Protein AF-0000000087118480 (afdb_homodimer)

Organism: NCBI:txid53985

Nearest PDB structures (foldseek):
  9d93-assembly1_Md  TM=7.309E-01  e=2.099E-04  Mycobacterium phage Bxb1
  9d93-assembly1_Mc  TM=6.841E-01  e=9.425E-04  Mycobacterium phage Bxb1
  9d93-assembly1_Me  TM=4.436E-01  e=4.573E-04  Mycobacterium phage Bxb1
  8giu-assembly1_1  TM=5.025E-01  e=1.439E-02  Mycobacterium phage Patience
  9d93-assembly1_Md  TM=7.506E-01  e=3.786E-04  Mycobacterium phage Bxb1

Sequence (1368 aa):
MNRVGILVVVCVVLACVHADCPNTCSDHGTCTTKGNGYLCSCYNGFTGGDCSRRTCPTGPAWNDLAIATDRAHQPVACSNRGTCDYTTGVCTCDVGFSGLACNRMSCPNDCGKHGECRSMKLNAQRKDKGLPPSVVYDSVWDSNMVHGCVCEDGYGGGDCSQRLCATGDDPLTGASTDSLFGFQKNEKQTVYCAATSGTLTLSYRGQTTVRIDALDNADAVSKKLNALYTLQKVNVLFSGTSTTMCTADGNMVTVEFTQNFGPLPLLVGDSSLLVHAGIGMTPKLTISKSEVGSKENEACSNRGRCDLTSGVCTCYVGYTTSDGMGNPGDRCDCGATDSTIIACPGDTACSGHGFCSGAPQFRCFCVAGWTSGDCSVRTCPEGIAWFDTPIADNRAHSTAVCSGIGVCDVVLGECACPLPFEGAACERLMCPPGGDTPCNGNGRCLTMAELALEARNYLGDPLSVTYGSTPNNPLTWDFNKIQGCICDAGFEGHDCARRSCPRGDDPRTTVQAREVQTITCVYTALATFTLSFRGQVSPLLSSNMLASDLQAALTSVSTIGNVQVSYSAGPTSGACTLSTQPANTISITFISALGDLPPLKVNPDRNTVLLPVFTINSDGISGSIRGTNENAECSNNGLCDYSTGTCQCFDGMASSNGLGGLGLRADCGFLVPEVDRLADVTEIMNRVGILVVVCVVLACVHADCPNTCSDHGTCTTKGNGYLCSCYNGFTGGDCSRRTCPTGPAWNDLAIATDRAHQPVACSNRGTCDYTTGVCTCDVGFSGLACNRMSCPNDCGKHGECRSMKLNAQRKDKGLPPSVVYDSVWDSNMVHGCVCEDGYGGGDCSQRLCATGDDPLTGASTDSLFGFQKNEKQTVYCAATSGTLTLSYRGQTTVRIDALDNADAVSKKLNALYTLQKVNVLFSGTSTTMCTADGNMVTVEFTQNFGPLPLLVGDSSLLVHAGIGMTPKLTISKSEVGSKENEACSNRGRCDLTSGVCTCYVGYTTSDGMGNPGDRCDCGATDSTIIACPGDTACSGHGFCSGAPQFRCFCVAGWTSGDCSVRTCPEGIAWFDTPIADNRAHSTAVCSGIGVCDVVLGECACPLPFEGAACERLMCPPGGDTPCNGNGRCLTMAELALEARNYLGDPLSVTYGSTPNNPLTWDFNKIQGCICDAGFEGHDCARRSCPRGDDPRTTVQAREVQTITCVYTALATFTLSFRGQVSPLLSSNMLASDLQAALTSVSTIGNVQVSYSAGPTSGACTLSTQPANTISITFISALGDLPPLKVNPDRNTVLLPVFTINSDGISGSIRGTNENAECSNNGLCDYSTGTCQCFDGMASSNGLGGLGLRADCGFLVPEVDRLADVTEI

Solvent-accessible surface area (backbone atoms only — not comparable to full-atom values): 67720 Å² total; per-residue (Å²): 138,84,80,78,79,79,79,79,77,76,74,73,70,70,69,65,72,71,76,66,26,56,73,60,8,59,76,32,33,42,73,36,75,45,79,84,12,51,41,47,47,46,38,93,58,31,31,67,33,28,15,72,29,30,46,43,44,60,21,52,18,75,43,45,58,22,80,42,66,69,39,36,54,52,72,31,55,11,4,47,37,29,48,69,36,40,87,78,26,45,42,49,48,26,70,48,32,32,67,69,14,19,42,23,41,47,45,52,73,63,11,52,76,37,34,45,76,36,31,37,28,56,45,25,68,64,46,41,77,30,52,78,64,95,32,53,31,75,83,42,89,47,20,74,22,38,32,27,45,49,47,38,93,56,34,29,62,17,24,16,66,31,25,45,42,32,53,23,38,40,62,55,55,27,44,83,80,31,82,85,75,30,63,43,41,61,20,26,34,34,39,36,22,22,18,67,38,48,31,32,33,47,27,44,82,73,40,66,39,66,80,40,45,24,71,31,33,55,67,56,52,32,53,44,53,46,64,36,79,79,41,69,36,59,48,58,43,58,46,87,86,56,62,35,50,22,27,75,88,44,24,50,32,37,40,33,30,63,59,53,55,20,70,68,75,53,67,37,76,45,60,87,55,39,34,34,82,53,88,95,48,72,51,42,75,50,68,49,73,78,33,73,16,56,29,45,58,34,55,10,11,45,32,16,47,68,36,44,82,78,26,43,47,49,48,38,95,44,34,31,28,6,61,68,76,49,38,73,43,82,57,51,8,19,14,6,64,78,48,89,79,86,64,36,47,53,98,42,57,10,50,71,33,36,45,66,69,41,84,83,47,31,42,44,46,43,16,79,60,32,29,66,27,28,17,76,34,33,44,48,41,62,21,56,16,75,46,51,75,52,82,38,68,51,32,60,40,52,78,27,58,12,5,40,53,12,38,71,37,41,88,78,28,39,34,50,44,52,72,32,35,31,45,56,14,27,46,26,38,46,23,28,59,42,61,72,50,46,8,65,43,20,34,45,66,31,31,37,31,54,30,9,65,66,8,45,46,99,58,49,34,70,36,96,38,48,28,50,80,58,82,89,39,65,83,38,73,46,20,82,22,37,28,27,48,49,50,35,93,62,31,30,71,51,27,16,74,30,29,46,46,35,52,21,37,37,63,46,51,56,93,63,39,62,24,23,33,24,38,38,32,31,32,81,43,94,42,54,38,38,42,31,42,62,79,42,66,40,61,88,37,50,33,66,38,34,36,70,57,50,27,52,43,45,33,68,27,78,74,44,26,46,50,50,49,46,43,72,67,37,69,87,33,42,49,28,24,44,87,89,42,77,78,21,42,34,37,40,34,39,50,61,44,54,17,62,66,66,67,70,38,77,45,84,74,41,47,58,81,33,38,65,42,72,46,72,31,49,62,54,38,87,84,11,32,53,16,60,34,44,65,30,62,10,11,43,31,18,47,71,38,39,89,76,24,41,44,49,47,40,92,60,35,33,29,9,54,71,76,80,32,80,40,43,55,47,6,19,20,15,74,56,60,68,76,70,61,54,56,70,61,60,80,104,137,83,80,79,79,79,77,76,76,75,72,72,70,69,70,66,71,72,73,66,28,55,71,59,9,59,76,32,32,44,73,37,77,43,78,82,12,51,40,46,47,45,38,94,58,32,31,68,32,29,15,72,30,28,46,42,42,60,22,52,19,74,43,45,58,23,80,42,65,69,40,35,54,53,72,31,58,11,4,47,35,30,48,70,35,39,85,80,26,44,43,49,47,28,71,46,33,32,66,71,16,19,40,24,40,47,44,53,72,64,11,51,74,36,34,45,76,35,31,39,28,58,44,26,70,65,47,44,79,28,50,77,64,93,32,54,30,75,80,41,90,47,20,73,25,38,32,27,46,48,46,38,91,56,33,29,61,18,24,15,68,32,24,46,42,31,54,23,38,40,61,54,55,28,44,84,82,31,81,87,74,30,62,44,40,60,20,26,33,35,40,35,23,21,18,67,36,48,32,31,34,47,26,43,84,79,40,65,39,66,78,38,44,24,71,30,33,56,67,56,51,34,52,42,51,46,64,34,78,78,41,68,36,60,48,58,44,60,47,88,85,56,63,35,52,23,28,76,90,45,25,49,32,38,39,32,31,62,61,53,55,19,73,69,74,50,68,36,76,46,60,88,55,39,35,33,81,53,87,93,47,69,53,43,75,48,68,49,74,78,33,74,16,57,31,46,59,34,57,9,12,45,33,15,47,69,37,44,84,78,24,43,46,48,47,38,95,45,34,31,28,6,59,68,76,50,38,73,44,81,57,51,8,18,14,6,66,77,49,87,77,86,63,37,47,52,97,42,57,10,50,71,33,35,46,66,69,40,85,82,49,31,42,42,44,43,16,80,61,32,31,66,29,28,15,78,33,33,44,49,41,61,20,56,16,77,47,50,74,50,79,38,69,51,31,58,42,53,77,25,58,11,5,39,54,12,38,72,38,41,88,77,29,39,35,49,46,53,72,31,36,31,45,55,15,29,46,26,37,45,22,28,60,40,61,71,49,46,8,65,42,20,33,44,66,32,30,36,31,54,29,8,65,66,9,45,46,98,57,48,34,70,36,97,37,48,30,48,80,58,81,90,38,64,84,38,73,46,20,80,22,38,27,28,49,50,50,36,92,62,31,30,69,53,27,17,74,30,29,46,48,35,55,22,38,37,64,46,51,55,96,60,38,60,25,23,33,24,38,37,31,32,34,81,43,92,40,53,37,38,42,30,40,60,80,44,67,40,59,88,37,51,34,64,36,35,35,71,57,50,25,53,42,47,31,66,26,79,74,45,27,47,51,49,50,45,44,72,66,37,68,88,34,40,50,28,23,42,87,90,42,77,80,20,44,33,37,39,35,39,51,61,44,55,17,63,64,66,69,69,38,77,44,84,74,42,49,57,80,33,38,65,42,73,47,74,33,49,63,54,38,87,85,12,31,52,17,58,33,45,66,30,62,12,12,43,30,18,45,71,37,40,89,77,25,40,42,48,49,40,93,60,36,34,27,9,55,72,76,81,32,78,40,43,53,46,7,19,20,16,75,57,62,69,75,70,62,54,54,70,58,59,81,98

Secondary structure (DSSP, 8-state):
---------------------GGGGGGSEEEEEETTEEEEEEPTTEESTTS-EEP--EEE-SS---SBTTB---EEEGGGSEEEETTTTEEEEPTTEESTTS-EEPPGGGGGGSEEEEEHHHHHHTS-TTSSS-----SSTTTTT-EEEEEPTTEESTTS-EEPPPEE--TTS--TT-TTT------EEEEEEE-SEEEEEEEETTEEPPPEETT--HHHHHHHHHT-TTS--EEEEE-TT--SS-BSS-EEEEEEESSS-SS-PPPEEE-TTEE--STT---EEEEEEEE---S--EEGGGSEEEETTTTEEEEPTTEE-B-SSSSB-SS-S--EESS---S-STTTGGGGSEEE--TTT--EEEPTTEESTTS-EE---EEE-SS---SBTTB---EEEGGGTSEEETTTTEEEPPTTEESTTS-EEPPTT-SSSGGGGSEEEEEHHHHHHT-B-TTSPBP---SS-STT-GGGTTTTTBEEEEEPTTEESTTS-EEPPPEE--TTS-S----EEEEEEE-SS--EE-EEETTEEPPPEETT--HHHHHHHHHTSTTT-SEEEEETT-TTS-SSB-TTSPPPEEEEEESSS-SS-PPPEE-TTS-TTTS-EEEEE-TTSTT-B------EEGGGSEEEETTTTEEEEPTTEE-B-SSSSB-SS-SS-EE--THHHHHHHHT-/---------------------GGGGGGSEEEEEETTEEEEEEPTTEESTTS-EEP--EEE-SS---SBTTB---EEEGGGSEEEETTTTEEEEPTTEESTTS-EEPPGGGGGGSEEEEEHHHHHHTS-TTSSSP----SSTTTTT-EEEEEPTTEESTTS-EEPPPEE--TTS--TT-TTT------EEEEEEE-SEEEEEEEETTEEPPPEETT--HHHHHHHHHT-TTS--EEEEE-TT--SS-BSS-EEEEEEESSS-SS-PPPEEE-TTEE--STT---EEEEEEEE---S--EEGGGSEEEETTTTEEEEPTTEE-B-SSSSB-SS-S--EESS---S-STTTGGGGSEEE--TTT--EEEPTTEESTTS-EE---EEE-SS---SBTTB---EEEGGGTSEEETTTTEEEPPTTEESTTS-EEPPTT-SSSGGGGSEEEEEHHHHHHT-B-TTSPBP---SS-STT-GGGTTTTTBEEEEEPTTEESTTS-EEPPPEE--TTS-S----EEEEEEE-SS--EE-EEETTEEPPPEETT--HHHHHHHHHTSTTT-SEEEEETT-TTS-SSB-TTSPPPEEEEEESSS-SS-PPPEE-TTS-TTTS-EEEEE-TTSTT-B------EEGGGSEEEETTTTEEEEPTTEE-B-SSSSB-SS-SS-EE--THHHHHHHHT-

Radius of gyration: 41.46 Å; Cα contacts (8 Å, |Δi|>4): 3798; chains: 2; bounding box: 148×128×91 Å

pLDDT: mean 90.18, std 13.0, range [25.5, 98.44]

InterPro domains:
  IPR000742 EGF-like domain [PS00022] (40-51)
  IPR000742 EGF-like domain [PS00022] (91-102)
  IPR000742 EGF-like domain [PS00022] (415-426)
  IPR000742 EGF-like domain [PS01186] (40-51)
  IPR000742 EGF-like domain [PS01186] (91-102)
  IPR000742 EGF-like domain [PS01186] (364-375)
  IPR000742 EGF-like domain [PS01186] (415-426)
  IPR000742 EGF-like domain [PS50026] (17-52)
  IPR000742 EGF-like domain [PS50026] (68-103)
  IPR000742 EGF-like domain [PS50026] (340-376)
  IPR000742 EGF-like domain [SM00181] (20-52)
  IPR000742 EGF-like domain [SM00181] (55-103)
  IPR000742 EGF-like domain [SM00181] (106-161)
  IPR000742 EGF-like domain [SM00181] (296-333)
  IPR000742 EGF-like domain [SM00181] (343-376)
  IPR000742 EGF-like domain [SM00181] (379-427)
  IPR013111 Epidermal growth factor-like domain, extracellular [PF07974] (77-102)
  IPR051216 Teneurin [PTHR11219] (298-652)

Foldseek 3Di:
DPPPPPPPPPPPPPPPPPQAQFVNLVVQFHFDDFAQFTFTDGDQQFDFLSRQWGAADWAFALAAAAQFFQRTRDIDALSLQFDADRNVNFTHGFPQFDDRSSQAGDEPPCLLVFWDKDFQQVLLCLPAVLQDDSAGADPFRRRHHFIFTDGHPQFAFRSRQWGAAFWAFALLDQPCPHPPQHHFFFWKKKKKKAFDWWWKWKDFRRDIFDTFIQFAFQVVVQVRQCPDVRLVHWHKDKPDPDGGNHHNVIIIIMITRQQDAFFGGWIDMDCPTGHHPDVVDDIDIDMDIPGGGSGDTGALNLQFDADRNVNATHGFPQFADAPNPQHHDDSNSSNHGPDQDFAAGDPPQLVPAFDAPGPPSRFTDGDQQFDGRSRQWGAADKDFASHAHAPHHNHTGDIDQLNSNWGADRNVNFTDADWQFDDRSSQAGAEPSRDDDFLVVFWDKAFSQVSNQCHAHPQLAGDDYGHCPDPPPSNRSRRRHYIWTDGHPQFDGRSRQFGAAAWAFALSNDPFDFWKKKKWWAFPDKDWWWKDFSHWIWPIGIQFDFQVVVQVRQCVTPRQHHKHKDWPVGRNGGNYYHPVDPIIMIMITGQRDAFFHDWMDIDPVDDCNRIVDMDMDTPPPPPTHGGHGDGGQLNSQFDADRNVNATHGGPQFADAPSPAHHDDSRSSNHGHDPVVVVVVVPVD/DPPPDPPPPPPPPPPPPPQAQFVNLVPQFHFDDFAQFTFTDGHPQFDFLSRQWGAADWAFALAAAAQFFQRTRDIDALSLQFDADRNVNFTHGFPQFDDRSSQAGDEPPCLLVFWDKDFLQVLLVLPDVLQDDSAGADPFRRRHHFIFTDGHPQFAFRSSQWGAAFWAFALLDQPCPHPPQHHFFFWKKKKKKAFDWWWKWKDFPNDIFDTFIQFAFQVVVQVRQCVDVNQVHWHKDKPDPDGGNHYNVIIIIMITRQQDAFFGGWIDMDCPTGHHPDDVDDIDIDMDTPGGGRGDTGALNLQFDADGNVNATHGFPQFADAPNPQHHDDSNSSNHGPDQDFAAGDPPQLVPAFDAPGPPSRFTDGDQQFDGRSRQWGAADKDFASHAHAPHHNHTGDIDQLNSNWGADRNVNFTDADWQFDDRSSQAGAEPSRDDDFLVVFWDKAFSQVSNQCHAHPQLAGDDYGHCPDPPPSNRSRRGHYIFTDGHPQFDGRSRQFGAAAWAFALSNDPFDFWKKKKWWAFPDKDWWWKDFSHWIWPIGIQFDFQVVVQVRQCVTPRQHHKHKDWPVGRNGGNYYHPPDPIIMIMITGQRDAFFHDWMDIDPVDDCNGIVDMDMDTPPPPPTHGGHGDGGQLNSQFDADRNVNATHGGPQFADAPSPAHHDDSNSSNHGHDPVVVVVVVVVD

Structure (mmCIF, N/CA/C/O backbone):
data_AF-0000000087118480-model_v1
#
loop_
_entity.id
_entity.type
_entity.pdbx_description
1 polymer 'EGF-like domain-containing protein'
#
loop_
_atom_site.group_PDB
_atom_site.id
_atom_site.type_symbol
_atom_site.label_atom_id
_atom_site.label_alt_id
_atom_site.label_comp_id
_atom_site.label_asym_id
_atom_site.label_entity_id
_atom_site.label_seq_id
_atom_site.pdbx_PDB_ins_code
_atom_site.Cartn_x
_atom_site.Cartn_y
_atom_site.Cartn_z
_atom_site.occupancy
_atom_site.B_iso_or_equiv
_atom_site.auth_seq_id
_atom_site.auth_comp_id
_atom_site.auth_asym_id
_atom_site.auth_atom_id
_atom_site.pdbx_PDB_model_num
ATOM 1 N N . MET A 1 1 ? 75.812 64.375 13.516 1 26.69 1 MET A N 1
ATOM 2 C CA . MET A 1 1 ? 75.25 63.156 14.086 1 26.69 1 MET A CA 1
ATOM 3 C C . MET A 1 1 ? 73.875 62.875 13.539 1 26.69 1 MET A C 1
ATOM 5 O O . MET A 1 1 ? 72.938 63.656 13.805 1 26.69 1 MET A O 1
ATOM 9 N N . ASN A 1 2 ? 73.625 62.438 12.281 1 25.94 2 ASN A N 1
ATOM 10 C CA . ASN A 1 2 ? 72.562 62.25 11.328 1 25.94 2 ASN A CA 1
ATOM 11 C C . ASN A 1 2 ? 71.688 61.062 11.727 1 25.94 2 ASN A C 1
ATOM 13 O O . ASN A 1 2 ? 72.125 59.938 11.766 1 25.94 2 ASN A O 1
ATOM 17 N N . ARG A 1 3 ? 70.75 61.312 12.773 1 29.72 3 ARG A N 1
ATOM 18 C CA . ARG A 1 3 ? 69.812 60.344 13.367 1 29.72 3 ARG A CA 1
ATOM 19 C C . ARG A 1 3 ? 68.938 59.688 12.312 1 29.72 3 ARG A C 1
ATOM 21 O O . ARG A 1 3 ? 68.188 60.375 11.656 1 29.72 3 ARG A O 1
ATOM 28 N N . VAL A 1 4 ? 69.438 58.625 11.672 1 32.19 4 VAL A N 1
ATOM 29 C CA . VAL A 1 4 ? 68.75 57.781 10.672 1 32.19 4 VAL A CA 1
ATOM 30 C C . VAL A 1 4 ? 67.438 57.25 11.258 1 32.19 4 VAL A C 1
ATOM 32 O O . VAL A 1 4 ? 67.438 56.656 12.344 1 32.19 4 VAL A O 1
ATOM 35 N N . GLY A 1 5 ? 66.25 57.906 11.07 1 32.19 5 GLY A N 1
ATOM 36 C CA . GLY A 1 5 ? 64.938 57.5 11.383 1 32.19 5 GLY A CA 1
ATOM 37 C C . GLY A 1 5 ? 64.562 56.156 10.836 1 32.19 5 GLY A C 1
ATOM 38 O O . GLY A 1 5 ? 64.688 55.875 9.641 1 32.19 5 GLY A O 1
ATOM 39 N N . ILE A 1 6 ? 64.75 55.031 11.625 1 35.47 6 ILE A N 1
ATOM 40 C CA . ILE A 1 6 ? 64.375 53.656 11.32 1 35.47 6 ILE A CA 1
ATOM 41 C C . ILE A 1 6 ? 62.875 53.531 11.094 1 35.47 6 ILE A C 1
ATOM 43 O O . ILE A 1 6 ? 62.094 53.844 11.977 1 35.47 6 ILE A O 1
ATOM 47 N N . LEU A 1 7 ? 62.438 53.75 9.891 1 32.66 7 LEU A N 1
ATOM 48 C CA . LEU A 1 7 ? 61.031 53.469 9.523 1 32.66 7 LEU A CA 1
ATOM 49 C C . LEU A 1 7 ? 60.75 51.969 9.719 1 32.66 7 LEU A C 1
ATOM 51 O O . LEU A 1 7 ? 61.344 51.125 9.07 1 32.66 7 LEU A O 1
ATOM 55 N N . VAL A 1 8 ? 60.281 51.562 10.906 1 33.66 8 VAL A N 1
ATOM 56 C CA . VAL A 1 8 ? 59.812 50.219 11.188 1 33.66 8 VAL A CA 1
ATOM 57 C C . VAL A 1 8 ? 58.562 49.938 10.328 1 33.66 8 VAL A C 1
ATOM 59 O O . VAL A 1 8 ? 57.562 50.625 10.43 1 33.66 8 VAL A O 1
ATOM 62 N N . VAL A 1 9 ? 58.75 49.469 9.133 1 33.81 9 VAL A N 1
ATOM 63 C CA . VAL A 1 9 ? 57.625 48.906 8.352 1 33.81 9 VAL A CA 1
ATOM 64 C C . VAL A 1 9 ? 57 47.75 9.102 1 33.81 9 VAL A C 1
ATOM 66 O O . VAL A 1 9 ? 57.656 46.75 9.383 1 33.81 9 VAL A O 1
ATOM 69 N N . VAL A 1 10 ? 56 48.062 9.898 1 33.38 10 VAL A N 1
ATOM 70 C CA . VAL A 1 10 ? 55.156 47.031 10.484 1 33.38 10 VAL A CA 1
ATOM 71 C C . VAL A 1 10 ? 54.5 46.219 9.375 1 33.38 10 VAL A C 1
ATOM 73 O O . VAL A 1 10 ? 53.75 46.75 8.547 1 33.38 10 VAL A O 1
ATOM 76 N N . CYS A 1 11 ? 55.125 45.188 8.898 1 30.89 11 CYS A N 1
ATOM 77 C CA . CYS A 1 11 ? 54.469 44.188 8.055 1 30.89 11 CYS A CA 1
ATOM 78 C C . CYS A 1 11 ? 53.188 43.688 8.711 1 30.89 11 CYS A C 1
ATOM 80 O O . CYS A 1 11 ? 53.25 43.062 9.773 1 30.89 11 CYS A O 1
ATOM 82 N N . VAL A 1 12 ? 52.156 44.406 8.531 1 31.67 12 VAL A N 1
ATOM 83 C CA . VAL A 1 12 ? 50.875 43.781 8.82 1 31.67 12 VAL A CA 1
ATOM 84 C C . VAL A 1 12 ? 50.781 42.438 8.141 1 31.67 12 VAL A C 1
ATOM 86 O O . VAL A 1 12 ? 50.812 42.344 6.914 1 31.67 12 VAL A O 1
ATOM 89 N N . VAL A 1 13 ? 51.375 41.438 8.742 1 32.16 13 VAL A N 1
ATOM 90 C CA . VAL A 1 13 ? 50.938 40.094 8.352 1 32.16 13 VAL A CA 1
ATOM 91 C C . VAL A 1 13 ? 49.438 40.031 8.297 1 32.16 13 VAL A C 1
ATOM 93 O O . VAL A 1 13 ? 48.75 40.188 9.312 1 32.16 13 VAL A O 1
ATOM 96 N N . LEU A 1 14 ? 48.906 40.594 7.273 1 32.5 14 LEU A N 1
ATOM 97 C CA . LEU A 1 14 ? 47.531 40.125 7.031 1 32.5 14 LEU A CA 1
ATOM 98 C C . LEU A 1 14 ? 47.438 38.625 7.223 1 32.5 14 LEU A C 1
ATOM 100 O O . LEU A 1 14 ? 48.031 37.875 6.441 1 32.5 14 LEU A O 1
ATOM 104 N N . ALA A 1 15 ? 47.469 38.188 8.453 1 33.41 15 ALA A N 1
ATOM 105 C CA . ALA A 1 15 ? 46.969 36.844 8.648 1 33.41 15 ALA A CA 1
ATOM 106 C C . ALA A 1 15 ? 45.812 36.562 7.715 1 33.41 15 ALA A C 1
ATOM 108 O O . ALA A 1 15 ? 44.719 37.125 7.883 1 33.41 15 ALA A O 1
ATOM 109 N N . CYS A 1 16 ? 46.062 36.5 6.453 1 34.69 16 CYS A N 1
ATOM 110 C CA . CYS A 1 16 ? 45.062 35.781 5.68 1 34.69 16 CYS A CA 1
ATOM 111 C C . CYS A 1 16 ? 44.438 34.656 6.496 1 34.69 16 CYS A C 1
ATOM 113 O O . CYS A 1 16 ? 45.156 33.75 6.93 1 34.69 16 CYS A O 1
ATOM 115 N N . VAL A 1 17 ? 43.562 34.969 7.34 1 37.59 17 VAL A N 1
ATOM 116 C CA . VAL A 1 17 ? 42.719 33.875 7.805 1 37.59 17 VAL A CA 1
ATOM 117 C C . VAL A 1 17 ? 42.531 32.844 6.691 1 37.59 17 VAL A C 1
ATOM 119 O O . VAL A 1 17 ? 41.969 33.156 5.645 1 37.59 17 VAL A O 1
ATOM 122 N N . HIS A 1 18 ? 43.5 32.188 6.211 1 40.81 18 HIS A N 1
ATOM 123 C CA . HIS A 1 18 ? 43.281 30.969 5.434 1 40.81 18 HIS A CA 1
ATOM 124 C C . HIS A 1 18 ? 41.969 30.312 5.809 1 40.81 18 HIS A C 1
ATOM 126 O O . HIS A 1 18 ? 41.781 29.828 6.934 1 40.81 18 HIS A O 1
ATOM 132 N N . ALA A 1 19 ? 40.812 30.844 5.523 1 52.62 19 ALA A N 1
ATOM 133 C CA . ALA A 1 19 ? 39.469 30.266 5.598 1 52.62 19 ALA A CA 1
ATOM 134 C C . ALA A 1 19 ? 39.5 28.766 5.254 1 52.62 19 ALA A C 1
ATOM 136 O O . ALA A 1 19 ? 39.688 28.391 4.094 1 52.62 19 ALA A O 1
ATOM 137 N N . ASP A 1 20 ? 40.031 27.938 6.129 1 69.25 20 ASP A N 1
ATOM 138 C CA . ASP A 1 20 ? 40.344 26.516 6.062 1 69.25 20 ASP A CA 1
ATOM 139 C C . ASP A 1 20 ? 39.094 25.672 5.922 1 69.25 20 ASP A C 1
ATOM 141 O O . ASP A 1 20 ? 38 26.078 6.375 1 69.25 20 ASP A O 1
ATOM 145 N N . CYS A 1 21 ? 39.125 24.812 4.895 1 84.38 21 CYS A N 1
ATOM 146 C CA . CYS A 1 21 ? 38.125 23.766 4.785 1 84.38 21 CYS A CA 1
ATOM 147 C C . CYS A 1 21 ? 37.875 23.094 6.137 1 84.38 21 CYS A C 1
ATOM 149 O O . CYS A 1 21 ? 38.781 23.031 6.973 1 84.38 21 CYS A O 1
ATOM 151 N N . PRO A 1 22 ? 36.562 22.875 6.441 1 87.44 22 PRO A N 1
ATOM 152 C CA . PRO A 1 22 ? 36.25 22.25 7.727 1 87.44 22 PRO A CA 1
ATOM 153 C C . PRO A 1 22 ? 37.156 21.047 8.031 1 87.44 22 PRO A C 1
ATOM 155 O O . PRO A 1 22 ? 37.25 20.125 7.227 1 87.44 22 PRO A O 1
ATOM 158 N N . ASN A 1 23 ? 37.875 21.078 9.117 1 89.62 23 ASN A N 1
ATOM 159 C CA . ASN A 1 23 ? 38.719 20 9.625 1 89.62 23 ASN A CA 1
ATOM 160 C C . ASN A 1 23 ? 39.75 19.578 8.602 1 89.62 23 ASN A C 1
ATOM 162 O O . ASN A 1 23 ? 40.094 18.391 8.5 1 89.62 23 ASN A O 1
ATOM 166 N N . THR A 1 24 ? 40.125 20.438 7.777 1 89.94 24 THR A N 1
ATOM 167 C CA . THR A 1 24 ? 41.125 20.156 6.727 1 89.94 24 THR A CA 1
ATOM 168 C C . THR A 1 24 ? 40.719 18.922 5.926 1 89.94 24 THR A C 1
ATOM 170 O O . THR A 1 24 ? 41.562 18.062 5.637 1 89.94 24 THR A O 1
ATOM 173 N N . CYS A 1 25 ? 39.406 18.797 5.801 1 94.75 25 CYS A N 1
ATOM 174 C CA . CYS A 1 25 ? 38.75 17.719 5.039 1 94.75 25 CYS A CA 1
ATOM 175 C C . CYS A 1 25 ? 39.125 16.359 5.621 1 94.75 25 CYS A C 1
ATOM 177 O O . CYS A 1 25 ? 39.25 15.383 4.883 1 94.75 25 CYS A O 1
ATOM 179 N N . SER A 1 26 ? 39.469 16.312 6.93 1 94.5 26 SER A N 1
ATOM 180 C CA . SER A 1 26 ? 39.719 15.125 7.723 1 94.5 26 SER A CA 1
ATOM 181 C C . SER A 1 26 ? 40.812 14.258 7.062 1 94.5 26 SER A C 1
ATOM 183 O O . SER A 1 26 ? 40.781 13.031 7.164 1 94.5 26 SER A O 1
ATOM 185 N N . ASP A 1 27 ? 41.562 14.852 6.133 1 93.06 27 ASP A N 1
ATOM 186 C CA . ASP A 1 27 ? 42.656 14.211 5.391 1 93.06 27 ASP A CA 1
ATOM 187 C C . ASP A 1 27 ? 42.094 13.211 4.371 1 93.06 27 ASP A C 1
ATOM 189 O O . ASP A 1 27 ? 42.812 12.305 3.936 1 93.06 27 ASP A O 1
ATOM 193 N N . HIS A 1 28 ? 40.938 13.266 4.141 1 95.5 28 HIS A N 1
ATOM 194 C CA . HIS A 1 28 ? 40.312 12.367 3.189 1 95.5 28 HIS A CA 1
ATOM 195 C C . HIS A 1 28 ? 39.688 13.133 2.018 1 95.5 28 HIS A C 1
ATOM 197 O O . HIS A 1 28 ? 38.719 12.68 1.402 1 95.5 28 HIS A O 1
ATOM 203 N N . GLY A 1 29 ? 40.156 14.352 1.756 1 94.56 29 GLY A N 1
ATOM 204 C CA . GLY A 1 29 ? 39.719 15.195 0.658 1 94.56 29 GLY A CA 1
ATOM 205 C C . GLY A 1 29 ? 40.656 16.359 0.39 1 94.56 29 GLY A C 1
ATOM 206 O O . GLY A 1 29 ? 41.688 16.516 1.053 1 94.56 29 GLY A O 1
ATOM 207 N N . THR A 1 30 ? 40.344 17.078 -0.642 1 92.25 30 THR A N 1
ATOM 208 C CA . THR A 1 30 ? 41.094 18.281 -0.997 1 92.25 30 THR A CA 1
ATOM 209 C C . THR A 1 30 ? 40.281 19.531 -0.809 1 92.25 30 THR A C 1
ATOM 211 O O . THR A 1 30 ? 39.062 19.547 -1.128 1 92.25 30 THR A O 1
ATOM 214 N N . CYS A 1 31 ? 40.906 20.438 -0.159 1 89.19 31 CYS A N 1
ATOM 215 C CA . CYS A 1 31 ? 40.25 21.734 -0.011 1 89.19 31 CYS A CA 1
ATOM 216 C C . CYS A 1 31 ? 40.312 22.531 -1.312 1 89.19 31 CYS A C 1
ATOM 218 O O . CYS A 1 31 ? 41.406 22.891 -1.781 1 89.19 31 CYS A O 1
ATOM 220 N N . THR A 1 32 ? 39.25 22.609 -1.934 1 84.12 32 THR A N 1
ATOM 221 C CA . THR A 1 32 ? 39.188 23.281 -3.227 1 84.12 32 THR A CA 1
ATOM 222 C C . THR A 1 32 ? 38.469 24.625 -3.105 1 84.12 32 THR A C 1
ATOM 224 O O . THR A 1 32 ? 37.594 24.797 -2.252 1 84.12 32 THR A O 1
ATOM 227 N N . THR A 1 33 ? 38.906 25.516 -3.863 1 76.69 33 THR A N 1
ATOM 228 C CA . THR A 1 33 ? 38.312 26.859 -3.879 1 76.69 33 THR A CA 1
ATOM 229 C C . THR A 1 33 ? 37.125 26.906 -4.836 1 76.69 33 THR A C 1
ATOM 231 O O . THR A 1 33 ? 37.219 26.375 -5.945 1 76.69 33 THR A O 1
ATOM 234 N N . LYS A 1 34 ? 36.031 27.062 -4.41 1 66.81 34 LYS A N 1
ATOM 235 C CA . LYS A 1 34 ? 34.844 27.344 -5.242 1 66.81 34 LYS A CA 1
ATOM 236 C C . LYS A 1 34 ? 34.312 28.734 -4.977 1 66.81 34 LYS A C 1
ATOM 238 O O . LYS A 1 34 ? 33.781 29 -3.898 1 66.81 34 LYS A O 1
ATOM 243 N N . GLY A 1 35 ? 34.406 29.562 -6.027 1 60.91 35 GLY A N 1
ATOM 244 C CA . GLY A 1 35 ? 34.094 30.953 -5.785 1 60.91 35 GLY A CA 1
ATOM 245 C C . GLY A 1 35 ? 34.969 31.594 -4.73 1 60.91 35 GLY A C 1
ATOM 246 O O . GLY A 1 35 ? 36.219 31.547 -4.84 1 60.91 35 GLY A O 1
ATOM 247 N N . ASN A 1 36 ? 34.438 32.25 -3.75 1 58.44 36 ASN A N 1
ATOM 248 C CA . ASN A 1 36 ? 35.219 32.875 -2.682 1 58.44 36 ASN A CA 1
ATOM 249 C C . ASN A 1 36 ? 35.281 31.969 -1.449 1 58.44 36 ASN A C 1
ATOM 251 O O . ASN A 1 36 ? 35.781 32.406 -0.402 1 58.44 36 ASN A O 1
ATOM 255 N N . GLY A 1 37 ? 34.719 30.75 -1.702 1 70.5 37 GLY A N 1
ATOM 256 C CA . GLY A 1 37 ? 34.719 29.859 -0.543 1 70.5 37 GLY A CA 1
ATOM 257 C C . GLY A 1 37 ? 35.469 28.578 -0.783 1 70.5 37 GLY A C 1
ATOM 258 O O . GLY A 1 37 ? 36.094 28.391 -1.83 1 70.5 37 GLY A O 1
ATOM 259 N N . TYR A 1 38 ? 35.812 27.906 0.296 1 77.56 38 TYR A N 1
ATOM 260 C CA . TYR A 1 38 ? 36.5 26.625 0.25 1 77.56 38 TYR A CA 1
ATOM 261 C C . TYR A 1 38 ? 35.562 25.469 0.5 1 77.56 38 TYR A C 1
ATOM 263 O O . TYR A 1 38 ? 34.625 25.578 1.311 1 77.56 38 TYR A O 1
ATOM 271 N N . LEU A 1 39 ? 35.562 24.469 -0.359 1 84.94 39 LEU A N 1
ATOM 272 C CA . LEU A 1 39 ? 34.75 23.266 -0.207 1 84.94 39 LEU A CA 1
ATOM 273 C C . LEU A 1 39 ? 35.656 22.016 -0.224 1 84.94 39 LEU A C 1
ATOM 275 O O . LEU A 1 39 ? 36.656 21.984 -0.946 1 84.94 39 LEU A O 1
ATOM 279 N N . CYS A 1 40 ? 35.312 21.125 0.639 1 90.44 40 CYS A N 1
ATOM 280 C CA . CYS A 1 40 ? 36.031 19.859 0.639 1 90.44 40 CYS A CA 1
ATOM 281 C C . CYS A 1 40 ? 35.594 18.984 -0.532 1 90.44 40 CYS A C 1
ATOM 283 O O . CYS A 1 40 ? 34.406 18.766 -0.739 1 90.44 40 CYS A O 1
ATOM 285 N N . SER A 1 41 ? 36.438 18.625 -1.371 1 91.69 41 SER A N 1
ATOM 286 C CA . SER A 1 41 ? 36.25 17.578 -2.354 1 91.69 41 SER A CA 1
ATOM 287 C C . SER A 1 41 ? 36.75 16.234 -1.841 1 91.69 41 SER A C 1
ATOM 289 O O . SER A 1 41 ? 37.938 15.977 -1.836 1 91.69 41 SER A O 1
ATOM 291 N N . CYS A 1 42 ? 35.875 15.398 -1.462 1 94.75 42 CYS A N 1
ATOM 292 C CA . CYS A 1 42 ? 36.219 14.164 -0.77 1 94.75 42 CYS A CA 1
ATOM 293 C C . CYS A 1 42 ? 36.812 13.148 -1.736 1 94.75 42 CYS A C 1
ATOM 295 O O . CYS A 1 42 ? 36.406 13.07 -2.895 1 94.75 42 CYS A O 1
ATOM 297 N N . TYR A 1 43 ? 37.781 12.344 -1.329 1 94.88 43 TYR A N 1
ATOM 298 C CA . TYR A 1 43 ? 38.25 11.211 -2.105 1 94.88 43 TYR A CA 1
ATOM 299 C C . TYR A 1 43 ? 37.188 10.133 -2.236 1 94.88 43 TYR A C 1
ATOM 301 O O . TYR A 1 43 ? 36.219 10.117 -1.484 1 94.88 43 TYR A O 1
ATOM 309 N N . ASN A 1 44 ? 37.5 9.25 -3.17 1 92.81 44 ASN A N 1
ATOM 310 C CA . ASN A 1 44 ? 36.594 8.133 -3.338 1 92.81 44 ASN A CA 1
ATOM 311 C C . ASN A 1 44 ? 36.438 7.312 -2.057 1 92.81 44 ASN A C 1
ATOM 313 O O . ASN A 1 44 ? 37.469 6.98 -1.425 1 92.81 44 ASN A O 1
ATOM 317 N N . GLY A 1 45 ? 35.25 7.113 -1.677 1 94.31 45 GLY A N 1
ATOM 318 C CA . GLY A 1 45 ? 35 6.316 -0.486 1 94.31 45 GLY A CA 1
ATOM 319 C C . GLY A 1 45 ? 34.656 7.156 0.728 1 94.31 45 GLY A C 1
ATOM 320 O O . GLY A 1 45 ? 34.25 6.617 1.771 1 94.31 45 GLY A O 1
ATOM 321 N N . PHE A 1 46 ? 34.812 8.414 0.568 1 95.56 46 PHE A N 1
ATOM 322 C CA . PHE A 1 46 ? 34.531 9.297 1.688 1 95.56 46 PHE A CA 1
ATOM 323 C C . PHE A 1 46 ? 33.469 10.312 1.304 1 95.56 46 PHE A C 1
ATOM 325 O O . PHE A 1 46 ? 33.25 10.57 0.119 1 95.56 46 PHE A O 1
ATOM 332 N N . THR A 1 47 ? 32.688 10.773 2.326 1 94.44 47 THR A N 1
ATOM 333 C CA . THR A 1 47 ? 31.656 11.766 2.117 1 94.44 47 THR A CA 1
ATOM 334 C C . THR A 1 47 ? 31.469 12.617 3.365 1 94.44 47 THR A C 1
ATOM 336 O O . THR A 1 47 ? 32.219 12.516 4.32 1 94.44 47 THR A O 1
ATOM 339 N N . GLY A 1 48 ? 30.484 13.469 3.285 1 92.69 48 GLY A N 1
ATOM 340 C CA . GLY A 1 48 ? 30.266 14.422 4.363 1 92.69 48 GLY A CA 1
ATOM 341 C C . GLY A 1 48 ? 30.891 15.773 4.102 1 92.69 48 GLY A C 1
ATOM 342 O O . GLY A 1 48 ? 31.781 15.906 3.27 1 92.69 48 GLY A O 1
ATOM 343 N N . GLY A 1 49 ? 30.453 16.703 4.879 1 91.31 49 GLY A N 1
ATOM 344 C CA . GLY A 1 49 ? 30.938 18.062 4.684 1 91.31 49 GLY A CA 1
ATOM 345 C C . GLY A 1 49 ? 32.438 18.219 4.891 1 91.31 49 GLY A C 1
ATOM 346 O O . GLY A 1 49 ? 33.062 19.109 4.316 1 91.31 49 GLY A O 1
ATOM 347 N N . ASP A 1 50 ? 33.062 17.344 5.754 1 93.75 50 ASP A N 1
ATOM 348 C CA . ASP A 1 50 ? 34.5 17.406 6.023 1 93.75 50 ASP A CA 1
ATOM 349 C C . ASP A 1 50 ? 35.188 16.109 5.582 1 93.75 50 ASP A C 1
ATOM 351 O O . ASP A 1 50 ? 36.312 15.812 6.023 1 93.75 50 ASP A O 1
ATOM 355 N N . CYS A 1 51 ? 34.469 15.32 4.898 1 96.12 51 CYS A N 1
ATOM 356 C CA . CYS A 1 51 ? 35 14.07 4.348 1 96.12 51 CYS A CA 1
ATOM 357 C C . CYS A 1 51 ? 35.344 13.094 5.461 1 96.12 51 CYS A C 1
ATOM 359 O O . CYS A 1 51 ? 36.25 12.258 5.297 1 96.12 51 CYS A O 1
ATOM 361 N N . SER A 1 52 ? 34.688 13.219 6.586 1 95.81 52 SER A N 1
ATOM 362 C CA . SER A 1 52 ? 34.969 12.336 7.711 1 95.81 52 SER A CA 1
ATOM 363 C C . SER A 1 52 ? 34.188 11.047 7.633 1 95.81 52 SER A C 1
ATOM 365 O O . SER A 1 52 ? 34.469 10.078 8.336 1 95.81 52 SER A O 1
ATOM 367 N N . ARG A 1 53 ? 33.188 10.977 6.793 1 96.06 53 ARG A N 1
ATOM 368 C CA . ARG A 1 53 ? 32.312 9.812 6.684 1 96.06 53 ARG A CA 1
ATOM 369 C C . ARG A 1 53 ? 32.719 8.922 5.527 1 96.06 53 ARG A C 1
ATOM 371 O O . ARG A 1 53 ? 33.188 9.406 4.496 1 96.06 53 ARG A O 1
ATOM 378 N N . ARG A 1 54 ? 32.5 7.652 5.711 1 95.69 54 ARG A N 1
ATOM 379 C CA . ARG A 1 54 ? 32.812 6.688 4.656 1 95.69 54 ARG A CA 1
ATOM 380 C C . ARG A 1 54 ? 31.547 6.344 3.863 1 95.69 54 ARG A C 1
ATOM 382 O O . ARG A 1 54 ? 30.453 6.324 4.414 1 95.69 54 ARG A O 1
ATOM 389 N N . THR A 1 55 ? 31.688 6.156 2.59 1 96.31 55 THR A N 1
ATOM 390 C CA . THR A 1 55 ? 30.594 5.676 1.765 1 96.31 55 THR A CA 1
ATOM 391 C C . THR A 1 55 ? 30.453 4.16 1.861 1 96.31 55 THR A C 1
ATOM 393 O O . THR A 1 55 ? 31.422 3.471 2.221 1 96.31 55 THR A O 1
ATOM 396 N N . CYS A 1 56 ? 29.328 3.611 1.635 1 97.56 56 CYS A N 1
ATOM 397 C CA . CYS A 1 56 ? 29.047 2.178 1.688 1 97.56 56 CYS A CA 1
ATOM 398 C C . CYS A 1 56 ? 28.938 1.595 0.285 1 97.56 56 CYS A C 1
ATOM 400 O O . CYS A 1 56 ? 28.703 2.326 -0.678 1 97.56 56 CYS A O 1
ATOM 402 N N . PRO A 1 57 ? 29.172 0.295 0.21 1 96.56 57 PRO A N 1
ATOM 403 C CA . PRO A 1 57 ? 29.047 -0.346 -1.102 1 96.56 57 PRO A CA 1
ATOM 404 C C . PRO A 1 57 ? 27.656 -0.167 -1.72 1 96.56 57 PRO A C 1
ATOM 406 O O . PRO A 1 57 ? 26.656 -0.14 -1 1 96.56 57 PRO A O 1
ATOM 409 N N . THR A 1 58 ? 27.641 -0.04 -3.02 1 97.19 58 THR A N 1
ATOM 410 C CA . THR A 1 58 ? 26.406 0.125 -3.756 1 97.19 58 THR A CA 1
ATOM 411 C C . THR A 1 58 ? 26.125 -1.098 -4.625 1 97.19 58 THR A C 1
ATOM 413 O O . THR A 1 58 ? 27.047 -1.799 -5.039 1 97.19 58 THR A O 1
ATOM 416 N N . GLY A 1 59 ? 24.922 -1.504 -4.719 1 96.44 59 GLY A N 1
ATOM 417 C CA . GLY A 1 59 ? 24.406 -2.508 -5.637 1 96.44 59 GLY A CA 1
ATOM 418 C C . GLY A 1 59 ? 23.031 -2.174 -6.18 1 96.44 59 GLY A C 1
ATOM 419 O O . GLY A 1 59 ? 22.422 -1.184 -5.77 1 96.44 59 GLY A O 1
ATOM 420 N N . PRO A 1 60 ? 22.641 -2.961 -7.176 1 97 60 PRO A N 1
ATOM 421 C CA . PRO A 1 60 ? 21.266 -2.729 -7.637 1 97 60 PRO A CA 1
ATOM 422 C C . PRO A 1 60 ? 20.25 -2.775 -6.5 1 97 60 PRO A C 1
ATOM 424 O O . PRO A 1 60 ? 20.312 -3.656 -5.641 1 97 60 PRO A O 1
ATOM 427 N N . ALA A 1 61 ? 19.375 -1.824 -6.484 1 98.31 61 ALA A N 1
ATOM 428 C CA . ALA A 1 61 ? 18.391 -1.744 -5.414 1 98.31 61 ALA A CA 1
ATOM 429 C C . ALA A 1 61 ? 17.375 -2.891 -5.508 1 98.31 61 ALA A C 1
ATOM 431 O O . ALA A 1 61 ? 16.938 -3.244 -6.602 1 98.31 61 ALA A O 1
ATOM 432 N N . TRP A 1 62 ? 17.062 -3.537 -4.379 1 98.25 62 TRP A N 1
ATOM 433 C CA . TRP A 1 62 ? 15.953 -4.488 -4.332 1 98.25 62 TRP A CA 1
ATOM 434 C C . TRP A 1 62 ? 14.625 -3.781 -4.562 1 98.25 62 TRP A C 1
ATOM 436 O O . TRP A 1 62 ? 13.758 -4.297 -5.273 1 98.25 62 TRP A O 1
ATOM 446 N N . ASN A 1 63 ? 14.422 -2.664 -3.918 1 97.38 63 ASN A N 1
ATOM 447 C CA . ASN A 1 63 ? 13.273 -1.774 -4.066 1 97.38 63 ASN A CA 1
ATOM 448 C C . ASN A 1 63 ? 13.695 -0.311 -4.117 1 97.38 63 ASN A C 1
ATOM 450 O O . ASN A 1 63 ? 14.633 0.092 -3.418 1 97.38 63 ASN A O 1
ATOM 454 N N . ASP A 1 64 ? 13.102 0.435 -5.012 1 96.5 64 ASP A N 1
ATOM 455 C CA . ASP A 1 64 ? 13.367 1.866 -5.121 1 96.5 64 ASP A CA 1
ATOM 456 C C . ASP A 1 64 ? 12.297 2.557 -5.969 1 96.5 64 ASP A C 1
ATOM 458 O O . ASP A 1 64 ? 11.453 1.895 -6.578 1 96.5 64 ASP A O 1
ATOM 462 N N . LEU A 1 65 ? 12.312 3.854 -5.871 1 96.38 65 LEU A N 1
ATOM 463 C CA . LEU A 1 65 ? 11.492 4.629 -6.801 1 96.38 65 LEU A CA 1
ATOM 464 C C . LEU A 1 65 ? 12 4.477 -8.227 1 96.38 65 LEU A C 1
ATOM 466 O O . LEU A 1 65 ? 13.211 4.449 -8.461 1 96.38 65 LEU A O 1
ATOM 470 N N . ALA A 1 66 ? 11.07 4.344 -9.141 1 96.81 66 ALA A N 1
ATOM 471 C CA . ALA A 1 66 ? 11.453 4.246 -10.547 1 96.81 66 ALA A CA 1
ATOM 472 C C . ALA A 1 66 ? 12 5.574 -11.062 1 96.81 66 ALA A C 1
ATOM 474 O O . ALA A 1 66 ? 11.508 6.645 -10.68 1 96.81 66 ALA A O 1
ATOM 475 N N . ILE A 1 67 ? 13.008 5.535 -11.898 1 95.56 67 ILE A N 1
ATOM 476 C CA . ILE A 1 67 ? 13.562 6.738 -12.508 1 95.56 67 ILE A CA 1
ATOM 477 C C . ILE A 1 67 ? 13.047 6.883 -13.938 1 95.56 67 ILE A C 1
ATOM 479 O O . ILE A 1 67 ? 13.188 7.941 -14.555 1 95.56 67 ILE A O 1
ATOM 483 N N . ALA A 1 68 ? 12.523 5.848 -14.477 1 95.56 68 ALA A N 1
ATOM 484 C CA . ALA A 1 68 ? 11.867 5.75 -15.773 1 95.56 68 ALA A CA 1
ATOM 485 C C . ALA A 1 68 ? 10.938 4.539 -15.828 1 95.56 68 ALA A C 1
ATOM 487 O O . ALA A 1 68 ? 10.922 3.721 -14.898 1 95.56 68 ALA A O 1
ATOM 488 N N . THR A 1 69 ? 10.086 4.492 -16.797 1 95.69 69 THR A N 1
ATOM 489 C CA . THR A 1 69 ? 9.18 3.359 -16.938 1 95.69 69 THR A CA 1
ATOM 490 C C . THR A 1 69 ? 9.953 2.043 -16.938 1 95.69 69 THR A C 1
ATOM 492 O O . THR A 1 69 ? 10.898 1.872 -17.719 1 95.69 69 THR A O 1
ATOM 495 N N . ASP A 1 70 ? 9.656 1.174 -16.016 1 95.5 70 ASP A N 1
ATOM 496 C CA . ASP A 1 70 ? 10.18 -0.18 -15.867 1 95.5 70 ASP A CA 1
ATOM 497 C C . ASP A 1 70 ? 11.672 -0.157 -15.516 1 95.5 70 ASP A C 1
ATOM 499 O O . ASP A 1 70 ? 12.406 -1.087 -15.859 1 95.5 70 ASP A O 1
ATOM 503 N N . ARG A 1 71 ? 12.141 0.954 -14.938 1 95.69 71 ARG A N 1
ATOM 504 C CA . ARG A 1 71 ? 13.508 1.075 -14.453 1 95.69 71 ARG A CA 1
ATOM 505 C C . ARG A 1 71 ? 13.531 1.518 -12.992 1 95.69 71 ARG A C 1
ATOM 507 O O . ARG A 1 71 ? 13.375 2.703 -12.695 1 95.69 71 ARG A O 1
ATOM 514 N N . ALA A 1 72 ? 13.758 0.527 -12.102 1 97.06 72 ALA A N 1
ATOM 515 C CA . ALA A 1 72 ? 13.633 0.869 -10.688 1 97.06 72 ALA A CA 1
ATOM 516 C C . ALA A 1 72 ? 14.766 0.254 -9.875 1 97.06 72 ALA A C 1
ATOM 518 O O . ALA A 1 72 ? 14.898 0.515 -8.68 1 97.06 72 ALA A O 1
ATOM 519 N N . HIS A 1 73 ? 15.641 -0.521 -10.391 1 97.69 73 HIS A N 1
ATOM 520 C CA . HIS A 1 73 ? 16.719 -1.198 -9.672 1 97.69 73 HIS A CA 1
ATOM 521 C C . HIS A 1 73 ? 18.047 -0.494 -9.891 1 97.69 73 HIS A C 1
ATOM 523 O O . HIS A 1 73 ? 19.031 -1.131 -10.266 1 97.69 73 HIS A O 1
ATOM 529 N N . GLN A 1 74 ? 18.078 0.79 -9.594 1 95.19 74 GLN A N 1
ATOM 530 C CA . GLN A 1 74 ? 19.297 1.571 -9.719 1 95.19 74 GLN A CA 1
ATOM 531 C C . GLN A 1 74 ? 20.281 1.251 -8.594 1 95.19 74 GLN A C 1
ATOM 533 O O . GLN A 1 74 ? 19.875 0.789 -7.523 1 95.19 74 GLN A O 1
ATOM 538 N N . PRO A 1 75 ? 21.547 1.458 -8.875 1 96.62 75 PRO A N 1
ATOM 539 C CA . PRO A 1 75 ? 22.531 1.246 -7.805 1 96.62 75 PRO A CA 1
ATOM 540 C C . PRO A 1 75 ? 22.328 2.197 -6.629 1 96.62 75 PRO A C 1
ATOM 542 O O . PRO A 1 75 ? 22.156 3.402 -6.824 1 96.62 75 PRO A O 1
ATOM 545 N N . VAL A 1 76 ? 22.281 1.696 -5.477 1 97.12 76 VAL A N 1
ATOM 546 C CA . VAL A 1 76 ? 22.141 2.486 -4.258 1 97.12 76 VAL A CA 1
ATOM 547 C C . VAL A 1 76 ? 22.938 1.84 -3.127 1 97.12 76 VAL A C 1
ATOM 549 O O . VAL A 1 76 ? 23.344 0.678 -3.229 1 97.12 76 VAL A O 1
ATOM 552 N N . ALA A 1 77 ? 23.234 2.602 -2.145 1 97.12 77 ALA A N 1
ATOM 553 C CA . ALA A 1 77 ? 23.984 2.092 -1.001 1 97.12 77 ALA A CA 1
ATOM 554 C C . ALA A 1 77 ? 23.25 0.929 -0.337 1 97.12 77 ALA A C 1
ATOM 556 O O . ALA A 1 77 ? 22.047 0.99 -0.125 1 97.12 77 ALA A O 1
ATOM 557 N N . CYS A 1 78 ? 24.016 -0.173 -0.093 1 98.44 78 CYS A N 1
ATOM 558 C CA . CYS A 1 78 ? 23.531 -1.368 0.594 1 98.44 78 CYS A CA 1
ATOM 559 C C . CYS A 1 78 ? 22.281 -1.911 -0.07 1 98.44 78 CYS A C 1
ATOM 561 O O . CYS A 1 78 ? 21.391 -2.449 0.604 1 98.44 78 CYS A O 1
ATOM 563 N N . SER A 1 79 ? 22.031 -1.629 -1.35 1 98.31 79 SER A N 1
ATOM 564 C CA . SER A 1 79 ? 20.969 -2.133 -2.213 1 98.31 79 SER A CA 1
ATOM 565 C C . SER A 1 79 ? 19.594 -1.906 -1.589 1 98.31 79 SER A C 1
ATOM 567 O O . SER A 1 79 ? 18.672 -2.686 -1.816 1 98.31 79 SER A O 1
ATOM 569 N N . ASN A 1 80 ? 19.406 -0.941 -0.66 1 97.81 80 ASN A N 1
ATOM 570 C CA . ASN A 1 80 ? 18.172 -0.582 0.044 1 97.81 80 ASN A CA 1
ATOM 571 C C . ASN A 1 80 ? 17.656 -1.744 0.882 1 97.81 80 ASN A C 1
ATOM 573 O O . ASN A 1 80 ? 16.438 -1.931 1 1 97.81 80 ASN A O 1
ATOM 577 N N . ARG A 1 81 ? 18.5 -2.586 1.297 1 98.44 81 ARG A N 1
ATOM 578 C CA . ARG A 1 81 ? 18.156 -3.668 2.215 1 98.44 81 ARG A CA 1
ATOM 579 C C . ARG A 1 81 ? 19.234 -3.84 3.283 1 98.44 81 ARG A C 1
ATOM 581 O O . ARG A 1 81 ? 19.531 -4.965 3.688 1 98.44 81 ARG A O 1
ATOM 588 N N . GLY A 1 82 ? 19.844 -2.717 3.688 1 97.81 82 GLY A N 1
ATOM 589 C CA . GLY A 1 82 ? 20.844 -2.652 4.734 1 97.81 82 GLY A CA 1
ATOM 590 C C . GLY A 1 82 ? 21.094 -1.244 5.242 1 97.81 82 GLY A C 1
ATOM 591 O O . GLY A 1 82 ? 20.672 -0.271 4.613 1 97.81 82 GLY A O 1
ATOM 592 N N . THR A 1 83 ? 21.672 -1.143 6.367 1 97.06 83 THR A N 1
ATOM 593 C CA . THR A 1 83 ? 22.031 0.142 6.965 1 97.06 83 THR A CA 1
ATOM 594 C C . THR A 1 83 ? 23.516 0.437 6.789 1 97.06 83 THR A C 1
ATOM 596 O O . THR A 1 83 ? 24.359 -0.417 7.062 1 97.06 83 THR A O 1
ATOM 599 N N . CYS A 1 84 ? 23.812 1.587 6.254 1 96.81 84 CYS A N 1
ATOM 600 C CA . CYS A 1 84 ? 25.188 2.002 6.051 1 96.81 84 CYS A CA 1
ATOM 601 C C . CYS A 1 84 ? 25.797 2.531 7.348 1 96.81 84 CYS A C 1
ATOM 603 O O . CYS A 1 84 ? 25.25 3.457 7.957 1 96.81 84 CYS A O 1
ATOM 605 N N . ASP A 1 85 ? 26.844 1.954 7.789 1 96 85 ASP A N 1
ATOM 606 C CA . ASP A 1 85 ? 27.656 2.518 8.859 1 96 85 ASP A CA 1
ATOM 607 C C . ASP A 1 85 ? 28.703 3.488 8.297 1 96 85 ASP A C 1
ATOM 609 O O . ASP A 1 85 ? 29.75 3.066 7.801 1 96 85 ASP A O 1
ATOM 613 N N . TYR A 1 86 ? 28.5 4.758 8.484 1 95.19 86 TYR A N 1
ATOM 614 C CA . TYR A 1 86 ? 29.312 5.797 7.863 1 95.19 86 TYR A CA 1
ATOM 615 C C . TYR A 1 86 ? 30.672 5.891 8.531 1 95.19 86 TYR A C 1
ATOM 617 O O . TYR A 1 86 ? 31.594 6.535 8.016 1 95.19 86 TYR A O 1
ATOM 625 N N . THR A 1 87 ? 30.828 5.301 9.688 1 94.31 87 THR A N 1
ATOM 626 C CA . THR A 1 87 ? 32.125 5.293 10.367 1 94.31 87 THR A CA 1
ATOM 627 C C . THR A 1 87 ? 33.031 4.234 9.773 1 94.31 87 THR A C 1
ATOM 629 O O . THR A 1 87 ? 34.219 4.496 9.547 1 94.31 87 THR A O 1
ATOM 632 N N . THR A 1 88 ? 32.5 3.037 9.406 1 94.75 88 THR A N 1
ATOM 633 C CA . THR A 1 88 ? 33.312 1.911 8.945 1 94.75 88 THR A CA 1
ATOM 634 C C . THR A 1 88 ? 33.156 1.726 7.441 1 94.75 88 THR A C 1
ATOM 636 O O . THR A 1 88 ? 34 1.092 6.805 1 94.75 88 THR A O 1
ATOM 639 N N . GLY A 1 89 ? 32.094 2.248 6.891 1 95.88 89 GLY A N 1
ATOM 640 C CA . GLY A 1 89 ? 31.828 2.055 5.473 1 95.88 89 GLY A CA 1
ATOM 641 C C . GLY A 1 89 ? 31.281 0.678 5.152 1 95.88 89 GLY A C 1
ATOM 642 O O . GLY A 1 89 ? 31.391 0.201 4.023 1 95.88 89 GLY A O 1
ATOM 643 N N . VAL A 1 90 ? 30.75 -0.014 6.195 1 96.56 90 VAL A N 1
ATOM 644 C CA . VAL A 1 90 ? 30.25 -1.375 6.035 1 96.56 90 VAL A CA 1
ATOM 645 C C . VAL A 1 90 ? 28.719 -1.374 6.105 1 96.56 90 VAL A C 1
ATOM 647 O O . VAL A 1 90 ? 28.125 -0.603 6.863 1 96.56 90 VAL A O 1
ATOM 650 N N . CYS A 1 91 ? 28.109 -2.203 5.277 1 97.69 91 CYS A N 1
ATOM 651 C CA . CYS A 1 91 ? 26.656 -2.365 5.293 1 97.69 91 CYS A CA 1
ATOM 652 C C . CYS A 1 91 ? 26.234 -3.432 6.301 1 97.69 91 CYS A C 1
ATOM 654 O O . CYS A 1 91 ? 26.828 -4.516 6.344 1 97.69 91 CYS A O 1
ATOM 656 N N . THR A 1 92 ? 25.312 -3.133 7.141 1 97.81 92 THR A N 1
ATOM 657 C CA . THR A 1 92 ? 24.594 -4.141 7.926 1 97.81 92 THR A CA 1
ATOM 658 C C . THR A 1 92 ? 23.297 -4.551 7.23 1 97.81 92 THR A C 1
ATOM 660 O O . THR A 1 92 ? 22.344 -3.775 7.18 1 97.81 92 THR A O 1
ATOM 663 N N . CYS A 1 93 ? 23.25 -5.766 6.777 1 97.56 93 CYS A N 1
ATOM 664 C CA . CYS A 1 93 ? 22.172 -6.215 5.91 1 97.56 93 CYS A CA 1
ATOM 665 C C . CYS A 1 93 ? 20.922 -6.555 6.727 1 97.56 93 CYS A C 1
ATOM 667 O O . CYS A 1 93 ? 21.031 -7.043 7.852 1 97.56 93 CYS A O 1
ATOM 669 N N . ASP A 1 94 ? 19.719 -6.27 6.195 1 97.38 94 ASP A N 1
ATOM 670 C CA . ASP A 1 94 ? 18.453 -6.742 6.758 1 97.38 94 ASP A CA 1
ATOM 671 C C . ASP A 1 94 ? 18.391 -8.266 6.781 1 97.38 94 ASP A C 1
ATOM 673 O O . ASP A 1 94 ? 19.172 -8.93 6.102 1 97.38 94 ASP A O 1
ATOM 677 N N . VAL A 1 95 ? 17.438 -8.82 7.609 1 95.31 95 VAL A N 1
ATOM 678 C CA . VAL A 1 95 ? 17.234 -10.266 7.633 1 95.31 95 VAL A CA 1
ATOM 679 C C . VAL A 1 95 ? 16.891 -10.758 6.23 1 95.31 95 VAL A C 1
ATOM 681 O O . VAL A 1 95 ? 16.125 -10.117 5.504 1 95.31 95 VAL A O 1
ATOM 684 N N . GLY A 1 96 ? 17.594 -11.828 5.777 1 95.69 96 GLY A N 1
ATOM 685 C CA . GLY A 1 96 ? 17.297 -12.445 4.496 1 95.69 96 GLY A CA 1
ATOM 686 C C . GLY A 1 96 ? 18.203 -11.953 3.375 1 95.69 96 GLY A C 1
ATOM 687 O O . GLY A 1 96 ? 18.078 -12.406 2.232 1 95.69 96 GLY A O 1
ATOM 688 N N . PHE A 1 97 ? 19.094 -11.008 3.678 1 97.38 97 PHE A N 1
ATOM 689 C CA . PHE A 1 97 ? 19.984 -10.477 2.656 1 97.38 97 PHE A CA 1
ATOM 690 C C . PHE A 1 97 ? 21.438 -10.602 3.084 1 97.38 97 PHE A C 1
ATOM 692 O O . PHE A 1 97 ? 21.734 -10.641 4.277 1 97.38 97 PHE A O 1
ATOM 699 N N . SER A 1 98 ? 22.297 -10.812 2.127 1 96 98 SER A N 1
ATOM 700 C CA . SER A 1 98 ? 23.734 -10.93 2.363 1 96 98 SER A CA 1
ATOM 701 C C . SER A 1 98 ? 24.531 -10.289 1.235 1 96 98 SER A C 1
ATOM 703 O O . SER A 1 98 ? 23.969 -9.672 0.338 1 96 98 SER A O 1
ATOM 705 N N . GLY A 1 99 ? 25.844 -10.359 1.338 1 94.5 99 GLY A N 1
ATOM 706 C CA . GLY A 1 99 ? 26.734 -9.688 0.392 1 94.5 99 GLY A CA 1
ATOM 707 C C . GLY A 1 99 ? 27.266 -8.375 0.913 1 94.5 99 GLY A C 1
ATOM 708 O O . GLY A 1 99 ? 26.766 -7.832 1.898 1 94.5 99 GLY A O 1
ATOM 709 N N . LEU A 1 100 ? 28.234 -7.82 0.23 1 94.44 100 LEU A N 1
ATOM 710 C CA . LEU A 1 100 ? 28.875 -6.582 0.661 1 94.44 100 LEU A CA 1
ATOM 711 C C . LEU A 1 100 ? 27.891 -5.414 0.618 1 94.44 100 LEU A C 1
ATOM 713 O O . LEU A 1 100 ? 27.938 -4.539 1.485 1 94.44 100 LEU A O 1
ATOM 717 N N . ALA A 1 101 ? 27.078 -5.379 -0.397 1 97.69 101 ALA A N 1
ATOM 718 C CA . ALA A 1 101 ? 26.094 -4.305 -0.562 1 97.69 101 ALA A CA 1
ATOM 719 C C . ALA A 1 101 ? 24.688 -4.797 -0.249 1 97.69 101 ALA A C 1
ATOM 721 O O . ALA A 1 101 ? 23.703 -4.164 -0.644 1 97.69 101 ALA A O 1
ATOM 722 N N . CYS A 1 102 ? 24.672 -6.02 0.461 1 98 102 CYS A N 1
ATOM 723 C CA . CYS A 1 102 ? 23.359 -6.621 0.735 1 98 102 CYS A CA 1
ATOM 724 C C . CYS A 1 102 ? 22.609 -6.91 -0.56 1 98 102 CYS A C 1
ATOM 726 O O . CYS A 1 102 ? 21.391 -6.727 -0.631 1 98 102 CYS A O 1
ATOM 728 N N . ASN A 1 103 ? 23.359 -7.254 -1.592 1 97.44 103 ASN A N 1
ATOM 729 C CA . ASN A 1 103 ? 22.797 -7.43 -2.926 1 97.44 103 ASN A CA 1
ATOM 730 C C . ASN A 1 103 ? 22.562 -8.906 -3.244 1 97.44 103 ASN A C 1
ATOM 732 O O . ASN A 1 103 ? 22.438 -9.281 -4.41 1 97.44 103 ASN A O 1
ATOM 736 N N . ARG A 1 104 ? 22.547 -9.711 -2.211 1 96.62 104 ARG A N 1
ATOM 737 C CA . ARG A 1 104 ? 22.281 -11.141 -2.391 1 96.62 104 ARG A CA 1
ATOM 738 C C . ARG A 1 104 ? 21.172 -11.617 -1.461 1 96.62 104 ARG A C 1
ATOM 740 O O . ARG A 1 104 ? 21.203 -11.344 -0.26 1 96.62 104 ARG A O 1
ATOM 747 N N . MET A 1 105 ? 20.219 -12.273 -2.061 1 96.69 105 MET A N 1
ATOM 748 C CA . MET A 1 105 ? 19.172 -12.922 -1.263 1 96.69 105 MET A CA 1
ATOM 749 C C . MET A 1 105 ? 19.719 -14.156 -0.56 1 96.69 105 MET A C 1
ATOM 751 O O . MET A 1 105 ? 20.375 -14.992 -1.183 1 96.69 105 MET A O 1
ATOM 755 N N . SER A 1 106 ? 19.484 -14.234 0.766 1 94.62 106 SER A N 1
ATOM 756 C CA . SER A 1 106 ? 19.938 -15.414 1.503 1 94.62 106 SER A CA 1
ATOM 757 C C . SER A 1 106 ? 19 -16.594 1.281 1 94.62 106 SER A C 1
ATOM 759 O O . SER A 1 106 ? 17.797 -16.406 1.057 1 94.62 106 SER A O 1
ATOM 761 N N . CYS A 1 107 ? 19.547 -17.766 1.3 1 95.31 107 CYS A N 1
ATOM 762 C CA . CYS A 1 107 ? 18.734 -18.969 1.183 1 95.31 107 CYS A CA 1
ATOM 763 C C . CYS A 1 107 ? 18.188 -19.391 2.539 1 95.31 107 CYS A C 1
ATOM 765 O O . CYS A 1 107 ? 18.906 -19.359 3.543 1 95.31 107 CYS A O 1
ATOM 767 N N . PRO A 1 108 ? 16.891 -19.688 2.518 1 93.06 108 PRO A N 1
ATOM 768 C CA . PRO A 1 108 ? 16.266 -19.984 3.809 1 93.06 108 PRO A CA 1
ATOM 769 C C . PRO A 1 108 ? 16.828 -21.234 4.469 1 93.06 108 PRO A C 1
ATOM 771 O O . PRO A 1 108 ? 17.078 -22.234 3.791 1 93.06 108 PRO A O 1
ATOM 774 N N . ASN A 1 109 ? 17.125 -21.188 5.797 1 91.81 109 ASN A N 1
ATOM 775 C CA . ASN A 1 109 ? 17.5 -22.328 6.641 1 91.81 109 ASN A CA 1
ATOM 776 C C . ASN A 1 109 ? 18.719 -23.062 6.086 1 91.81 109 ASN A C 1
ATOM 778 O O . ASN A 1 109 ? 18.781 -24.281 6.145 1 91.81 109 ASN A O 1
ATOM 782 N N . ASP A 1 110 ? 19.625 -22.391 5.465 1 91.75 110 ASP A N 1
ATOM 783 C CA . ASP A 1 110 ? 20.812 -23 4.863 1 91.75 110 ASP A CA 1
ATOM 784 C C . ASP A 1 110 ? 20.438 -24.203 4.004 1 91.75 110 ASP A C 1
ATOM 786 O O . ASP A 1 110 ? 21.094 -25.234 4.066 1 91.75 110 ASP A O 1
ATOM 790 N N . CYS A 1 111 ? 19.234 -24.078 3.365 1 95.69 111 CYS A N 1
ATOM 791 C CA . CYS A 1 111 ? 18.688 -25.094 2.482 1 95.69 111 CYS A CA 1
ATOM 792 C C . CYS A 1 111 ? 18.578 -26.438 3.205 1 95.69 111 CYS A C 1
ATOM 794 O O . CYS A 1 111 ? 18.938 -27.484 2.652 1 95.69 111 CYS A O 1
ATOM 796 N N . GLY A 1 112 ? 18.156 -26.359 4.5 1 92.19 112 GLY A N 1
ATOM 797 C CA . GLY A 1 112 ? 17.922 -27.562 5.289 1 92.19 112 GLY A CA 1
ATOM 798 C C . GLY A 1 112 ? 19.141 -28.453 5.391 1 92.19 112 GLY A C 1
ATOM 799 O O . GLY A 1 112 ? 19.031 -29.625 5.793 1 92.19 112 GLY A O 1
ATOM 800 N N . LYS A 1 113 ? 20.281 -28.016 4.922 1 90.44 113 LYS A N 1
ATOM 801 C CA . LYS A 1 113 ? 21.531 -28.75 4.855 1 90.44 113 LYS A CA 1
ATOM 802 C C . LYS A 1 113 ? 21.469 -29.859 3.824 1 90.44 113 LYS A C 1
ATOM 804 O O . LYS A 1 113 ? 22.328 -30.766 3.811 1 90.44 113 LYS A O 1
ATOM 809 N N . HIS A 1 114 ? 20.484 -29.859 3.086 1 94.38 114 HIS A N 1
ATOM 810 C CA . HIS A 1 114 ? 20.281 -30.859 2.051 1 94.38 114 HIS A CA 1
ATOM 811 C C . HIS A 1 114 ? 20.094 -30.219 0.684 1 94.38 114 HIS A C 1
ATOM 813 O O . HIS A 1 114 ? 19.297 -30.688 -0.126 1 94.38 114 HIS A O 1
ATOM 819 N N . GLY A 1 115 ? 20.641 -29.125 0.447 1 95.06 115 GLY A N 1
ATOM 820 C CA . GLY A 1 115 ? 20.578 -28.406 -0.818 1 95.06 115 GLY A CA 1
ATOM 821 C C . GLY A 1 115 ? 21.719 -27.422 -1.001 1 95.06 115 GLY A C 1
ATOM 822 O O . GLY A 1 115 ? 22.516 -27.219 -0.086 1 95.06 115 GLY A O 1
ATOM 823 N N . GLU A 1 116 ? 21.812 -26.922 -2.193 1 93.38 116 GLU A N 1
ATOM 824 C CA . GLU A 1 116 ? 22.797 -25.922 -2.539 1 93.38 116 GLU A CA 1
ATOM 825 C C . GLU A 1 116 ? 22.156 -24.562 -2.83 1 93.38 116 GLU A C 1
ATOM 827 O O . GLU A 1 116 ? 21.141 -24.5 -3.533 1 93.38 116 GLU A O 1
ATOM 832 N N . CYS A 1 117 ? 22.75 -23.547 -2.207 1 94.19 117 CYS A N 1
ATOM 833 C CA . CYS A 1 117 ? 22.281 -22.188 -2.486 1 94.19 117 CYS A CA 1
ATOM 834 C C . CYS A 1 117 ? 22.906 -21.656 -3.766 1 94.19 117 CYS A C 1
ATOM 836 O O . CYS A 1 117 ? 24.125 -21.5 -3.842 1 94.19 117 CYS A O 1
ATOM 838 N N . ARG A 1 118 ? 22.062 -21.359 -4.746 1 94.5 118 ARG A N 1
ATOM 839 C CA . ARG A 1 118 ? 22.562 -20.906 -6.043 1 94.5 118 ARG A CA 1
ATOM 840 C C . ARG A 1 118 ? 21.875 -19.625 -6.484 1 94.5 118 ARG A C 1
ATOM 842 O O . ARG A 1 118 ? 20.734 -19.359 -6.113 1 94.5 118 ARG A O 1
ATOM 849 N N . SER A 1 119 ? 22.625 -18.891 -7.324 1 95.38 119 SER A N 1
ATOM 850 C CA . SER A 1 119 ? 22.016 -17.734 -7.977 1 95.38 119 SER A CA 1
ATOM 851 C C . SER A 1 119 ? 21.188 -18.156 -9.18 1 95.38 119 SER A C 1
ATOM 853 O O . SER A 1 119 ? 21.328 -19.281 -9.68 1 95.38 119 SER A O 1
ATOM 855 N N . MET A 1 120 ? 20.328 -17.266 -9.633 1 95.81 120 MET A N 1
ATOM 856 C CA . MET A 1 120 ? 19.562 -17.531 -10.844 1 95.81 120 MET A CA 1
ATOM 857 C C . MET A 1 120 ? 20.469 -17.812 -12.031 1 95.81 120 MET A C 1
ATOM 859 O O . MET A 1 120 ? 20.219 -18.75 -12.797 1 95.81 120 MET A O 1
ATOM 863 N N . LYS A 1 121 ? 21.516 -17.062 -12.148 1 93.12 121 LYS A N 1
ATOM 864 C CA . LYS A 1 121 ? 22.469 -17.203 -13.242 1 93.12 121 LYS A CA 1
ATOM 865 C C . LYS A 1 121 ? 23.172 -18.562 -13.203 1 93.12 121 LYS A C 1
ATOM 867 O O . LYS A 1 121 ? 23.219 -19.266 -14.203 1 93.12 121 LYS A O 1
ATOM 872 N N . LEU A 1 122 ? 23.688 -18.906 -12.023 1 91.06 122 LEU A N 1
ATOM 873 C CA . LEU A 1 122 ? 24.375 -20.172 -11.875 1 91.06 122 LEU A CA 1
ATOM 874 C C . LEU A 1 122 ? 23.422 -21.344 -12.094 1 91.06 122 LEU A C 1
ATOM 876 O O . LEU A 1 122 ? 23.797 -22.375 -12.664 1 91.06 122 LEU A O 1
ATOM 880 N N . ASN A 1 123 ? 22.188 -21.203 -11.602 1 91.56 123 ASN A N 1
ATOM 881 C CA . ASN A 1 123 ? 21.188 -22.25 -11.789 1 91.56 123 ASN A CA 1
ATOM 882 C C . ASN A 1 123 ? 20.891 -22.484 -13.266 1 91.56 123 ASN A C 1
ATOM 884 O O . ASN A 1 123 ? 20.703 -23.625 -13.695 1 91.56 123 ASN A O 1
ATOM 888 N N . ALA A 1 124 ? 20.812 -21.406 -14.039 1 89.56 124 ALA A N 1
ATOM 889 C CA . ALA A 1 124 ? 20.609 -21.516 -15.477 1 89.56 124 ALA A CA 1
ATOM 890 C C . ALA A 1 124 ? 21.797 -22.203 -16.156 1 89.56 124 ALA A C 1
ATOM 892 O O . ALA A 1 124 ? 21.609 -23.031 -17.047 1 89.56 124 ALA A O 1
ATOM 893 N N . GLN A 1 125 ? 23 -21.922 -15.695 1 84.5 125 GLN A N 1
ATOM 894 C CA . GLN A 1 125 ? 24.219 -22.484 -16.281 1 84.5 125 GLN A CA 1
ATOM 895 C C . GLN A 1 125 ? 24.344 -23.969 -15.977 1 84.5 125 GLN A C 1
ATOM 897 O O . GLN A 1 125 ? 24.875 -24.734 -16.797 1 84.5 125 GLN A O 1
ATOM 902 N N . ARG A 1 126 ? 23.844 -24.344 -14.812 1 81.31 126 ARG A N 1
ATOM 903 C CA . ARG A 1 126 ? 24.031 -25.734 -14.383 1 81.31 126 ARG A CA 1
ATOM 904 C C . ARG A 1 126 ? 22.797 -26.562 -14.719 1 81.31 126 ARG A C 1
ATOM 906 O O . ARG A 1 126 ? 22.703 -27.719 -14.305 1 81.31 126 ARG A O 1
ATOM 913 N N . LYS A 1 127 ? 21.922 -25.938 -15.312 1 75.19 127 LYS A N 1
ATOM 914 C CA . LYS A 1 127 ? 20.734 -26.672 -15.711 1 75.19 127 LYS A CA 1
ATOM 915 C C . LYS A 1 127 ? 21.094 -27.906 -16.531 1 75.19 127 LYS A C 1
ATOM 917 O O . LYS A 1 127 ? 22.016 -27.859 -17.359 1 75.19 127 LYS A O 1
ATOM 922 N N . ASP A 1 128 ? 20.453 -29.062 -16.172 1 63.69 128 ASP A N 1
ATOM 923 C CA . ASP A 1 128 ? 20.656 -30.344 -16.828 1 63.69 128 ASP A CA 1
ATOM 924 C C . ASP A 1 128 ? 20.547 -30.203 -18.344 1 63.69 128 ASP A C 1
ATOM 926 O O . ASP A 1 128 ? 19.609 -29.609 -18.859 1 63.69 128 ASP A O 1
ATOM 930 N N . LYS A 1 129 ? 21.562 -30.703 -19.016 1 59.62 129 LYS A N 1
ATOM 931 C CA . LYS A 1 129 ? 21.656 -30.625 -20.484 1 59.62 129 LYS A CA 1
ATOM 932 C C . LYS A 1 129 ? 20.484 -31.344 -21.141 1 59.62 129 LYS A C 1
ATOM 934 O O . LYS A 1 129 ? 20.125 -31.031 -22.281 1 59.62 129 LYS A O 1
ATOM 939 N N . GLY A 1 130 ? 19.906 -32.375 -20.391 1 58.12 130 GLY A N 1
ATOM 940 C CA . GLY A 1 130 ? 18.766 -33.062 -20.984 1 58.12 130 GLY A CA 1
ATOM 941 C C . GLY A 1 130 ? 17.5 -32.219 -20.984 1 58.12 130 GLY A C 1
ATOM 942 O O . GLY A 1 130 ? 16.516 -32.594 -21.641 1 58.12 130 GLY A O 1
ATOM 943 N N . LEU A 1 131 ? 17.547 -31.172 -20.109 1 60.22 131 LEU A N 1
ATOM 944 C CA . LEU A 1 131 ? 16.406 -30.266 -20.156 1 60.22 131 LEU A CA 1
ATOM 945 C C . LEU A 1 131 ? 16.609 -29.203 -21.25 1 60.22 131 LEU A C 1
ATOM 947 O O . LEU A 1 131 ? 17.594 -28.469 -21.219 1 60.22 131 LEU A O 1
ATOM 951 N N . PRO A 1 132 ? 16.078 -29.453 -22.469 1 57.59 132 PRO A N 1
ATOM 952 C CA . PRO A 1 132 ? 16.281 -28.484 -23.547 1 57.59 132 PRO A CA 1
ATOM 953 C C . PRO A 1 132 ? 15.773 -27.094 -23.188 1 57.59 132 PRO A C 1
ATOM 955 O O . PRO A 1 132 ? 14.828 -26.953 -22.391 1 57.59 132 PRO A O 1
ATOM 958 N N . PRO A 1 133 ? 16.344 -26.234 -23.984 1 59 133 PRO A N 1
ATOM 959 C CA . PRO A 1 133 ? 17.578 -25.672 -24.547 1 59 133 PRO A CA 1
ATOM 960 C C . PRO A 1 133 ? 18.469 -25 -23.5 1 59 133 PRO A C 1
ATOM 962 O O . PRO A 1 133 ? 17.984 -24.672 -22.422 1 59 133 PRO A O 1
ATOM 965 N N . SER A 1 134 ? 19.828 -25.078 -23.781 1 67.5 134 SER A N 1
ATOM 966 C CA . SER A 1 134 ? 20.719 -24.219 -23 1 67.5 134 SER A CA 1
ATOM 967 C C . SER A 1 134 ? 20.141 -22.812 -22.859 1 67.5 134 SER A C 1
ATOM 969 O O . SER A 1 134 ? 19.734 -22.203 -23.859 1 67.5 134 SER A O 1
ATOM 971 N N . VAL A 1 135 ? 19.781 -22.5 -21.625 1 80.56 135 VAL A N 1
ATOM 972 C CA . VAL A 1 135 ? 19.172 -21.188 -21.406 1 80.56 135 VAL A CA 1
ATOM 973 C C . VAL A 1 135 ? 20.125 -20.297 -20.609 1 80.56 135 VAL A C 1
ATOM 975 O O . VAL A 1 135 ? 20.969 -20.797 -19.859 1 80.56 135 VAL A O 1
ATOM 978 N N . VAL A 1 136 ? 20.219 -19.078 -20.984 1 87.62 136 VAL A N 1
ATOM 979 C CA . VAL A 1 136 ? 21.016 -18.078 -20.281 1 87.62 136 VAL A CA 1
ATOM 980 C C . VAL A 1 136 ? 20.125 -17.172 -19.453 1 87.62 136 VAL A C 1
ATOM 982 O O . VAL A 1 136 ? 18.969 -16.922 -19.828 1 87.62 136 VAL A O 1
ATOM 985 N N . TYR A 1 137 ? 20.562 -16.844 -18.312 1 93.5 137 TYR A N 1
ATOM 986 C CA . TYR A 1 137 ? 19.875 -15.891 -17.438 1 93.5 137 TYR A CA 1
ATOM 987 C C . TYR A 1 137 ? 20.859 -14.852 -16.906 1 93.5 137 TYR A C 1
ATOM 989 O O . TYR A 1 137 ? 21.312 -14.953 -15.766 1 93.5 137 TYR A O 1
ATOM 997 N N . ASP A 1 138 ? 21.188 -13.844 -17.75 1 91.88 138 ASP A N 1
ATOM 998 C CA . ASP A 1 138 ? 22.266 -12.93 -17.406 1 91.88 138 ASP A CA 1
ATOM 999 C C . ASP A 1 138 ? 21.828 -11.477 -17.531 1 91.88 138 ASP A C 1
ATOM 1001 O O . ASP A 1 138 ? 22.484 -10.57 -17.031 1 91.88 138 ASP A O 1
ATOM 1005 N N . SER A 1 139 ? 20.703 -11.227 -18.156 1 91.44 139 SER A N 1
ATOM 1006 C CA . SER A 1 139 ? 20.328 -9.852 -18.469 1 91.44 139 SER A CA 1
ATOM 1007 C C . SER A 1 139 ? 19.234 -9.344 -17.531 1 91.44 139 SER A C 1
ATOM 1009 O O . SER A 1 139 ? 18.922 -8.148 -17.516 1 91.44 139 SER A O 1
ATOM 1011 N N . VAL A 1 140 ? 18.641 -10.141 -16.812 1 94.5 140 VAL A N 1
ATOM 1012 C CA . VAL A 1 140 ? 17.625 -9.742 -15.836 1 94.5 140 VAL A CA 1
ATOM 1013 C C . VAL A 1 140 ? 18.297 -9.25 -14.562 1 94.5 140 VAL A C 1
ATOM 1015 O O . VAL A 1 140 ? 19.328 -9.781 -14.148 1 94.5 140 VAL A O 1
ATOM 1018 N N . TRP A 1 141 ? 17.734 -8.219 -13.906 1 94.94 141 TRP A N 1
ATOM 1019 C CA . TRP A 1 141 ? 18.375 -7.531 -12.781 1 94.94 141 TRP A CA 1
ATOM 1020 C C . TRP A 1 141 ? 18.688 -8.5 -11.648 1 94.94 141 TRP A C 1
ATOM 1022 O O . TRP A 1 141 ? 19.609 -8.281 -10.867 1 94.94 141 TRP A O 1
ATOM 1032 N N . ASP A 1 142 ? 17.922 -9.594 -11.516 1 96.69 142 ASP A N 1
ATOM 1033 C CA . ASP A 1 142 ? 18.031 -10.469 -10.352 1 96.69 142 ASP A CA 1
ATOM 1034 C C . ASP A 1 142 ? 18.984 -11.633 -10.633 1 96.69 142 ASP A C 1
ATOM 1036 O O . ASP A 1 142 ? 19.078 -12.562 -9.828 1 96.69 142 ASP A O 1
ATOM 1040 N N . SER A 1 143 ? 19.688 -11.695 -11.719 1 96.56 143 SER A N 1
ATOM 1041 C CA . SER A 1 143 ? 20.5 -12.82 -12.164 1 96.56 143 SER A CA 1
ATOM 1042 C C . SER A 1 143 ? 21.5 -13.242 -11.094 1 96.56 143 SER A C 1
ATOM 1044 O O . SER A 1 143 ? 21.688 -14.438 -10.844 1 96.56 143 SER A O 1
ATOM 1046 N N . ASN A 1 144 ? 22.078 -12.25 -10.438 1 95.62 144 ASN A N 1
ATOM 1047 C CA . ASN A 1 144 ? 23.062 -12.547 -9.398 1 95.62 144 ASN A CA 1
ATOM 1048 C C . ASN A 1 144 ? 22.562 -12.133 -8.016 1 95.62 144 ASN A C 1
ATOM 1050 O O . ASN A 1 144 ? 23.297 -12.203 -7.035 1 95.62 144 ASN A O 1
ATOM 1054 N N . MET A 1 145 ? 21.391 -11.656 -7.945 1 97.5 145 MET A N 1
ATOM 1055 C CA . MET A 1 145 ? 20.844 -11.133 -6.691 1 97.5 145 MET A CA 1
ATOM 1056 C C . MET A 1 145 ? 19.938 -12.164 -6.023 1 97.5 145 MET A C 1
ATOM 1058 O O . MET A 1 145 ? 20 -12.352 -4.809 1 97.5 145 MET A O 1
ATOM 1062 N N . VAL A 1 146 ? 19.078 -12.797 -6.816 1 97.88 146 VAL A N 1
ATOM 1063 C CA . VAL A 1 146 ? 18.172 -13.805 -6.285 1 97.88 146 VAL A CA 1
ATOM 1064 C C . VAL A 1 146 ? 18.875 -15.156 -6.199 1 97.88 146 VAL A C 1
ATOM 1066 O O . VAL A 1 146 ? 19.453 -15.625 -7.18 1 97.88 146 VAL A O 1
ATOM 1069 N N . HIS A 1 147 ? 18.891 -15.672 -5.02 1 96.19 147 HIS A N 1
ATOM 1070 C CA . HIS A 1 147 ? 19.406 -17.016 -4.75 1 96.19 147 HIS A CA 1
ATOM 1071 C C . HIS A 1 147 ? 18.297 -17.922 -4.223 1 96.19 147 HIS A C 1
ATOM 1073 O O . HIS A 1 147 ? 17.328 -17.453 -3.646 1 96.19 147 HIS A O 1
ATOM 1079 N N . GLY A 1 148 ? 18.375 -19.125 -4.488 1 95.81 148 GLY A N 1
ATOM 1080 C CA . GLY A 1 148 ? 17.438 -20.125 -3.992 1 95.81 148 GLY A CA 1
ATOM 1081 C C . GLY A 1 148 ? 18.078 -21.5 -3.799 1 95.81 148 GLY A C 1
ATOM 1082 O O . GLY A 1 148 ? 19.25 -21.688 -4.121 1 95.81 148 GLY A O 1
ATOM 1083 N N . CYS A 1 149 ? 17.359 -22.359 -3.178 1 95.88 149 CYS A N 1
ATOM 1084 C CA . CYS A 1 149 ? 17.875 -23.672 -2.807 1 95.88 149 CYS A CA 1
ATOM 1085 C C . CYS A 1 149 ? 17.609 -24.688 -3.916 1 95.88 149 CYS A C 1
ATOM 1087 O O . CYS A 1 149 ? 16.484 -24.844 -4.387 1 95.88 149 CYS A O 1
ATOM 1089 N N . VAL A 1 150 ? 18.609 -25.281 -4.387 1 94.12 150 VAL A N 1
ATOM 1090 C CA . VAL A 1 150 ? 18.484 -26.484 -5.215 1 94.12 150 VAL A CA 1
ATOM 1091 C C . VAL A 1 150 ? 18.656 -27.734 -4.348 1 94.12 150 VAL A C 1
ATOM 1093 O O . VAL A 1 150 ? 19.75 -28.016 -3.863 1 94.12 150 VAL A O 1
ATOM 1096 N N . CYS A 1 151 ? 17.609 -28.453 -4.176 1 94.25 151 CYS A N 1
ATOM 1097 C CA . CYS A 1 151 ? 17.562 -29.547 -3.203 1 94.25 151 CYS A CA 1
ATOM 1098 C C . CYS A 1 151 ? 18.266 -30.781 -3.738 1 94.25 151 CYS A C 1
ATOM 1100 O O . CYS A 1 151 ? 18.25 -31.047 -4.941 1 94.25 151 CYS A O 1
ATOM 1102 N N . GLU A 1 152 ? 18.844 -31.5 -2.836 1 90.94 152 GLU A N 1
ATOM 1103 C CA . GLU A 1 152 ? 19.359 -32.844 -3.156 1 90.94 152 GLU A CA 1
ATOM 1104 C C . GLU A 1 152 ? 18.203 -33.781 -3.475 1 90.94 152 GLU A C 1
ATOM 1106 O O . GLU A 1 152 ? 17.062 -33.531 -3.137 1 90.94 152 GLU A O 1
ATOM 1111 N N . ASP A 1 153 ? 18.562 -34.875 -4.172 1 87.69 153 ASP A N 1
ATOM 1112 C CA . ASP A 1 153 ? 17.547 -35.875 -4.492 1 87.69 153 ASP A CA 1
ATOM 1113 C C . ASP A 1 153 ? 16.859 -36.375 -3.227 1 87.69 153 ASP A C 1
ATOM 1115 O O . ASP A 1 153 ? 17.516 -36.656 -2.223 1 87.69 153 ASP A O 1
ATOM 1119 N N . GLY A 1 154 ? 15.586 -36.375 -3.318 1 91.31 154 GLY A N 1
ATOM 1120 C CA . GLY A 1 154 ? 14.812 -36.875 -2.189 1 91.31 154 GLY A CA 1
ATOM 1121 C C . GLY A 1 154 ? 14.328 -35.781 -1.272 1 91.31 154 GLY A C 1
ATOM 1122 O O . GLY A 1 154 ? 13.539 -36.031 -0.359 1 91.31 154 GLY A O 1
ATOM 1123 N N . TYR A 1 155 ? 14.852 -34.656 -1.487 1 94.25 155 TYR A N 1
ATOM 1124 C CA . TYR A 1 155 ? 14.438 -33.531 -0.666 1 94.25 155 TYR A CA 1
ATOM 1125 C C . TYR A 1 155 ? 13.695 -32.5 -1.501 1 94.25 155 TYR A C 1
ATOM 1127 O O . TYR A 1 155 ? 13.867 -32.438 -2.721 1 94.25 155 TYR A O 1
ATOM 1135 N N . GLY A 1 156 ? 12.773 -31.812 -0.845 1 94.19 156 GLY A N 1
ATOM 1136 C CA . GLY A 1 156 ? 12.008 -30.75 -1.502 1 94.19 156 GLY A CA 1
ATOM 1137 C C . GLY A 1 156 ? 11.594 -29.641 -0.561 1 94.19 156 GLY A C 1
ATOM 1138 O O . GLY A 1 156 ? 12.094 -29.547 0.564 1 94.19 156 GLY A O 1
ATOM 1139 N N . GLY A 1 157 ? 10.68 -28.797 -1.073 1 93 157 GLY A N 1
ATOM 1140 C CA . GLY A 1 157 ? 10.328 -27.594 -0.331 1 93 157 GLY A CA 1
ATOM 1141 C C . GLY A 1 157 ? 11.227 -26.422 -0.647 1 93 157 GLY A C 1
ATOM 1142 O O . GLY A 1 157 ? 12.336 -26.594 -1.158 1 93 157 GLY A O 1
ATOM 1143 N N . GLY A 1 158 ? 10.766 -25.281 -0.234 1 93.44 158 GLY A N 1
ATOM 1144 C CA . GLY A 1 158 ? 11.523 -24.078 -0.541 1 93.44 158 GLY A CA 1
ATOM 1145 C C . GLY A 1 158 ? 12.883 -24.047 0.126 1 93.44 158 GLY A C 1
ATOM 1146 O O . GLY A 1 158 ? 13.797 -23.359 -0.349 1 93.44 158 GLY A O 1
ATOM 1147 N N . ASP A 1 159 ? 13.047 -24.734 1.281 1 95.56 159 ASP A N 1
ATOM 1148 C CA . ASP A 1 159 ? 14.305 -24.734 2.02 1 95.56 159 ASP A CA 1
ATOM 1149 C C . ASP A 1 159 ? 14.898 -26.141 2.094 1 95.56 159 ASP A C 1
ATOM 1151 O O . ASP A 1 159 ? 15.766 -26.422 2.926 1 95.56 159 ASP A O 1
ATOM 1155 N N . CYS A 1 160 ? 14.375 -27.031 1.285 1 96.44 160 CYS A N 1
ATOM 1156 C CA . CYS A 1 160 ? 14.844 -28.406 1.173 1 96.44 160 CYS A CA 1
ATOM 1157 C C . CYS A 1 160 ? 14.68 -29.156 2.49 1 96.44 160 CYS A C 1
ATOM 1159 O O . CYS A 1 160 ? 15.461 -30.062 2.807 1 96.44 160 CYS A O 1
ATOM 1161 N N . SER A 1 161 ? 13.68 -28.734 3.295 1 94.94 161 SER A N 1
ATOM 1162 C CA . SER A 1 161 ? 13.469 -29.375 4.598 1 94.94 161 SER A CA 1
ATOM 1163 C C . SER A 1 161 ? 12.516 -30.562 4.492 1 94.94 161 SER A C 1
ATOM 1165 O O . SER A 1 161 ? 12.414 -31.359 5.422 1 94.94 161 SER A O 1
ATOM 1167 N N . GLN A 1 162 ? 11.844 -30.641 3.42 1 94.75 162 GLN A N 1
ATOM 1168 C CA . GLN A 1 162 ? 10.883 -31.719 3.242 1 94.75 162 GLN A CA 1
ATOM 1169 C C . GLN A 1 162 ? 11.531 -32.938 2.598 1 94.75 162 GLN A C 1
ATOM 1171 O O . GLN A 1 162 ? 12.375 -32.781 1.708 1 94.75 162 GLN A O 1
ATOM 1176 N N . ARG A 1 163 ? 11.203 -34.062 3.1 1 95 163 ARG A N 1
ATOM 1177 C CA . ARG A 1 163 ? 11.641 -35.312 2.475 1 95 163 ARG A CA 1
ATOM 1178 C C . ARG A 1 163 ? 10.594 -35.844 1.498 1 95 163 ARG A C 1
ATOM 1180 O O . ARG A 1 163 ? 9.43 -36.031 1.867 1 95 163 ARG A O 1
ATOM 1187 N N . LEU A 1 164 ? 10.992 -36.031 0.254 1 95 164 LEU A N 1
ATOM 1188 C CA . LEU A 1 164 ? 10.07 -36.5 -0.778 1 95 164 LEU A CA 1
ATOM 1189 C C . LEU A 1 164 ? 9.867 -38 -0.692 1 95 164 LEU A C 1
ATOM 1191 O O . LEU A 1 164 ? 10.789 -38.719 -0.332 1 95 164 LEU A O 1
ATOM 1195 N N . CYS A 1 165 ? 8.688 -38.406 -0.988 1 96.19 165 CYS A N 1
ATOM 1196 C CA . CYS A 1 165 ? 8.336 -39.812 -0.96 1 96.19 165 CYS A CA 1
ATOM 1197 C C . CYS A 1 165 ? 8.562 -40.469 -2.32 1 96.19 165 CYS A C 1
ATOM 1199 O O . CYS A 1 165 ? 8.695 -39.781 -3.328 1 96.19 165 CYS A O 1
ATOM 1201 N N . ALA A 1 166 ? 8.648 -41.781 -2.217 1 95.69 166 ALA A N 1
ATOM 1202 C CA . ALA A 1 166 ? 8.805 -42.531 -3.461 1 95.69 166 ALA A CA 1
ATOM 1203 C C . ALA A 1 166 ? 7.59 -42.344 -4.367 1 95.69 166 ALA A C 1
ATOM 1205 O O . ALA A 1 166 ? 6.457 -42.219 -3.885 1 95.69 166 ALA A O 1
ATOM 1206 N N . THR A 1 167 ? 7.875 -42.25 -5.66 1 95.62 167 THR A N 1
ATOM 1207 C CA . THR A 1 167 ? 6.812 -42.156 -6.652 1 95.62 167 THR A CA 1
ATOM 1208 C C . THR A 1 167 ? 6.703 -43.438 -7.484 1 95.62 167 THR A C 1
ATOM 1210 O O . THR A 1 167 ? 7.637 -44.219 -7.52 1 95.62 167 THR A O 1
ATOM 1213 N N . GLY A 1 168 ? 5.559 -43.594 -8.039 1 95.25 168 GLY A N 1
ATOM 1214 C CA . GLY A 1 168 ? 5.352 -44.781 -8.852 1 95.25 168 GLY A CA 1
ATOM 1215 C C . GLY A 1 168 ? 4.055 -44.75 -9.633 1 95.25 168 GLY A C 1
ATOM 1216 O O . GLY A 1 168 ? 3.402 -43.719 -9.727 1 95.25 168 GLY A O 1
ATOM 1217 N N . ASP A 1 169 ? 3.854 -45.906 -10.266 1 96.19 169 ASP A N 1
ATOM 1218 C CA . ASP A 1 169 ? 2.652 -46.094 -11.07 1 96.19 169 ASP A CA 1
ATOM 1219 C C . ASP A 1 169 ? 1.516 -46.688 -10.242 1 96.19 169 ASP A C 1
ATOM 1221 O O . ASP A 1 169 ? 1.747 -47.531 -9.383 1 96.19 169 ASP A O 1
ATOM 1225 N N . ASP A 1 170 ? 0.307 -46.156 -10.438 1 96.12 170 ASP A N 1
ATOM 1226 C CA . ASP A 1 170 ? -0.875 -46.719 -9.797 1 96.12 170 ASP A CA 1
ATOM 1227 C C . ASP A 1 170 ? -1.175 -48.125 -10.344 1 96.12 170 ASP A C 1
ATOM 1229 O O . ASP A 1 170 ? -1.439 -48.281 -11.539 1 96.12 170 ASP A O 1
ATOM 1233 N N . PRO A 1 171 ? -1.171 -49.156 -9.531 1 95.06 171 PRO A N 1
ATOM 1234 C CA . PRO A 1 171 ? -1.285 -50.531 -10.008 1 95.06 171 PRO A CA 1
ATOM 1235 C C . PRO A 1 171 ? -2.68 -50.844 -10.539 1 95.06 171 PRO A C 1
ATOM 1237 O O . PRO A 1 171 ? -2.873 -51.906 -11.18 1 95.06 171 PRO A O 1
ATOM 1240 N N . LEU A 1 172 ? -3.633 -50.062 -10.25 1 95.38 172 LEU A N 1
ATOM 1241 C CA . LEU A 1 172 ? -5 -50.375 -10.641 1 95.38 172 LEU A CA 1
ATOM 1242 C C . LEU A 1 172 ? -5.438 -49.562 -11.852 1 95.38 172 LEU A C 1
ATOM 1244 O O . LEU A 1 172 ? -6.605 -49.625 -12.25 1 95.38 172 LEU A O 1
ATOM 1248 N N . THR A 1 173 ? -4.504 -48.812 -12.438 1 94.69 173 THR A N 1
ATOM 1249 C CA . THR A 1 173 ? -4.824 -48 -13.609 1 94.69 173 THR A CA 1
ATOM 1250 C C . THR A 1 173 ? -3.982 -48.406 -14.812 1 94.69 173 THR A C 1
ATOM 1252 O O . THR A 1 173 ? -2.977 -49.125 -14.656 1 94.69 173 THR A O 1
ATOM 1255 N N . GLY A 1 174 ? -4.512 -48.156 -16.094 1 93.38 174 GLY A N 1
ATOM 1256 C CA . GLY A 1 174 ? -3.68 -48.219 -17.281 1 93.38 174 GLY A CA 1
ATOM 1257 C C . GLY A 1 174 ? -3.744 -49.562 -17.969 1 93.38 174 GLY A C 1
ATOM 1258 O O . GLY A 1 174 ? -3.016 -49.812 -18.938 1 93.38 174 GLY A O 1
ATOM 1259 N N . ALA A 1 175 ? -4.566 -50.469 -17.422 1 91.38 175 ALA A N 1
ATOM 1260 C CA . ALA A 1 175 ? -4.754 -51.75 -18.141 1 91.38 175 ALA A CA 1
ATOM 1261 C C . ALA A 1 175 ? -5.305 -51.5 -19.531 1 91.38 175 ALA A C 1
ATOM 1263 O O . ALA A 1 175 ? -5.852 -50.438 -19.812 1 91.38 175 ALA A O 1
ATOM 1264 N N . SER A 1 176 ? -5.121 -52.375 -20.422 1 91.5 176 SER A N 1
ATOM 1265 C CA . SER A 1 176 ? -5.562 -52.25 -21.797 1 91.5 176 SER A CA 1
ATOM 1266 C C . SER A 1 176 ? -7.07 -52 -21.875 1 91.5 176 SER A C 1
ATOM 1268 O O . SER A 1 176 ? -7.559 -51.375 -22.812 1 91.5 176 SER A O 1
ATOM 1270 N N . THR A 1 177 ? -7.793 -52.469 -20.875 1 91.31 177 THR A N 1
ATOM 1271 C CA . THR A 1 177 ? -9.25 -52.375 -20.859 1 91.31 177 THR A CA 1
ATOM 1272 C C . THR A 1 177 ? -9.695 -51.156 -20.047 1 91.31 177 THR A C 1
ATOM 1274 O O . THR A 1 177 ? -10.898 -50.938 -19.844 1 91.31 177 THR A O 1
ATOM 1277 N N . ASP A 1 178 ? -8.734 -50.5 -19.547 1 92.81 178 ASP A N 1
ATOM 1278 C CA . ASP A 1 178 ? -9.062 -49.375 -18.688 1 92.81 178 ASP A CA 1
ATOM 1279 C C . ASP A 1 178 ? -9.672 -48.25 -19.5 1 92.81 178 ASP A C 1
ATOM 1281 O O . ASP A 1 178 ? -8.977 -47.562 -20.281 1 92.81 178 ASP A O 1
ATOM 1285 N N . SER A 1 179 ? -10.922 -47.875 -19.328 1 88 179 SER A N 1
ATOM 1286 C CA . SER A 1 179 ? -11.633 -46.875 -20.109 1 88 179 SER A CA 1
ATOM 1287 C C . SER A 1 179 ? -11.477 -45.5 -19.469 1 88 179 SER A C 1
ATOM 1289 O O . SER A 1 179 ? -11.68 -44.469 -20.141 1 88 179 SER A O 1
ATOM 1291 N N . LEU A 1 180 ? -11.102 -45.531 -18.219 1 87.88 180 LEU A N 1
ATOM 1292 C CA . LEU A 1 180 ? -11.031 -44.25 -17.484 1 87.88 180 LEU A CA 1
ATOM 1293 C C . LEU A 1 180 ? -9.68 -43.594 -17.688 1 87.88 180 LEU A C 1
ATOM 1295 O O . LEU A 1 180 ? -9.602 -42.375 -17.906 1 87.88 180 LEU A O 1
ATOM 1299 N N . PHE A 1 181 ? -8.586 -44.312 -17.641 1 91.44 181 PHE A N 1
ATOM 1300 C CA . PHE A 1 181 ? -7.246 -43.75 -17.703 1 91.44 181 PHE A CA 1
ATOM 1301 C C . PHE A 1 181 ? -6.555 -44.125 -19.016 1 91.44 181 PHE A C 1
ATOM 1303 O O . PHE A 1 181 ? -5.516 -43.562 -19.359 1 91.44 181 PHE A O 1
ATOM 1310 N N . GLY A 1 182 ? -7.215 -45.062 -19.781 1 92 182 GLY A N 1
ATOM 1311 C CA . GLY A 1 182 ? -6.621 -45.531 -21.031 1 92 182 GLY A CA 1
ATOM 1312 C C . GLY A 1 182 ? -5.461 -46.5 -20.812 1 92 182 GLY A C 1
ATOM 1313 O O . GLY A 1 182 ? -4.98 -46.656 -19.688 1 92 182 GLY A O 1
ATOM 1314 N N . PHE A 1 183 ? -5.086 -47.125 -21.812 1 93.94 183 PHE A N 1
ATOM 1315 C CA . PHE A 1 183 ? -3.938 -48.031 -21.766 1 93.94 183 PHE A CA 1
ATOM 1316 C C . PHE A 1 183 ? -2.648 -47.25 -21.547 1 93.94 183 PHE A C 1
ATOM 1318 O O . PHE A 1 183 ? -2.316 -46.344 -22.328 1 93.94 183 PHE A O 1
ATOM 1325 N N . GLN A 1 184 ? -1.908 -47.531 -20.422 1 95.31 184 GLN A N 1
ATOM 1326 C CA . GLN A 1 184 ? -0.703 -46.781 -20.062 1 95.31 184 GLN A CA 1
ATOM 1327 C C . GLN A 1 184 ? 0.553 -47.562 -20.406 1 95.31 184 GLN A C 1
ATOM 1329 O O . GLN A 1 184 ? 0.582 -48.781 -20.25 1 95.31 184 GLN A O 1
ATOM 1334 N N . LYS A 1 185 ? 1.584 -46.812 -20.906 1 95.5 185 LYS A N 1
ATOM 1335 C CA . LYS A 1 185 ? 2.797 -47.438 -21.406 1 95.5 185 LYS A CA 1
ATOM 1336 C C . LYS A 1 185 ? 4.047 -46.719 -20.891 1 95.5 185 LYS A C 1
ATOM 1338 O O . LYS A 1 185 ? 3.982 -45.562 -20.484 1 95.5 185 LYS A O 1
ATOM 1343 N N . ASN A 1 186 ? 5.145 -47.562 -20.828 1 96 186 ASN A N 1
ATOM 1344 C CA . ASN A 1 186 ? 6.457 -46.969 -20.562 1 96 186 ASN A CA 1
ATOM 1345 C C . ASN A 1 186 ? 6.906 -46.031 -21.688 1 96 186 ASN A C 1
ATOM 1347 O O . ASN A 1 186 ? 6.492 -46.219 -22.828 1 96 186 ASN A O 1
ATOM 1351 N N . GLU A 1 187 ? 7.688 -45.031 -21.281 1 96.38 187 GLU A N 1
ATOM 1352 C CA . GLU A 1 187 ? 8.297 -44.219 -22.328 1 96.38 187 GLU A CA 1
ATOM 1353 C C . GLU A 1 187 ? 9.328 -45 -23.125 1 96.38 187 GLU A C 1
ATOM 1355 O O . GLU A 1 187 ? 10.086 -45.812 -22.562 1 96.38 187 GLU A O 1
ATOM 1360 N N . LYS A 1 188 ? 9.328 -44.844 -24.469 1 96.62 188 LYS A N 1
ATOM 1361 C CA . LYS A 1 188 ? 10.336 -45.375 -25.375 1 96.62 188 LYS A CA 1
ATOM 1362 C C . LYS A 1 188 ? 10.977 -44.25 -26.203 1 96.62 188 LYS A C 1
ATOM 1364 O O . LYS A 1 188 ? 10.273 -43.438 -26.766 1 96.62 188 LYS A O 1
ATOM 1369 N N . GLN A 1 189 ? 12.258 -44.281 -26.125 1 96 189 GLN A N 1
ATOM 1370 C CA . GLN A 1 189 ? 13.008 -43.375 -26.953 1 96 189 GLN A CA 1
ATOM 1371 C C . GLN A 1 189 ? 13.828 -44.094 -28 1 96 189 GLN A C 1
ATOM 1373 O O . GLN A 1 189 ? 14.297 -45.219 -27.766 1 96 189 GLN A O 1
ATOM 1378 N N . THR A 1 190 ? 13.914 -43.438 -29.219 1 97.06 190 THR A N 1
ATOM 1379 C CA . THR A 1 190 ? 14.664 -44.062 -30.312 1 97.06 190 THR A CA 1
ATOM 1380 C C . THR A 1 190 ? 15.938 -43.25 -30.594 1 97.06 190 THR A C 1
ATOM 1382 O O . THR A 1 190 ? 15.891 -42.062 -30.781 1 97.06 190 THR A O 1
ATOM 1385 N N . VAL A 1 191 ? 17.031 -43.969 -30.516 1 96.75 191 VAL A N 1
ATOM 1386 C CA . VAL A 1 191 ? 18.328 -43.406 -30.891 1 96.75 191 VAL A CA 1
ATOM 1387 C C . VAL A 1 191 ? 18.719 -43.906 -32.281 1 96.75 191 VAL A C 1
ATOM 1389 O O . VAL A 1 191 ? 18.938 -45.094 -32.5 1 96.75 191 VAL A O 1
ATOM 1392 N N . TYR A 1 192 ? 18.703 -42.969 -33.188 1 96.88 192 TYR A N 1
ATOM 1393 C CA . TYR A 1 192 ? 19.188 -43.25 -34.531 1 96.88 192 TYR A CA 1
ATOM 1394 C C . TYR A 1 192 ? 20.672 -42.938 -34.656 1 96.88 192 TYR A C 1
ATOM 1396 O O . TYR A 1 192 ? 21.109 -41.812 -34.375 1 96.88 192 TYR A O 1
ATOM 1404 N N . CYS A 1 193 ? 21.453 -43.969 -35.062 1 97.06 193 CYS A N 1
ATOM 1405 C CA . CYS A 1 193 ? 22.891 -43.75 -35.188 1 97.06 193 CYS A CA 1
ATOM 1406 C C . CYS A 1 193 ? 23.391 -44.25 -36.562 1 97.06 193 CYS A C 1
ATOM 1408 O O . CYS A 1 193 ? 23.312 -45.469 -36.844 1 97.06 193 CYS A O 1
ATOM 1410 N N . ALA A 1 194 ? 23.891 -43.312 -37.344 1 96.75 194 ALA A N 1
ATOM 1411 C CA . ALA A 1 194 ? 24.531 -43.656 -38.625 1 96.75 194 ALA A CA 1
ATOM 1412 C C . ALA A 1 194 ? 26.016 -43.312 -38.594 1 96.75 194 ALA A C 1
ATOM 1414 O O . ALA A 1 194 ? 26.406 -42.156 -38.656 1 96.75 194 ALA A O 1
ATOM 1415 N N . ALA A 1 195 ? 26.781 -44.344 -38.469 1 97.31 195 ALA A N 1
ATOM 1416 C CA . ALA A 1 195 ? 28.234 -44.25 -38.406 1 97.31 195 ALA A CA 1
ATOM 1417 C C . ALA A 1 195 ? 28.891 -45.594 -38.688 1 97.31 195 ALA A C 1
ATOM 1419 O O . ALA A 1 195 ? 28.25 -46.625 -38.594 1 97.31 195 ALA A O 1
ATOM 1420 N N . THR A 1 196 ? 30.156 -45.594 -39.094 1 95.62 196 THR A N 1
ATOM 1421 C CA . THR A 1 196 ? 30.875 -46.812 -39.406 1 95.62 196 THR A CA 1
ATOM 1422 C C . THR A 1 196 ? 31.891 -47.125 -38.344 1 95.62 196 THR A C 1
ATOM 1424 O O . THR A 1 196 ? 32.344 -48.281 -38.219 1 95.62 196 THR A O 1
ATOM 1427 N N . SER A 1 197 ? 32.312 -46.156 -37.625 1 95.12 197 SER A N 1
ATOM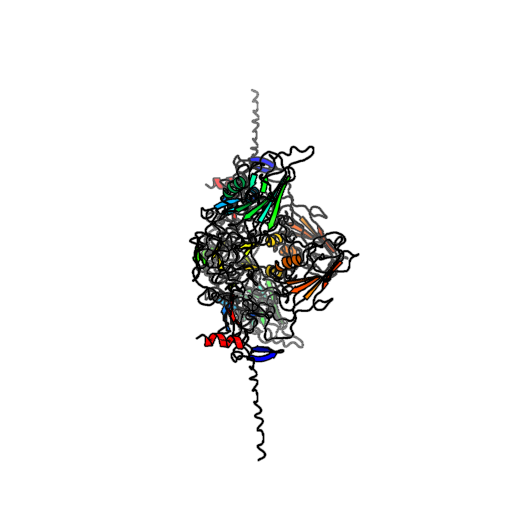 1428 C CA . SER A 1 197 ? 33.281 -46.312 -36.531 1 95.12 197 SER A CA 1
ATOM 1429 C C . SER A 1 197 ? 33.219 -45.156 -35.594 1 95.12 197 SER A C 1
ATOM 1431 O O . SER A 1 197 ? 32.375 -44.25 -35.719 1 95.12 197 SER A O 1
ATOM 1433 N N . GLY A 1 198 ? 34 -45.25 -34.406 1 96.81 198 GLY A N 1
ATOM 1434 C CA . GLY A 1 198 ? 34.031 -44.188 -33.438 1 96.81 198 GLY A CA 1
ATOM 1435 C C . GLY A 1 198 ? 33.188 -44.5 -32.188 1 96.81 198 GLY A C 1
ATOM 1436 O O . GLY A 1 198 ? 32.844 -45.656 -31.953 1 96.81 198 GLY A O 1
ATOM 1437 N N . THR A 1 199 ? 33 -43.344 -31.406 1 96.88 199 THR A N 1
ATOM 1438 C CA . THR A 1 199 ? 32.25 -43.5 -30.156 1 96.88 199 THR A CA 1
ATOM 1439 C C . THR A 1 199 ? 31.266 -42.375 -29.984 1 96.88 199 THR A C 1
ATOM 1441 O O . THR A 1 199 ? 31.391 -41.312 -30.609 1 96.88 199 THR A O 1
ATOM 1444 N N . LEU A 1 200 ? 30.234 -42.656 -29.297 1 96 200 LEU A N 1
ATOM 1445 C CA . LEU A 1 200 ? 29.266 -41.656 -28.844 1 96 200 LEU A CA 1
ATOM 1446 C C . LEU A 1 200 ? 29.031 -41.75 -27.344 1 96 200 LEU A C 1
ATOM 1448 O O . LEU A 1 200 ? 29.516 -42.688 -26.703 1 96 200 LEU A O 1
ATOM 1452 N N . THR A 1 201 ? 28.391 -40.719 -26.781 1 94.25 201 THR A N 1
ATOM 1453 C CA . THR A 1 201 ? 27.906 -40.781 -25.406 1 94.25 201 THR A CA 1
ATOM 1454 C C . THR A 1 201 ? 26.438 -40.375 -25.344 1 94.25 201 THR A C 1
ATOM 1456 O O . THR A 1 201 ? 25.938 -39.688 -26.234 1 94.25 201 THR A O 1
ATOM 1459 N N . LEU A 1 202 ? 25.766 -40.938 -24.391 1 92.44 202 LEU A N 1
ATOM 1460 C CA . LEU A 1 202 ? 24.391 -40.531 -24.062 1 92.44 202 LEU A CA 1
ATOM 1461 C C . LEU A 1 202 ? 24.297 -40 -22.641 1 92.44 202 LEU A C 1
ATOM 1463 O O . LEU A 1 202 ? 24.938 -40.531 -21.734 1 92.44 202 LEU A O 1
ATOM 1467 N N . SER A 1 203 ? 23.562 -38.938 -22.516 1 88.38 203 SER A N 1
ATOM 1468 C CA . SER A 1 203 ? 23.391 -38.312 -21.203 1 88.38 203 SER A CA 1
ATOM 1469 C C . SER A 1 203 ? 21.922 -38.281 -20.797 1 88.38 203 SER A C 1
ATOM 1471 O O . SER A 1 203 ? 21.047 -38.188 -21.641 1 88.38 203 SER A O 1
ATOM 1473 N N . TYR A 1 204 ? 21.688 -38.5 -19.422 1 88.25 204 TYR A N 1
ATOM 1474 C CA . TYR A 1 204 ? 20.359 -38.438 -18.828 1 88.25 204 TYR A CA 1
ATOM 1475 C C . TYR A 1 204 ? 20.406 -37.812 -17.438 1 88.25 204 TYR A C 1
ATOM 1477 O O . TYR A 1 204 ? 21.109 -38.344 -16.547 1 88.25 204 TYR A O 1
ATOM 1485 N N . ARG A 1 205 ? 19.594 -36.656 -17.188 1 81.56 205 ARG A N 1
ATOM 1486 C CA . ARG A 1 205 ? 19.453 -35.969 -15.914 1 81.56 205 ARG A CA 1
ATOM 1487 C C . ARG A 1 205 ? 20.828 -35.75 -15.273 1 81.56 205 ARG A C 1
ATOM 1489 O O . ARG A 1 205 ? 21.047 -36.125 -14.117 1 81.56 205 ARG A O 1
ATOM 1496 N N . GLY A 1 206 ? 21.781 -35.281 -16.125 1 76.06 206 GLY A N 1
ATOM 1497 C CA . GLY A 1 206 ? 23.047 -34.781 -15.617 1 76.06 206 GLY A CA 1
ATOM 1498 C C . GLY A 1 206 ? 24.141 -35.844 -15.633 1 76.06 206 GLY A C 1
ATOM 1499 O O . GLY A 1 206 ? 25.312 -35.531 -15.375 1 76.06 206 GLY A O 1
ATOM 1500 N N . GLN A 1 207 ? 23.734 -37.062 -15.969 1 83.5 207 GLN A N 1
ATOM 1501 C CA . GLN A 1 207 ? 24.734 -38.125 -16.047 1 83.5 207 GLN A CA 1
ATOM 1502 C C . GLN A 1 207 ? 25 -38.531 -17.484 1 83.5 207 GLN A C 1
ATOM 1504 O O . GLN A 1 207 ? 24.078 -38.562 -18.312 1 83.5 207 GLN A O 1
ATOM 1509 N N . THR A 1 208 ? 26.266 -38.938 -17.734 1 88.69 208 THR A N 1
ATOM 1510 C CA . THR A 1 208 ? 26.672 -39.312 -19.078 1 88.69 208 THR A CA 1
ATOM 1511 C C . THR A 1 208 ? 27.266 -40.719 -19.062 1 88.69 208 THR A C 1
ATOM 1513 O O . THR A 1 208 ? 28 -41.094 -18.156 1 88.69 208 THR A O 1
ATOM 1516 N N . THR A 1 209 ? 26.953 -41.438 -20.047 1 93.56 209 THR A N 1
ATOM 1517 C CA . THR A 1 209 ? 27.484 -42.781 -20.172 1 93.56 209 THR A CA 1
ATOM 1518 C C . THR A 1 209 ? 28.984 -42.75 -20.438 1 93.56 209 THR A C 1
ATOM 1520 O O . THR A 1 209 ? 29.516 -41.75 -20.891 1 93.56 209 THR A O 1
ATOM 1523 N N . VAL A 1 210 ? 29.547 -43.906 -20.078 1 94.25 210 VAL A N 1
ATOM 1524 C CA . VAL A 1 210 ? 30.859 -44.125 -20.672 1 94.25 210 VAL A CA 1
ATOM 1525 C C . VAL A 1 210 ? 30.734 -44.156 -22.203 1 94.25 210 VAL A C 1
ATOM 1527 O O . VAL A 1 210 ? 29.625 -44.25 -22.734 1 94.25 210 VAL A O 1
ATOM 1530 N N . ARG A 1 211 ? 31.859 -44.156 -22.891 1 95.44 211 ARG A N 1
ATOM 1531 C CA . ARG A 1 211 ? 31.844 -44.125 -24.344 1 95.44 211 ARG A CA 1
ATOM 1532 C C . ARG A 1 211 ? 31.203 -45.406 -24.906 1 95.44 211 ARG A C 1
ATOM 1534 O O . ARG A 1 211 ? 31.531 -46.5 -24.484 1 95.44 211 ARG A O 1
ATOM 1541 N N . ILE A 1 212 ? 30.281 -45.219 -25.75 1 97.38 212 ILE A N 1
ATOM 1542 C CA . ILE A 1 212 ? 29.625 -46.281 -26.5 1 97.38 212 ILE A CA 1
ATOM 1543 C C . ILE A 1 212 ? 30.25 -46.406 -27.891 1 97.38 212 ILE A C 1
ATOM 1545 O O . ILE A 1 212 ? 30.203 -45.438 -28.672 1 97.38 212 ILE A O 1
ATOM 1549 N N . ASP A 1 213 ? 30.766 -47.562 -28.078 1 97.19 213 ASP A N 1
ATOM 1550 C CA . ASP A 1 213 ? 31.375 -47.812 -29.391 1 97.19 213 ASP A CA 1
ATOM 1551 C C . ASP A 1 213 ? 30.312 -48 -30.469 1 97.19 213 ASP A C 1
ATOM 1553 O O . ASP A 1 213 ? 29.281 -48.625 -30.234 1 97.19 213 ASP A O 1
ATOM 1557 N N . ALA A 1 214 ? 30.594 -47.5 -31.625 1 97.12 214 ALA A N 1
ATOM 1558 C CA . ALA A 1 214 ? 29.672 -47.656 -32.75 1 97.12 214 ALA A CA 1
ATOM 1559 C C . ALA A 1 214 ? 29.406 -49.156 -33.031 1 97.12 214 ALA A C 1
ATOM 1561 O O . ALA A 1 214 ? 28.328 -49.5 -33.531 1 97.12 214 ALA A O 1
ATOM 1562 N N . LEU A 1 215 ? 30.359 -50 -32.688 1 96.75 215 LEU A N 1
ATOM 1563 C CA . LEU A 1 215 ? 30.25 -51.438 -33 1 96.75 215 LEU A CA 1
ATOM 1564 C C . LEU A 1 215 ? 29.781 -52.219 -31.797 1 96.75 215 LEU A C 1
ATOM 1566 O O . LEU A 1 215 ? 29.719 -53.469 -31.844 1 96.75 215 LEU A O 1
ATOM 1570 N N . ASP A 1 216 ? 29.406 -51.5 -30.781 1 97.31 216 ASP A N 1
ATOM 1571 C CA . ASP A 1 216 ? 28.875 -52.219 -29.594 1 97.31 216 ASP A CA 1
ATOM 1572 C C . ASP A 1 216 ? 27.594 -52.969 -29.922 1 97.31 216 ASP A C 1
ATOM 1574 O O . ASP A 1 216 ? 26.781 -52.469 -30.719 1 97.31 216 ASP A O 1
ATOM 1578 N N . ASN A 1 217 ? 27.438 -54.094 -29.297 1 96.38 217 ASN A N 1
ATOM 1579 C CA . ASN A 1 217 ? 26.172 -54.812 -29.453 1 96.38 217 ASN A CA 1
ATOM 1580 C C . ASN A 1 217 ? 25.141 -54.344 -28.422 1 96.38 217 ASN A C 1
ATOM 1582 O O . ASN A 1 217 ? 25.438 -53.469 -27.594 1 96.38 217 ASN A O 1
ATOM 1586 N N . ALA A 1 218 ? 23.984 -54.875 -28.516 1 96.06 218 ALA A N 1
ATOM 1587 C CA . ALA A 1 218 ? 22.859 -54.438 -27.703 1 96.06 218 ALA A CA 1
ATOM 1588 C C . ALA A 1 218 ? 23.156 -54.625 -26.219 1 96.06 218 ALA A C 1
ATOM 1590 O O . ALA A 1 218 ? 22.781 -53.781 -25.391 1 96.06 218 ALA A O 1
ATOM 1591 N N . ASP A 1 219 ? 23.781 -55.719 -25.906 1 95.88 219 ASP A N 1
ATOM 1592 C CA . ASP A 1 219 ? 24.094 -56 -24.5 1 95.88 219 ASP A CA 1
ATOM 1593 C C . ASP A 1 219 ? 25.062 -54.969 -23.922 1 95.88 219 ASP A C 1
ATOM 1595 O O . ASP A 1 219 ? 24.875 -54.5 -22.797 1 95.88 219 ASP A O 1
ATOM 1599 N N . ALA A 1 220 ? 26.016 -54.625 -24.656 1 96.56 220 ALA A N 1
ATOM 1600 C CA . ALA A 1 220 ? 26.984 -53.656 -24.219 1 96.56 220 ALA A CA 1
ATOM 1601 C C . ALA A 1 220 ? 26.344 -52.281 -24.016 1 96.56 220 ALA A C 1
ATOM 1603 O O . ALA A 1 220 ? 26.578 -51.625 -23.016 1 96.56 220 ALA A O 1
ATOM 1604 N N . VAL A 1 221 ? 25.562 -51.906 -24.969 1 96.88 221 VAL A N 1
ATOM 1605 C CA . VAL A 1 221 ? 24.859 -50.625 -24.875 1 96.88 221 VAL A CA 1
ATOM 1606 C C . VAL A 1 221 ? 23.938 -50.656 -23.672 1 96.88 221 VAL A C 1
ATOM 1608 O O . VAL A 1 221 ? 23.875 -49.656 -22.922 1 96.88 221 VAL A O 1
ATOM 1611 N N . SER A 1 222 ? 23.203 -51.688 -23.484 1 96.31 222 SER A N 1
ATOM 1612 C CA . SER A 1 222 ? 22.297 -51.844 -22.344 1 96.31 222 SER A CA 1
ATOM 1613 C C . SER A 1 222 ? 23.047 -51.688 -21.031 1 96.31 222 SER A C 1
ATOM 1615 O O . SER A 1 222 ? 22.594 -51 -20.109 1 96.31 222 SER A O 1
ATOM 1617 N N . LYS A 1 223 ? 24.172 -52.312 -20.875 1 95.38 223 LYS A N 1
ATOM 1618 C CA . LYS A 1 223 ? 24.969 -52.219 -19.656 1 95.38 223 LYS A CA 1
ATOM 1619 C C . LYS A 1 223 ? 25.453 -50.812 -19.391 1 95.38 223 LYS A C 1
ATOM 1621 O O . LYS A 1 223 ? 25.438 -50.344 -18.25 1 95.38 223 LYS A O 1
ATOM 1626 N N . LYS A 1 224 ? 25.828 -50.156 -20.375 1 96.12 224 LYS A N 1
ATOM 1627 C CA . LYS A 1 224 ? 26.359 -48.812 -20.25 1 96.12 224 LYS A CA 1
ATOM 1628 C C . LYS A 1 224 ? 25.25 -47.812 -19.875 1 96.12 224 LYS A C 1
ATOM 1630 O O . LYS A 1 224 ? 25.484 -46.906 -19.078 1 96.12 224 LYS A O 1
ATOM 1635 N N . LEU A 1 225 ? 24.109 -48 -20.422 1 96.12 225 LEU A N 1
ATOM 1636 C CA . LEU A 1 225 ? 22.969 -47.156 -20.078 1 96.12 225 LEU A CA 1
ATOM 1637 C C . LEU A 1 225 ? 22.5 -47.469 -18.656 1 96.12 225 LEU A C 1
ATOM 1639 O O . LEU A 1 225 ? 22.219 -46.531 -17.891 1 96.12 225 LEU A O 1
ATOM 1643 N N . ASN A 1 226 ? 22.391 -48.719 -18.281 1 95 226 ASN A N 1
ATOM 1644 C CA . ASN A 1 226 ? 21.875 -49.094 -16.969 1 95 226 ASN A CA 1
ATOM 1645 C C . ASN A 1 226 ? 22.891 -48.812 -15.867 1 95 226 ASN A C 1
ATOM 1647 O O . ASN A 1 226 ? 22.578 -48.938 -14.68 1 95 226 ASN A O 1
ATOM 1651 N N . ALA A 1 227 ? 24.078 -48.406 -16.266 1 93.31 227 ALA A N 1
ATOM 1652 C CA . ALA A 1 227 ? 25.094 -47.969 -15.289 1 93.31 227 ALA A CA 1
ATOM 1653 C C . ALA A 1 227 ? 24.781 -46.594 -14.758 1 93.31 227 ALA A C 1
ATOM 1655 O O . ALA A 1 227 ? 25.312 -46.188 -13.719 1 93.31 227 ALA A O 1
ATOM 1656 N N . LEU A 1 228 ? 24 -45.875 -15.453 1 90.19 228 LEU A N 1
ATOM 1657 C CA . LEU A 1 228 ? 23.594 -44.562 -14.984 1 90.19 228 LEU A CA 1
ATOM 1658 C C . LEU A 1 228 ? 22.578 -44.656 -13.852 1 90.19 228 LEU A C 1
ATOM 1660 O O . LEU A 1 228 ? 21.516 -45.25 -14.023 1 90.19 228 LEU A O 1
ATOM 1664 N N . TYR A 1 229 ? 22.859 -44.062 -12.75 1 85.94 229 TYR A N 1
ATOM 1665 C CA . TYR A 1 229 ? 21.984 -44.156 -11.594 1 85.94 229 TYR A CA 1
ATOM 1666 C C . TYR A 1 229 ? 20.656 -43.438 -11.867 1 85.94 229 TYR A C 1
ATOM 1668 O O . TYR A 1 229 ? 19.625 -43.812 -11.32 1 85.94 229 TYR A O 1
ATOM 1676 N N . THR A 1 230 ? 20.656 -42.438 -12.742 1 87.12 230 THR A N 1
ATOM 1677 C CA . THR A 1 230 ? 19.469 -41.656 -13.031 1 87.12 230 THR A CA 1
ATOM 1678 C C . THR A 1 230 ? 18.531 -42.406 -13.953 1 87.12 230 THR A C 1
ATOM 1680 O O . THR A 1 230 ? 17.359 -42.062 -14.078 1 87.12 230 THR A O 1
ATOM 1683 N N . LEU A 1 231 ? 19.156 -43.406 -14.656 1 88.06 231 LEU A N 1
ATOM 1684 C CA . LEU A 1 231 ? 18.359 -44.312 -15.469 1 88.06 231 LEU A CA 1
ATOM 1685 C C . LEU A 1 231 ? 17.984 -45.562 -14.695 1 88.06 231 LEU A C 1
ATOM 1687 O O . LEU A 1 231 ? 18.766 -46.5 -14.648 1 88.06 231 LEU A O 1
ATOM 1691 N N . GLN A 1 232 ? 17.406 -45.531 -13.695 1 83.31 232 GLN A N 1
ATOM 1692 C CA . GLN A 1 232 ? 17.062 -46.656 -12.836 1 83.31 232 GLN A CA 1
ATOM 1693 C C . GLN A 1 232 ? 17.188 -47.969 -13.602 1 83.31 232 GLN A C 1
ATOM 1695 O O . GLN A 1 232 ? 18.078 -48.781 -13.32 1 83.31 232 GLN A O 1
ATOM 1700 N N . LYS A 1 233 ? 16.359 -48.281 -14.734 1 92.25 233 LYS A N 1
ATOM 1701 C CA . LYS A 1 233 ? 16.453 -49.469 -15.586 1 92.25 233 LYS A CA 1
ATOM 1702 C C . LYS A 1 233 ? 15.828 -49.219 -16.953 1 92.25 233 LYS A C 1
ATOM 1704 O O . LYS A 1 233 ? 14.758 -48.594 -17.047 1 92.25 233 LYS A O 1
ATOM 1709 N N . VAL A 1 234 ? 16.594 -49.656 -17.953 1 96.12 234 VAL A N 1
ATOM 1710 C CA . VAL A 1 234 ? 16.062 -49.5 -19.312 1 96.12 234 VAL A CA 1
ATOM 1711 C C . VAL A 1 234 ? 16.25 -50.812 -20.078 1 96.12 234 VAL A C 1
ATOM 1713 O O . VAL A 1 234 ? 17.141 -51.594 -19.766 1 96.12 234 VAL A O 1
ATOM 1716 N N . ASN A 1 235 ? 15.383 -51.094 -21.016 1 96.06 235 ASN A N 1
ATOM 1717 C CA . ASN A 1 235 ? 15.516 -52.125 -22.016 1 96.06 235 ASN A CA 1
ATOM 1718 C C . ASN A 1 235 ? 15.969 -51.562 -23.359 1 96.06 235 ASN A C 1
ATOM 1720 O O . ASN A 1 235 ? 15.43 -50.562 -23.844 1 96.06 235 ASN A O 1
ATOM 1724 N N . VAL A 1 236 ? 17.016 -52.188 -23.859 1 97.06 236 VAL A N 1
ATOM 1725 C CA . VAL A 1 236 ? 17.562 -51.719 -25.125 1 97.06 236 VAL A CA 1
ATOM 1726 C C . VAL A 1 236 ? 17.297 -52.75 -26.219 1 97.06 236 VAL A C 1
ATOM 1728 O O . VAL A 1 236 ? 17.625 -53.938 -26.047 1 97.06 236 VAL A O 1
ATOM 1731 N N . LEU A 1 237 ? 16.719 -52.281 -27.344 1 96.31 237 LEU A N 1
ATOM 1732 C CA . LEU A 1 237 ? 16.406 -53.156 -28.469 1 96.31 237 LEU A CA 1
ATOM 1733 C C . LEU A 1 237 ? 16.906 -52.562 -29.781 1 96.31 237 LEU A C 1
ATOM 1735 O O . LEU A 1 237 ? 16.594 -51.406 -30.094 1 96.31 237 LEU A O 1
ATOM 1739 N N . PHE A 1 238 ? 17.703 -53.344 -30.5 1 96.06 238 PHE A N 1
ATOM 1740 C CA . PHE A 1 238 ? 18.156 -52.938 -31.812 1 96.06 238 PHE A CA 1
ATOM 1741 C C . PHE A 1 238 ? 17.125 -53.312 -32.875 1 96.06 238 PHE A C 1
ATOM 1743 O O . PHE A 1 238 ? 16.438 -54.344 -32.75 1 96.06 238 PHE A O 1
ATOM 1750 N N . SER A 1 239 ? 17.031 -52.5 -33.781 1 93.25 239 SER A N 1
ATOM 1751 C CA . SER A 1 239 ? 16.094 -52.75 -34.844 1 93.25 239 SER A CA 1
ATOM 1752 C C . SER A 1 239 ? 16.625 -53.812 -35.812 1 93.25 239 SER A C 1
ATOM 1754 O O . SER A 1 239 ? 17.828 -53.812 -36.125 1 93.25 239 SER A O 1
ATOM 1756 N N . GLY A 1 240 ? 15.727 -54.656 -36.25 1 89.44 240 GLY A N 1
ATOM 1757 C CA . GLY A 1 240 ? 16.062 -55.594 -37.312 1 89.44 240 GLY A CA 1
ATOM 1758 C C . GLY A 1 240 ? 17.109 -56.594 -36.906 1 89.44 240 GLY A C 1
ATOM 1759 O O . GLY A 1 240 ? 16.984 -57.25 -35.875 1 89.44 240 GLY A O 1
ATOM 1760 N N . THR A 1 241 ? 18.172 -56.719 -37.844 1 90.38 241 THR A N 1
ATOM 1761 C CA . THR A 1 241 ? 19.203 -57.719 -37.625 1 90.38 241 THR A CA 1
ATOM 1762 C C . THR A 1 241 ? 20.547 -57.062 -37.281 1 90.38 241 THR A C 1
ATOM 1764 O O . THR A 1 241 ? 21.594 -57.719 -37.344 1 90.38 241 THR A O 1
ATOM 1767 N N . SER A 1 242 ? 20.344 -55.812 -36.938 1 91.75 242 SER A N 1
ATOM 1768 C CA . SER A 1 242 ? 21.578 -55.125 -36.656 1 91.75 242 SER A CA 1
ATOM 1769 C C . SER A 1 242 ? 22.234 -55.656 -35.375 1 91.75 242 SER A C 1
ATOM 1771 O O . SER A 1 242 ? 21.547 -55.969 -34.406 1 91.75 242 SER A O 1
ATOM 1773 N N . THR A 1 243 ? 23.578 -55.75 -35.375 1 94.81 243 THR A N 1
ATOM 1774 C CA . THR A 1 243 ? 24.312 -56.281 -34.25 1 94.81 243 THR A CA 1
ATOM 1775 C C . THR A 1 243 ? 25.188 -55.219 -33.625 1 94.81 243 THR A C 1
ATOM 1777 O O . THR A 1 243 ? 25.859 -55.469 -32.625 1 94.81 243 THR A O 1
ATOM 1780 N N . THR A 1 244 ? 25.141 -54.031 -34.25 1 96.75 244 THR A N 1
ATOM 1781 C CA . THR A 1 244 ? 26 -52.969 -33.75 1 96.75 244 THR A CA 1
ATOM 1782 C C . THR A 1 244 ? 25.172 -51.719 -33.469 1 96.75 244 THR A C 1
ATOM 1784 O O . THR A 1 244 ? 24.094 -51.531 -34.031 1 96.75 244 THR A O 1
ATOM 1787 N N . MET A 1 245 ? 25.672 -50.844 -32.656 1 97.69 245 MET A N 1
ATOM 1788 C CA . MET A 1 245 ? 25.016 -49.594 -32.219 1 97.69 245 MET A CA 1
ATOM 1789 C C . MET A 1 245 ? 24.75 -48.688 -33.406 1 97.69 245 MET A C 1
ATOM 1791 O O . MET A 1 245 ? 23.688 -48.062 -33.5 1 97.69 245 MET A O 1
ATOM 1795 N N . CYS A 1 246 ? 25.75 -48.625 -34.188 1 97.44 246 CYS A N 1
ATOM 1796 C CA . CYS A 1 246 ? 25.625 -47.812 -35.406 1 97.44 246 CYS A CA 1
ATOM 1797 C C . CYS A 1 246 ? 25.859 -48.656 -36.656 1 97.44 246 CYS A C 1
ATOM 1799 O O . CYS A 1 246 ? 26.562 -49.688 -36.594 1 97.44 246 CYS A O 1
ATOM 1801 N N . THR A 1 247 ? 25.203 -48.25 -37.781 1 96.25 247 THR A N 1
ATOM 1802 C CA . THR A 1 247 ? 25.5 -48.812 -39.094 1 96.25 247 THR A CA 1
ATOM 1803 C C . THR A 1 247 ? 25.703 -47.688 -40.094 1 96.25 247 THR A C 1
ATOM 1805 O O . THR A 1 247 ? 25.406 -46.531 -39.844 1 96.25 247 THR A O 1
ATOM 1808 N N . ALA A 1 248 ? 26.25 -48.062 -41.219 1 94.25 248 ALA A N 1
ATOM 1809 C CA . ALA A 1 248 ? 26.5 -47.062 -42.25 1 94.25 248 ALA A CA 1
ATOM 1810 C C . ALA A 1 248 ? 25.203 -46.375 -42.688 1 94.25 248 ALA A C 1
ATOM 1812 O O . ALA A 1 248 ? 25.172 -45.188 -42.938 1 94.25 248 ALA A O 1
ATOM 1813 N N . ASP A 1 249 ? 24.109 -47.219 -42.781 1 92.94 249 ASP A N 1
ATOM 1814 C CA . ASP A 1 249 ? 22.844 -46.688 -43.25 1 92.94 249 ASP A CA 1
ATOM 1815 C C . ASP A 1 249 ? 21.984 -46.219 -42.094 1 92.94 249 ASP A C 1
ATOM 1817 O O . ASP A 1 249 ? 20.875 -45.688 -42.281 1 92.94 249 ASP A O 1
ATOM 1821 N N . GLY A 1 250 ? 22.453 -46.438 -40.906 1 95.44 250 GLY A N 1
ATOM 1822 C CA . GLY A 1 250 ? 21.719 -46.031 -39.719 1 95.44 250 GLY A CA 1
ATOM 1823 C C . GLY A 1 250 ? 21.047 -47.188 -39.031 1 95.44 250 GLY A C 1
ATOM 1824 O O . GLY A 1 250 ? 20.484 -48.062 -39.656 1 95.44 250 GLY A O 1
ATOM 1825 N N . ASN A 1 251 ? 21.203 -47.281 -37.719 1 96.38 251 ASN A N 1
ATOM 1826 C CA . ASN A 1 251 ? 20.516 -48.219 -36.844 1 96.38 251 ASN A CA 1
ATOM 1827 C C . ASN A 1 251 ? 19.562 -47.5 -35.906 1 96.38 251 ASN A C 1
ATOM 1829 O O . ASN A 1 251 ? 19.875 -46.438 -35.406 1 96.38 251 ASN A O 1
ATOM 1833 N N . MET A 1 252 ? 18.391 -48.062 -35.781 1 96.81 252 MET A N 1
ATOM 1834 C CA . MET A 1 252 ? 17.422 -47.562 -34.781 1 96.81 252 MET A CA 1
ATOM 1835 C C . MET A 1 252 ? 17.484 -48.375 -33.5 1 96.81 252 MET A C 1
ATOM 1837 O O . MET A 1 252 ? 17.188 -49.562 -33.5 1 96.81 252 MET A O 1
ATOM 1841 N N . VAL A 1 253 ? 17.875 -47.75 -32.469 1 97 253 VAL A N 1
ATOM 1842 C CA . VAL A 1 253 ? 17.969 -48.375 -31.156 1 97 253 VAL A CA 1
ATOM 1843 C C . VAL A 1 253 ? 16.828 -47.875 -30.281 1 97 253 VAL A C 1
ATOM 1845 O O . VAL A 1 253 ? 16.719 -46.688 -30 1 97 253 VAL A O 1
ATOM 1848 N N . THR A 1 254 ? 15.992 -48.781 -29.844 1 97.31 254 THR A N 1
ATOM 1849 C CA . THR A 1 254 ? 14.891 -48.438 -28.953 1 97.31 254 THR A CA 1
ATOM 1850 C C . THR A 1 254 ? 15.297 -48.594 -27.484 1 97.31 254 THR A C 1
ATOM 1852 O O . THR A 1 254 ? 15.758 -49.656 -27.078 1 97.31 254 THR A O 1
ATOM 1855 N N . VAL A 1 255 ? 15.188 -47.531 -26.781 1 97.19 255 VAL A N 1
ATOM 1856 C CA . VAL A 1 255 ? 15.445 -47.531 -25.344 1 97.19 255 VAL A CA 1
ATOM 1857 C C . VAL A 1 255 ? 14.125 -47.406 -24.578 1 97.19 255 VAL A C 1
ATOM 1859 O O . VAL A 1 255 ? 13.5 -46.344 -24.609 1 97.19 255 VAL A O 1
ATOM 1862 N N . GLU A 1 256 ? 13.664 -48.438 -23.922 1 96.56 256 GLU A N 1
ATOM 1863 C CA . GLU A 1 256 ? 12.445 -48.406 -23.109 1 96.56 256 GLU A CA 1
ATOM 1864 C C . GLU A 1 256 ? 12.75 -48.156 -21.641 1 96.56 256 GLU A C 1
ATOM 1866 O O . GLU A 1 256 ? 13.5 -48.938 -21.031 1 96.56 256 GLU A O 1
ATOM 1871 N N . PHE A 1 257 ? 12.156 -47.156 -21.078 1 96.69 257 PHE A N 1
ATOM 1872 C CA . PHE A 1 257 ? 12.336 -46.844 -19.656 1 96.69 257 PHE A CA 1
ATOM 1873 C C . PHE A 1 257 ? 11.383 -47.656 -18.797 1 96.69 257 PHE A C 1
ATOM 1875 O O . PHE A 1 257 ? 10.188 -47.344 -18.734 1 96.69 257 PHE A O 1
ATOM 1882 N N . THR A 1 258 ? 11.859 -48.594 -18.031 1 94.75 258 THR A N 1
ATOM 1883 C CA . THR A 1 258 ? 10.992 -49.562 -17.359 1 94.75 258 THR A CA 1
ATOM 1884 C C . THR A 1 258 ? 10.812 -49.188 -15.891 1 94.75 258 THR A C 1
ATOM 1886 O O . THR A 1 258 ? 9.922 -49.688 -15.219 1 94.75 258 THR A O 1
ATOM 1889 N N . GLN A 1 259 ? 11.656 -48.281 -15.445 1 93.56 259 GLN A N 1
ATOM 1890 C CA . GLN A 1 259 ? 11.594 -47.938 -14.023 1 93.56 259 GLN A CA 1
ATOM 1891 C C . GLN A 1 259 ? 11.375 -46.438 -13.812 1 93.56 259 GLN A C 1
ATOM 1893 O O . GLN A 1 259 ? 11.039 -46.031 -12.703 1 93.56 259 GLN A O 1
ATOM 1898 N N . ASN A 1 260 ? 11.602 -45.625 -14.82 1 93.56 260 ASN A N 1
ATOM 1899 C CA . ASN A 1 260 ? 11.211 -44.219 -14.836 1 93.56 260 ASN A CA 1
ATOM 1900 C C . ASN A 1 260 ? 9.852 -44.031 -15.5 1 93.56 260 ASN A C 1
ATOM 1902 O O . ASN A 1 260 ? 9.68 -44.375 -16.672 1 93.56 260 ASN A O 1
ATOM 1906 N N . PHE A 1 261 ? 8.977 -43.469 -14.719 1 94.94 261 PHE A N 1
ATOM 1907 C CA . PHE A 1 261 ? 7.617 -43.406 -15.234 1 94.94 261 PHE A CA 1
ATOM 1908 C C . PHE A 1 261 ? 7.262 -41.969 -15.641 1 94.94 261 PHE A C 1
ATOM 1910 O O . PHE A 1 261 ? 7.984 -41.031 -15.312 1 94.94 261 PHE A O 1
ATOM 1917 N N . GLY A 1 262 ? 6.184 -41.875 -16.422 1 93.44 262 GLY A N 1
ATOM 1918 C CA . GLY A 1 262 ? 5.719 -40.594 -16.906 1 93.44 262 GLY A CA 1
ATOM 1919 C C . GLY A 1 262 ? 6.48 -40.094 -18.109 1 93.44 262 GLY A C 1
ATOM 1920 O O . GLY A 1 262 ? 7.316 -40.812 -18.672 1 93.44 262 GLY A O 1
ATOM 1921 N N . PRO A 1 263 ? 6.051 -38.906 -18.578 1 89.25 263 PRO A N 1
ATOM 1922 C CA . PRO A 1 263 ? 6.859 -38.281 -19.641 1 89.25 263 PRO A CA 1
ATOM 1923 C C . PRO A 1 263 ? 8.258 -37.875 -19.156 1 89.25 263 PRO A C 1
ATOM 1925 O O . PRO A 1 263 ? 8.398 -37.281 -18.094 1 89.25 263 PRO A O 1
ATOM 1928 N N . LEU A 1 264 ? 9.242 -38.281 -19.859 1 89.81 264 LEU A N 1
ATOM 1929 C CA . LEU A 1 264 ? 10.617 -38.125 -19.406 1 89.81 264 LEU A CA 1
ATOM 1930 C C . LEU A 1 264 ? 11.391 -37.219 -20.359 1 89.81 264 LEU A C 1
ATOM 1932 O O . LEU A 1 264 ? 11.008 -37.062 -21.516 1 89.81 264 LEU A O 1
ATOM 1936 N N . PRO A 1 265 ? 12.453 -36.594 -19.812 1 86 265 PRO A N 1
ATOM 1937 C CA . PRO A 1 265 ? 13.305 -35.812 -20.719 1 86 265 PRO A CA 1
ATOM 1938 C C . PRO A 1 265 ? 14.023 -36.688 -21.734 1 86 265 PRO A C 1
ATOM 1940 O O . PRO A 1 265 ? 14.312 -37.875 -21.453 1 86 265 PRO A O 1
ATOM 1943 N N . LEU A 1 266 ? 14.352 -36.062 -22.844 1 88.56 266 LEU A N 1
ATOM 1944 C CA . LEU A 1 266 ? 15.047 -36.75 -23.906 1 88.56 266 LEU A CA 1
ATOM 1945 C C . LEU A 1 266 ? 16.484 -37.062 -23.516 1 88.56 266 LEU A C 1
ATOM 1947 O O . LEU A 1 266 ? 17.156 -36.219 -22.906 1 88.56 266 LEU A O 1
ATOM 1951 N N . LEU A 1 267 ? 16.938 -38.281 -23.891 1 91.25 267 LEU A N 1
ATOM 1952 C CA . LEU A 1 267 ? 18.375 -38.531 -23.859 1 91.25 267 LEU A CA 1
ATOM 1953 C C . LEU A 1 267 ? 19.109 -37.5 -24.719 1 91.25 267 LEU A C 1
ATOM 1955 O O . LEU A 1 267 ? 18.594 -37.031 -25.734 1 91.25 267 LEU A O 1
ATOM 1959 N N . VAL A 1 268 ? 20.297 -37.188 -24.266 1 89.12 268 VAL A N 1
ATOM 1960 C CA . VAL A 1 268 ? 21.125 -36.281 -25.047 1 89.12 268 VAL A CA 1
ATOM 1961 C C . VAL A 1 268 ? 22.375 -37 -25.531 1 89.12 268 VAL A C 1
ATOM 1963 O O . VAL A 1 268 ? 23.109 -37.594 -24.734 1 89.12 268 VAL A O 1
ATOM 1966 N N . GLY A 1 269 ? 22.578 -36.906 -26.859 1 90.5 269 GLY A N 1
ATOM 1967 C CA . GLY A 1 269 ? 23.703 -37.594 -27.438 1 90.5 269 GLY A CA 1
ATOM 1968 C C . GLY A 1 269 ? 24.812 -36.656 -27.891 1 90.5 269 GLY A C 1
ATOM 1969 O O . GLY A 1 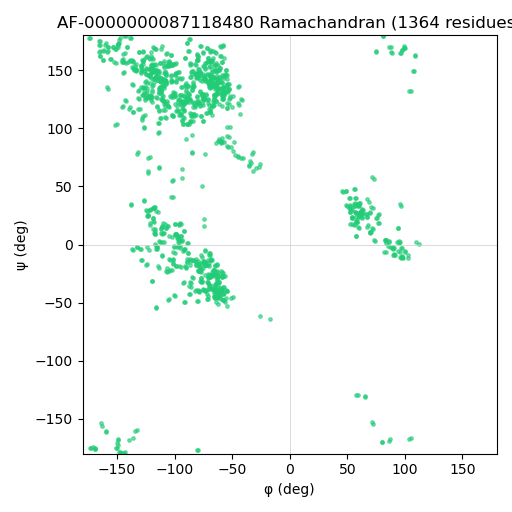269 ? 24.547 -35.531 -28.328 1 90.5 269 GLY A O 1
ATOM 1970 N N . ASP A 1 270 ? 26.047 -37.156 -27.656 1 90 270 ASP A N 1
ATOM 1971 C CA . ASP A 1 270 ? 27.234 -36.5 -28.203 1 90 270 ASP A CA 1
ATOM 1972 C C . ASP A 1 270 ? 27.859 -37.344 -29.297 1 90 270 ASP A C 1
ATOM 1974 O O . ASP A 1 270 ? 28.375 -38.438 -29.047 1 90 270 ASP A O 1
ATOM 1978 N N . SER A 1 271 ? 27.859 -36.812 -30.562 1 93.06 271 SER A N 1
ATOM 1979 C CA . SER A 1 271 ? 28.344 -37.562 -31.719 1 93.06 271 SER A CA 1
ATOM 1980 C C . SER A 1 271 ? 29.688 -37.031 -32.219 1 93.06 271 SER A C 1
ATOM 1982 O O . SER A 1 271 ? 30.109 -37.312 -33.344 1 93.06 271 SER A O 1
ATOM 1984 N N . SER A 1 272 ? 30.375 -36.219 -31.469 1 91.56 272 SER A N 1
ATOM 1985 C CA . SER A 1 272 ? 31.562 -35.5 -31.906 1 91.56 272 SER A CA 1
ATOM 1986 C C . SER A 1 272 ? 32.688 -36.469 -32.281 1 91.56 272 SER A C 1
ATOM 1988 O O . SER A 1 272 ? 33.562 -36.125 -33.062 1 91.56 272 SER A O 1
ATOM 1990 N N . LEU A 1 273 ? 32.656 -37.719 -31.719 1 94.81 273 LEU A N 1
ATOM 1991 C CA . LEU A 1 273 ? 33.75 -38.656 -31.953 1 94.81 273 LEU A CA 1
ATOM 1992 C C . LEU A 1 273 ? 33.312 -39.812 -32.875 1 94.81 273 LEU A C 1
ATOM 1994 O O . LEU A 1 273 ? 34.031 -40.781 -33.031 1 94.81 273 LEU A O 1
ATOM 1998 N N . LEU A 1 274 ? 32.156 -39.719 -33.469 1 95.69 274 LEU A N 1
ATOM 1999 C CA . LEU A 1 274 ? 31.703 -40.688 -34.438 1 95.69 274 LEU A CA 1
ATOM 2000 C C . LEU A 1 274 ? 32.312 -40.406 -35.812 1 95.69 274 LEU A C 1
ATOM 2002 O O . LEU A 1 274 ? 32.594 -39.25 -36.156 1 95.69 274 LEU A O 1
ATOM 2006 N N . VAL A 1 275 ? 32.531 -41.5 -36.531 1 95.31 275 VAL A N 1
ATOM 2007 C CA . VAL A 1 275 ? 33.125 -41.375 -37.875 1 95.31 275 VAL A CA 1
ATOM 2008 C C . VAL A 1 275 ? 32.281 -42.156 -38.875 1 95.31 275 VAL A C 1
ATOM 2010 O O . VAL A 1 275 ? 31.781 -43.25 -38.594 1 95.31 275 VAL A O 1
ATOM 2013 N N . HIS A 1 276 ? 32.031 -41.531 -40.031 1 94.88 276 HIS A N 1
ATOM 2014 C CA . HIS A 1 276 ? 31.391 -42.188 -41.156 1 94.88 276 HIS A CA 1
ATOM 2015 C C . HIS A 1 276 ? 32.344 -42.281 -42.344 1 94.88 276 HIS A C 1
ATOM 2017 O O . HIS A 1 276 ? 32.75 -41.281 -42.906 1 94.88 276 HIS A O 1
ATOM 2023 N N . ALA A 1 277 ? 32.656 -43.469 -42.781 1 89.88 277 ALA A N 1
ATOM 2024 C CA . ALA A 1 277 ? 33.688 -43.719 -43.781 1 89.88 277 ALA A CA 1
ATOM 2025 C C . ALA A 1 277 ? 33.125 -43.469 -45.188 1 89.88 277 ALA A C 1
ATOM 2027 O O . ALA A 1 277 ? 33.875 -43.344 -46.156 1 89.88 277 ALA A O 1
ATOM 2028 N N . GLY A 1 278 ? 31.781 -43.375 -45.375 1 88.88 278 GLY A N 1
ATOM 2029 C CA . GLY A 1 278 ? 31.219 -43.094 -46.688 1 88.88 278 GLY A CA 1
ATOM 2030 C C . GLY A 1 278 ? 31.641 -41.719 -47.219 1 88.88 278 GLY A C 1
ATOM 2031 O O . GLY A 1 278 ? 31.719 -40.75 -46.469 1 88.88 278 GLY A O 1
ATOM 2032 N N . ILE A 1 279 ? 32 -41.719 -48.531 1 85.25 279 ILE A N 1
ATOM 2033 C CA . ILE A 1 279 ? 32.469 -40.469 -49.156 1 85.25 279 ILE A CA 1
ATOM 2034 C C . ILE A 1 279 ? 31.344 -39.438 -49.094 1 85.25 279 ILE A C 1
ATOM 2036 O O . ILE A 1 279 ? 30.234 -39.656 -49.594 1 85.25 279 ILE A O 1
ATOM 2040 N N . GLY A 1 280 ? 31.531 -38.344 -48.5 1 87 280 GLY A N 1
ATOM 2041 C CA . GLY A 1 280 ? 30.594 -37.219 -48.438 1 87 280 GLY A CA 1
ATOM 2042 C C . GLY A 1 280 ? 29.547 -37.406 -47.344 1 87 280 GLY A C 1
ATOM 2043 O O . GLY A 1 280 ? 28.625 -36.594 -47.219 1 87 280 GLY A O 1
ATOM 2044 N N . MET A 1 281 ? 29.734 -38.531 -46.594 1 88.38 281 MET A N 1
ATOM 2045 C CA . MET A 1 281 ? 28.734 -38.781 -45.562 1 88.38 281 MET A CA 1
ATOM 2046 C C . MET A 1 281 ? 29.25 -38.312 -44.188 1 88.38 281 MET A C 1
ATOM 2048 O O . MET A 1 281 ? 30.438 -38.406 -43.906 1 88.38 281 MET A O 1
ATOM 2052 N N . THR A 1 282 ? 28.406 -37.719 -43.375 1 93.19 282 THR A N 1
ATOM 2053 C CA . THR A 1 282 ? 28.688 -37.344 -41.969 1 93.19 282 THR A CA 1
ATOM 2054 C C . THR A 1 282 ? 27.875 -38.188 -41 1 93.19 282 THR A C 1
ATOM 2056 O O . THR A 1 282 ? 26.766 -38.594 -41.312 1 93.19 282 THR A O 1
ATOM 2059 N N . PRO A 1 283 ? 28.516 -38.531 -39.844 1 95.5 283 PRO A N 1
ATOM 2060 C CA . PRO A 1 283 ? 27.75 -39.25 -38.844 1 95.5 283 PRO A CA 1
ATOM 2061 C C . PRO A 1 283 ? 26.469 -38.531 -38.438 1 95.5 283 PRO A C 1
ATOM 2063 O O . PRO A 1 283 ? 26.438 -37.312 -38.406 1 95.5 283 PRO A O 1
ATOM 2066 N N . LYS A 1 284 ? 25.453 -39.375 -38.219 1 96.06 284 LYS A N 1
ATOM 2067 C CA . LYS A 1 284 ? 24.172 -38.812 -37.75 1 96.06 284 LYS A CA 1
ATOM 2068 C C . LYS A 1 284 ? 23.719 -39.469 -36.469 1 96.06 284 LYS A C 1
ATOM 2070 O O . LYS A 1 284 ? 23.75 -40.688 -36.344 1 96.06 284 LYS A O 1
ATOM 2075 N N . LEU A 1 285 ? 23.438 -38.688 -35.5 1 95.44 285 LEU A N 1
ATOM 2076 C CA . LEU A 1 285 ? 22.891 -39.125 -34.219 1 95.44 285 LEU A CA 1
ATOM 2077 C C . LEU A 1 285 ? 21.641 -38.312 -33.875 1 95.44 285 LEU A C 1
ATOM 2079 O O . LEU A 1 285 ? 21.734 -37.125 -33.625 1 95.44 285 LEU A O 1
ATOM 2083 N N . THR A 1 286 ? 20.453 -38.938 -33.969 1 95 286 THR A N 1
ATOM 2084 C CA . THR A 1 286 ? 19.203 -38.281 -33.625 1 95 286 THR A CA 1
ATOM 2085 C C . THR A 1 286 ? 18.422 -39.094 -32.594 1 95 286 THR A C 1
ATOM 2087 O O . THR A 1 286 ? 18.391 -40.312 -32.625 1 95 286 THR A O 1
ATOM 2090 N N . ILE A 1 287 ? 17.938 -38.406 -31.672 1 93.5 287 ILE A N 1
ATOM 2091 C CA . ILE A 1 287 ? 17.172 -39.031 -30.594 1 93.5 287 ILE A CA 1
ATOM 2092 C C . ILE A 1 287 ? 15.75 -38.469 -30.578 1 93.5 287 ILE A C 1
ATOM 2094 O O . ILE A 1 287 ? 15.562 -37.25 -30.719 1 93.5 287 ILE A O 1
ATOM 2098 N N . SER A 1 288 ? 14.758 -39.281 -30.516 1 93.12 288 SER A N 1
ATOM 2099 C CA . SER A 1 288 ? 13.359 -38.875 -30.5 1 93.12 288 SER A CA 1
ATOM 2100 C C . SER A 1 288 ? 12.531 -39.781 -29.578 1 93.12 288 SER A C 1
ATOM 2102 O O . SER A 1 288 ? 12.984 -40.844 -29.172 1 93.12 288 SER A O 1
ATOM 2104 N N . LYS A 1 289 ? 11.391 -39.344 -29.266 1 92.75 289 LYS A N 1
ATOM 2105 C CA . LYS A 1 289 ? 10.453 -40.156 -28.484 1 92.75 289 LYS A CA 1
ATOM 2106 C C . LYS A 1 289 ? 9.539 -40.969 -29.406 1 92.75 289 LYS A C 1
ATOM 2108 O O . LYS A 1 289 ? 8.773 -40.406 -30.188 1 92.75 289 LYS A O 1
ATOM 2113 N N . SER A 1 290 ? 9.625 -42.188 -29.359 1 93.88 290 SER A N 1
ATOM 2114 C CA . SER A 1 290 ? 8.734 -43.031 -30.141 1 93.88 290 SER A CA 1
ATOM 2115 C C . SER A 1 290 ? 7.43 -43.312 -29.406 1 93.88 290 SER A C 1
ATOM 2117 O O . SER A 1 290 ? 6.391 -43.562 -30.031 1 93.88 290 SER A O 1
ATOM 2119 N N . GLU A 1 291 ? 7.523 -43.375 -28.062 1 94 291 GLU A N 1
ATOM 2120 C CA . GLU A 1 291 ? 6.371 -43.531 -27.172 1 94 291 GLU A CA 1
ATOM 2121 C C . GLU A 1 291 ? 6.512 -42.656 -25.922 1 94 291 GLU A C 1
ATOM 2123 O O . GLU A 1 291 ? 7.445 -42.844 -25.141 1 94 291 GLU A O 1
ATOM 2128 N N . VAL A 1 292 ? 5.617 -41.75 -25.797 1 93.56 292 VAL A N 1
ATOM 2129 C CA . VAL A 1 292 ? 5.648 -40.938 -24.594 1 93.56 292 VAL A CA 1
ATOM 2130 C C . VAL A 1 292 ? 5.109 -41.719 -23.406 1 93.56 292 VAL A C 1
ATOM 2132 O O . VAL A 1 292 ? 4.062 -42.375 -23.5 1 93.56 292 VAL A O 1
ATOM 2135 N N . GLY A 1 293 ? 5.883 -41.688 -22.391 1 94.5 293 GLY A N 1
ATOM 2136 C CA . GLY A 1 293 ? 5.438 -42.375 -21.188 1 94.5 293 GLY A CA 1
ATOM 2137 C C . GLY A 1 293 ? 4.105 -41.875 -20.672 1 94.5 293 GLY A C 1
ATOM 2138 O O . GLY A 1 293 ? 3.889 -40.688 -20.562 1 94.5 293 GLY A O 1
ATOM 2139 N N . SER A 1 294 ? 3.152 -42.812 -20.344 1 94.44 294 SER A N 1
ATOM 2140 C CA . SER A 1 294 ? 1.826 -42.406 -19.875 1 94.44 294 SER A CA 1
ATOM 2141 C C . SER A 1 294 ? 1.527 -43.031 -18.516 1 94.44 294 SER A C 1
ATOM 2143 O O . SER A 1 294 ? 0.51 -42.688 -17.891 1 94.44 294 SER A O 1
ATOM 2145 N N . LYS A 1 295 ? 2.457 -43.844 -18.016 1 95 295 LYS A N 1
ATOM 2146 C CA . LYS A 1 295 ? 2.299 -44.344 -16.656 1 95 295 LYS A CA 1
ATOM 2147 C C . LYS A 1 295 ? 2.449 -43.219 -15.625 1 95 295 LYS A C 1
ATOM 2149 O O . LYS A 1 295 ? 3.248 -42.312 -15.82 1 95 295 LYS A O 1
ATOM 2154 N N . GLU A 1 296 ? 1.654 -43.375 -14.617 1 94.19 296 GLU A N 1
ATOM 2155 C CA . GLU A 1 296 ? 1.728 -42.312 -13.594 1 94.19 296 GLU A CA 1
ATOM 2156 C C . GLU A 1 296 ? 3.033 -42.406 -12.812 1 94.19 296 GLU A C 1
ATOM 2158 O O . GLU A 1 296 ? 3.633 -43.469 -12.703 1 94.19 296 GLU A O 1
ATOM 2163 N N . ASN A 1 297 ? 3.523 -41.312 -12.43 1 94.69 297 ASN A N 1
ATOM 2164 C CA . ASN A 1 297 ? 4.633 -41.188 -11.492 1 94.69 297 ASN A CA 1
ATOM 2165 C C . ASN A 1 297 ? 4.262 -40.344 -10.281 1 94.69 297 ASN A C 1
ATOM 2167 O O . ASN A 1 297 ? 4.898 -39.312 -10.016 1 94.69 297 ASN A O 1
ATOM 2171 N N . GLU A 1 298 ? 3.303 -40.812 -9.508 1 95 298 GLU A N 1
ATOM 2172 C CA . GLU A 1 298 ? 2.725 -40.031 -8.414 1 95 298 GLU A CA 1
ATOM 2173 C C . GLU A 1 298 ? 3.289 -40.469 -7.066 1 95 298 GLU A C 1
ATOM 2175 O O . GLU A 1 298 ? 3.725 -41.625 -6.91 1 95 298 GLU A O 1
ATOM 2180 N N . ALA A 1 299 ? 3.256 -39.594 -6.117 1 95.88 299 ALA A N 1
ATOM 2181 C CA . ALA A 1 299 ? 3.732 -39.906 -4.773 1 95.88 299 ALA A CA 1
ATOM 2182 C C . ALA A 1 299 ? 2.977 -41.094 -4.188 1 95.88 299 ALA A C 1
ATOM 2184 O O . ALA A 1 299 ? 1.745 -41.156 -4.246 1 95.88 299 ALA A O 1
ATOM 2185 N N . CYS A 1 300 ? 3.734 -42.031 -3.723 1 97.75 300 CYS A N 1
ATOM 2186 C CA . CYS A 1 300 ? 3.199 -43.25 -3.146 1 97.75 300 CYS A CA 1
ATOM 2187 C C . CYS A 1 300 ? 2.229 -43.938 -4.105 1 97.75 300 CYS A C 1
ATOM 2189 O O . CYS A 1 300 ? 1.204 -44.469 -3.684 1 97.75 300 CYS A O 1
ATOM 2191 N N . SER A 1 301 ? 2.465 -43.781 -5.379 1 97 301 SER A N 1
ATOM 2192 C CA . SER A 1 301 ? 1.679 -44.375 -6.449 1 97 301 SER A CA 1
ATOM 2193 C C . SER A 1 301 ? 0.201 -44.031 -6.316 1 97 301 SER A C 1
ATOM 2195 O O . SER A 1 301 ? -0.666 -44.781 -6.77 1 97 301 SER A O 1
ATOM 2197 N N . ASN A 1 302 ? -0.069 -43 -5.531 1 96.56 302 ASN A N 1
ATOM 2198 C CA . ASN A 1 302 ? -1.423 -42.531 -5.234 1 96.56 302 ASN A CA 1
ATOM 2199 C C . ASN A 1 302 ? -2.186 -43.562 -4.391 1 96.56 302 ASN A C 1
ATOM 2201 O O . ASN A 1 302 ? -3.416 -43.562 -4.383 1 96.56 302 ASN A O 1
ATOM 2205 N N . ARG A 1 303 ? -1.473 -44.469 -3.809 1 97.69 303 ARG A N 1
ATOM 2206 C CA . ARG A 1 303 ? -2.082 -45.531 -3.016 1 97.69 303 ARG A CA 1
ATOM 2207 C C . ARG A 1 303 ? -1.512 -45.562 -1.602 1 97.69 303 ARG A C 1
ATOM 2209 O O . ARG A 1 303 ? -1.559 -46.594 -0.926 1 97.69 303 ARG A O 1
ATOM 2216 N N . GLY A 1 304 ? -1.051 -44.469 -1.251 1 97.25 304 GLY A N 1
ATOM 2217 C CA . GLY A 1 304 ? -0.523 -44.25 0.084 1 97.25 304 GLY A CA 1
ATOM 2218 C C . GLY A 1 304 ? -0.425 -42.781 0.436 1 97.25 304 GLY A C 1
ATOM 2219 O O . GLY A 1 304 ? -0.626 -41.906 -0.421 1 97.25 304 GLY A O 1
ATOM 2220 N N . ARG A 1 305 ? -0.21 -42.531 1.749 1 95.81 305 ARG A N 1
ATOM 2221 C CA . ARG A 1 305 ? -0.007 -41.156 2.217 1 95.81 305 ARG A CA 1
ATOM 2222 C C . ARG A 1 305 ? 1.474 -40.875 2.443 1 95.81 305 ARG A C 1
ATOM 2224 O O . ARG A 1 305 ? 2.182 -41.688 3.053 1 95.81 305 ARG A O 1
ATOM 2231 N N . CYS A 1 306 ? 1.9 -39.75 1.873 1 96.25 306 CYS A N 1
ATOM 2232 C CA . CYS A 1 306 ? 3.297 -39.375 2.018 1 96.25 306 CYS A CA 1
ATOM 2233 C C . CYS A 1 306 ? 3.512 -38.562 3.303 1 96.25 306 CYS A C 1
ATOM 2235 O O . CYS A 1 306 ? 2.812 -37.594 3.553 1 96.25 306 CYS A O 1
ATOM 2237 N N . ASP A 1 307 ? 4.414 -39 4.137 1 94.75 307 ASP A N 1
ATOM 2238 C CA . ASP A 1 307 ? 4.902 -38.219 5.266 1 94.75 307 ASP A CA 1
ATOM 2239 C C . ASP A 1 307 ? 6.145 -37.406 4.875 1 94.75 307 ASP A C 1
ATOM 2241 O O . ASP A 1 307 ? 7.246 -37.938 4.805 1 94.75 307 ASP A O 1
ATOM 2245 N N . LEU A 1 308 ? 6.004 -36.156 4.77 1 93.88 308 LEU A N 1
ATOM 2246 C CA . LEU A 1 308 ? 7.059 -35.281 4.238 1 93.88 308 LEU A CA 1
ATOM 2247 C C . LEU A 1 308 ? 8.156 -35.062 5.277 1 93.88 308 LEU A C 1
ATOM 2249 O O . LEU A 1 308 ? 9.219 -34.531 4.961 1 93.88 308 LEU A O 1
ATOM 2253 N N . THR A 1 309 ? 7.938 -35.469 6.52 1 92.31 309 THR A N 1
ATOM 2254 C CA . THR A 1 309 ? 8.961 -35.375 7.555 1 92.31 309 THR A CA 1
ATOM 2255 C C . THR A 1 309 ? 9.93 -36.562 7.461 1 92.31 309 THR A C 1
ATOM 2257 O O . THR A 1 309 ? 11.148 -36.375 7.523 1 92.31 309 THR A O 1
ATOM 2260 N N . SER A 1 310 ? 9.391 -37.75 7.18 1 93.75 310 SER A N 1
ATOM 2261 C CA . SER A 1 310 ? 10.211 -38.969 7.145 1 93.75 310 SER A CA 1
ATOM 2262 C C . SER A 1 310 ? 10.516 -39.375 5.711 1 93.75 310 SER A C 1
ATOM 2264 O O . SER A 1 310 ? 11.477 -40.094 5.461 1 93.75 310 SER A O 1
ATOM 2266 N N . GLY A 1 311 ? 9.719 -38.938 4.762 1 95.56 311 GLY A N 1
ATOM 2267 C CA . GLY A 1 311 ? 9.859 -39.375 3.381 1 95.56 311 GLY A CA 1
ATOM 2268 C C . GLY A 1 311 ? 9.359 -40.781 3.139 1 95.56 311 GLY A C 1
ATOM 2269 O O . GLY A 1 311 ? 9.773 -41.438 2.184 1 95.56 311 GLY A O 1
ATOM 2270 N N . VAL A 1 312 ? 8.477 -41.188 4.055 1 96.25 312 VAL A N 1
ATOM 2271 C CA . VAL A 1 312 ? 7.988 -42.562 3.979 1 96.25 312 VAL A CA 1
ATOM 2272 C C . VAL A 1 312 ? 6.523 -42.562 3.549 1 96.25 312 VAL A C 1
ATOM 2274 O O . VAL A 1 312 ? 5.742 -41.719 3.973 1 96.25 312 VAL A O 1
ATOM 2277 N N . CYS A 1 313 ? 6.215 -43.562 2.697 1 97.5 313 CYS A N 1
ATOM 2278 C CA . CYS A 1 313 ? 4.832 -43.781 2.289 1 97.5 313 CYS A CA 1
ATOM 2279 C C . CYS A 1 313 ? 4.117 -44.688 3.264 1 97.5 313 CYS A C 1
ATOM 2281 O O . CYS A 1 313 ? 4.617 -45.781 3.584 1 97.5 313 CYS A O 1
ATOM 2283 N N . THR A 1 314 ? 3.002 -44.25 3.789 1 96.88 314 THR A N 1
ATOM 2284 C CA . THR A 1 314 ? 2.088 -45.125 4.5 1 96.88 314 THR A CA 1
ATOM 2285 C C . THR A 1 314 ? 1.007 -45.656 3.561 1 96.88 314 THR A C 1
ATOM 2287 O O . THR A 1 314 ? 0.08 -44.938 3.199 1 96.88 314 THR A O 1
ATOM 2290 N N . CYS A 1 315 ? 1.155 -46.938 3.23 1 97.5 315 CYS A N 1
ATOM 2291 C CA . CYS A 1 315 ? 0.26 -47.531 2.242 1 97.5 315 CYS A CA 1
ATOM 2292 C C . CYS A 1 315 ? -1.147 -47.688 2.805 1 97.5 315 CYS A C 1
ATOM 2294 O O . CYS A 1 315 ? -1.315 -48.031 3.98 1 97.5 315 CYS A O 1
ATOM 2296 N N . TYR A 1 316 ? -2.121 -47.375 1.985 1 97.25 316 TYR A N 1
ATOM 2297 C CA . TYR A 1 316 ? -3.502 -47.656 2.369 1 97.25 316 TYR A CA 1
ATOM 2298 C C . TYR A 1 316 ? -3.748 -49.156 2.502 1 97.25 316 TYR A C 1
ATOM 2300 O O . TYR A 1 316 ? -2.932 -49.969 2.059 1 97.25 316 TYR A O 1
ATOM 2308 N N . VAL A 1 317 ? -4.895 -49.5 3.135 1 94.81 317 VAL A N 1
ATOM 2309 C CA . VAL A 1 317 ? -5.238 -50.906 3.328 1 94.81 317 VAL A CA 1
ATOM 2310 C C . VAL A 1 317 ? -5.309 -51.625 1.978 1 94.81 317 VAL A C 1
ATOM 2312 O O . VAL A 1 317 ? -5.926 -51.094 1.037 1 94.81 317 VAL A O 1
ATOM 2315 N N . GLY A 1 318 ? -4.539 -52.75 1.83 1 96.12 318 GLY A N 1
ATOM 2316 C CA . GLY A 1 318 ? -4.598 -53.531 0.619 1 96.12 318 GLY A CA 1
ATOM 2317 C C . GLY A 1 318 ? -3.451 -53.25 -0.337 1 96.12 318 GLY A C 1
ATOM 2318 O O . GLY A 1 318 ? -3.307 -53.938 -1.357 1 96.12 318 GLY A O 1
ATOM 2319 N N . TYR A 1 319 ? -2.625 -52.281 -0.008 1 97.38 319 TYR A N 1
ATOM 2320 C CA . TYR A 1 319 ? -1.521 -51.938 -0.892 1 97.38 319 TYR A CA 1
ATOM 2321 C C . TYR A 1 319 ? -0.181 -52.125 -0.19 1 97.38 319 TYR A C 1
ATOM 2323 O O . TYR A 1 319 ? -0.104 -52.062 1.04 1 97.38 319 TYR A O 1
ATOM 2331 N N . THR A 1 320 ? 0.875 -52.344 -1.047 1 96.88 320 THR A N 1
ATOM 2332 C CA . THR A 1 320 ? 2.229 -52.531 -0.533 1 96.88 320 THR A CA 1
ATOM 2333 C C . THR A 1 320 ? 3.26 -52 -1.529 1 96.88 320 THR A C 1
ATOM 2335 O O . THR A 1 320 ? 2.902 -51.531 -2.609 1 96.88 320 THR A O 1
ATOM 2338 N N . THR A 1 321 ? 4.484 -52.062 -1.114 1 96.5 321 THR A N 1
ATOM 2339 C CA . THR A 1 321 ? 5.582 -51.594 -1.961 1 96.5 321 THR A CA 1
ATOM 2340 C C . THR A 1 321 ? 5.668 -52.438 -3.234 1 96.5 321 THR A C 1
ATOM 2342 O O . THR A 1 321 ? 5.359 -53.625 -3.223 1 96.5 321 THR A O 1
ATOM 2345 N N . SER A 1 322 ? 6.16 -51.75 -4.316 1 96.44 322 SER A N 1
ATOM 2346 C CA . SER A 1 322 ? 6.164 -52.469 -5.594 1 96.44 322 SER A CA 1
ATOM 2347 C C . SER A 1 322 ? 7.582 -52.625 -6.133 1 96.44 322 SER A C 1
ATOM 2349 O O . SER A 1 322 ? 8.531 -52.094 -5.562 1 96.44 322 SER A O 1
ATOM 2351 N N . ASP A 1 323 ? 7.703 -53.438 -7.176 1 93.75 323 ASP A N 1
ATOM 2352 C CA . ASP A 1 323 ? 8.961 -53.594 -7.902 1 93.75 323 ASP A CA 1
ATOM 2353 C C . ASP A 1 323 ? 8.977 -52.719 -9.156 1 93.75 323 ASP A C 1
ATOM 2355 O O . ASP A 1 323 ? 9.891 -52.844 -9.984 1 93.75 323 ASP A O 1
ATOM 2359 N N . GLY A 1 324 ? 7.957 -51.906 -9.336 1 91.38 324 GLY A N 1
ATOM 2360 C CA . GLY A 1 324 ? 7.852 -51.062 -10.516 1 91.38 324 GLY A CA 1
ATOM 2361 C C . GLY A 1 324 ? 7.172 -51.75 -11.688 1 91.38 324 GLY A C 1
ATOM 2362 O O . GLY A 1 324 ? 6.941 -51.125 -12.727 1 91.38 324 GLY A O 1
ATOM 2363 N N . MET A 1 325 ? 6.797 -53.062 -11.477 1 88.88 325 MET A N 1
ATOM 2364 C CA . MET A 1 325 ? 6.125 -53.812 -12.516 1 88.88 325 MET A CA 1
ATOM 2365 C C . MET A 1 325 ? 4.766 -54.312 -12.039 1 88.88 325 MET A C 1
ATOM 2367 O O . MET A 1 325 ? 4.211 -55.25 -12.594 1 88.88 325 MET A O 1
ATOM 2371 N N . GLY A 1 326 ? 4.293 -53.688 -11 1 88.69 326 GLY A N 1
ATOM 2372 C CA . GLY A 1 326 ? 2.973 -54 -10.492 1 88.69 326 GLY A CA 1
ATOM 2373 C C . GLY A 1 326 ? 2.994 -55.125 -9.461 1 88.69 326 GLY A C 1
ATOM 2374 O O . GLY A 1 326 ? 1.958 -55.469 -8.891 1 88.69 326 GLY A O 1
ATOM 2375 N N . ASN A 1 327 ? 4.164 -55.688 -9.219 1 93.38 327 ASN A N 1
ATOM 2376 C CA . ASN A 1 327 ? 4.324 -56.719 -8.211 1 93.38 327 ASN A CA 1
ATOM 2377 C C . ASN A 1 327 ? 5.012 -56.188 -6.953 1 93.38 327 ASN A C 1
ATOM 2379 O O . ASN A 1 327 ? 5.629 -55.125 -6.984 1 93.38 327 ASN A O 1
ATOM 2383 N N . PRO A 1 328 ? 4.672 -56.938 -5.793 1 95.31 328 PRO A N 1
ATOM 2384 C CA . PRO A 1 328 ? 5.383 -56.5 -4.586 1 95.31 328 PRO A CA 1
ATOM 2385 C C . PRO A 1 328 ? 6.895 -56.438 -4.781 1 95.31 328 PRO A C 1
ATOM 2387 O O . PRO A 1 328 ? 7.465 -57.312 -5.457 1 95.31 328 PRO A O 1
ATOM 2390 N N . GLY A 1 329 ? 7.484 -55.438 -4.285 1 95.56 329 GLY A N 1
ATOM 2391 C CA . GLY A 1 329 ? 8.922 -55.219 -4.398 1 95.56 329 GLY A CA 1
ATOM 2392 C C . GLY A 1 329 ? 9.445 -54.188 -3.41 1 95.56 329 GLY A C 1
ATOM 2393 O O . GLY A 1 329 ? 8.906 -54.031 -2.307 1 95.56 329 GLY A O 1
ATOM 2394 N N . ASP A 1 330 ? 10.555 -53.5 -3.719 1 93.25 330 ASP A N 1
ATOM 2395 C CA . ASP A 1 330 ? 11.242 -52.719 -2.711 1 93.25 330 ASP A CA 1
ATOM 2396 C C . ASP A 1 330 ? 11.297 -51.25 -3.125 1 93.25 330 ASP A C 1
ATOM 2398 O O . ASP A 1 330 ? 12.195 -50.5 -2.701 1 93.25 330 ASP A O 1
ATOM 2402 N N . ARG A 1 331 ? 10.422 -50.688 -3.82 1 93.56 331 ARG A N 1
ATOM 2403 C CA . ARG A 1 331 ? 10.43 -49.312 -4.285 1 93.56 331 ARG A CA 1
ATOM 2404 C C . ARG A 1 331 ? 9.883 -48.375 -3.215 1 93.56 331 ARG A C 1
ATOM 2406 O O . ARG A 1 331 ? 10.031 -47.156 -3.316 1 93.56 331 ARG A O 1
ATOM 2413 N N . CYS A 1 332 ? 9.242 -49.031 -2.191 1 95.25 332 CYS A N 1
ATOM 2414 C CA . CYS A 1 332 ? 8.664 -48.281 -1.082 1 95.25 332 CYS A CA 1
ATOM 2415 C C . CYS A 1 332 ? 7.617 -47.281 -1.579 1 95.25 332 CYS A C 1
ATOM 2417 O O . CYS A 1 332 ? 7.496 -46.188 -1.041 1 95.25 332 CYS A O 1
ATOM 2419 N N . ASP A 1 333 ? 6.77 -47.625 -2.734 1 97.12 333 ASP A N 1
ATOM 2420 C CA . ASP A 1 333 ? 5.922 -46.656 -3.424 1 97.12 333 ASP A CA 1
ATOM 2421 C C . ASP A 1 333 ? 4.445 -47.031 -3.311 1 97.12 333 ASP A C 1
ATOM 2423 O O . ASP A 1 333 ? 3.58 -46.344 -3.863 1 97.12 333 ASP A O 1
ATOM 2427 N N . CYS A 1 334 ? 4.094 -48.094 -2.66 1 97.81 334 CYS A N 1
ATOM 2428 C CA . CYS A 1 334 ? 2.725 -48.562 -2.52 1 97.81 334 CYS A CA 1
ATOM 2429 C C . CYS A 1 334 ? 2.129 -48.906 -3.875 1 97.81 334 CYS A C 1
ATOM 2431 O O . CYS A 1 334 ? 0.916 -48.812 -4.07 1 97.81 334 CYS A O 1
ATOM 2433 N N . GLY A 1 335 ? 2.947 -49.312 -4.855 1 97.19 335 GLY A N 1
ATOM 2434 C CA . GLY A 1 335 ? 2.5 -49.5 -6.227 1 97.19 335 GLY A CA 1
ATOM 2435 C C . GLY A 1 335 ? 2.107 -50.938 -6.531 1 97.19 335 GLY A C 1
ATOM 2436 O O . GLY A 1 335 ? 2.123 -51.344 -7.691 1 97.19 335 GLY A O 1
ATOM 2437 N N . ALA A 1 336 ? 1.853 -51.75 -5.449 1 97.25 336 ALA A N 1
ATOM 2438 C CA . ALA A 1 336 ? 1.393 -53.125 -5.613 1 97.25 336 ALA A CA 1
ATOM 2439 C C . ALA A 1 336 ? 0.254 -53.438 -4.648 1 97.25 336 ALA A C 1
ATOM 2441 O O . ALA A 1 336 ? 0.123 -52.781 -3.602 1 97.25 336 ALA A O 1
ATOM 2442 N N . THR A 1 337 ? -0.614 -54.375 -5.074 1 96.38 337 THR A N 1
ATOM 2443 C CA . THR A 1 337 ? -1.696 -54.812 -4.203 1 96.38 337 THR A CA 1
ATOM 2444 C C . THR A 1 337 ? -1.295 -56.062 -3.434 1 96.38 337 THR A C 1
ATOM 2446 O O . THR A 1 337 ? -0.557 -56.906 -3.951 1 96.38 337 THR A O 1
ATOM 2449 N N . ASP A 1 338 ? -1.703 -56.156 -2.221 1 93.31 338 ASP A N 1
ATOM 2450 C CA . ASP A 1 338 ? -1.445 -57.375 -1.442 1 93.31 338 ASP A CA 1
ATOM 2451 C C . ASP A 1 338 ? -2.748 -58.094 -1.089 1 93.31 338 ASP A C 1
ATOM 2453 O O . ASP A 1 338 ? -2.736 -59.094 -0.38 1 93.31 338 ASP A O 1
ATOM 2457 N N . SER A 1 339 ? -3.871 -57.531 -1.43 1 93.56 339 SER A N 1
ATOM 2458 C CA . SER A 1 339 ? -5.195 -58.125 -1.261 1 93.56 339 SER A CA 1
ATOM 2459 C C . SER A 1 339 ? -6.152 -57.656 -2.355 1 93.56 339 SER A C 1
ATOM 2461 O O . SER A 1 339 ? -5.777 -56.844 -3.213 1 93.56 339 SER A O 1
ATOM 2463 N N . THR A 1 340 ? -7.332 -58.281 -2.363 1 93.81 340 THR A N 1
ATOM 2464 C CA . THR A 1 340 ? -8.367 -57.812 -3.289 1 93.81 340 THR A CA 1
ATOM 2465 C C . THR A 1 340 ? -8.922 -56.469 -2.859 1 93.81 340 THR A C 1
ATOM 2467 O O . THR A 1 340 ? -9.328 -56.281 -1.707 1 93.81 340 THR A O 1
ATOM 2470 N N . ILE A 1 341 ? -8.875 -55.531 -3.764 1 95.25 341 ILE A N 1
ATOM 2471 C CA . ILE A 1 341 ? -9.352 -54.188 -3.467 1 95.25 341 ILE A CA 1
ATOM 2472 C C . ILE A 1 341 ? -10.836 -54.094 -3.814 1 95.25 341 ILE A C 1
ATOM 2474 O O . ILE A 1 341 ? -11.242 -54.406 -4.938 1 95.25 341 ILE A O 1
ATOM 2478 N N . ILE A 1 342 ? -11.586 -53.531 -2.865 1 93.19 342 ILE A N 1
ATOM 2479 C CA . ILE A 1 342 ? -13.031 -53.562 -3.066 1 93.19 342 ILE A CA 1
ATOM 2480 C C . ILE A 1 342 ? -13.594 -52.156 -2.852 1 93.19 342 ILE A C 1
ATOM 2482 O O . ILE A 1 342 ? -14.797 -51.938 -3 1 93.19 342 ILE A O 1
ATOM 2486 N N . ALA A 1 343 ? -12.742 -51.281 -2.475 1 94.44 343 ALA A N 1
ATOM 2487 C CA . ALA A 1 343 ? -13.242 -49.938 -2.189 1 94.44 343 ALA A CA 1
ATOM 2488 C C . ALA A 1 343 ? -12.141 -48.906 -2.355 1 94.44 343 ALA A C 1
ATOM 2490 O O . ALA A 1 343 ? -10.953 -49.219 -2.393 1 94.44 343 ALA A O 1
ATOM 2491 N N . CYS A 1 344 ? -12.555 -47.656 -2.537 1 95.94 344 CYS A N 1
ATOM 2492 C CA . CYS A 1 344 ? -11.625 -46.531 -2.529 1 95.94 344 CYS A CA 1
ATOM 2493 C C . CYS A 1 344 ? -11.07 -46.312 -1.132 1 95.94 344 CYS A C 1
ATOM 2495 O O . CYS A 1 344 ? -11.688 -46.688 -0.138 1 95.94 344 CYS A O 1
ATOM 2497 N N . PRO A 1 345 ? -9.898 -45.75 -1.047 1 95.12 345 PRO A N 1
ATOM 2498 C CA . PRO A 1 345 ? -9.25 -45.562 0.255 1 95.12 345 PRO A CA 1
ATOM 2499 C C . PRO A 1 345 ? -9.961 -44.5 1.114 1 95.12 345 PRO A C 1
ATOM 2501 O O . PRO A 1 345 ? -10.664 -43.625 0.586 1 95.12 345 PRO A O 1
ATOM 2504 N N . GLY A 1 346 ? -9.727 -44.594 2.551 1 92.25 346 GLY A N 1
ATOM 2505 C CA . GLY A 1 346 ? -10.312 -43.719 3.531 1 92.25 346 GLY A CA 1
ATOM 2506 C C . GLY A 1 346 ? -11.406 -44.344 4.363 1 92.25 346 GLY A C 1
ATOM 2507 O O . GLY A 1 346 ? -12.102 -45.25 3.885 1 92.25 346 GLY A O 1
ATOM 2508 N N . ASP A 1 347 ? -11.555 -43.906 5.625 1 89.12 347 ASP A N 1
ATOM 2509 C CA . ASP A 1 347 ? -12.68 -44.375 6.414 1 89.12 347 ASP A CA 1
ATOM 2510 C C . ASP A 1 347 ? -14.008 -44.062 5.723 1 89.12 347 ASP A C 1
ATOM 2512 O O . ASP A 1 347 ? -14.914 -44.906 5.707 1 89.12 347 ASP A O 1
ATOM 2516 N N . THR A 1 348 ? -14.07 -42.875 5.316 1 89.44 348 THR A N 1
ATOM 2517 C CA . THR A 1 348 ? -15.039 -42.438 4.309 1 89.44 348 THR A CA 1
ATOM 2518 C C . THR A 1 348 ? -14.383 -42.344 2.938 1 89.44 348 THR A C 1
ATOM 2520 O O . THR A 1 348 ? -13.289 -41.781 2.814 1 89.44 348 THR A O 1
ATOM 2523 N N . ALA A 1 349 ? -15.055 -43 1.941 1 91.06 349 ALA A N 1
ATOM 2524 C CA . ALA A 1 349 ? -14.445 -43 0.615 1 91.06 349 ALA A CA 1
ATOM 2525 C C . ALA A 1 349 ? -13.852 -41.656 0.268 1 91.06 349 ALA A C 1
ATOM 2527 O O . ALA A 1 349 ? -14.531 -40.625 0.387 1 91.06 349 ALA A O 1
ATOM 2528 N N . CYS A 1 350 ? -12.539 -41.688 -0.078 1 94.5 350 CYS A N 1
ATOM 2529 C CA . CYS A 1 350 ? -11.781 -40.5 -0.464 1 94.5 350 CYS A CA 1
ATOM 2530 C C . CYS A 1 350 ? -11.82 -39.469 0.639 1 94.5 350 CYS A C 1
ATOM 2532 O O . CYS A 1 350 ? -11.891 -38.25 0.359 1 94.5 350 CYS A O 1
ATOM 2534 N N . SER A 1 351 ? -11.977 -39.938 1.893 1 91.88 351 SER A N 1
ATOM 2535 C CA . SER A 1 351 ? -11.938 -39.125 3.113 1 91.88 351 SER A CA 1
ATOM 2536 C C . SER A 1 351 ? -13.016 -38.062 3.104 1 91.88 351 SER A C 1
ATOM 2538 O O . SER A 1 351 ? -12.867 -37 3.746 1 91.88 351 SER A O 1
ATOM 2540 N N . GLY A 1 352 ? -13.922 -38.219 2.234 1 83.88 352 GLY A N 1
ATOM 2541 C CA . GLY A 1 352 ? -15.039 -37.281 2.168 1 83.88 352 GLY A CA 1
ATOM 2542 C C . GLY A 1 352 ? -14.734 -36.062 1.332 1 83.88 352 GLY A C 1
ATOM 2543 O O . GLY A 1 352 ? -15.562 -35.125 1.232 1 83.88 352 GLY A O 1
ATOM 2544 N N . HIS A 1 353 ? -13.539 -36 0.74 1 87 353 HIS A N 1
ATOM 2545 C CA . HIS A 1 353 ? -13.125 -34.844 -0.014 1 87 353 HIS A CA 1
ATOM 2546 C C . HIS A 1 353 ? -12.875 -35.188 -1.479 1 87 353 HIS A C 1
ATOM 2548 O O . HIS A 1 353 ? -11.945 -34.656 -2.096 1 87 353 HIS A O 1
ATOM 2554 N N . GLY A 1 354 ? -13.578 -36.125 -2.014 1 86.56 354 GLY A N 1
ATOM 2555 C CA . GLY A 1 354 ? -13.422 -36.531 -3.398 1 86.56 354 GLY A CA 1
ATOM 2556 C C . GLY A 1 354 ? -14.453 -37.562 -3.838 1 86.56 354 GLY A C 1
ATOM 2557 O O . GLY A 1 354 ? -15.336 -37.938 -3.061 1 86.56 354 GLY A O 1
ATOM 2558 N N . PHE A 1 355 ? -14.328 -37.906 -5.152 1 85.25 355 PHE A N 1
ATOM 2559 C CA . PHE A 1 355 ? -15.227 -38.938 -5.699 1 85.25 355 PHE A CA 1
ATOM 2560 C C . PHE A 1 355 ? -14.469 -40.188 -6.055 1 85.25 355 PHE A C 1
ATOM 2562 O O . PHE A 1 355 ? -13.344 -40.125 -6.555 1 85.25 355 PHE A O 1
ATOM 2569 N N . CYS A 1 356 ? -15.164 -41.312 -5.746 1 89.06 356 CYS A N 1
ATOM 2570 C CA . CYS A 1 356 ? -14.594 -42.625 -6.047 1 89.06 356 CYS A CA 1
ATOM 2571 C C . CYS A 1 356 ? -14.977 -43.062 -7.449 1 89.06 356 CYS A C 1
ATOM 2573 O O . CYS A 1 356 ? -16.156 -43.062 -7.809 1 89.06 356 CYS A O 1
ATOM 2575 N N . SER A 1 357 ? -14.016 -43.406 -8.266 1 88.88 357 SER A N 1
ATOM 2576 C CA . SER A 1 357 ? -14.289 -43.875 -9.625 1 88.88 357 SER A CA 1
ATOM 2577 C C . SER A 1 357 ? -15.031 -45.219 -9.609 1 88.88 357 SER A C 1
ATOM 2579 O O . SER A 1 357 ? -15.68 -45.562 -10.594 1 88.88 357 SER A O 1
ATOM 2581 N N . GLY A 1 358 ? -14.898 -45.969 -8.445 1 89.56 358 GLY A N 1
ATOM 2582 C CA . GLY A 1 358 ? -15.445 -47.312 -8.391 1 89.56 358 GLY A CA 1
ATOM 2583 C C . GLY A 1 358 ? -14.562 -48.344 -9.062 1 89.56 358 GLY A C 1
ATOM 2584 O O . GLY A 1 358 ? -13.398 -48.062 -9.367 1 89.56 358 GLY A O 1
ATOM 2585 N N . ALA A 1 359 ? -15.062 -49.562 -9.25 1 90.44 359 ALA A N 1
ATOM 2586 C CA . ALA A 1 359 ? -14.32 -50.656 -9.875 1 90.44 359 ALA A CA 1
ATOM 2587 C C . ALA A 1 359 ? -14.102 -50.406 -11.359 1 90.44 359 ALA A C 1
ATOM 2589 O O . ALA A 1 359 ? -14.977 -49.844 -12.031 1 90.44 359 ALA A O 1
ATOM 2590 N N . PRO A 1 360 ? -13.016 -50.781 -11.875 1 92.38 360 PRO A N 1
ATOM 2591 C CA . PRO A 1 360 ? -11.969 -51.562 -11.203 1 92.38 360 PRO A CA 1
ATOM 2592 C C . PRO A 1 360 ? -10.859 -50.688 -10.625 1 92.38 360 PRO A C 1
ATOM 2594 O O . PRO A 1 360 ? -9.945 -51.188 -9.977 1 92.38 360 PRO A O 1
ATOM 2597 N N . GLN A 1 361 ? -10.852 -49.406 -10.797 1 94.69 361 GLN A N 1
ATOM 2598 C CA . GLN A 1 361 ? -9.703 -48.562 -10.469 1 94.69 361 GLN A CA 1
ATOM 2599 C C . GLN A 1 361 ? -9.727 -48.156 -9 1 94.69 361 GLN A C 1
ATOM 2601 O O . GLN A 1 361 ? -8.68 -48.031 -8.367 1 94.69 361 GLN A O 1
ATOM 2606 N N . PHE A 1 362 ? -10.945 -47.906 -8.469 1 95.56 362 PHE A N 1
ATOM 2607 C CA . PHE A 1 362 ? -11.102 -47.406 -7.109 1 95.56 362 PHE A CA 1
ATOM 2608 C C . PHE A 1 362 ? -10.195 -46.219 -6.863 1 95.56 362 PHE A C 1
ATOM 2610 O O . PHE A 1 362 ? -9.477 -46.188 -5.859 1 95.56 362 PHE A O 1
ATOM 2617 N N . ARG A 1 363 ? -10.172 -45.281 -7.793 1 94.88 363 ARG A N 1
ATOM 2618 C CA . ARG A 1 363 ? -9.367 -44.062 -7.723 1 94.88 363 ARG A CA 1
ATOM 2619 C C . ARG A 1 363 ? -10.18 -42.906 -7.145 1 94.88 363 ARG A C 1
ATOM 2621 O O . ARG A 1 363 ? -11.359 -42.75 -7.453 1 94.88 363 ARG A O 1
ATOM 2628 N N . CYS A 1 364 ? -9.523 -42.188 -6.234 1 94 364 CYS A N 1
ATOM 2629 C CA . CYS A 1 364 ? -10.148 -40.969 -5.695 1 94 364 CYS A CA 1
ATOM 2630 C C . CYS A 1 364 ? -9.828 -39.75 -6.555 1 94 364 CYS A C 1
ATOM 2632 O O . CYS A 1 364 ? -8.672 -39.531 -6.918 1 94 364 CYS A O 1
ATOM 2634 N N . PHE A 1 365 ? -10.766 -39.031 -6.945 1 89.62 365 PHE A N 1
ATOM 2635 C CA . PHE A 1 365 ? -10.641 -37.719 -7.551 1 89.62 365 PHE A CA 1
ATOM 2636 C C . PHE A 1 365 ? -10.953 -36.625 -6.539 1 89.62 365 PHE A C 1
ATOM 2638 O O . PHE A 1 365 ? -12.102 -36.469 -6.133 1 89.62 365 PHE A O 1
ATOM 2645 N N . CYS A 1 366 ? -9.938 -35.938 -6.195 1 90.25 366 CYS A N 1
ATOM 2646 C CA . CYS A 1 366 ? -10.047 -35 -5.07 1 90.25 366 CYS A CA 1
ATOM 2647 C C . CYS A 1 366 ? -10.672 -33.688 -5.512 1 90.25 366 CYS A C 1
ATOM 2649 O O . CYS A 1 366 ? -10.43 -33.219 -6.625 1 90.25 366 CYS A O 1
ATOM 2651 N N . VAL A 1 367 ? -11.391 -33.125 -4.598 1 82.12 367 VAL A N 1
ATOM 2652 C CA . VAL A 1 367 ? -11.93 -31.781 -4.844 1 82.12 367 VAL A CA 1
ATOM 2653 C C . VAL A 1 367 ? -10.828 -30.75 -4.699 1 82.12 367 VAL A C 1
ATOM 2655 O O . VAL A 1 367 ? -9.75 -31.031 -4.164 1 82.12 367 VAL A O 1
ATOM 2658 N N . ALA A 1 368 ? -11.156 -29.531 -5.207 1 76.25 368 ALA A N 1
ATOM 2659 C CA . ALA A 1 368 ? -10.156 -28.469 -5.137 1 76.25 368 ALA A CA 1
ATOM 2660 C C . ALA A 1 368 ? -9.727 -28.219 -3.693 1 76.25 368 ALA A C 1
ATOM 2662 O O . ALA A 1 368 ? -10.562 -28.188 -2.787 1 76.25 368 ALA A O 1
ATOM 2663 N N . GLY A 1 369 ? -8.508 -28.094 -3.518 1 84.62 369 GLY A N 1
ATOM 2664 C CA . GLY A 1 369 ? -7.969 -27.812 -2.195 1 84.62 369 GLY A CA 1
ATOM 2665 C C . GLY A 1 369 ? -7.469 -29.047 -1.48 1 84.62 369 GLY A C 1
ATOM 2666 O O . GLY A 1 369 ? -6.82 -28.953 -0.435 1 84.62 369 GLY A O 1
ATOM 2667 N N . TRP A 1 370 ? -7.781 -30.188 -2.049 1 90.12 370 TRP A N 1
ATOM 2668 C CA . TRP A 1 370 ? -7.367 -31.438 -1.446 1 90.12 370 TRP A CA 1
ATOM 2669 C C . TRP A 1 370 ? -6.578 -32.281 -2.441 1 90.12 370 TRP A C 1
ATOM 2671 O O . TRP A 1 370 ? -6.719 -32.125 -3.654 1 90.12 370 TRP A O 1
ATOM 2681 N N . THR A 1 371 ? -5.723 -33.062 -1.818 1 92.81 371 THR A N 1
ATOM 2682 C CA . THR A 1 371 ? -4.91 -33.938 -2.65 1 92.81 371 THR A CA 1
ATOM 2683 C C . THR A 1 371 ? -4.559 -35.219 -1.9 1 92.81 371 THR A C 1
ATOM 2685 O O . THR A 1 371 ? -5.195 -35.531 -0.9 1 92.81 371 THR A O 1
ATOM 2688 N N . SER A 1 372 ? -3.693 -36 -2.445 1 94 372 SER A N 1
ATOM 2689 C CA . SER A 1 372 ? -3.301 -37.344 -1.981 1 94 372 SER A CA 1
ATOM 2690 C C . SER A 1 372 ? -4.234 -38.406 -2.529 1 94 372 SER A C 1
ATOM 2692 O O . SER A 1 372 ? -5.273 -38.094 -3.113 1 94 372 SER A O 1
ATOM 2694 N N . GLY A 1 373 ? -3.846 -39.656 -2.336 1 95.06 373 GLY A N 1
ATOM 2695 C CA . GLY A 1 373 ? -4.625 -40.75 -2.875 1 95.06 373 GLY A CA 1
ATOM 2696 C C . GLY A 1 373 ? -5.992 -40.906 -2.23 1 95.06 373 GLY A C 1
ATOM 2697 O O . GLY A 1 373 ? -6.91 -41.469 -2.828 1 95.06 373 GLY A O 1
ATOM 2698 N N . ASP A 1 374 ? -6.113 -40.438 -0.988 1 95.38 374 ASP A N 1
ATOM 2699 C CA . ASP A 1 374 ? -7.383 -40.531 -0.271 1 95.38 374 ASP A CA 1
ATOM 2700 C C . ASP A 1 374 ? -8 -39.156 -0.053 1 95.38 374 ASP A C 1
ATOM 2702 O O . ASP A 1 374 ? -8.945 -39.031 0.73 1 95.38 374 ASP A O 1
ATOM 2706 N N . CYS A 1 375 ? -7.438 -38.156 -0.688 1 94.38 375 CYS A N 1
ATOM 2707 C CA . CYS A 1 375 ? -7.93 -36.781 -0.604 1 94.38 375 CYS A CA 1
ATOM 2708 C C . CYS A 1 375 ? -7.941 -36.281 0.839 1 94.38 375 CYS A C 1
ATOM 2710 O O . CYS A 1 375 ? -8.852 -35.562 1.247 1 94.38 375 CYS A O 1
ATOM 2712 N N . SER A 1 376 ? -6.977 -36.719 1.653 1 93.88 376 SER A N 1
ATOM 2713 C CA . SER A 1 376 ? -6.941 -36.375 3.068 1 93.88 376 SER A CA 1
ATOM 2714 C C . SER A 1 376 ? -5.953 -35.219 3.332 1 93.88 376 SER A C 1
ATOM 2716 O O . SER A 1 376 ? -5.848 -34.75 4.461 1 93.88 376 SER A O 1
ATOM 2718 N N . VAL A 1 377 ? -5.203 -34.844 2.299 1 93.81 377 VAL A N 1
ATOM 2719 C CA . VAL A 1 377 ? -4.152 -33.844 2.438 1 93.81 377 VAL A CA 1
ATOM 2720 C C . VAL A 1 377 ? -4.57 -32.531 1.738 1 93.81 377 VAL A C 1
ATOM 2722 O O . VAL A 1 377 ? -5.09 -32.562 0.621 1 93.81 377 VAL A O 1
ATOM 2725 N N . ARG A 1 378 ? -4.316 -31.391 2.416 1 92.12 378 ARG A N 1
ATOM 2726 C CA . ARG A 1 378 ? -4.684 -30.109 1.827 1 92.12 378 ARG A CA 1
ATOM 2727 C C . ARG A 1 378 ? -3.59 -29.594 0.892 1 92.12 378 ARG A C 1
ATOM 2729 O O . ARG A 1 378 ? -2.404 -29.828 1.133 1 92.12 378 ARG A O 1
ATOM 2736 N N . THR A 1 379 ? -4.023 -28.875 -0.18 1 92.69 379 THR A N 1
ATOM 2737 C CA . THR A 1 379 ? -3.068 -28.203 -1.061 1 92.69 379 THR A CA 1
ATOM 2738 C C . THR A 1 379 ? -2.703 -26.828 -0.521 1 92.69 379 THR A C 1
ATOM 2740 O O . THR A 1 379 ? -3.426 -26.266 0.308 1 92.69 379 THR A O 1
ATOM 2743 N N . CYS A 1 380 ? -1.567 -26.344 -0.882 1 94.31 380 CYS A N 1
ATOM 2744 C CA . CYS A 1 380 ? -1.105 -25.016 -0.485 1 94.31 380 CYS A CA 1
ATOM 2745 C C . CYS A 1 380 ? -1.16 -24.047 -1.657 1 94.31 380 CYS A C 1
ATOM 2747 O O . CYS A 1 380 ? -1.14 -24.469 -2.816 1 94.31 380 CYS A O 1
ATOM 2749 N N . PRO A 1 381 ? -1.305 -22.688 -1.284 1 93.62 381 PRO A N 1
ATOM 2750 C CA . PRO A 1 381 ? -1.355 -21.672 -2.344 1 93.62 381 PRO A CA 1
ATOM 2751 C C . PRO A 1 381 ? -0.083 -21.641 -3.188 1 93.62 381 PRO A C 1
ATOM 2753 O O . PRO A 1 381 ? 0.993 -22 -2.703 1 93.62 381 PRO A O 1
ATOM 2756 N N . GLU A 1 382 ? -0.306 -21.219 -4.406 1 93.88 382 GLU A N 1
ATOM 2757 C CA . GLU A 1 382 ? 0.811 -21.062 -5.336 1 93.88 382 GLU A CA 1
ATOM 2758 C C . GLU A 1 382 ? 0.984 -19.594 -5.754 1 93.88 382 GLU A C 1
ATOM 2760 O O . GLU A 1 382 ? 0.03 -18.828 -5.711 1 93.88 382 GLU A O 1
ATOM 2765 N N . GLY A 1 383 ? 2.209 -19.234 -6.027 1 92.94 383 GLY A N 1
ATOM 2766 C CA . GLY A 1 383 ? 2.553 -17.938 -6.562 1 92.94 383 GLY A CA 1
ATOM 2767 C C . GLY A 1 383 ? 3.77 -17.969 -7.469 1 92.94 383 GLY A C 1
ATOM 2768 O O . GLY A 1 383 ? 4.379 -19.016 -7.664 1 92.94 383 GLY A O 1
ATOM 2769 N N . ILE A 1 384 ? 4.012 -16.812 -8.078 1 94.19 384 ILE A N 1
ATOM 2770 C CA . ILE A 1 384 ? 5.195 -16.703 -8.922 1 94.19 384 ILE A CA 1
ATOM 2771 C C . ILE A 1 384 ? 6.445 -17 -8.102 1 94.19 384 ILE A C 1
ATOM 2773 O O . ILE A 1 384 ? 6.652 -16.422 -7.031 1 94.19 384 ILE A O 1
ATOM 2777 N N . ALA A 1 385 ? 7.277 -17.859 -8.555 1 97.06 385 ALA A N 1
ATOM 2778 C CA . ALA A 1 385 ? 8.43 -18.344 -7.801 1 97.06 385 ALA A CA 1
ATOM 2779 C C . ALA A 1 385 ? 9.5 -17.266 -7.676 1 97.06 385 ALA A C 1
ATOM 2781 O O . ALA A 1 385 ? 9.758 -16.531 -8.633 1 97.06 385 ALA A O 1
ATOM 2782 N N . TRP A 1 386 ? 10.102 -17.172 -6.52 1 97.81 386 TRP A N 1
ATOM 2783 C CA . TRP A 1 386 ? 11.227 -16.281 -6.301 1 97.81 386 TRP A CA 1
ATOM 2784 C C . TRP A 1 386 ? 12.477 -16.781 -7.012 1 97.81 386 TRP A C 1
ATOM 2786 O O . TRP A 1 386 ? 13.227 -16 -7.598 1 97.81 386 TRP A O 1
ATOM 2796 N N . PHE A 1 387 ? 12.766 -18.094 -6.859 1 96.69 387 PHE A N 1
ATOM 2797 C CA . PHE A 1 387 ? 13.859 -18.812 -7.496 1 96.69 387 PHE A CA 1
ATOM 2798 C C . PHE A 1 387 ? 13.336 -19.953 -8.344 1 96.69 387 PHE A C 1
ATOM 2800 O O . PHE A 1 387 ? 12.469 -20.719 -7.898 1 96.69 387 PHE A O 1
ATOM 2807 N N . ASP A 1 388 ? 13.781 -19.953 -9.594 1 92.19 388 ASP A N 1
ATOM 2808 C CA . ASP A 1 388 ? 13.266 -20.969 -10.516 1 92.19 388 ASP A CA 1
ATOM 2809 C C . ASP A 1 388 ? 14.281 -21.281 -11.609 1 92.19 388 ASP A C 1
ATOM 2811 O O . ASP A 1 388 ? 15.234 -20.531 -11.82 1 92.19 388 ASP A O 1
ATOM 2815 N N . THR A 1 389 ? 14.117 -22.453 -12.148 1 88.69 389 THR A N 1
ATOM 2816 C CA . THR A 1 389 ? 14.875 -22.766 -13.352 1 88.69 389 THR A CA 1
ATOM 2817 C C . THR A 1 389 ? 14.281 -22.047 -14.562 1 88.69 389 THR A C 1
ATOM 2819 O O . THR A 1 389 ? 13.094 -22.203 -14.859 1 88.69 389 THR A O 1
ATOM 2822 N N . PRO A 1 390 ? 15.102 -21.281 -15.289 1 88.69 390 PRO A N 1
ATOM 2823 C CA . PRO A 1 390 ? 14.57 -20.547 -16.438 1 88.69 390 PRO A CA 1
ATOM 2824 C C . PRO A 1 390 ? 14.016 -21.453 -17.531 1 88.69 390 PRO A C 1
ATOM 2826 O O . PRO A 1 390 ? 14.594 -22.516 -17.797 1 88.69 390 PRO A O 1
ATOM 2829 N N . ILE A 1 391 ? 12.922 -21.141 -18.125 1 81.56 391 ILE A N 1
ATOM 2830 C CA . ILE A 1 391 ? 12.25 -21.922 -19.156 1 81.56 391 ILE A CA 1
ATOM 2831 C C . ILE A 1 391 ? 12.672 -21.438 -20.531 1 81.56 391 ILE A C 1
ATOM 2833 O O . ILE A 1 391 ? 12.469 -22.125 -21.531 1 81.56 391 ILE A O 1
ATOM 2837 N N . ALA A 1 392 ? 13.195 -20.25 -20.609 1 83.06 392 ALA A N 1
ATOM 2838 C CA . ALA A 1 392 ? 13.766 -19.625 -21.797 1 83.06 392 ALA A CA 1
ATOM 2839 C C . ALA A 1 392 ? 14.812 -18.578 -21.438 1 83.06 392 ALA A C 1
ATOM 2841 O O . ALA A 1 392 ? 15.016 -18.297 -20.25 1 83.06 392 ALA A O 1
ATOM 2842 N N . ASP A 1 393 ? 15.508 -18.125 -22.422 1 87.25 393 ASP A N 1
ATOM 2843 C CA . ASP A 1 393 ? 16.516 -17.109 -22.141 1 87.25 393 ASP A CA 1
ATOM 2844 C C . ASP A 1 393 ? 15.906 -15.922 -21.406 1 87.25 393 ASP A C 1
ATOM 2846 O O . ASP A 1 393 ? 15.008 -15.258 -21.922 1 87.25 393 ASP A O 1
ATOM 2850 N N . ASN A 1 394 ? 16.406 -15.758 -20.25 1 91.56 394 ASN A N 1
ATOM 2851 C CA . ASN A 1 394 ? 16.031 -14.617 -19.406 1 91.56 394 ASN A CA 1
ATOM 2852 C C . ASN A 1 394 ? 14.555 -14.625 -19.062 1 91.56 394 ASN A C 1
ATOM 2854 O O . ASN A 1 394 ? 13.922 -13.57 -18.984 1 91.56 394 ASN A O 1
ATOM 2858 N N . ARG A 1 395 ? 13.945 -15.789 -19.062 1 88.75 395 ARG A N 1
ATOM 2859 C CA . ARG A 1 395 ? 12.562 -16 -18.641 1 88.75 395 ARG A CA 1
ATOM 2860 C C . ARG A 1 395 ? 12.477 -17.078 -17.562 1 88.75 395 ARG A C 1
ATOM 2862 O O . ARG A 1 395 ? 12.797 -18.25 -17.828 1 88.75 395 ARG A O 1
ATOM 2869 N N . ALA A 1 396 ? 12.148 -16.609 -16.438 1 91.88 396 ALA A N 1
ATOM 2870 C CA . ALA A 1 396 ? 12.016 -17.516 -15.281 1 91.88 396 ALA A CA 1
ATOM 2871 C C . ALA A 1 396 ? 10.797 -17.141 -14.438 1 91.88 396 ALA A C 1
ATOM 2873 O O . ALA A 1 396 ? 9.875 -16.484 -14.93 1 91.88 396 ALA A O 1
ATOM 2874 N N . HIS A 1 397 ? 10.711 -17.703 -13.273 1 92.88 397 HIS A N 1
ATOM 2875 C CA . HIS A 1 397 ? 9.711 -17.359 -12.266 1 92.88 397 HIS A CA 1
ATOM 2876 C C . HIS A 1 397 ? 8.336 -17.891 -12.664 1 92.88 397 HIS A C 1
ATOM 2878 O O . HIS A 1 397 ? 7.363 -17.125 -12.703 1 92.88 397 HIS A O 1
ATOM 2884 N N . SER A 1 398 ? 8.266 -19.047 -12.859 1 89.81 398 SER A N 1
ATOM 2885 C CA . SER A 1 398 ? 6.977 -19.703 -13.07 1 89.81 398 SER A CA 1
ATOM 2886 C C . SER A 1 398 ? 6.23 -19.906 -11.758 1 89.81 398 SER A C 1
ATOM 2888 O O . SER A 1 398 ? 6.777 -19.641 -10.68 1 89.81 398 SER A O 1
ATOM 2890 N N . THR A 1 399 ? 5.004 -20.312 -11.852 1 90.88 399 THR A N 1
ATOM 2891 C CA . THR A 1 399 ? 4.191 -20.531 -10.664 1 90.88 399 THR A CA 1
ATOM 2892 C C . THR A 1 399 ? 4.699 -21.734 -9.875 1 90.88 399 THR A C 1
ATOM 2894 O O . THR A 1 399 ? 5.078 -22.75 -10.469 1 90.88 399 THR A O 1
ATOM 2897 N N . ALA A 1 400 ? 4.762 -21.625 -8.586 1 94.38 400 ALA A N 1
ATOM 2898 C CA . ALA A 1 400 ? 5.195 -22.703 -7.707 1 94.38 400 ALA A CA 1
ATOM 2899 C C . ALA A 1 400 ? 4.434 -22.672 -6.387 1 94.38 400 ALA A C 1
ATOM 2901 O O . ALA A 1 400 ? 3.916 -21.641 -5.984 1 94.38 400 ALA A O 1
ATOM 2902 N N . VAL A 1 401 ? 4.395 -23.844 -5.738 1 95.25 401 VAL A N 1
ATOM 2903 C CA . VAL A 1 401 ? 3.781 -23.938 -4.418 1 95.25 401 VAL A CA 1
ATOM 2904 C C . VAL A 1 401 ? 4.551 -23.062 -3.428 1 95.25 401 VAL A C 1
ATOM 2906 O O . VAL A 1 401 ? 5.785 -23.109 -3.379 1 95.25 401 VAL A O 1
ATOM 2909 N N . CYS A 1 402 ? 3.848 -22.234 -2.674 1 97.25 402 CYS A N 1
ATOM 2910 C CA . CYS A 1 402 ? 4.418 -21.312 -1.696 1 97.25 402 CYS A CA 1
ATOM 2911 C C . CYS A 1 402 ? 5.523 -20.469 -2.322 1 97.25 402 CYS A C 1
ATOM 2913 O O . CYS A 1 402 ? 6.551 -20.203 -1.69 1 97.25 402 CYS A O 1
ATOM 2915 N N . SER A 1 403 ? 5.355 -20.203 -3.621 1 97.19 403 SER A N 1
ATOM 2916 C CA . SER A 1 403 ? 6.242 -19.359 -4.426 1 97.19 403 SER A CA 1
ATOM 2917 C C . SER A 1 403 ? 7.668 -19.906 -4.422 1 97.19 403 SER A C 1
ATOM 2919 O O . SER A 1 403 ? 8.625 -19.141 -4.523 1 97.19 403 SER A O 1
ATOM 2921 N N . GLY A 1 404 ? 7.828 -21.156 -4.164 1 96.19 404 GLY A N 1
ATOM 2922 C CA . GLY A 1 404 ? 9.117 -21.828 -4.238 1 96.19 404 GLY A CA 1
ATOM 2923 C C . GLY A 1 404 ? 10.039 -21.484 -3.086 1 96.19 404 GLY A C 1
ATOM 2924 O O . GLY A 1 404 ? 11.211 -21.859 -3.086 1 96.19 404 GLY A O 1
ATOM 2925 N N . ILE A 1 405 ? 9.539 -20.703 -2.162 1 97.12 405 ILE A N 1
ATOM 2926 C CA . ILE A 1 405 ? 10.406 -20.234 -1.088 1 97.12 405 ILE A CA 1
ATOM 2927 C C . ILE A 1 405 ? 9.867 -20.719 0.258 1 97.12 405 ILE A C 1
ATOM 2929 O O . ILE A 1 405 ? 10.633 -20.922 1.205 1 97.12 405 ILE A O 1
ATOM 2933 N N . GLY A 1 406 ? 8.562 -20.859 0.388 1 96.69 406 GLY A N 1
ATOM 2934 C CA . GLY A 1 406 ? 7.93 -21.297 1.621 1 96.69 406 GLY A CA 1
ATOM 2935 C C . GLY A 1 406 ? 7.789 -22.797 1.718 1 96.69 406 GLY A C 1
ATOM 2936 O O . GLY A 1 406 ? 8.156 -23.531 0.791 1 96.69 406 GLY A O 1
ATOM 2937 N N . VAL A 1 407 ? 7.34 -23.203 2.891 1 96.19 407 VAL A N 1
ATOM 2938 C CA . VAL A 1 407 ? 7.098 -24.625 3.127 1 96.19 407 VAL A CA 1
ATOM 2939 C C . VAL A 1 407 ? 5.602 -24.859 3.328 1 96.19 407 VAL A C 1
ATOM 2941 O O . VAL A 1 407 ? 4.957 -24.172 4.117 1 96.19 407 VAL A O 1
ATOM 2944 N N . CYS A 1 408 ? 5.059 -25.844 2.594 1 95.12 408 CYS A N 1
ATOM 2945 C CA . CYS A 1 408 ? 3.633 -26.156 2.654 1 95.12 408 CYS A CA 1
ATOM 2946 C C . CYS A 1 408 ? 3.301 -26.953 3.912 1 95.12 408 CYS A C 1
ATOM 2948 O O . CYS A 1 408 ? 3.852 -28.031 4.133 1 95.12 408 CYS A O 1
ATOM 2950 N N . ASP A 1 409 ? 2.42 -26.391 4.773 1 94.12 409 ASP A N 1
ATOM 2951 C CA . ASP A 1 409 ? 1.767 -27.156 5.828 1 94.12 409 ASP A CA 1
ATOM 2952 C C . ASP A 1 409 ? 0.523 -27.875 5.305 1 94.12 409 ASP A C 1
ATOM 2954 O O . ASP A 1 409 ? -0.549 -27.281 5.207 1 94.12 409 ASP A O 1
ATOM 2958 N N . VAL A 1 410 ? 0.629 -29.078 5.152 1 92.5 410 VAL A N 1
ATOM 2959 C CA . VAL A 1 410 ? -0.382 -29.844 4.422 1 92.5 410 VAL A CA 1
ATOM 2960 C C . VAL A 1 410 ? -1.58 -30.109 5.328 1 92.5 410 VAL A C 1
ATOM 2962 O O . VAL A 1 410 ? -2.645 -30.516 4.855 1 92.5 410 VAL A O 1
ATOM 2965 N N . VAL A 1 411 ? -1.431 -29.969 6.656 1 90.44 411 VAL A N 1
ATOM 2966 C CA . VAL A 1 411 ? -2.545 -30.156 7.582 1 90.44 411 VAL A CA 1
ATOM 2967 C C . VAL A 1 411 ? -3.471 -28.938 7.52 1 90.44 411 VAL A C 1
ATOM 2969 O O . VAL A 1 411 ? -4.688 -29.078 7.398 1 90.44 411 VAL A O 1
ATOM 2972 N N . LEU A 1 412 ? -2.84 -27.797 7.398 1 90 412 LEU A N 1
ATOM 2973 C CA . LEU A 1 412 ? -3.611 -26.562 7.43 1 90 412 LEU A CA 1
ATOM 2974 C C . LEU A 1 412 ? -3.867 -26.047 6.02 1 90 412 LEU A C 1
ATOM 2976 O O . LEU A 1 412 ? -4.758 -25.219 5.809 1 90 412 LEU A O 1
ATOM 2980 N N . GLY A 1 413 ? -3.104 -26.5 5.047 1 92.69 413 GLY A N 1
ATOM 2981 C CA . GLY A 1 413 ? -3.178 -25.953 3.699 1 92.69 413 GLY A CA 1
ATOM 2982 C C . GLY A 1 413 ? -2.635 -24.547 3.6 1 92.69 413 GLY A C 1
ATOM 2983 O O . GLY A 1 413 ? -3.168 -23.719 2.854 1 92.69 413 GLY A O 1
ATOM 2984 N N . GLU A 1 414 ? -1.714 -24.188 4.465 1 93.94 414 GLU A N 1
ATOM 2985 C CA . GLU A 1 414 ? -1.114 -22.859 4.52 1 93.94 414 GLU A CA 1
ATOM 2986 C C . GLU A 1 414 ? 0.395 -22.922 4.301 1 93.94 414 GLU A C 1
ATOM 2988 O O . GLU A 1 414 ? 1.021 -23.953 4.551 1 93.94 414 GLU A O 1
ATOM 2993 N N . CYS A 1 415 ? 0.929 -21.844 3.797 1 96.19 415 CYS A N 1
ATOM 2994 C CA . CYS A 1 415 ? 2.369 -21.75 3.58 1 96.19 415 CYS A CA 1
ATOM 2995 C C . CYS A 1 415 ? 3.066 -21.141 4.785 1 96.19 415 CYS A C 1
ATOM 2997 O O . CYS A 1 415 ? 2.646 -20.094 5.277 1 96.19 415 CYS A O 1
ATOM 2999 N N . ALA A 1 416 ? 4.066 -21.812 5.27 1 96.25 416 ALA A N 1
ATOM 3000 C CA . ALA A 1 416 ? 4.977 -21.188 6.223 1 96.25 416 ALA A CA 1
ATOM 3001 C C . ALA A 1 416 ? 6.039 -20.359 5.504 1 96.25 416 ALA A C 1
ATOM 3003 O O . ALA A 1 416 ? 6.898 -20.906 4.809 1 96.25 416 ALA A O 1
ATOM 3004 N N . CYS A 1 417 ? 5.953 -19.078 5.645 1 95.81 417 CYS A N 1
ATOM 3005 C CA . CYS A 1 417 ? 6.844 -18.188 4.922 1 95.81 417 CYS A CA 1
ATOM 3006 C C . CYS A 1 417 ? 8.078 -17.844 5.754 1 95.81 417 CYS A C 1
ATOM 3008 O O . CYS A 1 417 ? 7.957 -17.375 6.883 1 95.81 417 CYS A O 1
ATOM 3010 N N . PRO A 1 418 ? 9.266 -18.141 5.25 1 95.69 418 PRO A N 1
ATOM 3011 C CA . PRO A 1 418 ? 10.469 -17.656 5.938 1 95.69 418 PRO A CA 1
ATOM 3012 C C . PRO A 1 418 ? 10.625 -16.141 5.84 1 95.69 418 PRO A C 1
ATOM 3014 O O . PRO A 1 418 ? 10.25 -15.531 4.828 1 95.69 418 PRO A O 1
ATOM 3017 N N . LEU A 1 419 ? 11.172 -15.461 6.895 1 93.44 419 LEU A N 1
ATOM 3018 C CA . LEU A 1 419 ? 11.469 -14.031 6.785 1 93.44 419 LEU A CA 1
ATOM 3019 C C . LEU A 1 419 ? 12.477 -13.781 5.668 1 93.44 419 LEU A C 1
ATOM 3021 O O . LEU A 1 419 ? 13.398 -14.57 5.465 1 93.44 419 LEU A O 1
ATOM 3025 N N . PRO A 1 420 ? 12.359 -12.75 4.91 1 96.06 420 PRO A N 1
ATOM 3026 C CA . PRO A 1 420 ? 11.375 -11.672 4.996 1 96.06 420 PRO A CA 1
ATOM 3027 C C . PRO A 1 420 ? 10.25 -11.812 3.975 1 96.06 420 PRO A C 1
ATOM 3029 O O . PRO A 1 420 ? 9.859 -10.836 3.34 1 96.06 420 PRO A O 1
ATOM 3032 N N . PHE A 1 421 ? 9.734 -13.008 3.727 1 96.44 421 PHE A N 1
ATOM 3033 C CA . PHE A 1 421 ? 8.648 -13.219 2.777 1 96.44 421 PHE A CA 1
ATOM 3034 C C . PHE A 1 421 ? 7.301 -13.273 3.494 1 96.44 421 PHE A C 1
ATOM 3036 O O . PHE A 1 421 ? 7.234 -13.633 4.672 1 96.44 421 PHE A O 1
ATOM 3043 N N . GLU A 1 422 ? 6.289 -12.812 2.787 1 95.56 422 GLU A N 1
ATOM 3044 C CA . GLU A 1 422 ? 4.949 -12.805 3.365 1 95.56 422 GLU A CA 1
ATOM 3045 C C . GLU A 1 422 ? 3.887 -13.055 2.297 1 95.56 422 GLU A C 1
ATOM 3047 O O . GLU A 1 422 ? 4.211 -13.25 1.124 1 95.56 422 GLU A O 1
ATOM 3052 N N . GLY A 1 423 ? 2.539 -13.062 2.709 1 95.19 423 GLY A N 1
ATOM 3053 C CA . GLY A 1 423 ? 1.435 -13.406 1.828 1 95.19 423 GLY A CA 1
ATOM 3054 C C . GLY A 1 423 ? 0.98 -14.844 1.974 1 95.19 423 GLY A C 1
ATOM 3055 O O . GLY A 1 423 ? 1.682 -15.664 2.568 1 95.19 423 GLY A O 1
ATOM 3056 N N . ALA A 1 424 ? -0.168 -15.133 1.394 1 95.38 424 ALA A N 1
ATOM 3057 C CA . ALA A 1 424 ? -0.724 -16.469 1.515 1 95.38 424 ALA A CA 1
ATOM 3058 C C . ALA A 1 424 ? 0.188 -17.5 0.855 1 95.38 424 ALA A C 1
ATOM 3060 O O . ALA A 1 424 ? 0.308 -18.641 1.336 1 95.38 424 ALA A O 1
ATOM 3061 N N . ALA A 1 425 ? 0.861 -17.125 -0.208 1 97.06 425 ALA A N 1
ATOM 3062 C CA . ALA A 1 425 ? 1.728 -18.031 -0.957 1 97.06 425 ALA A CA 1
ATOM 3063 C C . ALA A 1 425 ? 3.195 -17.641 -0.801 1 97.06 425 ALA A C 1
ATOM 3065 O O . ALA A 1 425 ? 4.043 -18.062 -1.593 1 97.06 425 ALA A O 1
ATOM 3066 N N . CYS A 1 426 ? 3.494 -16.75 0.191 1 97.38 426 CYS A N 1
ATOM 3067 C CA . CYS A 1 426 ? 4.844 -16.219 0.344 1 97.38 426 CYS A CA 1
ATOM 3068 C C . CYS A 1 426 ? 5.273 -15.461 -0.906 1 97.38 426 CYS A C 1
ATOM 3070 O O . CYS A 1 426 ? 6.43 -15.555 -1.324 1 97.38 426 CYS A O 1
ATOM 3072 N N . GLU A 1 427 ? 4.305 -14.805 -1.494 1 97 427 GLU A N 1
ATOM 3073 C CA . GLU A 1 427 ? 4.551 -14.242 -2.816 1 97 427 GLU A CA 1
ATOM 3074 C C . GLU A 1 427 ? 5.07 -12.812 -2.719 1 97 427 GLU A C 1
ATOM 3076 O O . GLU A 1 427 ? 5.504 -12.234 -3.717 1 97 427 GLU A O 1
ATOM 3081 N N . ARG A 1 428 ? 5.145 -12.273 -1.507 1 96.88 428 ARG A N 1
ATOM 3082 C CA . ARG A 1 428 ? 5.582 -10.891 -1.364 1 96.88 428 ARG A CA 1
ATOM 3083 C C . ARG A 1 428 ? 6.812 -10.789 -0.469 1 96.88 428 ARG A C 1
ATOM 3085 O O . ARG A 1 428 ? 6.953 -11.562 0.484 1 96.88 428 ARG A O 1
ATOM 3092 N N . LEU A 1 429 ? 7.672 -9.844 -0.808 1 97.25 429 LEU A N 1
ATOM 3093 C CA . LEU A 1 429 ? 8.797 -9.469 0.041 1 97.25 429 LEU A CA 1
ATOM 3094 C C . LEU A 1 429 ? 8.398 -8.367 1.013 1 97.25 429 LEU A C 1
ATOM 3096 O O . LEU A 1 429 ? 7.895 -7.316 0.597 1 97.25 429 LEU A O 1
ATOM 3100 N N . MET A 1 430 ? 8.578 -8.547 2.301 1 95.81 430 MET A N 1
ATOM 3101 C CA . MET A 1 430 ? 8.195 -7.574 3.318 1 95.81 430 MET A CA 1
ATOM 3102 C C . MET A 1 430 ? 8.945 -6.258 3.127 1 95.81 430 MET A C 1
ATOM 3104 O O . MET A 1 430 ? 10.062 -6.25 2.613 1 95.81 430 MET A O 1
ATOM 3108 N N . CYS A 1 431 ? 8.297 -5.191 3.521 1 96.56 431 CYS A N 1
ATOM 3109 C CA . CYS A 1 431 ? 9 -3.91 3.547 1 96.56 431 CYS A CA 1
ATOM 3110 C C . CYS A 1 431 ? 10.086 -3.904 4.613 1 96.56 431 CYS A C 1
ATOM 3112 O O . CYS A 1 431 ? 9.992 -4.629 5.605 1 96.56 431 CYS A O 1
ATOM 3114 N N . PRO A 1 432 ? 11.195 -3.092 4.273 1 96.25 432 PRO A N 1
ATOM 3115 C CA . PRO A 1 432 ? 12.234 -2.969 5.297 1 96.25 432 PRO A CA 1
ATOM 3116 C C . PRO A 1 432 ? 11.695 -2.482 6.637 1 96.25 432 PRO A C 1
ATOM 3118 O O . PRO A 1 432 ? 10.711 -1.737 6.68 1 96.25 432 PRO A O 1
ATOM 3121 N N . PRO A 1 433 ? 12.328 -3.014 7.797 1 92.62 433 PRO A N 1
ATOM 3122 C CA . PRO A 1 433 ? 13.523 -3.852 7.801 1 92.62 433 PRO A CA 1
ATOM 3123 C C . PRO A 1 433 ? 13.203 -5.344 7.77 1 92.62 433 PRO A C 1
ATOM 3125 O O . PRO A 1 433 ? 14.102 -6.176 7.934 1 92.62 433 PRO A O 1
ATOM 3128 N N . GLY A 1 434 ? 12 -5.754 7.527 1 87.25 434 GLY A N 1
ATOM 3129 C CA . GLY A 1 434 ? 11.617 -7.156 7.426 1 87.25 434 GLY A CA 1
ATOM 3130 C C . GLY A 1 434 ? 11.047 -7.711 8.719 1 87.25 434 GLY A C 1
ATOM 3131 O O . GLY A 1 434 ? 11.188 -8.906 9 1 87.25 434 GLY A O 1
ATOM 3132 N N . GLY A 1 435 ? 10.375 -6.969 9.492 1 81.25 435 GLY A N 1
ATOM 3133 C CA . GLY A 1 435 ? 9.758 -7.363 10.75 1 81.25 435 GLY A CA 1
ATOM 3134 C C . GLY A 1 435 ? 8.32 -6.91 10.875 1 81.25 435 GLY A C 1
ATOM 3135 O O . GLY A 1 435 ? 7.621 -6.75 9.875 1 81.25 435 GLY A O 1
ATOM 3136 N N . ASP A 1 436 ? 7.914 -6.883 12.094 1 80.25 436 ASP A N 1
ATOM 3137 C CA . ASP A 1 436 ? 6.496 -6.711 12.406 1 80.25 436 ASP A CA 1
ATOM 3138 C C . ASP A 1 436 ? 6.031 -5.293 12.086 1 80.25 436 ASP A C 1
ATOM 3140 O O . ASP A 1 436 ? 4.852 -5.074 11.789 1 80.25 436 ASP A O 1
ATOM 3144 N N . THR A 1 437 ? 6.996 -4.332 12.133 1 87.75 437 THR A N 1
ATOM 3145 C CA . THR A 1 437 ? 6.59 -2.953 11.883 1 87.75 437 THR A CA 1
ATOM 3146 C C . THR A 1 437 ? 7.215 -2.441 10.586 1 87.75 437 THR A C 1
ATOM 3148 O O . THR A 1 437 ? 8.336 -1.922 10.586 1 87.75 437 THR A O 1
ATOM 3151 N N . PRO A 1 438 ? 6.434 -2.521 9.508 1 92.81 438 PRO A N 1
ATOM 3152 C CA . PRO A 1 438 ? 6.984 -2.062 8.234 1 92.81 438 PRO A CA 1
ATOM 3153 C C . PRO A 1 438 ? 7.445 -0.608 8.273 1 92.81 438 PRO A C 1
ATOM 3155 O O . PRO A 1 438 ? 6.793 0.231 8.898 1 92.81 438 PRO A O 1
ATOM 3158 N N . CYS A 1 439 ? 8.664 -0.291 7.715 1 96.31 439 CYS A N 1
ATOM 3159 C CA . CYS A 1 439 ? 9.219 1.053 7.582 1 96.31 439 CYS A CA 1
ATOM 3160 C C . CYS A 1 439 ? 9.391 1.71 8.945 1 96.31 439 CYS A C 1
ATOM 3162 O O . CYS A 1 439 ? 9.266 2.93 9.07 1 96.31 439 CYS A O 1
ATOM 3164 N N . ASN A 1 440 ? 9.531 0.888 10.039 1 94 440 ASN A N 1
ATOM 3165 C CA . ASN A 1 440 ? 9.742 1.29 11.422 1 94 440 ASN A CA 1
ATOM 3166 C C . ASN A 1 440 ? 8.617 2.195 11.922 1 94 440 ASN A C 1
ATOM 3168 O O . ASN A 1 440 ? 8.844 3.049 12.781 1 94 440 ASN A O 1
ATOM 3172 N N . GLY A 1 441 ? 7.508 2.15 11.25 1 89.81 441 GLY A N 1
ATOM 3173 C CA . GLY A 1 441 ? 6.344 2.924 11.656 1 89.81 441 GLY A CA 1
ATOM 3174 C C . GLY A 1 441 ? 6.383 4.359 11.172 1 89.81 441 GLY A C 1
ATOM 3175 O O . GLY A 1 441 ? 5.473 5.141 11.453 1 89.81 441 GLY A O 1
ATOM 3176 N N . ASN A 1 442 ? 7.379 4.734 10.391 1 94.69 442 ASN A N 1
ATOM 3177 C CA . ASN A 1 442 ? 7.562 6.105 9.922 1 94.69 442 ASN A CA 1
ATOM 3178 C C . ASN A 1 442 ? 7.473 6.195 8.406 1 94.69 442 ASN A C 1
ATOM 3180 O O . ASN A 1 442 ? 8.195 6.973 7.781 1 94.69 442 ASN A O 1
ATOM 3184 N N . GLY A 1 443 ? 6.645 5.324 7.809 1 95.25 443 GLY A N 1
ATOM 3185 C CA . GLY A 1 443 ? 6.469 5.305 6.363 1 95.25 443 GLY A CA 1
ATOM 3186 C C . GLY A 1 443 ? 5.367 4.363 5.91 1 95.25 443 GLY A C 1
ATOM 3187 O O . GLY A 1 443 ? 4.625 3.822 6.73 1 95.25 443 GLY A O 1
ATOM 3188 N N . ARG A 1 444 ? 5.207 4.207 4.652 1 94.62 444 ARG A N 1
ATOM 3189 C CA . ARG A 1 444 ? 4.227 3.314 4.043 1 94.62 444 ARG A CA 1
ATOM 3190 C C . ARG A 1 444 ? 4.91 2.213 3.242 1 94.62 444 ARG A C 1
ATOM 3192 O O . ARG A 1 444 ? 5.953 2.443 2.623 1 94.62 444 ARG A O 1
ATOM 3199 N N . CYS A 1 445 ? 4.301 1.028 3.307 1 95.06 445 CYS A N 1
ATOM 3200 C CA . CYS A 1 445 ? 4.781 -0.137 2.574 1 95.06 445 CYS A CA 1
ATOM 3201 C C . CYS A 1 445 ? 4.09 -0.255 1.222 1 95.06 445 CYS A C 1
ATOM 3203 O O . CYS A 1 445 ? 2.875 -0.456 1.156 1 95.06 445 CYS A O 1
ATOM 3205 N N . LEU A 1 446 ? 4.914 -0.148 0.153 1 96.25 446 LEU A N 1
ATOM 3206 C CA . LEU A 1 446 ? 4.348 -0.12 -1.191 1 96.25 446 LEU A CA 1
ATOM 3207 C C . LEU A 1 446 ? 5.039 -1.137 -2.094 1 96.25 446 LEU A C 1
ATOM 3209 O O . LEU A 1 446 ? 6.234 -1.403 -1.936 1 96.25 446 LEU A O 1
ATOM 3213 N N . THR A 1 447 ? 4.273 -1.703 -3.037 1 96.75 447 THR A N 1
ATOM 3214 C CA . THR A 1 447 ? 4.879 -2.561 -4.051 1 96.75 447 THR A CA 1
ATOM 3215 C C . THR A 1 447 ? 5.695 -1.737 -5.039 1 96.75 447 THR A C 1
ATOM 3217 O O . THR A 1 447 ? 5.609 -0.508 -5.055 1 96.75 447 THR A O 1
ATOM 3220 N N . MET A 1 448 ? 6.492 -2.439 -5.891 1 97.75 448 MET A N 1
ATOM 3221 C CA . MET A 1 448 ? 7.293 -1.752 -6.902 1 97.75 448 MET A CA 1
ATOM 3222 C C . MET A 1 448 ? 6.406 -0.948 -7.844 1 97.75 448 MET A C 1
ATOM 3224 O O . MET A 1 448 ? 6.77 0.157 -8.25 1 97.75 448 MET A O 1
ATOM 3228 N N . ALA A 1 449 ? 5.254 -1.534 -8.188 1 95.81 449 ALA A N 1
ATOM 3229 C CA . ALA A 1 449 ? 4.309 -0.831 -9.047 1 95.81 449 ALA A CA 1
ATOM 3230 C C . ALA A 1 449 ? 3.799 0.443 -8.383 1 95.81 449 ALA A C 1
ATOM 3232 O O . ALA A 1 449 ? 3.691 1.489 -9.023 1 95.81 449 ALA A O 1
ATOM 3233 N N . GLU A 1 450 ? 3.537 0.38 -7.094 1 94.38 450 GLU A N 1
ATOM 3234 C CA . GLU A 1 450 ? 3.043 1.529 -6.344 1 94.38 450 GLU A CA 1
ATOM 3235 C C . GLU A 1 450 ? 4.148 2.557 -6.117 1 94.38 450 GLU A C 1
ATOM 3237 O O . GLU A 1 450 ? 3.893 3.764 -6.129 1 94.38 450 GLU A O 1
ATOM 3242 N N . LEU A 1 451 ? 5.316 2.07 -5.844 1 96.69 451 LEU A N 1
ATOM 3243 C CA . LEU A 1 451 ? 6.457 2.967 -5.688 1 96.69 451 LEU A CA 1
ATOM 3244 C C . LEU A 1 451 ? 6.668 3.799 -6.945 1 96.69 451 LEU A C 1
ATOM 3246 O O . LEU A 1 451 ? 7.059 4.965 -6.867 1 96.69 451 LEU A O 1
ATOM 3250 N N . ALA A 1 452 ? 6.418 3.176 -8.078 1 96.75 452 ALA A N 1
ATOM 3251 C CA . ALA A 1 452 ? 6.59 3.893 -9.344 1 96.75 452 ALA A CA 1
ATOM 3252 C C . ALA A 1 452 ? 5.625 5.07 -9.445 1 96.75 452 ALA A C 1
ATOM 3254 O O . ALA A 1 452 ? 5.953 6.102 -10.031 1 96.75 452 ALA A O 1
ATOM 3255 N N . LEU A 1 453 ? 4.438 4.961 -8.797 1 92.5 453 LEU A N 1
ATOM 3256 C CA . LEU A 1 453 ? 3.461 6.043 -8.805 1 92.5 453 LEU A CA 1
ATOM 3257 C C . LEU A 1 453 ? 3.936 7.215 -7.953 1 92.5 453 LEU A C 1
ATOM 3259 O O . LEU A 1 453 ? 3.432 8.328 -8.094 1 92.5 453 LEU A O 1
ATOM 3263 N N . GLU A 1 454 ? 4.898 6.934 -7.094 1 94.12 454 GLU A N 1
ATOM 3264 C CA . GLU A 1 454 ? 5.461 7.961 -6.219 1 94.12 454 GLU A CA 1
ATOM 3265 C C . GLU A 1 454 ? 6.777 8.492 -6.773 1 94.12 454 GLU A C 1
ATOM 3267 O O . GLU A 1 454 ? 7.473 9.258 -6.105 1 94.12 454 GLU A O 1
ATOM 3272 N N . ALA A 1 455 ? 7.113 8.102 -8.023 1 95.81 455 ALA A N 1
ATOM 3273 C CA . ALA A 1 455 ? 8.391 8.477 -8.625 1 95.81 455 ALA A CA 1
ATOM 3274 C C . ALA A 1 455 ? 8.492 9.992 -8.789 1 95.81 455 ALA A C 1
ATOM 3276 O O . ALA A 1 455 ? 7.492 10.664 -9.062 1 95.81 455 ALA A O 1
ATOM 3277 N N . ARG A 1 456 ? 9.734 10.555 -8.555 1 94.94 456 ARG A N 1
ATOM 3278 C CA . ARG A 1 456 ? 10.039 11.969 -8.711 1 94.94 456 ARG A CA 1
ATOM 3279 C C . ARG A 1 456 ? 11.242 12.172 -9.625 1 94.94 456 ARG A C 1
ATOM 3281 O O . ARG A 1 456 ? 12.117 11.312 -9.711 1 94.94 456 ARG A O 1
ATOM 3288 N N . ASN A 1 457 ? 11.227 13.258 -10.305 1 92.94 457 ASN A N 1
ATOM 3289 C CA . ASN A 1 457 ? 12.422 13.602 -11.07 1 92.94 457 ASN A CA 1
ATOM 3290 C C . ASN A 1 457 ? 13.5 14.227 -10.195 1 92.94 457 ASN A C 1
ATOM 3292 O O . ASN A 1 457 ? 13.344 14.297 -8.969 1 92.94 457 ASN A O 1
ATOM 3296 N N . TYR A 1 458 ? 14.594 14.648 -10.75 1 89.75 458 TYR A N 1
ATOM 3297 C CA . TYR A 1 458 ? 15.758 15.117 -10 1 89.75 458 TYR A CA 1
ATOM 3298 C C . TYR A 1 458 ? 15.453 16.422 -9.289 1 89.75 458 TYR A C 1
ATOM 3300 O O . TYR A 1 458 ? 16.141 16.812 -8.344 1 89.75 458 TYR A O 1
ATOM 3308 N N . LEU A 1 459 ? 14.32 17.094 -9.656 1 92.62 459 LEU A N 1
ATOM 3309 C CA . LEU A 1 459 ? 13.938 18.344 -9.016 1 92.62 459 LEU A CA 1
ATOM 3310 C C . LEU A 1 459 ? 12.844 18.109 -7.973 1 92.62 459 LEU A C 1
ATOM 3312 O O . LEU A 1 459 ? 12.383 19.062 -7.328 1 92.62 459 LEU A O 1
ATOM 3316 N N . GLY A 1 460 ? 12.398 16.906 -7.816 1 91.88 460 GLY A N 1
ATOM 3317 C CA . GLY A 1 460 ? 11.414 16.578 -6.801 1 91.88 460 GLY A CA 1
ATOM 3318 C C . GLY A 1 460 ? 9.992 16.578 -7.328 1 91.88 460 GLY A C 1
ATOM 3319 O O . GLY A 1 460 ? 9.047 16.297 -6.586 1 91.88 460 GLY A O 1
ATOM 3320 N N . ASP A 1 461 ? 9.883 16.828 -8.586 1 92.94 461 ASP A N 1
ATOM 3321 C CA . ASP A 1 461 ? 8.555 16.812 -9.195 1 92.94 461 ASP A CA 1
ATOM 3322 C C . ASP A 1 461 ? 8.102 15.383 -9.484 1 92.94 461 ASP A C 1
ATOM 3324 O O . ASP A 1 461 ? 8.898 14.539 -9.883 1 92.94 461 ASP A O 1
ATOM 3328 N N . PRO A 1 462 ? 6.734 15.211 -9.336 1 91.69 462 PRO A N 1
ATOM 3329 C CA . PRO A 1 462 ? 6.223 13.875 -9.656 1 91.69 462 PRO A CA 1
ATOM 3330 C C . PRO A 1 462 ? 6.492 13.469 -11.102 1 91.69 462 PRO A C 1
ATOM 3332 O O . PRO A 1 462 ? 6.379 14.297 -12.008 1 91.69 462 PRO A O 1
ATOM 3335 N N . LEU A 1 463 ? 6.965 12.273 -11.289 1 92.5 463 LEU A N 1
ATOM 3336 C CA . LEU A 1 463 ? 7.18 11.664 -12.594 1 92.5 463 LEU A CA 1
ATOM 3337 C C . LEU A 1 463 ? 6.039 10.711 -12.938 1 92.5 463 LEU A C 1
ATOM 3339 O O . LEU A 1 463 ? 5.609 9.914 -12.102 1 92.5 463 LEU A O 1
ATOM 3343 N N . SER A 1 464 ? 5.477 10.891 -14.062 1 91.56 464 SER A N 1
ATOM 3344 C CA . SER A 1 464 ? 4.422 9.984 -14.508 1 91.56 464 SER A CA 1
ATOM 3345 C C . SER A 1 464 ? 5 8.742 -15.18 1 91.56 464 SER A C 1
ATOM 3347 O O . SER A 1 464 ? 5.004 8.641 -16.406 1 91.56 464 SER A O 1
ATOM 3349 N N . VAL A 1 465 ? 5.484 7.758 -14.383 1 95.12 465 VAL A N 1
ATOM 3350 C CA . VAL A 1 465 ? 6.062 6.523 -14.898 1 95.12 465 VAL A CA 1
ATOM 3351 C C . VAL A 1 465 ? 5.387 5.32 -14.25 1 95.12 465 VAL A C 1
ATOM 3353 O O . VAL A 1 465 ? 4.738 5.453 -13.211 1 95.12 465 VAL A O 1
ATOM 3356 N N . THR A 1 466 ? 5.477 4.215 -14.898 1 94.56 466 THR A N 1
ATOM 3357 C CA . THR A 1 466 ? 4.887 2.982 -14.391 1 94.56 466 THR A CA 1
ATOM 3358 C C . THR A 1 466 ? 5.941 1.884 -14.281 1 94.56 466 THR A C 1
ATOM 3360 O O . THR A 1 466 ? 7.043 2.02 -14.82 1 94.56 466 THR A O 1
ATOM 3363 N N . TYR A 1 467 ? 5.66 0.867 -13.523 1 96.19 467 TYR A N 1
ATOM 3364 C CA . TYR A 1 467 ? 6.465 -0.34 -13.375 1 96.19 467 TYR A CA 1
ATOM 3365 C C . TYR A 1 467 ? 5.59 -1.586 -13.391 1 96.19 467 TYR A C 1
ATOM 3367 O O . TYR A 1 467 ? 4.762 -1.783 -12.5 1 96.19 467 TYR A O 1
ATOM 3375 N N . GLY A 1 468 ? 5.738 -2.424 -14.414 1 93 468 GLY A N 1
ATOM 3376 C CA . GLY A 1 468 ? 5 -3.674 -14.477 1 93 468 GLY A CA 1
ATOM 3377 C C . GLY A 1 468 ? 3.707 -3.561 -15.266 1 93 468 GLY A C 1
ATOM 3378 O O . GLY A 1 468 ? 2.859 -4.453 -15.211 1 93 468 GLY A O 1
ATOM 3379 N N . SER A 1 469 ? 3.551 -2.482 -16.016 1 87.19 469 SER A N 1
ATOM 3380 C CA . SER A 1 469 ? 2.309 -2.275 -16.766 1 87.19 469 SER A CA 1
ATOM 3381 C C . SER A 1 469 ? 2.283 -3.102 -18.047 1 87.19 469 SER A C 1
ATOM 3383 O O . SER A 1 469 ? 1.211 -3.395 -18.578 1 87.19 469 SER A O 1
ATOM 3385 N N . THR A 1 470 ? 3.451 -3.479 -18.547 1 86.12 470 THR A N 1
ATOM 3386 C CA . THR A 1 470 ? 3.525 -4.359 -19.703 1 86.12 470 THR A CA 1
ATOM 3387 C C . THR A 1 470 ? 3.32 -5.812 -19.297 1 86.12 470 THR A C 1
ATOM 3389 O O . THR A 1 470 ? 4.098 -6.359 -18.5 1 86.12 470 THR A O 1
ATOM 3392 N N . PRO A 1 471 ? 2.316 -6.422 -19.922 1 81.88 471 PRO A N 1
ATOM 3393 C CA . PRO A 1 471 ? 2.012 -7.797 -19.516 1 81.88 471 PRO A CA 1
ATOM 3394 C C . PRO A 1 471 ? 3.145 -8.773 -19.828 1 81.88 471 PRO A C 1
ATOM 3396 O O . PRO A 1 471 ? 3.783 -8.656 -20.875 1 81.88 471 PRO A O 1
ATOM 3399 N N . ASN A 1 472 ? 3.438 -9.656 -18.938 1 83.69 472 ASN A N 1
ATOM 3400 C CA . ASN A 1 472 ? 4.367 -10.773 -19.094 1 83.69 472 ASN A CA 1
ATOM 3401 C C . ASN A 1 472 ? 5.789 -10.281 -19.359 1 83.69 472 ASN A C 1
ATOM 3403 O O . ASN A 1 472 ? 6.574 -10.961 -20.016 1 83.69 472 ASN A O 1
ATOM 3407 N N . ASN A 1 473 ? 6.055 -9.039 -18.922 1 88.5 473 ASN A N 1
ATOM 3408 C CA . ASN A 1 473 ? 7.418 -8.539 -19.031 1 88.5 473 ASN A CA 1
ATOM 3409 C C . ASN A 1 473 ? 8.344 -9.219 -18.031 1 88.5 473 ASN A C 1
ATOM 3411 O O . ASN A 1 473 ? 8.203 -9.039 -16.828 1 88.5 473 ASN A O 1
ATOM 3415 N N . PRO A 1 474 ? 9.312 -10.016 -18.547 1 89.44 474 PRO A N 1
ATOM 3416 C CA . PRO A 1 474 ? 10.188 -10.75 -17.625 1 89.44 474 PRO A CA 1
ATOM 3417 C C . PRO A 1 474 ? 11.055 -9.82 -16.781 1 89.44 474 PRO A C 1
ATOM 3419 O O . PRO A 1 474 ? 11.555 -10.227 -15.727 1 89.44 474 PRO A O 1
ATOM 3422 N N . LEU A 1 475 ? 11.227 -8.578 -17.172 1 92.94 475 LEU A N 1
ATOM 3423 C CA . LEU A 1 475 ? 12.102 -7.645 -16.469 1 92.94 475 LEU A CA 1
ATOM 3424 C C . LEU A 1 475 ? 11.391 -7.043 -15.258 1 92.94 475 LEU A C 1
ATOM 3426 O O . LEU A 1 475 ? 12.039 -6.469 -14.383 1 92.94 475 LEU A O 1
ATOM 3430 N N . THR A 1 476 ? 10.055 -7.141 -15.219 1 95.88 476 THR A N 1
ATOM 3431 C CA . THR A 1 476 ? 9.297 -6.535 -14.133 1 95.88 476 THR A CA 1
ATOM 3432 C C . THR A 1 476 ? 8.383 -7.566 -13.477 1 95.88 476 THR A C 1
ATOM 3434 O O . THR A 1 476 ? 7.238 -7.262 -13.133 1 95.88 476 THR A O 1
ATOM 3437 N N . TRP A 1 477 ? 8.922 -8.844 -13.344 1 94.25 477 TRP A N 1
ATOM 3438 C CA . TRP A 1 477 ? 8.148 -9.914 -12.727 1 94.25 477 TRP A CA 1
ATOM 3439 C C . TRP A 1 477 ? 7.84 -9.602 -11.273 1 94.25 477 TRP A C 1
ATOM 3441 O O . TRP A 1 477 ? 6.91 -10.172 -10.688 1 94.25 477 TRP A O 1
ATOM 3451 N N . ASP A 1 478 ? 8.578 -8.641 -10.711 1 96.69 478 ASP A N 1
ATOM 3452 C CA . ASP A 1 478 ? 8.531 -8.344 -9.281 1 96.69 478 ASP A CA 1
ATOM 3453 C C . ASP A 1 478 ? 7.59 -7.176 -9 1 96.69 478 ASP A C 1
ATOM 3455 O O . ASP A 1 478 ? 7.492 -6.715 -7.859 1 96.69 478 ASP A O 1
ATOM 3459 N N . PHE A 1 479 ? 6.824 -6.633 -9.891 1 96.5 479 PHE A N 1
ATOM 3460 C CA . PHE A 1 479 ? 6.121 -5.355 -9.789 1 96.5 479 PHE A CA 1
ATOM 3461 C C . PHE A 1 479 ? 5.121 -5.383 -8.633 1 96.5 479 PHE A C 1
ATOM 3463 O O . PHE A 1 479 ? 4.859 -4.352 -8.008 1 96.5 479 PHE A O 1
ATOM 3470 N N . ASN A 1 480 ? 4.535 -6.469 -8.312 1 94.19 480 ASN A N 1
ATOM 3471 C CA . ASN A 1 480 ? 3.584 -6.582 -7.211 1 94.19 480 ASN A CA 1
ATOM 3472 C C . ASN A 1 480 ? 4.074 -7.555 -6.145 1 94.19 480 ASN A C 1
ATOM 3474 O O . ASN A 1 480 ? 3.279 -8.07 -5.359 1 94.19 480 ASN A O 1
ATOM 3478 N N . LYS A 1 481 ? 5.355 -7.848 -6.09 1 96.88 481 LYS A N 1
ATOM 3479 C CA . LYS A 1 481 ? 5.938 -8.812 -5.164 1 96.88 481 LYS A CA 1
ATOM 3480 C C . LYS A 1 481 ? 6.91 -8.133 -4.199 1 96.88 481 LYS A C 1
ATOM 3482 O O . LYS A 1 481 ? 6.781 -8.273 -2.982 1 96.88 481 LYS A O 1
ATOM 3487 N N . ILE A 1 482 ? 7.84 -7.445 -4.832 1 98.12 482 ILE A N 1
ATOM 3488 C CA . ILE A 1 482 ? 8.812 -6.734 -4.008 1 98.12 482 ILE A CA 1
ATOM 3489 C C . ILE A 1 482 ? 8.188 -5.453 -3.463 1 98.12 482 ILE A C 1
ATOM 3491 O O . ILE A 1 482 ? 7.508 -4.727 -4.195 1 98.12 482 ILE A O 1
ATOM 3495 N N . GLN A 1 483 ? 8.344 -5.262 -2.154 1 97.12 483 GLN A N 1
ATOM 3496 C CA . GLN A 1 483 ? 7.797 -4.074 -1.508 1 97.12 483 GLN A CA 1
ATOM 3497 C C . GLN A 1 483 ? 8.898 -3.236 -0.87 1 97.12 483 GLN A C 1
ATOM 3499 O O . GLN A 1 483 ? 9.953 -3.762 -0.504 1 97.12 483 GLN A O 1
ATOM 3504 N N . GLY A 1 484 ? 8.703 -1.967 -0.835 1 97.5 484 GLY A N 1
ATOM 3505 C CA . GLY A 1 484 ? 9.617 -1.019 -0.216 1 97.5 484 GLY A CA 1
ATOM 3506 C C . GLY A 1 484 ? 8.906 0.119 0.492 1 97.5 484 GLY A C 1
ATOM 3507 O O . GLY A 1 484 ? 7.676 0.177 0.503 1 97.5 484 GLY A O 1
ATOM 3508 N N . CYS A 1 485 ? 9.68 1.032 1.098 1 97.06 485 CYS A N 1
ATOM 3509 C CA . CYS A 1 485 ? 9.117 2.057 1.968 1 97.06 485 CYS A CA 1
ATOM 3510 C C . CYS A 1 485 ? 9.156 3.424 1.296 1 97.06 485 CYS A C 1
ATOM 3512 O O . CYS A 1 485 ? 10.117 3.756 0.607 1 97.06 485 CYS A O 1
ATOM 3514 N N . ILE A 1 486 ? 8.094 4.152 1.45 1 96.19 486 ILE A N 1
ATOM 3515 C CA . ILE A 1 486 ? 8.117 5.602 1.311 1 96.19 486 ILE A CA 1
ATOM 3516 C C . ILE A 1 486 ? 8.008 6.258 2.686 1 96.19 486 ILE A C 1
ATOM 3518 O O . ILE A 1 486 ? 7.062 5.992 3.432 1 96.19 486 ILE A O 1
ATOM 3522 N N . CYS A 1 487 ? 8.938 7.051 3.053 1 96.56 487 CYS A N 1
ATOM 3523 C CA . CYS A 1 487 ? 9.07 7.539 4.422 1 96.56 487 CYS A CA 1
ATOM 3524 C C . CYS A 1 487 ? 8.18 8.75 4.656 1 96.56 487 CYS A C 1
ATOM 3526 O O . CYS A 1 487 ? 7.926 9.531 3.732 1 96.56 487 CYS A O 1
ATOM 3528 N N . ASP A 1 488 ? 7.727 8.891 5.859 1 95 488 ASP A N 1
ATOM 3529 C CA . ASP A 1 488 ? 7.02 10.094 6.289 1 95 488 ASP A CA 1
ATOM 3530 C C . ASP A 1 488 ? 7.961 11.289 6.359 1 95 488 ASP A C 1
ATOM 3532 O O . ASP A 1 488 ? 9.18 11.125 6.418 1 95 488 ASP A O 1
ATOM 3536 N N . ALA A 1 489 ? 7.355 12.516 6.281 1 90.69 489 ALA A N 1
ATOM 3537 C CA . ALA A 1 489 ? 8.164 13.727 6.375 1 90.69 489 ALA A CA 1
ATOM 3538 C C . ALA A 1 489 ? 9.016 13.719 7.641 1 90.69 489 ALA A C 1
ATOM 3540 O O . ALA A 1 489 ? 8.531 13.375 8.719 1 90.69 489 ALA A O 1
ATOM 3541 N N . GLY A 1 490 ? 10.297 14.023 7.473 1 91.38 490 GLY A N 1
ATOM 3542 C CA . GLY A 1 490 ? 11.219 14.086 8.594 1 91.38 490 GLY A CA 1
ATOM 3543 C C . GLY A 1 490 ? 12.023 12.812 8.781 1 91.38 490 GLY A C 1
ATOM 3544 O O . GLY A 1 490 ? 12.961 12.773 9.578 1 91.38 490 GLY A O 1
ATOM 3545 N N . PHE A 1 491 ? 11.617 11.75 8.039 1 95.25 491 PHE A N 1
ATOM 3546 C CA . PHE A 1 491 ? 12.32 10.477 8.133 1 95.25 491 PHE A CA 1
ATOM 3547 C C . PHE A 1 491 ? 12.891 10.078 6.773 1 95.25 491 PHE A C 1
ATOM 3549 O O . PHE A 1 491 ? 12.383 10.492 5.73 1 95.25 491 PHE A O 1
ATOM 3556 N N . GLU A 1 492 ? 13.953 9.406 6.855 1 96.25 492 GLU A N 1
ATOM 3557 C CA . GLU A 1 492 ? 14.586 8.922 5.629 1 96.25 492 GLU A CA 1
ATOM 3558 C C . GLU A 1 492 ? 15.289 7.586 5.859 1 96.25 492 GLU A C 1
ATOM 3560 O O . GLU A 1 492 ? 15.188 7 6.938 1 96.25 492 GLU A O 1
ATOM 3565 N N . GLY A 1 493 ? 15.945 7.047 4.762 1 96.31 493 GLY A N 1
ATOM 3566 C CA . GLY A 1 493 ? 16.547 5.727 4.793 1 96.31 493 GLY A CA 1
ATOM 3567 C C . GLY A 1 493 ? 15.688 4.66 4.148 1 96.31 493 GLY A C 1
ATOM 3568 O O . GLY A 1 493 ? 14.492 4.871 3.932 1 96.31 493 GLY A O 1
ATOM 3569 N N . HIS A 1 494 ? 16.344 3.473 3.969 1 97.06 494 HIS A N 1
ATOM 3570 C CA . HIS A 1 494 ? 15.633 2.41 3.27 1 97.06 494 HIS A CA 1
ATOM 3571 C C . HIS A 1 494 ? 14.484 1.874 4.113 1 97.06 494 HIS A C 1
ATOM 3573 O O . HIS A 1 494 ? 13.516 1.33 3.576 1 97.06 494 HIS A O 1
ATOM 3579 N N . ASP A 1 495 ? 14.57 1.991 5.52 1 97.25 495 ASP A N 1
ATOM 3580 C CA . ASP A 1 495 ? 13.555 1.47 6.43 1 97.25 495 ASP A CA 1
ATOM 3581 C C . ASP A 1 495 ? 12.906 2.598 7.23 1 97.25 495 ASP A C 1
ATOM 3583 O O . ASP A 1 495 ? 12.227 2.346 8.227 1 97.25 495 ASP A O 1
ATOM 3587 N N . CYS A 1 496 ? 13.164 3.881 6.914 1 97.31 496 CYS A N 1
ATOM 3588 C CA . CYS A 1 496 ? 12.57 5.082 7.492 1 97.31 496 CYS A CA 1
ATOM 3589 C C . CYS A 1 496 ? 12.922 5.203 8.969 1 97.31 496 CYS A C 1
ATOM 3591 O O . CYS A 1 496 ? 12.117 5.703 9.758 1 97.31 496 CYS A O 1
ATOM 3593 N N . ALA A 1 497 ? 14.102 4.672 9.359 1 96.19 497 ALA A N 1
ATOM 3594 C CA . ALA A 1 497 ? 14.531 4.738 10.758 1 96.19 497 ALA A CA 1
ATOM 3595 C C . ALA A 1 497 ? 15.336 6.008 11.023 1 96.19 497 ALA A C 1
ATOM 3597 O O . ALA A 1 497 ? 15.461 6.441 12.164 1 96.19 497 ALA A O 1
ATOM 3598 N N . ARG A 1 498 ? 15.875 6.637 9.953 1 95.44 498 ARG A N 1
ATOM 3599 C CA . ARG A 1 498 ? 16.719 7.82 10.102 1 95.44 498 ARG A CA 1
ATOM 3600 C C . ARG A 1 498 ? 15.883 9.094 10.102 1 95.44 498 ARG A C 1
ATOM 3602 O O . ARG A 1 498 ? 14.953 9.234 9.305 1 95.44 498 ARG A O 1
ATOM 3609 N N . ARG A 1 499 ? 16.219 9.977 11 1 94.06 499 ARG A N 1
ATOM 3610 C CA . ARG A 1 499 ? 15.625 11.312 10.969 1 94.06 499 ARG A CA 1
ATOM 3611 C C . ARG A 1 499 ? 16.375 12.227 10.008 1 94.06 499 ARG A C 1
ATOM 3613 O O . ARG A 1 499 ? 17.594 12.188 9.93 1 94.06 499 ARG A O 1
ATOM 3620 N N . SER A 1 500 ? 15.625 13.008 9.258 1 94.38 500 SER A N 1
ATOM 3621 C CA . SER A 1 500 ? 16.219 13.938 8.305 1 94.38 500 SER A CA 1
ATOM 3622 C C . SER A 1 500 ? 16.844 15.133 9.008 1 94.38 500 SER A C 1
ATOM 3624 O O . SER A 1 500 ? 16.328 15.609 10.023 1 94.38 500 SER A O 1
ATOM 3626 N N . CYS A 1 501 ? 17.953 15.57 8.484 1 94.5 501 CYS A N 1
ATOM 3627 C CA . CYS A 1 501 ? 18.609 16.766 8.992 1 94.5 501 CYS A CA 1
ATOM 3628 C C . CYS A 1 501 ? 18.344 17.969 8.094 1 94.5 501 CYS A C 1
ATOM 3630 O O . CYS A 1 501 ? 18.062 17.797 6.906 1 94.5 501 CYS A O 1
ATOM 3632 N N . PRO A 1 502 ? 18.422 19.125 8.672 1 93.44 502 PRO A N 1
ATOM 3633 C CA . PRO A 1 502 ? 18.219 20.344 7.863 1 93.44 502 PRO A CA 1
ATOM 3634 C C . PRO A 1 502 ? 19.25 20.484 6.75 1 93.44 502 PRO A C 1
ATOM 3636 O O . PRO A 1 502 ? 20.406 20.062 6.91 1 93.44 502 PRO A O 1
ATOM 3639 N N . ARG A 1 503 ? 18.797 20.984 5.672 1 93.5 503 ARG A N 1
ATOM 3640 C CA . ARG A 1 503 ? 19.641 21.312 4.523 1 93.5 503 ARG A CA 1
ATOM 3641 C C . ARG A 1 503 ? 19.703 22.812 4.301 1 93.5 503 ARG A C 1
ATOM 3643 O O . ARG A 1 503 ? 18.844 23.562 4.781 1 93.5 503 ARG A O 1
ATOM 3650 N N . GLY A 1 504 ? 20.781 23.266 3.641 1 93.06 504 GLY A N 1
ATOM 3651 C CA . GLY A 1 504 ? 20.906 24.688 3.41 1 93.06 504 GLY A CA 1
ATOM 3652 C C . GLY A 1 504 ? 22.031 25.031 2.438 1 93.06 504 GLY A C 1
ATOM 3653 O O . GLY A 1 504 ? 22.562 24.156 1.768 1 93.06 504 GLY A O 1
ATOM 3654 N N . ASP A 1 505 ? 22.219 26.328 2.266 1 92 505 ASP A N 1
ATOM 3655 C CA . ASP A 1 505 ? 23.25 26.875 1.398 1 92 505 ASP A CA 1
ATOM 3656 C C . ASP A 1 505 ? 24.594 26.953 2.125 1 92 505 ASP A C 1
ATOM 3658 O O . ASP A 1 505 ? 24.641 27.266 3.314 1 92 505 ASP A O 1
ATOM 3662 N N . ASP A 1 506 ? 25.625 26.547 1.449 1 89.75 506 ASP A N 1
ATOM 3663 C CA . ASP A 1 506 ? 26.969 26.75 1.985 1 89.75 506 ASP A CA 1
ATOM 3664 C C . ASP A 1 506 ? 27.344 28.234 1.977 1 89.75 506 ASP A C 1
ATOM 3666 O O . ASP A 1 506 ? 27.5 28.828 0.91 1 89.75 506 ASP A O 1
ATOM 3670 N N . PRO A 1 507 ? 27.5 28.812 3.152 1 87.25 507 PRO A N 1
ATOM 3671 C CA . PRO A 1 507 ? 27.781 30.25 3.199 1 87.25 507 PRO A CA 1
ATOM 3672 C C . PRO A 1 507 ? 29.156 30.594 2.643 1 87.25 507 PRO A C 1
ATOM 3674 O O . PRO A 1 507 ? 29.438 31.781 2.389 1 87.25 507 PRO A O 1
ATOM 3677 N N . ARG A 1 508 ? 30.031 29.656 2.445 1 83.44 508 ARG A N 1
ATOM 3678 C CA . ARG A 1 508 ? 31.375 29.891 1.949 1 83.44 508 ARG A CA 1
ATOM 3679 C C . ARG A 1 508 ? 31.375 30.078 0.435 1 83.44 508 ARG A C 1
ATOM 3681 O O . ARG A 1 508 ? 32.344 30.609 -0.131 1 83.44 508 ARG A O 1
ATOM 3688 N N . THR A 1 509 ? 30.266 29.516 -0.126 1 82.25 509 THR A N 1
ATOM 3689 C CA . THR A 1 509 ? 30.141 29.703 -1.567 1 82.25 509 THR A CA 1
ATOM 3690 C C . THR A 1 509 ? 29.406 31 -1.882 1 82.25 509 THR A C 1
ATOM 3692 O O . THR A 1 509 ? 28.406 31.328 -1.24 1 82.25 509 THR A O 1
ATOM 3695 N N . THR A 1 510 ? 30.047 31.906 -2.709 1 77.56 510 THR A N 1
ATOM 3696 C CA . THR A 1 510 ? 29.469 33.219 -2.936 1 77.56 510 THR A CA 1
ATOM 3697 C C . THR A 1 510 ? 28.984 33.375 -4.371 1 77.56 510 THR A C 1
ATOM 3699 O O . THR A 1 510 ? 29.188 32.469 -5.195 1 77.56 510 THR A O 1
ATOM 3702 N N . VAL A 1 511 ? 28.25 34.344 -4.742 1 80.25 511 VAL A N 1
ATOM 3703 C CA . VAL A 1 511 ? 27.75 34.75 -6.055 1 80.25 511 VAL A CA 1
ATOM 3704 C C . VAL A 1 511 ? 26.656 33.781 -6.508 1 80.25 511 VAL A C 1
ATOM 3706 O O . VAL A 1 511 ? 26.594 33.438 -7.688 1 80.25 511 VAL A O 1
ATOM 3709 N N . GLN A 1 512 ? 25.938 33.25 -5.566 1 87.44 512 GLN A N 1
ATOM 3710 C CA . GLN A 1 512 ? 24.828 32.375 -5.898 1 87.44 512 GLN A CA 1
ATOM 3711 C C . GLN A 1 512 ? 23.5 33.125 -5.824 1 87.44 512 GLN A C 1
ATOM 3713 O O . GLN A 1 512 ? 23.406 34.219 -5.23 1 87.44 512 GLN A O 1
ATOM 3718 N N . ALA A 1 513 ? 22.578 32.594 -6.562 1 91.44 513 ALA A N 1
ATOM 3719 C CA . ALA A 1 513 ? 21.266 33.25 -6.637 1 91.44 513 ALA A CA 1
ATOM 3720 C C . ALA A 1 513 ? 20.156 32.312 -6.145 1 91.44 513 ALA A C 1
ATOM 3722 O O . ALA A 1 513 ? 20.234 31.109 -6.336 1 91.44 513 ALA A O 1
ATOM 3723 N N . ARG A 1 514 ? 19.125 32.969 -5.535 1 94.19 514 ARG A N 1
ATOM 3724 C CA . ARG A 1 514 ? 17.906 32.25 -5.184 1 94.19 514 ARG A CA 1
ATOM 3725 C C . ARG A 1 514 ? 17.016 32.062 -6.402 1 94.19 514 ARG A C 1
ATOM 3727 O O . ARG A 1 514 ? 17.031 32.875 -7.32 1 94.19 514 ARG A O 1
ATOM 3734 N N . GLU A 1 515 ? 16.234 30.953 -6.359 1 96.62 515 GLU A N 1
ATOM 3735 C CA . GLU A 1 515 ? 15.242 30.75 -7.402 1 96.62 515 GLU A CA 1
ATOM 3736 C C . GLU A 1 515 ? 14.148 31.812 -7.34 1 96.62 515 GLU A C 1
ATOM 3738 O O . GLU A 1 515 ? 13.641 32.125 -6.258 1 96.62 515 GLU A O 1
ATOM 3743 N N . VAL A 1 516 ? 13.922 32.469 -8.391 1 98 516 VAL A N 1
ATOM 3744 C CA . VAL A 1 516 ? 12.805 33.406 -8.547 1 98 516 VAL A CA 1
ATOM 3745 C C . VAL A 1 516 ? 11.914 32.938 -9.703 1 98 516 VAL A C 1
ATOM 3747 O O . VAL A 1 516 ? 12.398 32.719 -10.812 1 98 516 VAL A O 1
ATOM 3750 N N . GLN A 1 517 ? 10.656 32.719 -9.398 1 98.06 517 GLN A N 1
ATOM 3751 C CA . GLN A 1 517 ? 9.688 32.438 -10.445 1 98.06 517 GLN A CA 1
ATOM 3752 C C . GLN A 1 517 ? 8.656 33.562 -10.578 1 98.06 517 GLN A C 1
ATOM 3754 O O . GLN A 1 517 ? 8.383 34.281 -9.609 1 98.06 517 GLN A O 1
ATOM 3759 N N . THR A 1 518 ? 8.203 33.75 -11.82 1 97.94 518 THR A N 1
ATOM 3760 C CA . THR A 1 518 ? 7.262 34.844 -12.047 1 97.94 518 THR A CA 1
ATOM 3761 C C . THR A 1 518 ? 5.953 34.312 -12.633 1 97.94 518 THR A C 1
ATOM 3763 O O . THR A 1 518 ? 5.941 33.281 -13.312 1 97.94 518 THR A O 1
ATOM 3766 N N . ILE A 1 519 ? 4.84 34.906 -12.289 1 97.62 519 ILE A N 1
ATOM 3767 C CA . ILE A 1 519 ? 3.516 34.562 -12.805 1 97.62 519 ILE A CA 1
ATOM 3768 C C . ILE A 1 519 ? 2.852 35.812 -13.367 1 97.62 519 ILE A C 1
ATOM 3770 O O . ILE A 1 519 ? 2.891 36.875 -12.742 1 97.62 519 ILE A O 1
ATOM 3774 N N . THR A 1 520 ? 2.367 35.719 -14.531 1 96 520 THR A N 1
ATOM 3775 C CA . THR A 1 520 ? 1.506 36.75 -15.109 1 96 520 THR A CA 1
ATOM 3776 C C . THR A 1 520 ? 0.136 36.188 -15.461 1 96 520 THR A C 1
ATOM 3778 O O . THR A 1 520 ? 0.043 35.125 -16.109 1 96 520 THR A O 1
ATOM 3781 N N . CYS A 1 521 ? -0.921 36.875 -14.938 1 95.12 521 CYS A N 1
ATOM 3782 C CA . CYS A 1 521 ? -2.266 36.406 -15.219 1 95.12 521 CYS A CA 1
ATOM 3783 C C . CYS A 1 521 ? -3.244 37.562 -15.391 1 95.12 521 CYS A C 1
ATOM 3785 O O . CYS A 1 521 ? -3.027 38.625 -14.859 1 95.12 521 CYS A O 1
ATOM 3787 N N . VAL A 1 522 ? -4.199 37.312 -16.219 1 94.44 522 VAL A N 1
ATOM 3788 C CA . VAL A 1 522 ? -5.273 38.25 -16.531 1 94.44 522 VAL A CA 1
ATOM 3789 C C . VAL A 1 522 ? -6.629 37.594 -16.281 1 94.44 522 VAL A C 1
ATOM 3791 O O . VAL A 1 522 ? -6.836 36.438 -16.641 1 94.44 522 VAL A O 1
ATOM 3794 N N . TYR A 1 523 ? -7.543 38.312 -15.516 1 93.5 523 TYR A N 1
ATOM 3795 C CA . TYR A 1 523 ? -8.875 37.75 -15.297 1 93.5 523 TYR A CA 1
ATOM 3796 C C . TYR A 1 523 ? -9.945 38.625 -15.945 1 93.5 523 TYR A C 1
ATOM 3798 O O . TYR A 1 523 ? -9.742 39.812 -16.141 1 93.5 523 TYR A O 1
ATOM 3806 N N . THR A 1 524 ? -11.039 38.031 -16.406 1 93.25 524 THR A N 1
ATOM 3807 C CA . THR A 1 524 ? -12.203 38.75 -16.906 1 93.25 524 THR A CA 1
ATOM 3808 C C . THR A 1 524 ? -13.219 38.969 -15.797 1 93.25 524 THR A C 1
ATOM 3810 O O . THR A 1 524 ? -13.984 39.938 -15.836 1 93.25 524 THR A O 1
ATOM 3813 N N . ALA A 1 525 ? -13.289 38.031 -14.906 1 93.06 525 ALA A N 1
ATOM 3814 C CA . ALA A 1 525 ? -14.031 38.094 -13.648 1 93.06 525 ALA A CA 1
ATOM 3815 C C . ALA A 1 525 ? -13.281 37.406 -12.516 1 93.06 525 ALA A C 1
ATOM 3817 O O . ALA A 1 525 ? -12.391 36.594 -12.758 1 93.06 525 ALA A O 1
ATOM 3818 N N . LEU A 1 526 ? -13.648 37.875 -11.352 1 92.94 526 LEU A N 1
ATOM 3819 C CA . LEU A 1 526 ? -12.977 37.281 -10.203 1 92.94 526 LEU A CA 1
ATOM 3820 C C . LEU A 1 526 ? -13.07 35.75 -10.25 1 92.94 526 LEU A C 1
ATOM 3822 O O . LEU A 1 526 ? -14.141 35.188 -10.523 1 92.94 526 LEU A O 1
ATOM 3826 N N . ALA A 1 527 ? -11.891 35.125 -10.156 1 93.81 527 ALA A N 1
ATOM 3827 C CA . ALA A 1 527 ? -11.812 33.656 -10.266 1 93.81 527 ALA A CA 1
ATOM 3828 C C . ALA A 1 527 ? -10.828 33.094 -9.242 1 93.81 527 ALA A C 1
ATOM 3830 O O . ALA A 1 527 ? -10.031 33.844 -8.664 1 93.81 527 ALA A O 1
ATOM 3831 N N . THR A 1 528 ? -11 31.828 -8.945 1 92.75 528 THR A N 1
ATOM 3832 C CA . THR A 1 528 ? -10.109 31.125 -8.039 1 92.75 528 THR A CA 1
ATOM 3833 C C . THR A 1 528 ? -9.242 30.125 -8.797 1 92.75 528 THR A C 1
ATOM 3835 O O . THR A 1 528 ? -9.57 29.734 -9.922 1 92.75 528 THR A O 1
ATOM 3838 N N . PHE A 1 529 ? -8.07 29.812 -8.297 1 93.69 529 PHE A N 1
ATOM 3839 C CA . PHE A 1 529 ? -7.156 28.828 -8.852 1 93.69 529 PHE A CA 1
ATOM 3840 C C . PHE A 1 529 ? -6.293 28.203 -7.758 1 93.69 529 PHE A C 1
ATOM 3842 O O . PHE A 1 529 ? -6.34 28.641 -6.605 1 93.69 529 PHE A O 1
ATOM 3849 N N . THR A 1 530 ? -5.594 27.141 -8.062 1 94.5 530 THR A N 1
ATOM 3850 C CA . THR A 1 530 ? -4.602 26.547 -7.172 1 94.5 530 THR A CA 1
ATOM 3851 C C . THR A 1 530 ? -3.279 26.328 -7.902 1 94.5 530 THR A C 1
ATOM 3853 O O . THR A 1 530 ? -3.25 26.25 -9.133 1 94.5 530 THR A O 1
ATOM 3856 N N . LEU A 1 531 ? -2.221 26.328 -7.137 1 95.62 531 LEU A N 1
ATOM 3857 C CA . LEU A 1 531 ? -0.877 26.062 -7.641 1 95.62 531 LEU A CA 1
ATOM 3858 C C . LEU A 1 531 ? -0.302 24.797 -7.012 1 95.62 531 LEU A C 1
ATOM 3860 O O . LEU A 1 531 ? -0.603 24.484 -5.859 1 95.62 531 LEU A O 1
ATOM 3864 N N . SER A 1 532 ? 0.42 24.109 -7.797 1 94.62 532 SER A N 1
ATOM 3865 C CA . SER A 1 532 ? 1.104 22.922 -7.285 1 94.62 532 SER A CA 1
ATOM 3866 C C . SER A 1 532 ? 2.617 23.078 -7.359 1 94.62 532 SER A C 1
ATOM 3868 O O . SER A 1 532 ? 3.133 23.766 -8.25 1 94.62 532 SER A O 1
ATOM 3870 N N . PHE A 1 533 ? 3.283 22.516 -6.367 1 95.38 533 PHE A N 1
ATOM 3871 C CA . PHE A 1 533 ? 4.738 22.484 -6.289 1 95.38 533 PHE A CA 1
ATOM 3872 C C . PHE A 1 533 ? 5.207 21.188 -5.641 1 95.38 533 PHE A C 1
ATOM 3874 O O . PHE A 1 533 ? 4.824 20.875 -4.508 1 95.38 533 PHE A O 1
ATOM 3881 N N . ARG A 1 534 ? 5.965 20.375 -6.375 1 93.94 534 ARG A N 1
ATOM 3882 C CA . ARG A 1 534 ? 6.496 19.094 -5.938 1 93.94 534 ARG A CA 1
ATOM 3883 C C . ARG A 1 534 ? 5.387 18.203 -5.395 1 93.94 534 ARG A C 1
ATOM 3885 O O . ARG A 1 534 ? 5.539 17.578 -4.34 1 93.94 534 ARG A O 1
ATOM 3892 N N . GLY A 1 535 ? 4.293 18.281 -6.086 1 88.75 535 GLY A N 1
ATOM 3893 C CA . GLY A 1 535 ? 3.211 17.344 -5.828 1 88.75 535 GLY A CA 1
ATOM 3894 C C . GLY A 1 535 ? 2.223 17.844 -4.793 1 88.75 535 GLY A C 1
ATOM 3895 O O . GLY A 1 535 ? 1.172 17.219 -4.586 1 88.75 535 GLY A O 1
ATOM 3896 N N . GLN A 1 536 ? 2.494 18.938 -4.117 1 90.38 536 GLN A N 1
ATOM 3897 C CA . GLN A 1 536 ? 1.563 19.484 -3.135 1 90.38 536 GLN A CA 1
ATOM 3898 C C . GLN A 1 536 ? 0.812 20.688 -3.701 1 90.38 536 GLN A C 1
ATOM 3900 O O . GLN A 1 536 ? 1.361 21.453 -4.5 1 90.38 536 GLN A O 1
ATOM 3905 N N . VAL A 1 537 ? -0.459 20.828 -3.287 1 91.38 537 VAL A N 1
ATOM 3906 C CA . VAL A 1 537 ? -1.335 21.844 -3.852 1 91.38 537 VAL A CA 1
ATOM 3907 C C . VAL A 1 537 ? -1.566 22.953 -2.826 1 91.38 537 VAL A C 1
ATOM 3909 O O . VAL A 1 537 ? -1.717 22.688 -1.634 1 91.38 537 VAL A O 1
ATOM 3912 N N . SER A 1 538 ? -1.583 24.141 -3.293 1 94.31 538 SER A N 1
ATOM 3913 C CA . SER A 1 538 ? -1.843 25.297 -2.447 1 94.31 538 SER A CA 1
ATOM 3914 C C . SER A 1 538 ? -3.301 25.344 -2.006 1 94.31 538 SER A C 1
ATOM 3916 O O . SER A 1 538 ? -4.148 24.641 -2.57 1 94.31 538 SER A O 1
ATOM 3918 N N . PRO A 1 539 ? -3.555 26.094 -0.944 1 89.62 539 PRO A N 1
ATOM 3919 C CA . PRO A 1 539 ? -4.957 26.438 -0.712 1 89.62 539 PRO A CA 1
ATOM 3920 C C . PRO A 1 539 ? -5.586 27.172 -1.895 1 89.62 539 PRO A C 1
ATOM 3922 O O . PRO A 1 539 ? -4.891 27.516 -2.855 1 89.62 539 PRO A O 1
ATOM 3925 N N . LEU A 1 540 ? -6.918 27.344 -1.784 1 89.69 540 LEU A N 1
ATOM 3926 C CA . LEU A 1 540 ? -7.617 28.078 -2.83 1 89.69 540 LEU A CA 1
ATOM 3927 C C . LEU A 1 540 ? -7.152 29.531 -2.881 1 89.69 540 LEU A C 1
ATOM 3929 O O . LEU A 1 540 ? -7.129 30.203 -1.856 1 89.69 540 LEU A O 1
ATOM 3933 N N . LEU A 1 541 ? -6.688 29.906 -4.047 1 94.88 541 LEU A N 1
ATOM 3934 C CA . LEU A 1 541 ? -6.207 31.266 -4.27 1 94.88 541 LEU A CA 1
ATOM 3935 C C . LEU A 1 541 ? -7.215 32.062 -5.086 1 94.88 541 LEU A C 1
ATOM 3937 O O . LEU A 1 541 ? -8.047 31.5 -5.793 1 94.88 541 LEU A O 1
ATOM 3941 N N . SER A 1 542 ? -7.117 33.375 -4.934 1 95.12 542 SER A N 1
ATOM 3942 C CA . SER A 1 542 ? -8.031 34.25 -5.664 1 95.12 542 SER A CA 1
ATOM 3943 C C . SER A 1 542 ? -7.273 35.188 -6.605 1 95.12 542 SER A C 1
ATOM 3945 O O . SER A 1 542 ? -6.152 35.594 -6.309 1 95.12 542 SER A O 1
ATOM 3947 N N . SER A 1 543 ? -7.941 35.562 -7.707 1 95 543 SER A N 1
ATOM 3948 C CA . SER A 1 543 ? -7.336 36.438 -8.711 1 95 543 SER A CA 1
ATOM 3949 C C . SER A 1 543 ? -7.086 37.844 -8.156 1 95 543 SER A C 1
ATOM 3951 O O . SER A 1 543 ? -6.223 38.562 -8.648 1 95 543 SER A O 1
ATOM 3953 N N . ASN A 1 544 ? -7.781 38.25 -7.121 1 93.75 544 ASN A N 1
ATOM 3954 C CA . ASN A 1 544 ? -7.641 39.594 -6.578 1 93.75 544 ASN A CA 1
ATOM 3955 C C . ASN A 1 544 ? -6.953 39.562 -5.215 1 93.75 544 ASN A C 1
ATOM 3957 O O . ASN A 1 544 ? -7.043 40.531 -4.457 1 93.75 544 ASN A O 1
ATOM 3961 N N . MET A 1 545 ? -6.289 38.5 -4.902 1 94.75 545 MET A N 1
ATOM 3962 C CA . MET A 1 545 ? -5.68 38.406 -3.578 1 94.75 545 MET A CA 1
ATOM 3963 C C . MET A 1 545 ? -4.457 39.312 -3.471 1 94.75 545 MET A C 1
ATOM 3965 O O . MET A 1 545 ? -3.756 39.531 -4.461 1 94.75 545 MET A O 1
ATOM 3969 N N . LEU A 1 546 ? -4.156 39.781 -2.291 1 94.75 546 LEU A N 1
ATOM 3970 C CA . LEU A 1 546 ? -3.018 40.656 -2.035 1 94.75 546 LEU A CA 1
ATOM 3971 C C . LEU A 1 546 ? -1.725 39.844 -1.953 1 94.75 546 LEU A C 1
ATOM 3973 O O . LEU A 1 546 ? -1.755 38.625 -1.716 1 94.75 546 LEU A O 1
ATOM 3977 N N . ALA A 1 547 ? -0.642 40.531 -2.154 1 95.44 547 ALA A N 1
ATOM 3978 C CA . ALA A 1 547 ? 0.668 39.906 -2.17 1 95.44 547 ALA A CA 1
ATOM 3979 C C . ALA A 1 547 ? 0.958 39.219 -0.837 1 95.44 547 ALA A C 1
ATOM 3981 O O . ALA A 1 547 ? 1.512 38.125 -0.806 1 95.44 547 ALA A O 1
ATOM 3982 N N . SER A 1 548 ? 0.592 39.844 0.227 1 93.19 548 SER A N 1
ATOM 3983 C CA . SER A 1 548 ? 0.852 39.281 1.549 1 93.19 548 SER A CA 1
ATOM 3984 C C . SER A 1 548 ? 0.069 37.969 1.764 1 93.19 548 SER A C 1
ATOM 3986 O O . SER A 1 548 ? 0.572 37.031 2.381 1 93.19 548 SER A O 1
ATOM 3988 N N . ASP A 1 549 ? -1.111 37.969 1.197 1 94 549 ASP A N 1
ATOM 3989 C CA . ASP A 1 549 ? -1.949 36.781 1.343 1 94 549 ASP A CA 1
ATOM 3990 C C . ASP A 1 549 ? -1.429 35.625 0.482 1 94 549 ASP A C 1
ATOM 3992 O O . ASP A 1 549 ? -1.482 34.469 0.89 1 94 549 ASP A O 1
ATOM 3996 N N . LEU A 1 550 ? -1.021 36 -0.673 1 96.06 550 LEU A N 1
ATOM 3997 C CA . LEU A 1 550 ? -0.452 35 -1.55 1 96.06 550 LEU A CA 1
ATOM 3998 C C . LEU A 1 550 ? 0.808 34.375 -0.938 1 96.06 550 LEU A C 1
ATOM 4000 O O . LEU A 1 550 ? 1.018 33.156 -1.007 1 96.06 550 LEU A O 1
ATOM 4004 N N . GLN A 1 551 ? 1.616 35.219 -0.376 1 95.69 551 GLN A N 1
ATOM 4005 C CA . GLN A 1 551 ? 2.826 34.75 0.295 1 95.69 551 GLN A CA 1
ATOM 4006 C C . GLN A 1 551 ? 2.492 33.75 1.415 1 95.69 551 GLN A C 1
ATOM 4008 O O . GLN A 1 551 ? 3.115 32.719 1.525 1 95.69 551 GLN A O 1
ATOM 4013 N N . ALA A 1 552 ? 1.567 34.125 2.195 1 92.69 552 ALA A N 1
ATOM 4014 C CA . ALA A 1 552 ? 1.16 33.25 3.303 1 92.69 552 ALA A CA 1
ATOM 4015 C C . ALA A 1 552 ? 0.624 31.922 2.795 1 92.69 552 ALA A C 1
ATOM 4017 O O . ALA A 1 552 ? 0.906 30.875 3.375 1 92.69 552 ALA A O 1
ATOM 4018 N N . ALA A 1 553 ? -0.157 31.969 1.777 1 94.12 553 ALA A N 1
ATOM 4019 C CA . ALA A 1 553 ? -0.739 30.75 1.2 1 94.12 553 ALA A CA 1
ATOM 4020 C C . ALA A 1 553 ? 0.345 29.828 0.662 1 94.12 553 ALA A C 1
ATOM 4022 O O . ALA A 1 553 ? 0.31 28.609 0.9 1 94.12 553 ALA A O 1
ATOM 4023 N N . LEU A 1 554 ? 1.252 30.375 -0.029 1 96.06 554 LEU A N 1
ATOM 4024 C CA . LEU A 1 554 ? 2.326 29.562 -0.597 1 96.06 554 LEU A CA 1
ATOM 4025 C C . LEU A 1 554 ? 3.225 29 0.501 1 96.06 554 LEU A C 1
ATOM 4027 O O . LEU A 1 554 ? 3.688 27.859 0.41 1 96.06 554 LEU A O 1
ATOM 4031 N N . THR A 1 555 ? 3.463 29.812 1.517 1 93.25 555 THR A N 1
ATOM 4032 C CA . THR A 1 555 ? 4.293 29.391 2.641 1 93.25 555 THR A CA 1
ATOM 4033 C C . THR A 1 555 ? 3.66 28.203 3.361 1 93.25 555 THR A C 1
ATOM 4035 O O . THR A 1 555 ? 4.367 27.359 3.926 1 93.25 555 THR A O 1
ATOM 4038 N N . SER A 1 556 ? 2.383 28.125 3.244 1 87.81 556 SER A N 1
ATOM 4039 C CA . SER A 1 556 ? 1.676 27.062 3.938 1 87.81 556 SER A CA 1
ATOM 4040 C C . SER A 1 556 ? 1.879 25.719 3.236 1 87.81 556 SER A C 1
ATOM 4042 O O . SER A 1 556 ? 1.585 24.656 3.805 1 87.81 556 SER A O 1
ATOM 4044 N N . VAL A 1 557 ? 2.375 25.75 2.041 1 89.94 557 VAL A N 1
ATOM 4045 C CA . VAL A 1 557 ? 2.689 24.516 1.311 1 89.94 557 VAL A CA 1
ATOM 4046 C C . VAL A 1 557 ? 4.055 24 1.748 1 89.94 557 VAL A C 1
ATOM 4048 O O . VAL A 1 557 ? 5.078 24.641 1.511 1 89.94 557 VAL A O 1
ATOM 4051 N N . SER A 1 558 ? 4.055 22.844 2.266 1 86.25 558 SER A N 1
ATOM 4052 C CA . SER A 1 558 ? 5.246 22.312 2.932 1 86.25 558 SER A CA 1
ATOM 4053 C C . SER A 1 558 ? 6.41 22.172 1.956 1 86.25 558 SER A C 1
ATOM 4055 O O . SER A 1 558 ? 7.57 22.359 2.334 1 86.25 558 SER A O 1
ATOM 4057 N N . THR A 1 559 ? 6.109 21.844 0.734 1 91.94 559 THR A N 1
ATOM 4058 C CA . THR A 1 559 ? 7.18 21.625 -0.233 1 91.94 559 THR A CA 1
ATOM 4059 C C . THR A 1 559 ? 7.738 22.953 -0.733 1 91.94 559 THR A C 1
ATOM 4061 O O . THR A 1 559 ? 8.812 22.984 -1.342 1 91.94 559 THR A O 1
ATOM 4064 N N . ILE A 1 560 ? 7 24.031 -0.503 1 93.62 560 ILE A N 1
ATOM 4065 C CA . ILE A 1 560 ? 7.457 25.359 -0.901 1 93.62 560 ILE A CA 1
ATOM 4066 C C . ILE A 1 560 ? 8.219 26.016 0.251 1 93.62 560 ILE A C 1
ATOM 4068 O O . ILE A 1 560 ? 9.344 26.5 0.068 1 93.62 560 ILE A O 1
ATOM 4072 N N . GLY A 1 561 ? 7.664 26 1.385 1 90.06 561 GLY A N 1
ATOM 4073 C CA . GLY A 1 561 ? 8.242 26.703 2.518 1 90.06 561 GLY A CA 1
ATOM 4074 C C . GLY A 1 561 ? 8.125 28.203 2.408 1 90.06 561 GLY A C 1
ATOM 4075 O O . GLY A 1 561 ? 7.219 28.719 1.754 1 90.06 561 GLY A O 1
ATOM 4076 N N . ASN A 1 562 ? 9.031 28.891 3.027 1 90.19 562 ASN A N 1
ATOM 4077 C CA . ASN A 1 562 ? 9 30.359 3.049 1 90.19 562 ASN A CA 1
ATOM 4078 C C . ASN A 1 562 ? 9.312 30.938 1.678 1 90.19 562 ASN A C 1
ATOM 4080 O O . ASN A 1 562 ? 10.211 30.469 0.983 1 90.19 562 ASN A O 1
ATOM 4084 N N . VAL A 1 563 ? 8.523 31.922 1.309 1 95.62 563 VAL A N 1
ATOM 4085 C CA . VAL A 1 563 ? 8.742 32.656 0.067 1 95.62 563 VAL A CA 1
ATOM 4086 C C . VAL A 1 563 ? 8.562 34.156 0.313 1 95.62 563 VAL A C 1
ATOM 4088 O O . VAL A 1 563 ? 8.016 34.562 1.342 1 95.62 563 VAL A O 1
ATOM 4091 N N . GLN A 1 564 ? 9.148 34.938 -0.517 1 94.75 564 GLN A N 1
ATOM 4092 C CA . GLN A 1 564 ? 8.867 36.375 -0.629 1 94.75 564 GLN A CA 1
ATOM 4093 C C . GLN A 1 564 ? 8.125 36.688 -1.928 1 94.75 564 GLN A C 1
ATOM 4095 O O . GLN A 1 564 ? 8.586 36.312 -3.012 1 94.75 564 GLN A O 1
ATOM 4100 N N . VAL A 1 565 ? 6.957 37.25 -1.793 1 96.88 565 VAL A N 1
ATOM 4101 C CA . VAL A 1 565 ? 6.129 37.562 -2.959 1 96.88 565 VAL A CA 1
ATOM 4102 C C . VAL A 1 565 ? 6.027 39.062 -3.146 1 96.88 565 VAL A C 1
ATOM 4104 O O . VAL A 1 565 ? 5.828 39.812 -2.18 1 96.88 565 VAL A O 1
ATOM 4107 N N . SER A 1 566 ? 6.246 39.531 -4.355 1 96.25 566 SER A N 1
ATOM 4108 C CA . SER A 1 566 ? 6.078 40.938 -4.699 1 96.25 566 SER A CA 1
ATOM 4109 C C . SER A 1 566 ? 5.289 41.125 -5.996 1 96.25 566 SER A C 1
ATOM 4111 O O . SER A 1 566 ? 5.309 40.219 -6.855 1 96.25 566 SER A O 1
ATOM 4113 N N . TYR A 1 567 ? 4.578 42.219 -6.051 1 96.19 567 TYR A N 1
ATOM 4114 C CA . TYR A 1 567 ? 3.807 42.594 -7.234 1 96.19 567 TYR A CA 1
ATOM 4115 C C . TYR A 1 567 ? 4.43 43.781 -7.945 1 96.19 567 TYR A C 1
ATOM 4117 O O . TYR A 1 567 ? 4.773 44.781 -7.309 1 96.19 567 TYR A O 1
ATOM 4125 N N . SER A 1 568 ? 4.523 43.688 -9.234 1 95.12 568 SER A N 1
ATOM 4126 C CA . SER A 1 568 ? 5.07 44.812 -10.008 1 95.12 568 SER A CA 1
ATOM 4127 C C . SER A 1 568 ? 4.125 46 -9.992 1 95.12 568 SER A C 1
ATOM 4129 O O . SER A 1 568 ? 4.562 47.156 -10.109 1 95.12 568 SER A O 1
ATOM 4131 N N . ALA A 1 569 ? 2.824 45.781 -9.852 1 91.5 569 ALA A N 1
ATOM 4132 C CA . ALA A 1 569 ? 1.814 46.844 -9.867 1 91.5 569 ALA A CA 1
ATOM 4133 C C . ALA A 1 569 ? 1.593 47.406 -8.469 1 91.5 569 ALA A C 1
ATOM 4135 O O . ALA A 1 569 ? 0.742 48.281 -8.281 1 91.5 569 ALA A O 1
ATOM 4136 N N . GLY A 1 570 ? 2.314 46.906 -7.492 1 89.38 570 GLY A N 1
ATOM 4137 C CA . GLY A 1 570 ? 2.219 47.438 -6.133 1 89.38 570 GLY A CA 1
ATOM 4138 C C . GLY A 1 570 ? 1.516 46.469 -5.188 1 89.38 570 GLY A C 1
ATOM 4139 O O . GLY A 1 570 ? 0.782 45.594 -5.625 1 89.38 570 GLY A O 1
ATOM 4140 N N . PRO A 1 571 ? 1.674 46.656 -3.904 1 85 571 PRO A N 1
ATOM 4141 C CA . PRO A 1 571 ? 1.199 45.688 -2.912 1 85 571 PRO A CA 1
ATOM 4142 C C . PRO A 1 571 ? -0.32 45.719 -2.762 1 85 571 PRO A C 1
ATOM 4144 O O . PRO A 1 571 ? -0.894 44.75 -2.215 1 85 571 PRO A O 1
ATOM 4147 N N . THR A 1 572 ? -0.955 46.75 -3.219 1 85 572 THR A N 1
ATOM 4148 C CA . THR A 1 572 ? -2.4 46.844 -3.049 1 85 572 THR A CA 1
ATOM 4149 C C . THR A 1 572 ? -3.125 46.344 -4.293 1 85 572 THR A C 1
ATOM 4151 O O . THR A 1 572 ? -4.359 46.344 -4.336 1 85 572 THR A O 1
ATOM 4154 N N . SER A 1 573 ? -2.271 45.875 -5.219 1 89.19 573 SER A N 1
ATOM 4155 C CA . SER A 1 573 ? -2.869 45.312 -6.426 1 89.19 573 SER A CA 1
ATOM 4156 C C . SER A 1 573 ? -3.357 43.906 -6.184 1 89.19 573 SER A C 1
ATOM 4158 O O . SER A 1 573 ? -3.037 43.281 -5.156 1 89.19 573 SER A O 1
ATOM 4160 N N . GLY A 1 574 ? -4.246 43.5 -7.105 1 92.31 574 GLY A N 1
ATOM 4161 C CA . GLY A 1 574 ? -4.59 42.062 -7.125 1 92.31 574 GLY A CA 1
ATOM 4162 C C . GLY A 1 574 ? -3.557 41.219 -7.836 1 92.31 574 GLY A C 1
ATOM 4163 O O . GLY A 1 574 ? -2.688 41.75 -8.539 1 92.31 574 GLY A O 1
ATOM 4164 N N . ALA A 1 575 ? -3.564 39.906 -7.527 1 95.94 575 ALA A N 1
ATOM 4165 C CA . ALA A 1 575 ? -2.621 39 -8.141 1 95.94 575 ALA A CA 1
ATOM 4166 C C . ALA A 1 575 ? -2.703 39.031 -9.664 1 95.94 575 ALA A C 1
ATOM 4168 O O . ALA A 1 575 ? -1.687 39.219 -10.344 1 95.94 575 ALA A O 1
ATOM 4169 N N . CYS A 1 576 ? -3.91 38.906 -10.148 1 95.88 576 CYS A N 1
ATOM 4170 C CA . CYS A 1 576 ? -4.164 39.031 -11.578 1 95.88 576 CYS A CA 1
ATOM 4171 C C . CYS A 1 576 ? -4.848 40.344 -11.898 1 95.88 576 CYS A C 1
ATOM 4173 O O . CYS A 1 576 ? -5.531 40.938 -11.047 1 95.88 576 CYS A O 1
ATOM 4175 N N . THR A 1 577 ? -4.664 40.812 -13.133 1 93.81 577 THR A N 1
ATOM 4176 C CA . THR A 1 577 ? -5.223 42.125 -13.5 1 93.81 577 THR A CA 1
ATOM 4177 C C . THR A 1 577 ? -6.176 42 -14.68 1 93.81 577 THR A C 1
ATOM 4179 O O . THR A 1 577 ? -6.172 40.969 -15.375 1 93.81 577 THR A O 1
ATOM 4182 N N . LEU A 1 578 ? -7.008 43.062 -14.75 1 91.06 578 LEU A N 1
ATOM 4183 C CA . LEU A 1 578 ? -7.875 43.125 -15.93 1 91.06 578 LEU A CA 1
ATOM 4184 C C . LEU A 1 578 ? -7.078 43.5 -17.172 1 91.06 578 LEU A C 1
ATOM 4186 O O . LEU A 1 578 ? -5.996 44.062 -17.062 1 91.06 578 LEU A O 1
ATOM 4190 N N . SER A 1 579 ? -7.652 43.094 -18.359 1 85.44 579 SER A N 1
ATOM 4191 C CA . SER A 1 579 ? -6.965 43.406 -19.625 1 85.44 579 SER A CA 1
ATOM 4192 C C . SER A 1 579 ? -6.77 44.906 -19.797 1 85.44 579 SER A C 1
ATOM 4194 O O . SER A 1 579 ? -5.852 45.312 -20.5 1 85.44 579 SER A O 1
ATOM 4196 N N . THR A 1 580 ? -7.602 45.688 -19.125 1 85.94 580 THR A N 1
ATOM 4197 C CA . THR A 1 580 ? -7.562 47.125 -19.281 1 85.94 580 THR A CA 1
ATOM 4198 C C . THR A 1 580 ? -6.562 47.75 -18.297 1 85.94 580 THR A C 1
ATOM 4200 O O . THR A 1 580 ? -6.281 48.938 -18.359 1 85.94 580 THR A O 1
ATOM 4203 N N . GLN A 1 581 ? -6.066 46.938 -17.438 1 85.56 581 GLN A N 1
ATOM 4204 C CA . GLN A 1 581 ? -5.141 47.438 -16.422 1 85.56 581 GLN A CA 1
ATOM 4205 C C . GLN A 1 581 ? -3.701 47.062 -16.766 1 85.56 581 GLN A C 1
ATOM 4207 O O . GLN A 1 581 ? -3.465 46.125 -17.547 1 85.56 581 GLN A O 1
ATOM 4212 N N . PRO A 1 582 ? -2.77 47.875 -16.25 1 83.12 582 PRO A N 1
ATOM 4213 C CA . PRO A 1 582 ? -1.382 47.438 -16.406 1 83.12 582 PRO A CA 1
ATOM 4214 C C . PRO A 1 582 ? -1.145 46.031 -15.859 1 83.12 582 PRO A C 1
ATOM 4216 O O . PRO A 1 582 ? -1.662 45.688 -14.797 1 83.12 582 PRO A O 1
ATOM 4219 N N . ALA A 1 583 ? -0.372 45.312 -16.641 1 87.38 583 ALA A N 1
ATOM 4220 C CA . ALA A 1 583 ? -0.115 43.906 -16.266 1 87.38 583 ALA A CA 1
ATOM 4221 C C . ALA A 1 583 ? 0.661 43.844 -14.953 1 87.38 583 ALA A C 1
ATOM 4223 O O . ALA A 1 583 ? 1.563 44.656 -14.711 1 87.38 583 ALA A O 1
ATOM 4224 N N . ASN A 1 584 ? 0.227 42.969 -14.023 1 94.12 584 ASN A N 1
ATOM 4225 C CA . ASN A 1 584 ? 0.961 42.688 -12.797 1 94.12 584 ASN A CA 1
ATOM 4226 C C . ASN A 1 584 ? 1.813 41.438 -12.945 1 94.12 584 ASN A C 1
ATOM 4228 O O . ASN A 1 584 ? 1.318 40.375 -13.367 1 94.12 584 ASN A O 1
ATOM 4232 N N . THR A 1 585 ? 3.096 41.594 -12.688 1 96.19 585 THR A N 1
ATOM 4233 C CA . THR A 1 585 ? 3.971 40.438 -12.609 1 96.19 585 THR A CA 1
ATOM 4234 C C . THR A 1 585 ? 4.211 40.031 -11.156 1 96.19 585 THR A C 1
ATOM 4236 O O . THR A 1 585 ? 4.77 40.812 -10.375 1 96.19 585 THR A O 1
ATOM 4239 N N . ILE A 1 586 ? 3.732 38.875 -10.836 1 97.38 586 ILE A N 1
ATOM 4240 C CA . ILE A 1 586 ? 3.998 38.312 -9.516 1 97.38 586 ILE A CA 1
ATOM 4241 C C . ILE A 1 586 ? 5.41 37.719 -9.469 1 97.38 586 ILE A C 1
ATOM 4243 O O . ILE A 1 586 ? 5.77 36.875 -10.297 1 97.38 586 ILE A O 1
ATOM 4247 N N . SER A 1 587 ? 6.223 38.188 -8.586 1 97.69 587 SER A N 1
ATOM 4248 C CA . SER A 1 587 ? 7.555 37.625 -8.367 1 97.69 587 SER A CA 1
ATOM 4249 C C . SER A 1 587 ? 7.617 36.812 -7.07 1 97.69 587 SER A C 1
ATOM 4251 O O . SER A 1 587 ? 7.352 37.344 -5.992 1 97.69 587 SER A O 1
ATOM 4253 N N . ILE A 1 588 ? 7.914 35.594 -7.203 1 98.06 588 ILE A N 1
ATOM 4254 C CA . ILE A 1 588 ? 8 34.688 -6.059 1 98.06 588 ILE A CA 1
ATOM 4255 C C . ILE A 1 588 ? 9.453 34.25 -5.848 1 98.06 588 ILE A C 1
ATOM 4257 O O . ILE A 1 588 ? 10 33.5 -6.652 1 98.06 588 ILE A O 1
ATOM 4261 N N . THR A 1 589 ? 10.078 34.719 -4.832 1 96.62 589 THR A N 1
ATOM 4262 C CA . THR A 1 589 ? 11.43 34.312 -4.457 1 96.62 589 THR A CA 1
ATOM 4263 C C . THR A 1 589 ? 11.391 33.219 -3.42 1 96.62 589 THR A C 1
ATOM 4265 O O . THR A 1 589 ? 10.867 33.406 -2.32 1 96.62 589 THR A O 1
ATOM 4268 N N . PHE A 1 590 ? 11.977 32.094 -3.734 1 96.25 590 PHE A N 1
ATOM 4269 C CA . PHE A 1 590 ? 12 30.953 -2.814 1 96.25 590 PHE A CA 1
ATOM 4270 C C . PHE A 1 590 ? 13.086 31.141 -1.761 1 96.25 590 PHE A C 1
ATOM 4272 O O . PHE A 1 590 ? 14.25 31.344 -2.096 1 96.25 590 PHE A O 1
ATOM 4279 N N . ILE A 1 591 ? 12.672 31.031 -0.519 1 91.5 591 ILE A N 1
ATOM 4280 C CA . ILE A 1 591 ? 13.602 31.266 0.581 1 91.5 591 ILE A CA 1
ATOM 4281 C C . ILE A 1 591 ? 14 29.922 1.207 1 91.5 591 ILE A C 1
ATOM 4283 O O . ILE A 1 591 ? 15.18 29.688 1.477 1 91.5 591 ILE A O 1
ATOM 4287 N N . SER A 1 592 ? 13.031 29.094 1.459 1 89.62 592 SER A N 1
ATOM 4288 C CA . SER A 1 592 ? 13.281 27.812 2.107 1 89.62 592 SER A CA 1
ATOM 4289 C C . SER A 1 592 ? 13.789 26.781 1.106 1 89.62 592 SER A C 1
ATOM 4291 O O . SER A 1 592 ? 14.727 26.031 1.397 1 89.62 592 SER A O 1
ATOM 4293 N N . ALA A 1 593 ? 13.102 26.672 -0.005 1 93.19 593 ALA A N 1
ATOM 4294 C CA . ALA A 1 593 ? 13.539 25.75 -1.048 1 93.19 593 ALA A CA 1
ATOM 4295 C C . ALA A 1 593 ? 14.742 26.312 -1.805 1 93.19 593 ALA A C 1
ATOM 4297 O O . ALA A 1 593 ? 14.719 27.453 -2.258 1 93.19 593 ALA A O 1
ATOM 4298 N N . LEU A 1 594 ? 15.766 25.5 -1.924 1 93.69 594 LEU A N 1
ATOM 4299 C CA . LEU A 1 594 ? 17.016 26 -2.488 1 93.69 594 LEU A CA 1
ATOM 4300 C C . LEU A 1 594 ? 17.391 25.219 -3.752 1 93.69 594 LEU A C 1
ATOM 4302 O O . LEU A 1 594 ? 16.875 24.125 -3.988 1 93.69 594 LEU A O 1
ATOM 4306 N N . GLY A 1 595 ? 18.25 25.844 -4.535 1 93.94 595 GLY A N 1
ATOM 4307 C CA . GLY A 1 595 ? 18.734 25.234 -5.762 1 93.94 595 GLY A CA 1
ATOM 4308 C C . GLY A 1 595 ? 17.828 25.469 -6.953 1 93.94 595 GLY A C 1
ATOM 4309 O O . GLY A 1 595 ? 17 26.391 -6.938 1 93.94 595 GLY A O 1
ATOM 4310 N N . ASP A 1 596 ? 18.141 24.734 -8 1 95.25 596 ASP A N 1
ATOM 4311 C CA . ASP A 1 596 ? 17.234 24.734 -9.156 1 95.25 596 ASP A CA 1
ATOM 4312 C C . ASP A 1 596 ? 15.914 24.047 -8.82 1 95.25 596 ASP A C 1
ATOM 4314 O O . ASP A 1 596 ? 15.898 22.859 -8.461 1 95.25 596 ASP A O 1
ATOM 4318 N N . LEU A 1 597 ? 14.867 24.797 -8.898 1 96.88 597 LEU A N 1
ATOM 4319 C CA . LEU A 1 597 ? 13.57 24.281 -8.469 1 96.88 597 LEU A CA 1
ATOM 4320 C C . LEU A 1 597 ? 12.656 24.047 -9.664 1 96.88 597 LEU A C 1
ATOM 4322 O O . LEU A 1 597 ? 12.781 24.734 -10.688 1 96.88 597 LEU A O 1
ATOM 4326 N N . PRO A 1 598 ? 11.773 23.016 -9.578 1 96.38 598 PRO A N 1
ATOM 4327 C CA . PRO A 1 598 ? 10.758 22.875 -10.625 1 96.38 598 PRO A CA 1
ATOM 4328 C C . PRO A 1 598 ? 9.781 24.047 -10.656 1 96.38 598 PRO A C 1
ATOM 4330 O O . PRO A 1 598 ? 9.531 24.688 -9.625 1 96.38 598 PRO A O 1
ATOM 4333 N N . PRO A 1 599 ? 9.297 24.297 -11.836 1 96.25 599 PRO A N 1
ATOM 4334 C CA . PRO A 1 599 ? 8.328 25.406 -11.914 1 96.25 599 PRO A CA 1
ATOM 4335 C C . PRO A 1 599 ? 7.035 25.094 -11.164 1 96.25 599 PRO A C 1
ATOM 4337 O O . PRO A 1 599 ? 6.602 23.953 -11.109 1 96.25 599 PRO A O 1
ATOM 4340 N N . LEU A 1 600 ? 6.465 26.156 -10.547 1 97.31 600 LEU A N 1
ATOM 4341 C CA . LEU A 1 600 ? 5.082 26.062 -10.102 1 97.31 600 LEU A CA 1
ATOM 4342 C C . LEU A 1 600 ? 4.164 25.672 -11.258 1 97.31 600 LEU A C 1
ATOM 4344 O O . LEU A 1 600 ? 4.469 25.938 -12.422 1 97.31 600 LEU A O 1
ATOM 4348 N N . LYS A 1 601 ? 3.062 24.969 -10.953 1 94.31 601 LYS A N 1
ATOM 4349 C CA . LYS A 1 601 ? 2.092 24.562 -11.961 1 94.31 601 LYS A CA 1
ATOM 4350 C C . LYS A 1 601 ? 0.681 25 -11.57 1 94.31 601 LYS A C 1
ATOM 4352 O O . LYS A 1 601 ? 0.291 24.891 -10.406 1 94.31 601 LYS A O 1
ATOM 4357 N N . VAL A 1 602 ? 0.049 25.531 -12.531 1 95.25 602 VAL A N 1
ATOM 4358 C CA . VAL A 1 602 ? -1.356 25.844 -12.297 1 95.25 602 VAL A CA 1
ATOM 4359 C C . VAL A 1 602 ? -2.211 24.594 -12.539 1 95.25 602 VAL A C 1
ATOM 4361 O O . VAL A 1 602 ? -1.972 23.844 -13.484 1 95.25 602 VAL A O 1
ATOM 4364 N N . ASN A 1 603 ? -3.172 24.359 -11.648 1 92 603 ASN A N 1
ATOM 4365 C CA . ASN A 1 603 ? -3.957 23.141 -11.711 1 92 603 ASN A CA 1
ATOM 4366 C C . ASN A 1 603 ? -5.172 23.297 -12.625 1 92 603 ASN A C 1
ATOM 4368 O O . ASN A 1 603 ? -5.555 24.422 -12.961 1 92 603 ASN A O 1
ATOM 4372 N N . PRO A 1 604 ? -5.805 22.141 -12.984 1 86.75 604 PRO A N 1
ATOM 4373 C CA . PRO A 1 604 ? -6.93 22.172 -13.922 1 86.75 604 PRO A CA 1
ATOM 4374 C C . PRO A 1 604 ? -8.18 22.812 -13.328 1 86.75 604 PRO A C 1
ATOM 4376 O O . PRO A 1 604 ? -9.141 23.078 -14.047 1 86.75 604 PRO A O 1
ATOM 4379 N N . ASP A 1 605 ? -8.148 23.047 -12.117 1 84 605 ASP A N 1
ATOM 4380 C CA . ASP A 1 605 ? -9.281 23.719 -11.508 1 84 605 ASP A CA 1
ATOM 4381 C C . ASP A 1 605 ? -9.359 25.172 -11.969 1 84 605 ASP A C 1
ATOM 4383 O O . ASP A 1 605 ? -10.375 25.844 -11.766 1 84 605 ASP A O 1
ATOM 4387 N N . ARG A 1 606 ? -8.375 25.609 -12.664 1 87.69 606 ARG A N 1
ATOM 4388 C CA . ARG A 1 606 ? -8.398 26.938 -13.258 1 87.69 606 ARG A CA 1
ATOM 4389 C C . ARG A 1 606 ? -9.477 27.047 -14.336 1 87.69 606 ARG A C 1
ATOM 4391 O O . ARG A 1 606 ? -9.492 26.266 -15.281 1 87.69 606 ARG A O 1
ATOM 4398 N N . ASN A 1 607 ? -10.352 28.031 -14.117 1 91 607 ASN A N 1
ATOM 4399 C CA . ASN A 1 607 ? -11.305 28.344 -15.18 1 91 607 ASN A CA 1
ATOM 4400 C C . ASN A 1 607 ? -10.648 29.141 -16.297 1 91 607 ASN A C 1
ATOM 4402 O O . ASN A 1 607 ? -10.43 30.344 -16.172 1 91 607 ASN A O 1
ATOM 4406 N N . THR A 1 608 ? -10.492 28.562 -17.422 1 92.31 608 THR A N 1
ATOM 4407 C CA . THR A 1 608 ? -9.742 29.172 -18.516 1 92.31 608 THR A CA 1
ATOM 4408 C C . THR A 1 608 ? -10.539 30.297 -19.156 1 92.31 608 THR A C 1
ATOM 4410 O O . THR A 1 608 ? -9.977 31.141 -19.875 1 92.31 608 THR A O 1
ATOM 4413 N N . VAL A 1 609 ? -11.828 30.344 -18.938 1 93 609 VAL A N 1
ATOM 4414 C CA . VAL A 1 609 ? -12.664 31.422 -19.453 1 93 609 VAL A CA 1
ATOM 4415 C C . VAL A 1 609 ? -12.5 32.656 -18.578 1 93 609 VAL A C 1
ATOM 4417 O O . VAL A 1 609 ? -12.359 33.781 -19.094 1 93 609 VAL A O 1
ATOM 4420 N N . LEU A 1 610 ? -12.438 32.5 -17.297 1 94 610 LEU A N 1
ATOM 4421 C CA . LEU A 1 610 ? -12.359 33.594 -16.375 1 94 610 LEU A CA 1
ATOM 4422 C C . LEU A 1 610 ? -10.914 34.062 -16.203 1 94 610 LEU A C 1
ATOM 4424 O O . LEU A 1 610 ? -10.664 35.219 -15.836 1 94 610 LEU A O 1
ATOM 4428 N N . LEU A 1 611 ? -10 33.125 -16.375 1 94.12 611 LEU A N 1
ATOM 4429 C CA . LEU A 1 611 ? -8.57 33.406 -16.328 1 94.12 611 LEU A CA 1
ATOM 4430 C C . LEU A 1 611 ? -7.898 33 -17.641 1 94.12 611 LEU A C 1
ATOM 4432 O O . LEU A 1 611 ? -7.086 32.094 -17.672 1 94.12 611 LEU A O 1
ATOM 4436 N N . PRO A 1 612 ? -8.094 33.75 -18.594 1 93.19 612 PRO A N 1
ATOM 4437 C CA . PRO A 1 612 ? -7.664 33.344 -19.938 1 93.19 612 PRO A CA 1
ATOM 4438 C C . PRO A 1 612 ? -6.148 33.344 -20.094 1 93.19 612 PRO A C 1
ATOM 4440 O O . PRO A 1 612 ? -5.609 32.594 -20.922 1 93.19 612 PRO A O 1
ATOM 4443 N N . VAL A 1 613 ? -5.516 34.281 -19.438 1 93.56 613 VAL A N 1
ATOM 4444 C CA . VAL A 1 613 ? -4.059 34.344 -19.516 1 93.56 613 VAL A CA 1
ATOM 4445 C C . VAL A 1 613 ? -3.445 33.938 -18.188 1 93.56 613 VAL A C 1
ATOM 4447 O O . VAL A 1 613 ? -3.789 34.531 -17.141 1 93.56 613 VAL A O 1
ATOM 4450 N N . PHE A 1 614 ? -2.613 32.969 -18.172 1 95.25 614 PHE A N 1
ATOM 4451 C CA . PHE A 1 614 ? -1.885 32.5 -17 1 95.25 614 PHE A CA 1
ATOM 4452 C C . PHE A 1 614 ? -0.546 31.906 -17.391 1 95.25 614 PHE A C 1
ATOM 4454 O O . PHE A 1 614 ? -0.496 30.781 -17.906 1 95.25 614 PHE A O 1
ATOM 4461 N N . THR A 1 615 ? 0.506 32.625 -17.172 1 95.62 615 THR A N 1
ATOM 4462 C CA . THR A 1 615 ? 1.834 32.188 -17.578 1 95.62 615 THR A CA 1
ATOM 4463 C C . THR A 1 615 ? 2.768 32.125 -16.375 1 95.62 615 THR A C 1
ATOM 4465 O O . THR A 1 615 ? 2.875 33.094 -15.609 1 95.62 615 THR A O 1
ATOM 4468 N N . ILE A 1 616 ? 3.404 31.047 -16.188 1 97.25 616 ILE A N 1
ATOM 4469 C CA . ILE A 1 616 ? 4.414 30.859 -15.156 1 97.25 616 ILE A CA 1
ATOM 4470 C C . ILE A 1 616 ? 5.793 30.719 -15.797 1 97.25 616 ILE A C 1
ATOM 4472 O O . ILE A 1 616 ? 5.977 29.922 -16.719 1 97.25 616 ILE A O 1
ATOM 4476 N N . ASN A 1 617 ? 6.727 31.531 -15.383 1 96.94 617 ASN A N 1
ATOM 4477 C CA . ASN A 1 617 ? 8.078 31.516 -15.93 1 96.94 617 ASN A CA 1
ATOM 4478 C C . ASN A 1 617 ? 9.102 31.109 -14.875 1 96.94 617 ASN A C 1
ATOM 4480 O O . ASN A 1 617 ? 8.977 31.484 -13.711 1 96.94 617 ASN A O 1
ATOM 4484 N N . SER A 1 618 ? 10.07 30.344 -15.266 1 96.06 618 SER A N 1
ATOM 4485 C CA . SER A 1 618 ? 11.188 29.922 -14.422 1 96.06 618 SER A CA 1
ATOM 4486 C C . SER A 1 618 ? 12.5 29.953 -15.188 1 96.06 618 SER A C 1
ATOM 4488 O O . SER A 1 618 ? 12.508 30.094 -16.422 1 96.06 618 SER A O 1
ATOM 4490 N N . ASP A 1 619 ? 13.633 30.031 -14.547 1 94.5 619 ASP A N 1
ATOM 4491 C CA . ASP A 1 619 ? 14.992 29.781 -15.031 1 94.5 619 ASP A CA 1
ATOM 4492 C C . ASP A 1 619 ? 15.414 30.828 -16.062 1 94.5 619 ASP A C 1
ATOM 4494 O O . ASP A 1 619 ? 15.961 30.484 -17.109 1 94.5 619 ASP A O 1
ATOM 4498 N N . GLY A 1 620 ? 15.07 32 -15.875 1 93.06 620 GLY A N 1
ATOM 4499 C CA . GLY A 1 620 ? 15.664 33.094 -16.625 1 93.06 620 GLY A CA 1
ATOM 4500 C C . GLY A 1 620 ? 14.695 33.719 -17.609 1 93.06 620 GLY A C 1
ATOM 4501 O O . GLY A 1 620 ? 15.023 34.719 -18.25 1 93.06 620 GLY A O 1
ATOM 4502 N N . ILE A 1 621 ? 13.547 33.25 -17.609 1 93.31 621 ILE A N 1
ATOM 4503 C CA . ILE A 1 621 ? 12.547 33.781 -18.547 1 93.31 621 ILE A CA 1
ATOM 4504 C C . ILE A 1 621 ? 11.711 34.844 -17.844 1 93.31 621 ILE A C 1
ATOM 4506 O O . ILE A 1 621 ? 11.219 34.625 -16.734 1 93.31 621 ILE A O 1
ATOM 4510 N N . SER A 1 622 ? 11.586 36.031 -18.453 1 93.75 622 SER A N 1
ATOM 4511 C CA . SER A 1 622 ? 10.664 37.094 -18.062 1 93.75 622 SER A CA 1
ATOM 4512 C C . SER A 1 622 ? 10.875 37.5 -16.609 1 93.75 622 SER A C 1
ATOM 4514 O O . SER A 1 622 ? 9.93 37.531 -15.812 1 93.75 622 SER A O 1
ATOM 4516 N N . GLY A 1 623 ? 12.156 37.719 -16.219 1 93.69 623 GLY A N 1
ATOM 4517 C CA . GLY A 1 623 ? 12.484 38.219 -14.898 1 93.69 623 GLY A CA 1
ATOM 4518 C C . GLY A 1 623 ? 12.711 37.125 -13.875 1 93.69 623 GLY A C 1
ATOM 4519 O O . GLY A 1 623 ? 13.125 37.406 -12.75 1 93.69 623 GLY A O 1
ATOM 4520 N N . SER A 1 624 ? 12.391 35.906 -14.281 1 97.06 624 SER A N 1
ATOM 4521 C CA . SER A 1 624 ? 12.688 34.781 -13.398 1 97.06 624 SER A CA 1
ATOM 4522 C C . SER A 1 624 ? 14.188 34.5 -13.336 1 97.06 624 SER A C 1
ATOM 4524 O O . SER A 1 624 ? 14.953 35 -14.164 1 97.06 624 SER A O 1
ATOM 4526 N N . ILE A 1 625 ? 14.609 33.844 -12.25 1 97.38 625 ILE A N 1
ATOM 4527 C CA . ILE A 1 625 ? 16.016 33.531 -12.016 1 97.38 625 ILE A CA 1
ATOM 4528 C C . ILE A 1 625 ? 16.156 32.062 -11.641 1 97.38 625 ILE A C 1
ATOM 4530 O O . ILE A 1 625 ? 15.414 31.547 -10.797 1 97.38 625 ILE A O 1
ATOM 4534 N N . ARG A 1 626 ? 17.078 31.391 -12.258 1 96.62 626 ARG A N 1
ATOM 4535 C CA . ARG A 1 626 ? 17.391 30.016 -11.875 1 96.62 626 ARG A CA 1
ATOM 4536 C C . ARG A 1 626 ? 18.188 29.984 -10.57 1 96.62 626 ARG A C 1
ATOM 4538 O O . ARG A 1 626 ? 19.188 30.688 -10.43 1 96.62 626 ARG A O 1
ATOM 4545 N N . GLY A 1 627 ? 17.656 29.188 -9.648 1 96.31 627 GLY A N 1
ATOM 4546 C CA . GLY A 1 627 ? 18.391 29.047 -8.398 1 96.31 627 GLY A CA 1
ATOM 4547 C C . GLY A 1 627 ? 19.703 28.328 -8.562 1 96.31 627 GLY A C 1
ATOM 4548 O O . GLY A 1 627 ? 19.812 27.391 -9.336 1 96.31 627 GLY A O 1
ATOM 4549 N N . THR A 1 628 ? 20.766 28.766 -7.781 1 93 628 THR A N 1
ATOM 4550 C CA . THR A 1 628 ? 22.094 28.156 -7.883 1 93 628 THR A CA 1
ATOM 4551 C C . THR A 1 628 ? 22.641 27.844 -6.496 1 93 628 THR A C 1
ATOM 4553 O O . THR A 1 628 ? 23.75 27.281 -6.375 1 93 628 THR A O 1
ATOM 4556 N N . ASN A 1 629 ? 21.891 28.203 -5.465 1 92 629 ASN A N 1
ATOM 4557 C CA . ASN A 1 629 ? 22.328 27.875 -4.113 1 92 629 ASN A CA 1
ATOM 4558 C C . ASN A 1 629 ? 22.375 26.359 -3.893 1 92 629 ASN A C 1
ATOM 4560 O O . ASN A 1 629 ? 21.656 25.609 -4.551 1 92 629 ASN A O 1
ATOM 4564 N N . GLU A 1 630 ? 23.234 25.984 -2.943 1 90.31 630 GLU A N 1
ATOM 4565 C CA . GLU A 1 630 ? 23.25 24.578 -2.578 1 90.31 630 GLU A CA 1
ATOM 4566 C C . GLU A 1 630 ? 22.078 24.219 -1.678 1 90.31 630 GLU A C 1
ATOM 4568 O O . GLU A 1 630 ? 21.531 25.078 -0.992 1 90.31 630 GLU A O 1
ATOM 4573 N N . ASN A 1 631 ? 21.594 23.109 -1.797 1 93.19 631 ASN A N 1
ATOM 4574 C CA . ASN A 1 631 ? 20.688 22.484 -0.836 1 93.19 631 ASN A CA 1
ATOM 4575 C C . ASN A 1 631 ? 21.328 21.281 -0.171 1 93.19 631 ASN A C 1
ATOM 4577 O O . ASN A 1 631 ? 20.844 20.156 -0.313 1 93.19 631 ASN A O 1
ATOM 4581 N N . ALA A 1 632 ? 22.375 21.609 0.605 1 93.38 632 ALA A N 1
ATOM 4582 C CA . ALA A 1 632 ? 23.234 20.531 1.12 1 93.38 632 ALA A CA 1
ATOM 4583 C C . ALA A 1 632 ? 22.875 20.203 2.564 1 93.38 632 ALA A C 1
ATOM 4585 O O . ALA A 1 632 ? 22.516 21.078 3.348 1 93.38 632 ALA A O 1
ATOM 4586 N N . GLU A 1 633 ? 23.016 18.953 2.881 1 94.88 633 GLU A N 1
ATOM 4587 C CA . GLU A 1 633 ? 22.797 18.516 4.262 1 94.88 633 GLU A CA 1
ATOM 4588 C C . GLU A 1 633 ? 23.75 19.25 5.215 1 94.88 633 GLU A C 1
ATOM 4590 O O . GLU A 1 633 ? 24.953 19.281 4.996 1 94.88 633 GLU A O 1
ATOM 4595 N N . CYS A 1 634 ? 23.203 19.875 6.203 1 95.75 634 CYS A N 1
ATOM 4596 C CA . CYS A 1 634 ? 23.938 20.688 7.172 1 95.75 634 CYS A CA 1
ATOM 4597 C C . CYS A 1 634 ? 24.812 21.719 6.469 1 95.75 634 CYS A C 1
ATOM 4599 O O . CYS A 1 634 ? 25.938 21.984 6.898 1 95.75 634 CYS A O 1
ATOM 4601 N N . SER A 1 635 ? 24.406 22.141 5.281 1 93.69 635 SER A N 1
ATOM 4602 C CA . SER A 1 635 ? 25.031 23.188 4.492 1 93.69 635 SER A CA 1
ATOM 4603 C C . SER A 1 635 ? 26.484 22.859 4.195 1 93.69 635 SER A C 1
ATOM 4605 O O . SER A 1 635 ? 27.328 23.766 4.066 1 93.69 635 SER A O 1
ATOM 4607 N N . ASN A 1 636 ? 26.891 21.625 4.289 1 92.12 636 ASN A N 1
ATOM 4608 C CA . ASN A 1 636 ? 28.25 21.125 4.105 1 92.12 636 ASN A CA 1
ATOM 4609 C C . ASN A 1 636 ? 29.172 21.562 5.238 1 92.12 636 ASN A C 1
ATOM 4611 O O . ASN A 1 636 ? 30.391 21.469 5.121 1 92.12 636 ASN A O 1
ATOM 4615 N N . ASN A 1 637 ? 28.609 22.109 6.277 1 93.31 637 ASN A N 1
ATOM 4616 C CA . ASN A 1 637 ? 29.406 22.672 7.359 1 93.31 637 ASN A CA 1
ATOM 4617 C C . ASN A 1 637 ? 29.047 22.031 8.703 1 93.31 637 ASN A C 1
ATOM 4619 O O . ASN A 1 637 ? 29.219 22.656 9.75 1 93.31 637 ASN A O 1
ATOM 4623 N N . GLY A 1 638 ? 28.578 20.922 8.633 1 94.62 638 GLY A N 1
ATOM 4624 C CA . GLY A 1 638 ? 28.25 20.078 9.773 1 94.62 638 GLY A CA 1
ATOM 4625 C C . GLY A 1 638 ? 28.016 18.625 9.406 1 94.62 638 GLY A C 1
ATOM 4626 O O . GLY A 1 638 ? 28.109 18.266 8.234 1 94.62 638 GLY A O 1
ATOM 4627 N N . LEU A 1 639 ? 27.891 17.844 10.453 1 94.81 639 LEU A N 1
ATOM 4628 C CA . LEU A 1 639 ? 27.562 16.438 10.258 1 94.81 639 LEU A CA 1
ATOM 4629 C C . LEU A 1 639 ? 26.172 16.125 10.812 1 94.81 639 LEU A C 1
ATOM 4631 O O . LEU A 1 639 ? 25.812 16.578 11.898 1 94.81 639 LEU A O 1
ATOM 4635 N N . CYS A 1 640 ? 25.375 15.383 10.016 1 95.12 640 CYS A N 1
ATOM 4636 C CA . CYS A 1 640 ? 24.031 15 10.422 1 95.12 640 CYS A CA 1
ATOM 4637 C C . CYS A 1 640 ? 24.062 13.875 11.453 1 95.12 640 CYS A C 1
ATOM 4639 O O . CYS A 1 640 ? 24.75 12.867 11.25 1 95.12 640 CYS A O 1
ATOM 4641 N N . ASP A 1 641 ? 23.453 14.055 12.578 1 93.56 641 ASP A N 1
ATOM 4642 C CA . ASP A 1 641 ? 23.094 12.961 13.484 1 93.56 641 ASP A CA 1
ATOM 4643 C C . ASP A 1 641 ? 21.703 12.406 13.148 1 93.56 641 ASP A C 1
ATOM 4645 O O . ASP A 1 641 ? 20.688 12.945 13.586 1 93.56 641 ASP A O 1
ATOM 4649 N N . TYR A 1 642 ? 21.688 11.273 12.523 1 93.75 642 TYR A N 1
ATOM 4650 C CA . TYR A 1 642 ? 20.469 10.711 11.969 1 93.75 642 TYR A CA 1
ATOM 4651 C C . TYR A 1 642 ? 19.562 10.164 13.07 1 93.75 642 TYR A C 1
ATOM 4653 O O . TYR A 1 642 ? 18.391 9.875 12.836 1 93.75 642 TYR A O 1
ATOM 4661 N N . SER A 1 643 ? 20.047 9.977 14.266 1 90.81 643 SER A N 1
ATOM 4662 C CA . SER A 1 643 ? 19.234 9.5 15.383 1 90.81 643 SER A CA 1
ATOM 4663 C C . SER A 1 643 ? 18.359 10.625 15.938 1 90.81 643 SER A C 1
ATOM 4665 O O . SER A 1 643 ? 17.234 10.375 16.375 1 90.81 643 SER A O 1
ATOM 4667 N N . THR A 1 644 ? 18.891 11.859 15.789 1 87.06 644 THR A N 1
ATOM 4668 C CA . THR A 1 644 ? 18.156 12.977 16.375 1 87.06 644 THR A CA 1
ATOM 4669 C C . THR A 1 644 ? 17.641 13.914 15.281 1 87.06 644 THR A C 1
ATOM 4671 O O . THR A 1 644 ? 16.75 14.734 15.523 1 87.06 644 THR A O 1
ATOM 4674 N N . GLY A 1 645 ? 18.219 13.82 14.102 1 90.38 645 GLY A N 1
ATOM 4675 C CA . GLY A 1 645 ? 17.844 14.719 13.023 1 90.38 645 GLY A CA 1
ATOM 4676 C C . GLY A 1 645 ? 18.438 16.109 13.172 1 90.38 645 GLY A C 1
ATOM 4677 O O . GLY A 1 645 ? 17.859 17.094 12.695 1 90.38 645 GLY A O 1
ATOM 4678 N N . THR A 1 646 ? 19.578 16.172 13.891 1 89.62 646 THR A N 1
ATOM 4679 C CA . THR A 1 646 ? 20.219 17.469 14.133 1 89.62 646 THR A CA 1
ATOM 4680 C C . THR A 1 646 ? 21.609 17.516 13.508 1 89.62 646 THR A C 1
ATOM 4682 O O . THR A 1 646 ? 22.281 16.484 13.391 1 89.62 646 THR A O 1
ATOM 4685 N N . CYS A 1 647 ? 22 18.734 13.102 1 93.56 647 CYS A N 1
ATOM 4686 C CA . CYS A 1 647 ? 23.328 18.953 12.539 1 93.56 647 CYS A CA 1
ATOM 4687 C C . CYS A 1 647 ? 24.344 19.312 13.625 1 93.56 647 CYS A C 1
ATOM 4689 O O . CYS A 1 647 ? 24.078 20.172 14.461 1 93.56 647 CYS A O 1
ATOM 4691 N N . GLN A 1 648 ? 25.375 18.594 13.648 1 92.44 648 GLN A N 1
ATOM 4692 C CA . GLN A 1 648 ? 26.531 19 14.445 1 92.44 648 GLN A CA 1
ATOM 4693 C C . GLN A 1 648 ? 27.453 19.906 13.641 1 92.44 648 GLN A C 1
ATOM 4695 O O . GLN A 1 648 ? 28.25 19.422 12.828 1 92.44 648 GLN A O 1
ATOM 4700 N N . CYS A 1 649 ? 27.375 21.188 13.938 1 92.06 649 CYS A N 1
ATOM 4701 C CA . CYS A 1 649 ? 28.109 22.188 13.156 1 92.06 649 CYS A CA 1
ATOM 4702 C C . CYS A 1 649 ? 29.609 22.125 13.445 1 92.06 649 CYS A C 1
ATOM 4704 O O . CYS A 1 649 ? 30.016 21.875 14.578 1 92.06 649 CYS A O 1
ATOM 4706 N N . PHE A 1 650 ? 30.391 22.312 12.398 1 91.56 650 PHE A N 1
ATOM 4707 C CA . PHE A 1 650 ? 31.844 22.422 12.578 1 91.56 650 PHE A CA 1
ATOM 4708 C C . PHE A 1 650 ? 32.188 23.734 13.289 1 91.56 650 PHE A C 1
ATOM 4710 O O . PHE A 1 650 ? 31.344 24.625 13.406 1 91.56 650 PHE A O 1
ATOM 4717 N N . ASP A 1 651 ? 33.438 23.828 13.742 1 86.56 651 ASP A N 1
ATOM 4718 C CA . ASP A 1 651 ? 33.875 25.031 14.445 1 86.56 651 ASP A CA 1
ATOM 4719 C C . ASP A 1 651 ? 33.719 26.281 13.578 1 86.56 651 ASP A C 1
ATOM 4721 O O . ASP A 1 651 ? 34.062 26.266 12.398 1 86.56 651 ASP A O 1
ATOM 4725 N N . GLY A 1 652 ? 33.094 27.312 14.18 1 85.25 652 GLY A N 1
ATOM 4726 C CA . GLY A 1 652 ? 32.906 28.594 13.492 1 85.25 652 GLY A CA 1
ATOM 4727 C C . GLY A 1 652 ? 31.609 28.672 12.711 1 85.25 652 GLY A C 1
ATOM 4728 O O . GLY A 1 652 ? 31.312 29.703 12.102 1 85.25 652 GLY A O 1
ATOM 4729 N N . MET A 1 653 ? 30.844 27.609 12.703 1 88.94 653 MET A N 1
ATOM 4730 C CA . MET A 1 653 ? 29.594 27.578 11.953 1 88.94 653 MET A CA 1
ATOM 4731 C C . MET A 1 653 ? 28.406 27.562 12.898 1 88.94 653 MET A C 1
ATOM 4733 O O . MET A 1 653 ? 28.453 26.953 13.961 1 88.94 653 MET A O 1
ATOM 4737 N N . ALA A 1 654 ? 27.359 28.297 12.461 1 87.81 654 ALA A N 1
ATOM 4738 C CA . ALA A 1 654 ? 26.109 28.344 13.234 1 87.81 654 ALA A CA 1
ATOM 4739 C C . ALA A 1 654 ? 24.891 28.25 12.32 1 87.81 654 ALA A C 1
ATOM 4741 O O . ALA A 1 654 ? 25.031 28.172 11.102 1 87.81 654 ALA A O 1
ATOM 4742 N N . SER A 1 655 ? 23.766 28.234 12.922 1 88.44 655 SER A N 1
ATOM 4743 C CA . SER A 1 655 ? 22.516 28.141 12.18 1 88.44 655 SER A CA 1
ATOM 4744 C C . SER A 1 655 ? 22.234 29.406 11.375 1 88.44 655 SER A C 1
ATOM 4746 O O . SER A 1 655 ? 22.516 30.516 11.844 1 88.44 655 SER A O 1
ATOM 4748 N N . SER A 1 656 ? 21.719 29.141 10.195 1 87.56 656 SER A N 1
ATOM 4749 C CA . SER A 1 656 ? 21.453 30.281 9.328 1 87.56 656 SER A CA 1
ATOM 4750 C C . SER A 1 656 ? 19.969 30.625 9.305 1 87.56 656 SER A C 1
ATOM 4752 O O . SER A 1 656 ? 19.141 29.859 9.789 1 87.56 656 SER A O 1
ATOM 4754 N N . ASN A 1 657 ? 19.656 31.859 8.836 1 81.81 657 ASN A N 1
ATOM 4755 C CA . ASN A 1 657 ? 18.281 32.25 8.555 1 81.81 657 ASN A CA 1
ATOM 4756 C C . ASN A 1 657 ? 17.922 32 7.094 1 81.81 657 ASN A C 1
ATOM 4758 O O . ASN A 1 657 ? 16.812 32.344 6.656 1 81.81 657 ASN A O 1
ATOM 4762 N N . GLY A 1 658 ? 18.828 31.438 6.328 1 81.19 658 GLY A N 1
ATOM 4763 C CA . GLY A 1 658 ? 18.609 31.188 4.914 1 81.19 658 GLY A CA 1
ATOM 4764 C C . GLY A 1 658 ? 18.859 32.406 4.039 1 81.19 658 GLY A C 1
ATOM 4765 O O . GLY A 1 658 ? 18.797 32.312 2.811 1 81.19 658 GLY A O 1
ATOM 4766 N N . LEU A 1 659 ? 19.109 33.562 4.668 1 80.88 659 LEU A N 1
ATOM 4767 C CA . LEU A 1 659 ? 19.344 34.812 3.939 1 80.88 659 LEU A CA 1
ATOM 4768 C C . LEU A 1 659 ? 20.703 35.406 4.285 1 80.88 659 LEU A C 1
ATOM 4770 O O . LEU A 1 659 ? 20.844 36.625 4.395 1 80.88 659 LEU A O 1
ATOM 4774 N N . GLY A 1 660 ? 21.656 34.469 4.625 1 78.56 660 GLY A N 1
ATOM 4775 C CA . GLY A 1 660 ? 23.016 34.875 4.871 1 78.56 660 GLY A CA 1
ATOM 4776 C C . GLY A 1 660 ? 23.25 35.375 6.285 1 78.56 660 GLY A C 1
ATOM 4777 O O . GLY A 1 660 ? 24.328 35.875 6.617 1 78.56 660 GLY A O 1
ATOM 4778 N N . GLY A 1 661 ? 22.234 35.281 7.027 1 82.69 661 GLY A N 1
ATOM 4779 C CA . GLY A 1 661 ? 22.344 35.719 8.406 1 82.69 661 GLY A CA 1
ATOM 4780 C C . GLY A 1 661 ? 22.125 34.594 9.406 1 82.69 661 GLY A C 1
ATOM 4781 O O . GLY A 1 661 ? 21.875 33.469 9.016 1 82.69 661 GLY A O 1
ATOM 4782 N N . LEU A 1 662 ? 22.5 35.031 10.656 1 83.06 662 LEU A N 1
ATOM 4783 C CA . LEU A 1 662 ? 22.219 34.094 11.75 1 83.06 662 LEU A CA 1
ATOM 4784 C C . LEU A 1 662 ? 20.719 33.844 11.875 1 83.06 662 LEU A C 1
ATOM 4786 O O . LEU A 1 662 ? 19.922 34.781 11.734 1 83.06 662 LEU A O 1
ATOM 4790 N N . GLY A 1 663 ? 20.391 32.594 12.008 1 82.62 663 GLY A N 1
ATOM 4791 C CA . GLY A 1 663 ? 18.969 32.281 12.062 1 82.62 663 GLY A CA 1
ATOM 4792 C C . GLY A 1 663 ? 18.672 30.938 12.688 1 82.62 663 GLY A C 1
ATOM 4793 O O . GLY A 1 663 ? 19.453 30.438 13.5 1 82.62 663 GLY A O 1
ATOM 4794 N N . LEU A 1 664 ? 17.453 30.438 12.391 1 80.5 664 LEU A N 1
ATOM 4795 C CA . LEU A 1 664 ? 16.922 29.312 13.156 1 80.5 664 LEU A CA 1
ATOM 4796 C C . LEU A 1 664 ? 16.75 28.094 12.266 1 80.5 664 LEU A C 1
ATOM 4798 O O . LEU A 1 664 ? 15.953 27.188 12.586 1 80.5 664 LEU A O 1
ATOM 4802 N N . ARG A 1 665 ? 17.438 27.875 11.273 1 85.31 665 ARG A N 1
ATOM 4803 C CA . ARG A 1 665 ? 17.25 26.75 10.352 1 85.31 665 ARG A CA 1
ATOM 4804 C C . ARG A 1 665 ? 18.047 25.531 10.812 1 85.31 665 ARG A C 1
ATOM 4806 O O . ARG A 1 665 ? 17.859 24.438 10.289 1 85.31 665 ARG A O 1
ATOM 4813 N N . ALA A 1 666 ? 18.938 25.734 11.766 1 88.19 666 ALA A N 1
ATOM 4814 C CA . ALA A 1 666 ? 19.75 24.656 12.352 1 88.19 666 ALA A CA 1
ATOM 4815 C C . ALA A 1 666 ? 20.531 23.922 11.273 1 88.19 666 ALA A C 1
ATOM 4817 O O . ALA A 1 666 ? 20.719 22.703 11.352 1 88.19 666 ALA A O 1
ATOM 4818 N N . ASP A 1 667 ? 21.016 24.656 10.211 1 92.69 667 ASP A N 1
ATOM 4819 C CA . ASP A 1 667 ? 21.562 24.031 9.023 1 92.69 667 ASP A CA 1
ATOM 4820 C C . ASP A 1 667 ? 23.078 24.266 8.93 1 92.69 667 ASP A C 1
ATOM 4822 O O . ASP A 1 667 ? 23.719 23.891 7.949 1 92.69 667 ASP A O 1
ATOM 4826 N N . CYS A 1 668 ? 23.672 24.938 9.93 1 92 668 CYS A N 1
ATOM 4827 C CA . CYS A 1 668 ? 25.094 25.266 9.93 1 92 668 CYS A CA 1
ATOM 4828 C C . CYS A 1 668 ? 25.453 26.156 8.742 1 92 668 CYS A C 1
ATOM 4830 O O . CYS A 1 668 ? 26.547 26.047 8.188 1 92 668 CYS A O 1
ATOM 4832 N N . GLY A 1 669 ? 24.5 26.922 8.281 1 91 669 GLY A N 1
ATOM 4833 C CA . GLY A 1 669 ? 24.688 27.688 7.062 1 91 669 GLY A CA 1
ATOM 4834 C C . GLY A 1 669 ? 25.125 29.109 7.324 1 91 669 GLY A C 1
ATOM 4835 O O . GLY A 1 669 ? 24.953 29.984 6.469 1 91 669 GLY A O 1
ATOM 4836 N N . PHE A 1 670 ? 25.641 29.422 8.586 1 90.62 670 PHE A N 1
ATOM 4837 C CA . PHE A 1 670 ? 26.094 30.781 8.93 1 90.62 670 PHE A CA 1
ATOM 4838 C C . PHE A 1 670 ? 27.516 30.75 9.445 1 90.62 670 PHE A C 1
ATOM 4840 O O . PHE A 1 670 ? 27.844 30 10.375 1 90.62 670 PHE A O 1
ATOM 4847 N N . LEU A 1 671 ? 28.328 31.531 8.797 1 86.81 671 LEU A N 1
ATOM 4848 C CA . LEU A 1 671 ? 29.703 31.703 9.242 1 86.81 671 LEU A CA 1
ATOM 4849 C C . LEU A 1 671 ? 29.797 32.719 10.375 1 86.81 671 LEU A C 1
ATOM 4851 O O . LEU A 1 671 ? 29.516 33.906 10.172 1 86.81 671 LEU A O 1
ATOM 4855 N N . VAL A 1 672 ? 30.125 32.281 11.602 1 83.56 672 VAL A N 1
ATOM 4856 C CA . VAL A 1 672 ? 30.234 33.188 12.742 1 83.56 672 VAL A CA 1
ATOM 4857 C C . VAL A 1 672 ? 31.469 34.062 12.586 1 83.56 672 VAL A C 1
ATOM 4859 O O . VAL A 1 672 ? 32.562 33.594 12.359 1 83.56 672 VAL A O 1
ATOM 4862 N N . PRO A 1 673 ? 31.344 35.438 12.57 1 76.94 673 PRO A N 1
ATOM 4863 C CA . PRO A 1 673 ? 32.5 36.344 12.422 1 76.94 673 PRO A CA 1
ATOM 4864 C C . PRO A 1 673 ? 33.531 36.156 13.523 1 76.94 673 PRO A C 1
ATOM 4866 O O . PRO A 1 673 ? 33.188 35.812 14.648 1 76.94 673 PRO A O 1
ATOM 4869 N N . GLU A 1 674 ? 34.906 36.188 13.242 1 61.75 674 GLU A N 1
ATOM 4870 C CA . GLU A 1 674 ? 36.031 36 14.148 1 61.75 674 GLU A CA 1
ATOM 4871 C C . GLU A 1 674 ? 35.906 36.906 15.375 1 61.75 674 GLU A C 1
ATOM 4873 O O . GLU A 1 674 ? 36.312 36.531 16.469 1 61.75 674 GLU A O 1
ATOM 4878 N N . VAL A 1 675 ? 35.594 38.125 15.242 1 51.12 675 VAL A N 1
ATOM 4879 C CA . VAL A 1 675 ? 35.531 39.031 16.391 1 51.12 675 VAL A CA 1
ATOM 4880 C C . VAL A 1 675 ? 34.594 38.469 17.453 1 51.12 675 VAL A C 1
ATOM 4882 O O . VAL A 1 675 ? 34.875 38.594 18.656 1 51.12 675 VAL A O 1
ATOM 4885 N N . ASP A 1 676 ? 33.625 37.938 17.219 1 42.84 676 ASP A N 1
ATOM 4886 C CA . ASP A 1 676 ? 32.625 37.406 18.156 1 42.84 676 ASP A CA 1
ATOM 4887 C C . ASP A 1 676 ? 33.031 36.031 18.672 1 42.84 676 ASP A C 1
ATOM 4889 O O . ASP A 1 676 ? 32.344 35.438 19.516 1 42.84 676 ASP A O 1
ATOM 4893 N N . ARG A 1 677 ? 34 35.406 18.016 1 49.84 677 ARG A N 1
ATOM 4894 C CA . ARG A 1 677 ? 34.531 34.156 18.578 1 49.84 677 ARG A CA 1
ATOM 4895 C C . ARG A 1 677 ? 35.375 34.438 19.812 1 49.84 677 ARG A C 1
ATOM 4897 O O . ARG A 1 677 ? 35.719 33.531 20.562 1 49.84 677 ARG A O 1
ATOM 4904 N N . LEU A 1 678 ? 36.094 35.594 19.906 1 35.66 678 LEU A N 1
ATOM 4905 C CA . LEU A 1 678 ? 37 35.969 20.984 1 35.66 678 LEU A CA 1
ATOM 4906 C C . LEU A 1 678 ? 36.219 36.438 22.203 1 35.66 678 LEU A C 1
ATOM 4908 O O . LEU A 1 678 ? 36.781 36.562 23.297 1 35.66 678 LEU A O 1
ATOM 4912 N N . ALA A 1 679 ? 35.031 36.875 22.016 1 40.72 679 ALA A N 1
ATOM 4913 C CA . ALA A 1 679 ? 34.406 37.375 23.234 1 40.72 679 ALA A CA 1
ATOM 4914 C C . ALA A 1 679 ? 34.062 36.219 24.188 1 40.72 679 ALA A C 1
ATOM 4916 O O . ALA A 1 679 ? 33.969 36.438 25.406 1 40.72 679 ALA A O 1
ATOM 4917 N N . ASP A 1 680 ? 33.844 35.156 23.703 1 37.97 680 ASP A N 1
ATOM 4918 C CA . ASP A 1 680 ? 33.438 34.125 24.672 1 37.97 680 ASP A CA 1
ATOM 4919 C C . ASP A 1 680 ? 34.625 33.594 25.453 1 37.97 680 ASP A C 1
ATOM 4921 O O . ASP A 1 680 ? 34.469 32.844 26.406 1 37.97 680 ASP A O 1
ATOM 4925 N N . VAL A 1 681 ? 35.906 33.719 24.953 1 36.75 681 VAL A N 1
ATOM 4926 C CA . VAL A 1 681 ? 37 33.219 25.75 1 36.75 681 VAL A CA 1
ATOM 4927 C C . VAL A 1 681 ? 37.344 34.188 26.875 1 36.75 681 VAL A C 1
ATOM 4929 O O . VAL A 1 681 ? 37.969 33.812 27.875 1 36.75 681 VAL A O 1
ATOM 4932 N N . THR A 1 682 ? 37.156 35.469 26.641 1 30.27 682 THR A N 1
ATOM 4933 C CA . THR A 1 682 ? 37.719 36.312 27.688 1 30.27 682 THR A CA 1
ATOM 4934 C C . THR A 1 682 ? 36.844 36.312 28.938 1 30.27 682 THR A C 1
ATOM 4936 O O . THR A 1 682 ? 37.219 36.875 29.969 1 30.27 682 THR A O 1
ATOM 4939 N N . GLU A 1 683 ? 35.531 36.188 28.734 1 28.41 683 GLU A N 1
ATOM 4940 C CA . GLU A 1 683 ? 34.875 36.219 30.047 1 28.41 683 GLU A CA 1
ATOM 4941 C C . GLU A 1 683 ? 35.062 34.938 30.812 1 28.41 683 GLU A C 1
ATOM 4943 O O . GLU A 1 683 ? 34.125 34.125 30.938 1 28.41 683 GLU A O 1
ATOM 4948 N N . ILE A 1 684 ? 36.219 34.125 30.391 1 26.2 684 ILE A N 1
ATOM 4949 C CA . ILE A 1 684 ? 36.594 33.375 31.578 1 26.2 684 ILE A CA 1
ATOM 4950 C C . ILE A 1 684 ? 37.469 34.219 32.469 1 26.2 684 ILE A C 1
ATOM 4952 O O . ILE A 1 684 ? 38.469 34.781 32.031 1 26.2 684 ILE A O 1
ATOM 4956 N N . MET B 1 1 ? -73.625 -65.125 -15.227 1 26.72 1 MET B N 1
ATOM 4957 C CA . MET B 1 1 ? -72.75 -64.812 -14.117 1 26.72 1 MET B CA 1
ATOM 4958 C C . MET B 1 1 ? -71.75 -63.781 -14.547 1 26.72 1 MET B C 1
ATOM 4960 O O . MET B 1 1 ? -70.812 -64.062 -15.328 1 26.72 1 MET B O 1
ATOM 4964 N N . ASN B 1 2 ? -72 -62.531 -14.844 1 25.5 2 ASN B N 1
ATOM 4965 C CA . ASN B 1 2 ? -71.438 -61.344 -15.484 1 25.5 2 ASN B CA 1
ATOM 4966 C C . ASN B 1 2 ? -70.375 -60.656 -14.57 1 25.5 2 ASN B C 1
ATOM 4968 O O . ASN B 1 2 ? -70.75 -59.938 -13.641 1 25.5 2 ASN B O 1
ATOM 4972 N N . ARG B 1 3 ? -69.375 -61.5 -14.047 1 29.83 3 ARG B N 1
ATOM 4973 C CA . ARG B 1 3 ? -68.438 -60.938 -13.109 1 29.83 3 ARG B CA 1
ATOM 4974 C C . ARG B 1 3 ? -67.75 -59.688 -13.703 1 29.83 3 ARG B C 1
ATOM 4976 O O . ARG B 1 3 ? -67.125 -59.781 -14.773 1 29.83 3 ARG B O 1
ATOM 4983 N N . VAL B 1 4 ? -68.188 -58.5 -13.305 1 31.92 4 VAL B N 1
ATOM 4984 C CA . VAL B 1 4 ? -67.688 -57.125 -13.508 1 31.92 4 VAL B CA 1
ATOM 4985 C C . VAL B 1 4 ? -66.25 -57.031 -13.117 1 31.92 4 VAL B C 1
ATOM 4987 O O . VAL B 1 4 ? -65.812 -57.5 -12.055 1 31.92 4 VAL B O 1
ATOM 4990 N N . GLY B 1 5 ? -65.25 -57.031 -14.062 1 31.61 5 GLY B N 1
ATOM 4991 C CA . GLY B 1 5 ? -63.844 -56.75 -14.016 1 31.61 5 GLY B CA 1
ATOM 4992 C C . GLY B 1 5 ? -63.531 -55.469 -13.305 1 31.61 5 GLY B C 1
ATOM 4993 O O . GLY B 1 5 ? -64 -54.406 -13.68 1 31.61 5 GLY B O 1
ATOM 4994 N N . ILE B 1 6 ? -63.344 -55.469 -11.938 1 35.62 6 ILE B N 1
ATOM 4995 C CA . ILE B 1 6 ? -62.938 -54.312 -11.125 1 35.62 6 ILE B CA 1
ATOM 4996 C C . ILE B 1 6 ? -61.594 -53.812 -11.617 1 35.62 6 ILE B C 1
ATOM 4998 O O . ILE B 1 6 ? -60.594 -54.531 -11.625 1 35.62 6 ILE B O 1
ATOM 5002 N N . LEU B 1 7 ? -61.594 -52.906 -12.586 1 32.41 7 LEU B N 1
ATOM 5003 C CA . LEU B 1 7 ? -60.375 -52.188 -12.953 1 32.41 7 LEU B CA 1
ATOM 5004 C C . LEU B 1 7 ? -59.844 -51.406 -11.766 1 32.41 7 LEU B C 1
ATOM 5006 O O . LEU B 1 7 ? -60.5 -50.5 -11.25 1 32.41 7 LEU B O 1
ATOM 5010 N N . VAL B 1 8 ? -59.031 -52 -10.938 1 34.06 8 VAL B N 1
ATOM 5011 C CA . VAL B 1 8 ? -58.312 -51.312 -9.891 1 34.06 8 VAL B CA 1
ATOM 5012 C C . VAL B 1 8 ? -57.375 -50.281 -10.516 1 34.06 8 VAL B C 1
ATOM 5014 O O . VAL B 1 8 ? -56.469 -50.625 -11.281 1 34.06 8 VAL B O 1
ATOM 5017 N N . VAL B 1 9 ? -57.844 -49.062 -10.734 1 33.56 9 VAL B N 1
ATOM 5018 C CA . VAL B 1 9 ? -56.969 -47.938 -11.062 1 33.56 9 VAL B CA 1
ATOM 5019 C C . VAL B 1 9 ? -56 -47.688 -9.93 1 33.56 9 VAL B C 1
ATOM 5021 O O . VAL B 1 9 ? -56.375 -47.438 -8.789 1 33.56 9 VAL B O 1
ATOM 5024 N N . VAL B 1 10 ? -54.875 -48.375 -10.008 1 33.72 10 VAL B N 1
ATOM 5025 C CA . VAL B 1 10 ? -53.75 -48.031 -9.141 1 33.72 10 VAL B CA 1
ATOM 5026 C C . VAL B 1 10 ? -53.375 -46.562 -9.359 1 33.72 10 VAL B C 1
ATOM 5028 O O . VAL B 1 10 ? -53 -46.156 -10.461 1 33.72 10 VAL B O 1
ATOM 5031 N N . CYS B 1 11 ? -53.969 -45.688 -8.664 1 31.02 11 CYS B N 1
ATOM 5032 C CA . CYS B 1 11 ? -53.5 -44.312 -8.602 1 31.02 11 CYS B CA 1
ATOM 5033 C C . CYS B 1 11 ? -52.031 -44.281 -8.203 1 31.02 11 CYS B C 1
ATOM 5035 O O . CYS B 1 11 ? -51.656 -44.688 -7.102 1 31.02 11 CYS B O 1
ATOM 5037 N N . VAL B 1 12 ? -51.188 -44.438 -9.156 1 31.78 12 VAL B N 1
ATOM 5038 C CA . VAL B 1 12 ? -49.812 -44.062 -8.93 1 31.78 12 VAL B CA 1
ATOM 5039 C C . VAL B 1 12 ? -49.75 -42.656 -8.289 1 31.78 12 VAL B C 1
ATOM 5041 O O . VAL B 1 12 ? -50.188 -41.688 -8.898 1 31.78 12 VAL B O 1
ATOM 5044 N N . VAL B 1 13 ? -50.031 -42.625 -7.012 1 32.5 13 VAL B N 1
ATOM 5045 C CA . VAL B 1 13 ? -49.562 -41.375 -6.355 1 32.5 13 VAL B CA 1
ATOM 5046 C C . VAL B 1 13 ? -48.156 -41.062 -6.812 1 32.5 13 VAL B C 1
ATOM 5048 O O . VAL B 1 13 ? -47.219 -41.812 -6.543 1 32.5 13 VAL B O 1
ATOM 5051 N N . LEU B 1 14 ? -48.062 -40.562 -7.996 1 33.03 14 LEU B N 1
ATOM 5052 C CA . LEU B 1 14 ? -46.812 -39.844 -8.195 1 33.03 14 LEU B CA 1
ATOM 5053 C C . LEU B 1 14 ? -46.469 -39.031 -6.961 1 33.03 14 LEU B C 1
ATOM 5055 O O . LEU B 1 14 ? -47.125 -38.062 -6.641 1 33.03 14 LEU B O 1
ATOM 5059 N N . ALA B 1 15 ? -46.031 -39.719 -5.93 1 33.69 15 ALA B N 1
ATOM 5060 C CA . ALA B 1 15 ? -45.312 -38.906 -4.953 1 33.69 15 ALA B CA 1
ATOM 5061 C C . ALA B 1 15 ? -44.5 -37.812 -5.641 1 33.69 15 ALA B C 1
ATOM 5063 O O . ALA B 1 15 ? -43.5 -38.125 -6.305 1 33.69 15 ALA B O 1
ATOM 5064 N N . CYS B 1 16 ? -45.156 -36.875 -6.219 1 34.78 16 CYS B N 1
ATOM 5065 C CA . CYS B 1 16 ? -44.375 -35.656 -6.441 1 34.78 16 CYS B CA 1
ATOM 5066 C C . CYS B 1 16 ? -43.344 -35.469 -5.328 1 34.78 16 CYS B C 1
ATOM 5068 O O . CYS B 1 16 ? -43.688 -35.344 -4.156 1 34.78 16 CYS B O 1
ATOM 5070 N N . VAL B 1 17 ? -42.281 -36.156 -5.406 1 37.78 17 VAL B N 1
ATOM 5071 C CA . VAL B 1 17 ? -41.156 -35.656 -4.609 1 37.78 17 VAL B CA 1
ATOM 5072 C C . VAL B 1 17 ? -41.281 -34.125 -4.473 1 37.78 17 VAL B C 1
ATOM 5074 O O . VAL B 1 17 ? -41.188 -33.406 -5.465 1 37.78 17 VAL B O 1
ATOM 5077 N N . HIS B 1 18 ? -42.219 -33.594 -3.848 1 40.75 18 HIS B N 1
ATOM 5078 C CA . HIS B 1 18 ? -42.156 -32.188 -3.424 1 40.75 18 HIS B CA 1
ATOM 5079 C C . HIS B 1 18 ? -40.688 -31.75 -3.24 1 40.75 18 HIS B C 1
ATOM 5081 O O . HIS B 1 18 ? -40 -32.25 -2.35 1 40.75 18 HIS B O 1
ATOM 5087 N N . ALA B 1 19 ? -39.875 -31.656 -4.23 1 52.53 19 ALA B N 1
ATOM 5088 C CA . ALA B 1 19 ? -38.531 -31.047 -4.293 1 52.53 19 ALA B CA 1
ATOM 5089 C C . ALA B 1 19 ? -38.438 -29.844 -3.365 1 52.53 19 ALA B C 1
ATOM 5091 O O . ALA B 1 19 ? -39 -28.781 -3.656 1 52.53 19 ALA B O 1
ATOM 5092 N N . ASP B 1 20 ? -38.438 -30.062 -2.074 1 69.38 20 ASP B N 1
ATOM 5093 C CA . ASP B 1 20 ? -38.5 -29.141 -0.946 1 69.38 20 ASP B CA 1
ATOM 5094 C C . ASP B 1 20 ? -37.25 -28.266 -0.881 1 69.38 20 ASP B C 1
ATOM 5096 O O . ASP B 1 20 ? -36.188 -28.672 -1.333 1 69.38 20 ASP B O 1
ATOM 5100 N N . CYS B 1 21 ? -37.531 -26.969 -0.786 1 84.38 21 CYS B N 1
ATOM 5101 C CA . CYS B 1 21 ? -36.469 -26.016 -0.459 1 84.38 21 CYS B CA 1
ATOM 5102 C C . CYS B 1 21 ? -35.625 -26.531 0.688 1 84.38 21 CYS B C 1
ATOM 5104 O O . CYS B 1 21 ? -36.125 -27.266 1.555 1 84.38 21 CYS B O 1
ATOM 5106 N N . PRO B 1 22 ? -34.281 -26.391 0.519 1 87.31 22 PRO B N 1
ATOM 5107 C CA . PRO B 1 22 ? -33.375 -26.875 1.572 1 87.31 22 PRO B CA 1
ATOM 5108 C C . PRO B 1 22 ? -33.844 -26.484 2.971 1 87.31 22 PRO B C 1
ATOM 5110 O O . PRO B 1 22 ? -34.062 -25.297 3.238 1 87.31 22 PRO B O 1
ATOM 5113 N N . ASN B 1 23 ? -34.094 -27.438 3.822 1 89.69 23 ASN B N 1
ATOM 5114 C CA . ASN B 1 23 ? -34.469 -27.266 5.223 1 89.69 23 ASN B CA 1
ATOM 5115 C C . ASN B 1 23 ? -35.719 -26.406 5.367 1 89.69 23 ASN B C 1
ATOM 5117 O O . ASN B 1 23 ? -35.844 -25.625 6.312 1 89.69 23 ASN B O 1
ATOM 5121 N N . THR B 1 24 ? -36.531 -26.422 4.426 1 90.06 24 THR B N 1
ATOM 5122 C CA . THR B 1 24 ? -37.781 -25.641 4.422 1 90.06 24 THR B CA 1
ATOM 5123 C C . THR B 1 24 ? -37.5 -24.188 4.727 1 90.06 24 THR B C 1
ATOM 5125 O O . THR B 1 24 ? -38.188 -23.562 5.52 1 90.06 24 THR B O 1
ATOM 5128 N N . CYS B 1 25 ? -36.344 -23.766 4.25 1 94.62 25 CYS B N 1
ATOM 5129 C CA . CYS B 1 25 ? -35.844 -22.391 4.371 1 94.62 25 CYS B CA 1
ATOM 5130 C C . CYS B 1 25 ? -35.719 -22 5.836 1 94.62 25 CYS B C 1
ATOM 5132 O O . CYS B 1 25 ? -35.938 -20.844 6.195 1 94.62 25 CYS B O 1
ATOM 5134 N N . SER B 1 26 ? -35.5 -23 6.73 1 94.44 26 SER B N 1
ATOM 5135 C CA . SER B 1 26 ? -35.25 -22.844 8.156 1 94.44 26 SER B CA 1
ATOM 5136 C C . SER B 1 26 ? -36.312 -21.984 8.836 1 94.44 26 SER B C 1
ATOM 5138 O O . SER B 1 26 ? -36 -21.25 9.781 1 94.44 26 SER B O 1
ATOM 5140 N N . ASP B 1 27 ? -37.438 -21.828 8.172 1 93 27 ASP B N 1
ATOM 5141 C CA . ASP B 1 27 ? -38.594 -21.047 8.641 1 93 27 ASP B CA 1
ATOM 5142 C C . ASP B 1 27 ? -38.281 -19.547 8.586 1 93 27 ASP B C 1
ATOM 5144 O O . ASP B 1 27 ? -38.938 -18.75 9.289 1 93 27 ASP B O 1
ATOM 5148 N N . HIS B 1 28 ? -37.344 -19.219 7.977 1 95.5 28 HIS B N 1
ATOM 5149 C CA . HIS B 1 28 ? -36.969 -17.812 7.863 1 95.5 28 HIS B CA 1
ATOM 5150 C C . HIS B 1 28 ? -37 -17.344 6.414 1 95.5 28 HIS B C 1
ATOM 5152 O O . HIS B 1 28 ? -36.281 -16.438 6.031 1 95.5 28 HIS B O 1
ATOM 5158 N N . GLY B 1 29 ? -37.75 -18.016 5.562 1 94.5 29 GLY B N 1
ATOM 5159 C CA . GLY B 1 29 ? -37.938 -17.688 4.156 1 94.5 29 GLY B CA 1
ATOM 5160 C C . GLY B 1 29 ? -39.094 -18.406 3.502 1 94.5 29 GLY B C 1
ATOM 5161 O O . GLY B 1 29 ? -39.781 -19.172 4.156 1 94.5 29 GLY B O 1
ATOM 5162 N N . THR B 1 30 ? -39.344 -18.062 2.275 1 92.25 30 THR B N 1
ATOM 5163 C CA . THR B 1 30 ? -40.375 -18.719 1.49 1 92.25 30 THR B CA 1
ATOM 5164 C C . THR B 1 30 ? -39.781 -19.531 0.349 1 92.25 30 THR B C 1
ATOM 5166 O O . THR B 1 30 ? -38.812 -19.094 -0.289 1 92.25 30 THR B O 1
ATOM 5169 N N . CYS B 1 31 ? -40.281 -20.719 0.287 1 89.19 31 CYS B N 1
ATOM 5170 C CA . CYS B 1 31 ? -39.875 -21.547 -0.833 1 89.19 31 CYS B CA 1
ATOM 5171 C C . CYS B 1 31 ? -40.562 -21.125 -2.121 1 89.19 31 CYS B C 1
ATOM 5173 O O . CYS B 1 31 ? -41.781 -21.203 -2.227 1 89.19 31 CYS B O 1
ATOM 5175 N N . THR B 1 32 ? -39.844 -20.531 -2.926 1 84.25 32 THR B N 1
ATOM 5176 C CA . THR B 1 32 ? -40.406 -20 -4.168 1 84.25 32 THR B CA 1
ATOM 5177 C C . THR B 1 32 ? -39.938 -20.844 -5.359 1 84.25 32 THR B C 1
ATOM 5179 O O . THR B 1 32 ? -38.875 -21.422 -5.34 1 84.25 32 THR B O 1
ATOM 5182 N N . THR B 1 33 ? -40.812 -20.953 -6.281 1 76.69 33 THR B N 1
ATOM 5183 C CA . THR B 1 33 ? -40.531 -21.719 -7.496 1 76.69 33 THR B CA 1
ATOM 5184 C C . THR B 1 33 ? -39.812 -20.828 -8.523 1 76.69 33 THR B C 1
ATOM 5186 O O . THR B 1 33 ? -40.219 -19.688 -8.742 1 76.69 33 THR B O 1
ATOM 5189 N N . LYS B 1 34 ? -38.688 -21.047 -8.812 1 66.62 34 LYS B N 1
ATOM 5190 C CA . LYS B 1 34 ? -37.969 -20.406 -9.922 1 66.62 34 LYS B CA 1
ATOM 5191 C C . LYS B 1 34 ? -37.625 -21.422 -11.008 1 66.62 34 LYS B C 1
ATOM 5193 O O . LYS B 1 34 ? -36.781 -22.297 -10.789 1 66.62 34 LYS B O 1
ATOM 5198 N N . GLY B 1 35 ? -38.219 -21.203 -12.188 1 60.56 35 GLY B N 1
ATOM 5199 C CA . GLY B 1 35 ? -38.094 -22.25 -13.188 1 60.56 35 GLY B CA 1
ATOM 5200 C C . GLY B 1 35 ? -38.625 -23.594 -12.727 1 60.56 35 GLY B C 1
ATOM 5201 O O . GLY B 1 35 ? -39.781 -23.703 -12.297 1 60.56 35 GLY B O 1
ATOM 5202 N N . ASN B 1 36 ? -37.844 -24.656 -12.875 1 58.34 36 ASN B N 1
ATOM 5203 C CA . ASN B 1 36 ? -38.281 -25.984 -12.445 1 58.34 36 ASN B CA 1
ATOM 5204 C C . ASN B 1 36 ? -37.75 -26.312 -11.055 1 58.34 36 ASN B C 1
ATOM 5206 O O . ASN B 1 36 ? -37.844 -27.453 -10.602 1 58.34 36 ASN B O 1
ATOM 5210 N N . GLY B 1 37 ? -37.094 -25.219 -10.5 1 70.25 37 GLY B N 1
ATOM 5211 C CA . GLY B 1 37 ? -36.531 -25.5 -9.203 1 70.25 37 GLY B CA 1
ATOM 5212 C C . GLY B 1 37 ? -37.062 -24.609 -8.102 1 70.25 37 GLY B C 1
ATOM 5213 O O . GLY B 1 37 ? -37.969 -23.828 -8.32 1 70.25 37 GLY B O 1
ATOM 5214 N N . TYR B 1 38 ? -36.812 -25.016 -6.867 1 77.56 38 TYR B N 1
ATOM 5215 C CA . TYR B 1 38 ? -37.25 -24.266 -5.688 1 77.56 38 TYR B CA 1
ATOM 5216 C C . TYR B 1 38 ? -36.094 -23.531 -5.055 1 77.56 38 TYR B C 1
ATOM 5218 O O . TYR B 1 38 ? -34.969 -24.031 -5.027 1 77.56 38 TYR B O 1
ATOM 5226 N N . LEU B 1 39 ? -36.219 -22.25 -4.828 1 85 39 LEU B N 1
ATOM 5227 C CA . LEU B 1 39 ? -35.219 -21.422 -4.156 1 85 39 LEU B CA 1
ATOM 5228 C C . LEU B 1 39 ? -35.812 -20.766 -2.916 1 85 39 LEU B C 1
ATOM 5230 O O . LEU B 1 39 ? -36.969 -20.375 -2.91 1 85 39 LEU B O 1
ATOM 5234 N N . CYS B 1 40 ? -35 -20.766 -1.907 1 90.25 40 CYS B N 1
ATOM 5235 C CA . CYS B 1 40 ? -35.438 -20.062 -0.699 1 90.25 40 CYS B CA 1
ATOM 5236 C C . CYS B 1 40 ? -35.312 -18.547 -0.875 1 90.25 40 CYS B C 1
ATOM 5238 O O . CYS B 1 40 ? -34.281 -18.047 -1.281 1 90.25 40 CYS B O 1
ATOM 5240 N N . SER B 1 41 ? -36.344 -17.844 -0.747 1 91.69 41 SER B N 1
ATOM 5241 C CA . SER B 1 41 ? -36.344 -16.391 -0.6 1 91.69 41 SER B CA 1
ATOM 5242 C C . SER B 1 41 ? -36.344 -15.984 0.87 1 91.69 41 SER B C 1
ATOM 5244 O O . SER B 1 41 ? -37.406 -16.031 1.518 1 91.69 41 SER B O 1
ATOM 5246 N N . CYS B 1 42 ? -35.281 -15.57 1.363 1 94.75 42 CYS B N 1
ATOM 5247 C CA . CYS B 1 42 ? -35.125 -15.344 2.795 1 94.75 42 CYS B CA 1
ATOM 5248 C C . CYS B 1 42 ? -35.844 -14.07 3.227 1 94.75 42 CYS B C 1
ATOM 5250 O O . CYS B 1 42 ? -35.875 -13.094 2.482 1 94.75 42 CYS B O 1
ATOM 5252 N N . TYR B 1 43 ? -36.375 -14.008 4.41 1 94.88 43 TYR B N 1
ATOM 5253 C CA . TYR B 1 43 ? -36.938 -12.781 4.996 1 94.88 43 TYR B CA 1
ATOM 5254 C C . TYR B 1 43 ? -35.812 -11.789 5.312 1 94.88 43 TYR B C 1
ATOM 5256 O O . TYR B 1 43 ? -34.625 -12.164 5.367 1 94.88 43 TYR B O 1
ATOM 5264 N N . ASN B 1 44 ? -36.281 -10.594 5.543 1 92.69 44 ASN B N 1
ATOM 5265 C CA . ASN B 1 44 ? -35.312 -9.578 5.922 1 92.69 44 ASN B CA 1
ATOM 5266 C C . ASN B 1 44 ? -34.562 -9.969 7.191 1 92.69 44 ASN B C 1
ATOM 5268 O O . ASN B 1 44 ? -35.156 -10.391 8.172 1 92.69 44 ASN B O 1
ATOM 5272 N N . GLY B 1 45 ? -33.281 -9.883 7.082 1 94.31 45 GLY B N 1
ATOM 5273 C CA . GLY B 1 45 ? -32.469 -10.195 8.242 1 94.31 45 GLY B CA 1
ATOM 5274 C C . GLY B 1 45 ? -31.828 -11.578 8.164 1 94.31 45 GLY B C 1
ATOM 5275 O O . GLY B 1 45 ? -31 -11.93 9 1 94.31 45 GLY B O 1
ATOM 5276 N N . PHE B 1 46 ? -32.281 -12.312 7.227 1 95.5 46 PHE B N 1
ATOM 5277 C CA . PHE B 1 46 ? -31.75 -13.664 7.086 1 95.5 46 PHE B CA 1
ATOM 5278 C C . PHE B 1 46 ? -31.125 -13.852 5.711 1 95.5 46 PHE B C 1
ATOM 5280 O O . PHE B 1 46 ? -31.422 -13.109 4.773 1 95.5 46 PHE B O 1
ATOM 5287 N N . THR B 1 47 ? -30.125 -14.773 5.652 1 94.44 47 THR B N 1
ATOM 5288 C CA . THR B 1 47 ? -29.438 -15.078 4.406 1 94.44 47 THR B CA 1
ATOM 5289 C C . THR B 1 47 ? -28.938 -16.531 4.398 1 94.44 47 THR B C 1
ATOM 5291 O O . THR B 1 47 ? -29.266 -17.297 5.301 1 94.44 47 THR B O 1
ATOM 5294 N N . GLY B 1 48 ? -28.219 -16.844 3.361 1 92.62 48 GLY B N 1
ATOM 5295 C CA . GLY B 1 48 ? -27.797 -18.219 3.182 1 92.62 48 GLY B CA 1
ATOM 5296 C C . GLY B 1 48 ? -28.703 -19.016 2.275 1 92.62 48 GLY B C 1
ATOM 5297 O O . GLY B 1 48 ? -29.859 -18.641 2.062 1 92.62 48 GLY B O 1
ATOM 5298 N N . GLY B 1 49 ? -28.188 -20.125 1.854 1 91.12 49 GLY B N 1
ATOM 5299 C CA . GLY B 1 49 ? -28.953 -20.953 0.924 1 91.12 49 GLY B CA 1
ATOM 5300 C C . GLY B 1 49 ? -30.25 -21.469 1.506 1 91.12 49 GLY B C 1
ATOM 5301 O O . GLY B 1 49 ? -31.203 -21.734 0.77 1 91.12 49 GLY B O 1
ATOM 5302 N N . ASP B 1 50 ? -30.328 -21.656 2.871 1 93.75 50 ASP B N 1
ATOM 5303 C CA . ASP B 1 50 ? -31.547 -22.141 3.533 1 93.75 50 ASP B CA 1
ATOM 5304 C C . ASP B 1 50 ? -32.094 -21.094 4.5 1 93.75 50 ASP B C 1
ATOM 5306 O O . ASP B 1 50 ? -32.875 -21.438 5.395 1 93.75 50 ASP B O 1
ATOM 5310 N N . CYS B 1 51 ? -31.578 -19.953 4.414 1 96.06 51 CYS B N 1
ATOM 5311 C CA . CYS B 1 51 ? -32.031 -18.828 5.227 1 96.06 51 CYS B CA 1
ATOM 5312 C C . CYS B 1 51 ? -31.734 -19.078 6.703 1 96.06 51 CYS B C 1
ATOM 5314 O O . CYS B 1 51 ? -32.469 -18.578 7.57 1 96.06 51 CYS B O 1
ATOM 5316 N N . SER B 1 52 ? -30.734 -19.875 6.98 1 95.75 52 SER B N 1
ATOM 5317 C CA . SER B 1 52 ? -30.406 -20.188 8.367 1 95.75 52 SER B CA 1
ATOM 5318 C C . SER B 1 52 ? -29.469 -19.141 8.969 1 95.75 52 SER B C 1
ATOM 5320 O O . SER B 1 52 ? -29.281 -19.094 10.18 1 95.75 52 SER B O 1
ATOM 5322 N N . ARG B 1 53 ? -28.891 -18.297 8.18 1 96.06 53 ARG B N 1
ATOM 5323 C CA . ARG B 1 53 ? -27.922 -17.297 8.641 1 96.06 53 ARG B CA 1
ATOM 5324 C C . ARG B 1 53 ? -28.578 -15.938 8.812 1 96.06 53 ARG B C 1
ATOM 5326 O O . ARG B 1 53 ? -29.5 -15.578 8.062 1 96.06 53 ARG B O 1
ATOM 5333 N N . ARG B 1 54 ? -28.094 -15.203 9.766 1 95.62 54 ARG B N 1
ATOM 5334 C CA . ARG B 1 54 ? -28.578 -13.844 10 1 95.62 54 ARG B CA 1
ATOM 5335 C C . ARG B 1 54 ? -27.688 -12.812 9.328 1 95.62 54 ARG B C 1
ATOM 5337 O O . ARG B 1 54 ? -26.469 -13.008 9.219 1 95.62 54 ARG B O 1
ATOM 5344 N N . THR B 1 55 ? -28.266 -11.766 8.812 1 96.31 55 THR B N 1
ATOM 5345 C CA . THR B 1 55 ? -27.484 -10.648 8.281 1 96.31 55 THR B CA 1
ATOM 5346 C C . THR B 1 55 ? -27.062 -9.711 9.406 1 96.31 55 THR B C 1
ATOM 5348 O O . THR B 1 55 ? -27.656 -9.703 10.484 1 96.31 55 THR B O 1
ATOM 5351 N N . CYS B 1 56 ? -26.016 -8.977 9.25 1 97.56 56 CYS B N 1
ATOM 5352 C CA . CYS B 1 56 ? -25.5 -8.031 10.234 1 97.56 56 CYS B CA 1
ATOM 5353 C C . CYS B 1 56 ? -25.812 -6.598 9.836 1 97.56 56 CYS B C 1
ATOM 5355 O O . CYS B 1 56 ? -26.109 -6.32 8.672 1 97.56 56 CYS B O 1
ATOM 5357 N N . PRO B 1 57 ? -25.812 -5.73 10.836 1 96.5 57 PRO B N 1
ATOM 5358 C CA . PRO B 1 57 ? -26.094 -4.324 10.531 1 96.5 57 PRO B CA 1
ATOM 5359 C C . PRO B 1 57 ? -25.109 -3.736 9.531 1 96.5 57 PRO B C 1
ATOM 5361 O O . PRO B 1 57 ? -23.922 -4.105 9.523 1 96.5 57 PRO B O 1
ATOM 5364 N N . THR B 1 58 ? -25.609 -2.857 8.711 1 97.12 58 THR B N 1
ATOM 5365 C CA . THR B 1 58 ? -24.797 -2.199 7.703 1 97.12 58 THR B CA 1
ATOM 5366 C C . THR B 1 58 ? -24.641 -0.711 8.008 1 97.12 58 THR B C 1
ATOM 5368 O O . THR B 1 58 ? -25.516 -0.117 8.656 1 97.12 58 THR B O 1
ATOM 5371 N N . GLY B 1 59 ? -23.531 -0.156 7.805 1 96.38 59 GLY B N 1
ATOM 5372 C CA . GLY B 1 59 ? -23.234 1.267 7.836 1 96.38 59 GLY B CA 1
ATOM 5373 C C . GLY B 1 59 ? -22.25 1.696 6.762 1 96.38 59 GLY B C 1
ATOM 5374 O O . GLY B 1 59 ? -21.719 0.86 6.023 1 96.38 59 GLY B O 1
ATOM 5375 N N . PRO B 1 60 ? -22.125 3.012 6.633 1 96.94 60 PRO B N 1
ATOM 5376 C CA . PRO B 1 60 ? -21.109 3.447 5.68 1 96.94 60 PRO B CA 1
ATOM 5377 C C . PRO B 1 60 ? -19.734 2.82 5.953 1 96.94 60 PRO B C 1
ATOM 5379 O O . PRO B 1 60 ? -19.312 2.744 7.105 1 96.94 60 PRO B O 1
ATOM 5382 N N . ALA B 1 61 ? -19.125 2.357 4.926 1 98.31 61 ALA B N 1
ATOM 5383 C CA . ALA B 1 61 ? -17.828 1.691 5.082 1 98.31 61 ALA B CA 1
ATOM 5384 C C . ALA B 1 61 ? -16.75 2.684 5.496 1 98.31 61 ALA B C 1
ATOM 5386 O O . ALA B 1 61 ? -16.688 3.801 4.973 1 98.31 61 ALA B O 1
ATOM 5387 N N . TRP B 1 62 ? -15.898 2.326 6.473 1 98.31 62 TRP B N 1
ATOM 5388 C CA . TRP B 1 62 ? -14.703 3.104 6.777 1 98.31 62 TRP B CA 1
ATOM 5389 C C . TRP B 1 62 ? -13.711 3.057 5.621 1 98.31 62 TRP B C 1
ATOM 5391 O O . TRP B 1 62 ? -13.102 4.07 5.281 1 98.31 62 TRP B O 1
ATOM 5401 N N . ASN B 1 63 ? -13.5 1.889 5.074 1 97.38 63 ASN B N 1
ATOM 5402 C CA . ASN B 1 63 ? -12.672 1.625 3.9 1 97.38 63 ASN B CA 1
ATOM 5403 C C . ASN B 1 63 ? -13.344 0.632 2.955 1 97.38 63 ASN B C 1
ATOM 5405 O O . ASN B 1 63 ? -14.008 -0.308 3.402 1 97.38 63 ASN B O 1
ATOM 5409 N N . ASP B 1 64 ? -13.258 0.921 1.68 1 96.5 64 ASP B N 1
ATOM 5410 C CA . ASP B 1 64 ? -13.812 0.028 0.664 1 96.5 64 ASP B CA 1
ATOM 5411 C C . ASP B 1 64 ? -13.289 0.395 -0.726 1 96.5 64 ASP B C 1
ATOM 5413 O O . ASP B 1 64 ? -12.648 1.431 -0.901 1 96.5 64 ASP B O 1
ATOM 5417 N N . LEU B 1 65 ? -13.508 -0.531 -1.622 1 96.38 65 LEU B N 1
ATOM 5418 C CA . LEU B 1 65 ? -13.266 -0.208 -3.023 1 96.38 65 LEU B CA 1
ATOM 5419 C C . LEU B 1 65 ? -14.242 0.852 -3.516 1 96.38 65 LEU B C 1
ATOM 5421 O O . LEU B 1 65 ? -15.43 0.821 -3.162 1 96.38 65 LEU B O 1
ATOM 5425 N N . ALA B 1 66 ? -13.734 1.779 -4.273 1 96.88 66 ALA B N 1
ATOM 5426 C CA . ALA B 1 66 ? -14.594 2.812 -4.84 1 96.88 66 ALA B CA 1
ATOM 5427 C C . ALA B 1 66 ? -15.523 2.232 -5.906 1 96.88 66 ALA B C 1
ATOM 5429 O O . ALA B 1 66 ? -15.133 1.346 -6.664 1 96.88 66 ALA B O 1
ATOM 5430 N N . ILE B 1 67 ? -16.75 2.705 -5.953 1 95.69 67 ILE B N 1
ATOM 5431 C CA . ILE B 1 67 ? -17.703 2.266 -6.973 1 95.69 67 ILE B CA 1
ATOM 5432 C C . ILE B 1 67 ? -17.797 3.316 -8.078 1 95.69 67 ILE B C 1
ATOM 5434 O O . ILE B 1 67 ? -18.359 3.055 -9.148 1 95.69 67 ILE B O 1
ATOM 5438 N N . ALA B 1 68 ? -17.344 4.488 -7.812 1 95.56 68 ALA B N 1
ATOM 5439 C CA . ALA B 1 68 ? -17.234 5.625 -8.719 1 95.56 68 ALA B CA 1
ATOM 5440 C C . ALA B 1 68 ? -16.188 6.621 -8.211 1 95.56 68 ALA B C 1
ATOM 5442 O O . ALA B 1 68 ? -15.672 6.477 -7.098 1 95.56 68 ALA B O 1
ATOM 5443 N N . THR B 1 69 ? -15.797 7.527 -9.039 1 95.69 69 THR B N 1
ATOM 5444 C CA . THR B 1 69 ? -14.812 8.523 -8.625 1 95.69 69 THR B CA 1
ATOM 5445 C C . THR B 1 69 ? -15.273 9.242 -7.359 1 95.69 69 THR B C 1
ATOM 5447 O O . THR B 1 69 ? -16.391 9.758 -7.305 1 95.69 69 THR B O 1
ATOM 5450 N N . ASP B 1 70 ? -14.5 9.18 -6.312 1 95.38 70 ASP B N 1
ATOM 5451 C CA . ASP B 1 70 ? -14.664 9.852 -5.031 1 95.38 70 ASP B CA 1
ATOM 5452 C C . ASP B 1 70 ? -15.891 9.32 -4.285 1 95.38 70 ASP B C 1
ATOM 5454 O O . ASP B 1 70 ? -16.516 10.039 -3.504 1 95.38 70 ASP B O 1
ATOM 5458 N N . ARG B 1 71 ? -16.297 8.086 -4.605 1 95.62 71 ARG B N 1
ATOM 5459 C CA . ARG B 1 71 ? -17.375 7.402 -3.9 1 95.62 71 ARG B CA 1
ATOM 5460 C C . ARG B 1 71 ? -16.938 6.035 -3.4 1 95.62 71 ARG B C 1
ATOM 5462 O O . ARG B 1 71 ? -16.906 5.066 -4.164 1 95.62 71 ARG B O 1
ATOM 5469 N N . ALA B 1 72 ? -16.609 5.984 -2.096 1 97 72 ALA B N 1
ATOM 5470 C CA . ALA B 1 72 ? -16.016 4.738 -1.606 1 97 72 ALA B CA 1
ATOM 5471 C C . ALA B 1 72 ? -16.625 4.332 -0.268 1 97 72 ALA B C 1
ATOM 5473 O O . ALA B 1 72 ? -16.344 3.25 0.248 1 97 72 ALA B O 1
ATOM 5474 N N . HIS B 1 73 ? -17.453 5.062 0.349 1 97.69 73 HIS B N 1
ATOM 5475 C CA . HIS B 1 73 ? -18.031 4.777 1.658 1 97.69 73 HIS B CA 1
ATOM 5476 C C . HIS B 1 73 ? -19.453 4.238 1.53 1 97.69 73 HIS B C 1
ATOM 5478 O O . HIS B 1 73 ? -20.375 4.746 2.176 1 97.69 73 HIS B O 1
ATOM 5484 N N . GLN B 1 74 ? -19.594 3.178 0.77 1 95.06 74 GLN B N 1
ATOM 5485 C CA . GLN B 1 74 ? -20.891 2.543 0.593 1 95.06 74 GLN B CA 1
ATOM 5486 C C . GLN B 1 74 ? -21.281 1.744 1.831 1 95.06 74 GLN B C 1
ATOM 5488 O O . GLN B 1 74 ? -20.422 1.327 2.607 1 95.06 74 GLN B O 1
ATOM 5493 N N . PRO B 1 75 ? -22.594 1.587 2.012 1 96.56 75 PRO B N 1
ATOM 5494 C CA . PRO B 1 75 ? -23.031 0.762 3.139 1 96.56 75 PRO B CA 1
ATOM 5495 C C . PRO B 1 75 ? -22.578 -0.691 3.02 1 96.56 75 PRO B C 1
ATOM 5497 O O . PRO B 1 75 ? -22.703 -1.297 1.953 1 96.56 75 PRO B O 1
ATOM 5500 N N . VAL B 1 76 ? -22.016 -1.213 4.016 1 97.12 76 VAL B N 1
ATOM 5501 C CA . VAL B 1 76 ? -21.562 -2.6 4.055 1 97.12 76 VAL B CA 1
ATOM 5502 C C . VAL B 1 76 ? -21.734 -3.156 5.469 1 97.12 76 VAL B C 1
ATOM 5504 O O . VAL B 1 76 ? -21.922 -2.398 6.422 1 97.12 76 VAL B O 1
ATOM 5507 N N . ALA B 1 77 ? -21.781 -4.43 5.57 1 97.12 77 ALA B N 1
ATOM 5508 C CA . ALA B 1 77 ? -21.922 -5.078 6.867 1 97.12 77 ALA B CA 1
ATOM 5509 C C . ALA B 1 77 ? -20.797 -4.68 7.816 1 97.12 77 ALA B C 1
ATOM 5511 O O . ALA B 1 77 ? -19.625 -4.66 7.422 1 97.12 77 ALA B O 1
ATOM 5512 N N . CYS B 1 78 ? -21.188 -4.281 9.047 1 98.44 78 CYS B N 1
ATOM 5513 C CA . CYS B 1 78 ? -20.266 -3.926 10.125 1 98.44 78 CYS B CA 1
ATOM 5514 C C . CYS B 1 78 ? -19.281 -2.857 9.672 1 98.44 78 CYS B C 1
ATOM 5516 O O . CYS B 1 78 ? -18.125 -2.848 10.109 1 98.44 78 CYS B O 1
ATOM 5518 N N . SER B 1 79 ? -19.594 -2.055 8.656 1 98.38 79 SER B N 1
ATOM 5519 C CA . SER B 1 79 ? -18.875 -0.899 8.133 1 98.38 79 SER B CA 1
ATOM 5520 C C . SER B 1 79 ? -17.438 -1.261 7.789 1 98.38 79 SER B C 1
ATOM 5522 O O . SER B 1 79 ? -16.531 -0.421 7.883 1 98.38 79 SER B O 1
ATOM 5524 N N . ASN B 1 80 ? -17.078 -2.531 7.527 1 97.88 80 ASN B N 1
ATOM 5525 C CA . ASN B 1 80 ? -15.766 -3.064 7.188 1 97.88 80 ASN B CA 1
ATOM 5526 C C . ASN B 1 80 ? -14.758 -2.834 8.305 1 97.88 80 ASN B C 1
ATOM 5528 O O . ASN B 1 80 ? -13.578 -2.582 8.047 1 97.88 80 ASN B O 1
ATOM 5532 N N . ARG B 1 81 ? -15.219 -2.744 9.477 1 98.44 81 ARG B N 1
ATOM 5533 C CA . ARG B 1 81 ? -14.367 -2.656 10.656 1 98.44 81 ARG B CA 1
ATOM 5534 C C . ARG B 1 81 ? -14.906 -3.523 11.789 1 98.44 81 ARG B C 1
ATOM 5536 O O . ARG B 1 81 ? -14.828 -3.145 12.961 1 98.44 81 ARG B O 1
ATOM 5543 N N . GLY B 1 82 ? -15.492 -4.664 11.422 1 97.81 82 GLY B N 1
ATOM 5544 C CA . GLY B 1 82 ? -16.016 -5.66 12.344 1 97.81 82 GLY B CA 1
ATOM 5545 C C . GLY B 1 82 ? -16.297 -6.996 11.68 1 97.81 82 GLY B C 1
ATOM 5546 O O . GLY B 1 82 ? -16.344 -7.09 10.453 1 97.81 82 GLY B O 1
ATOM 5547 N N . THR B 1 83 ? -16.422 -7.996 12.461 1 97.06 83 THR B N 1
ATOM 5548 C CA . THR B 1 83 ? -16.734 -9.336 11.984 1 97.06 83 THR B CA 1
ATOM 5549 C C . THR B 1 83 ? -18.203 -9.664 12.234 1 97.06 83 THR B C 1
ATOM 5551 O O . THR B 1 83 ? -18.703 -9.469 13.336 1 97.06 83 THR B O 1
ATOM 5554 N N . CYS B 1 84 ? -18.875 -10.078 11.195 1 96.81 84 CYS B N 1
ATOM 5555 C CA . CYS B 1 84 ? -20.281 -10.453 11.305 1 96.81 84 CYS B CA 1
ATOM 5556 C C . CYS B 1 84 ? -20.438 -11.859 11.867 1 96.81 84 CYS B C 1
ATOM 5558 O O . CYS B 1 84 ? -19.891 -12.812 11.32 1 96.81 84 CYS B O 1
ATOM 5560 N N . ASP B 1 85 ? -21.125 -11.992 12.945 1 95.94 85 ASP B N 1
ATOM 5561 C CA . ASP B 1 85 ? -21.562 -13.297 13.438 1 95.94 85 ASP B CA 1
ATOM 5562 C C . ASP B 1 85 ? -22.891 -13.703 12.812 1 95.94 85 ASP B C 1
ATOM 5564 O O . ASP B 1 85 ? -23.953 -13.242 13.234 1 95.94 85 ASP B O 1
ATOM 5568 N N . TYR B 1 86 ? -22.859 -14.625 11.898 1 95.19 86 TYR B N 1
ATOM 5569 C CA . TYR B 1 86 ? -24.016 -15 11.102 1 95.19 86 TYR B CA 1
ATOM 5570 C C . TYR B 1 86 ? -25.016 -15.797 11.93 1 95.19 86 TYR B C 1
ATOM 5572 O O . TYR B 1 86 ? -26.156 -16 11.508 1 95.19 86 TYR B O 1
ATOM 5580 N N . THR B 1 87 ? -24.609 -16.297 13.062 1 94.31 87 THR B N 1
ATOM 5581 C CA . THR B 1 87 ? -25.516 -17.031 13.945 1 94.31 87 THR B CA 1
ATOM 5582 C C . THR B 1 87 ? -26.391 -16.062 14.742 1 94.31 87 THR B C 1
ATOM 5584 O O . THR B 1 87 ? -27.594 -16.281 14.875 1 94.31 87 THR B O 1
ATOM 5587 N N . THR B 1 88 ? -25.828 -14.922 15.219 1 94.81 88 THR B N 1
ATOM 5588 C CA . THR B 1 88 ? -26.516 -13.992 16.094 1 94.81 88 THR B CA 1
ATOM 5589 C C . THR B 1 88 ? -26.938 -12.734 15.344 1 94.81 88 THR B C 1
ATOM 5591 O O . THR B 1 88 ? -27.828 -12 15.773 1 94.81 88 THR B O 1
ATOM 5594 N N . GLY B 1 89 ? -26.266 -12.461 14.242 1 95.88 89 GLY B N 1
ATOM 5595 C CA . GLY B 1 89 ? -26.531 -11.242 13.492 1 95.88 89 GLY B CA 1
ATOM 5596 C C . GLY B 1 89 ? -25.906 -10.016 14.117 1 95.88 89 GLY B C 1
ATOM 5597 O O . GLY B 1 89 ? -26.359 -8.891 13.883 1 95.88 89 GLY B O 1
ATOM 5598 N N . VAL B 1 90 ? -24.906 -10.234 15 1 96.56 90 VAL B N 1
ATOM 5599 C CA . VAL B 1 90 ? -24.266 -9.141 15.727 1 96.56 90 VAL B CA 1
ATOM 5600 C C . VAL B 1 90 ? -22.844 -8.922 15.18 1 96.56 90 VAL B C 1
ATOM 5602 O O . VAL B 1 90 ? -22.172 -9.875 14.797 1 96.56 90 VAL B O 1
ATOM 5605 N N . CYS B 1 91 ? -22.453 -7.664 15.102 1 97.69 91 CYS B N 1
ATOM 5606 C CA . CYS B 1 91 ? -21.109 -7.309 14.672 1 97.69 91 CYS B CA 1
ATOM 5607 C C . CYS B 1 91 ? -20.156 -7.281 15.859 1 97.69 91 CYS B C 1
ATOM 5609 O O . CYS B 1 91 ? -20.469 -6.715 16.906 1 97.69 91 CYS B O 1
ATOM 5611 N N . THR B 1 92 ? -19.047 -7.93 15.75 1 97.81 92 THR B N 1
ATOM 5612 C CA . THR B 1 92 ? -17.922 -7.723 16.656 1 97.81 92 THR B CA 1
ATOM 5613 C C . THR B 1 92 ? -16.938 -6.707 16.078 1 97.81 92 THR B C 1
ATOM 5615 O O . THR B 1 92 ? -16.234 -7.004 15.117 1 97.81 92 THR B O 1
ATOM 5618 N N . CYS B 1 93 ? -16.859 -5.574 16.703 1 97.56 93 CYS B N 1
ATOM 5619 C CA . CYS B 1 93 ? -16.125 -4.449 16.141 1 97.56 93 CYS B CA 1
ATOM 5620 C C . CYS B 1 93 ? -14.625 -4.602 16.359 1 97.56 93 CYS B C 1
ATOM 5622 O O . CYS B 1 93 ? -14.203 -5.133 17.391 1 97.56 93 CYS B O 1
ATOM 5624 N N . ASP B 1 94 ? -13.773 -4.184 15.398 1 97.44 94 ASP B N 1
ATOM 5625 C CA . ASP B 1 94 ? -12.336 -4.066 15.57 1 97.44 94 ASP B CA 1
ATOM 5626 C C . ASP B 1 94 ? -12 -3.082 16.688 1 97.44 94 ASP B C 1
ATOM 5628 O O . ASP B 1 94 ? -12.844 -2.283 17.094 1 97.44 94 ASP B O 1
ATOM 5632 N N . VAL B 1 95 ? -10.727 -3.154 17.203 1 95.38 95 VAL B N 1
ATOM 5633 C CA . VAL B 1 95 ? -10.266 -2.197 18.203 1 95.38 95 VAL B CA 1
ATOM 5634 C C . VAL B 1 95 ? -10.398 -0.776 17.656 1 95.38 95 VAL B C 1
ATOM 5636 O O . VAL B 1 95 ? -10.094 -0.521 16.484 1 95.38 95 VAL B O 1
ATOM 5639 N N . GLY B 1 96 ? -11.016 0.114 18.453 1 95.75 96 GLY B N 1
ATOM 5640 C CA . GLY B 1 96 ? -11.117 1.516 18.078 1 95.75 96 GLY B CA 1
ATOM 5641 C C . GLY B 1 96 ? -12.445 1.867 17.438 1 95.75 96 GLY B C 1
ATOM 5642 O O . GLY B 1 96 ? -12.68 3.023 17.078 1 95.75 96 GLY B O 1
ATOM 5643 N N . PHE B 1 97 ? -13.312 0.87 17.25 1 97.38 97 PHE B N 1
ATOM 5644 C CA . PHE B 1 97 ? -14.602 1.113 16.625 1 97.38 97 PHE B CA 1
ATOM 5645 C C . PHE B 1 97 ? -15.742 0.622 17.516 1 97.38 97 PHE B C 1
ATOM 5647 O O . PHE B 1 97 ? -15.547 -0.285 18.328 1 97.38 97 PHE B O 1
ATOM 5654 N N . SER B 1 98 ? -16.844 1.308 17.453 1 96 98 SER B N 1
ATOM 5655 C CA . SER B 1 98 ? -18.031 0.958 18.234 1 96 98 SER B CA 1
ATOM 5656 C C . SER B 1 98 ? -19.297 1.229 17.438 1 96 98 SER B C 1
ATOM 5658 O O . SER B 1 98 ? -19.25 1.583 16.266 1 96 98 SER B O 1
ATOM 5660 N N . GLY B 1 99 ? -20.453 0.969 18.047 1 94.5 99 GLY B N 1
ATOM 5661 C CA . GLY B 1 99 ? -21.734 1.072 17.375 1 94.5 99 GLY B CA 1
ATOM 5662 C C . GLY B 1 99 ? -22.266 -0.267 16.906 1 94.5 99 GLY B C 1
ATOM 5663 O O . GLY B 1 99 ? -21.531 -1.255 16.859 1 94.5 99 GLY B O 1
ATOM 5664 N N . LEU B 1 100 ? -23.484 -0.292 16.469 1 94.38 100 LEU B N 1
ATOM 5665 C CA . LEU B 1 100 ? -24.125 -1.531 16.062 1 94.38 100 LEU B CA 1
ATOM 5666 C C . LEU B 1 100 ? -23.469 -2.086 14.797 1 94.38 100 LEU B C 1
ATOM 5668 O O . LEU B 1 100 ? -23.328 -3.301 14.648 1 94.38 100 LEU B O 1
ATOM 5672 N N . ALA B 1 101 ? -23.109 -1.219 13.891 1 97.62 101 ALA B N 1
ATOM 5673 C CA . ALA B 1 101 ? -22.484 -1.621 12.633 1 97.62 101 ALA B CA 1
ATOM 5674 C C . ALA B 1 101 ? -21 -1.278 12.625 1 97.62 101 ALA B C 1
ATOM 5676 O O . ALA B 1 101 ? -20.375 -1.221 11.57 1 97.62 101 ALA B O 1
ATOM 5677 N N . CYS B 1 102 ? -20.5 -0.996 13.906 1 98 102 CYS B N 1
ATOM 5678 C CA . CYS B 1 102 ? -19.109 -0.575 14.008 1 98 102 CYS B CA 1
ATOM 5679 C C . CYS B 1 102 ? -18.859 0.704 13.211 1 98 102 CYS B C 1
ATOM 5681 O O . CYS B 1 102 ? -17.828 0.854 12.57 1 98 102 CYS B O 1
ATOM 5683 N N . ASN B 1 103 ? -19.875 1.557 13.18 1 97.44 103 ASN B N 1
ATOM 5684 C CA . ASN B 1 103 ? -19.828 2.758 12.352 1 97.44 103 ASN B CA 1
ATOM 5685 C C . ASN B 1 103 ? -19.469 3.994 13.172 1 97.44 103 ASN B C 1
ATOM 5687 O O . ASN B 1 103 ? -19.734 5.121 12.75 1 97.44 103 ASN B O 1
ATOM 5691 N N . ARG B 1 104 ? -18.922 3.77 14.344 1 96.56 104 ARG B N 1
ATOM 5692 C CA . ARG B 1 104 ? -18.484 4.879 15.195 1 96.56 104 ARG B CA 1
ATOM 5693 C C . ARG B 1 104 ? -17.047 4.703 15.641 1 96.56 104 ARG B C 1
ATOM 5695 O O . ARG B 1 104 ? -16.656 3.631 16.109 1 96.56 104 ARG B O 1
ATOM 5702 N N . MET B 1 105 ? -16.281 5.738 15.43 1 96.75 105 MET B N 1
ATOM 5703 C CA . MET B 1 105 ? -14.922 5.75 15.945 1 96.75 105 MET B CA 1
ATOM 5704 C C . MET B 1 105 ? -14.922 5.945 17.469 1 96.75 105 MET B C 1
ATOM 5706 O O . MET B 1 105 ? -15.609 6.828 17.984 1 96.75 105 MET B O 1
ATOM 5710 N N . SER B 1 106 ? -14.188 5.074 18.172 1 94.62 106 SER B N 1
ATOM 5711 C CA . SER B 1 106 ? -14.094 5.219 19.625 1 94.62 106 SER B CA 1
ATOM 5712 C C . SER B 1 106 ? -13.117 6.32 20.016 1 94.62 106 SER B C 1
ATOM 5714 O O . SER B 1 106 ? -12.148 6.578 19.281 1 94.62 106 SER B O 1
ATOM 5716 N N . CYS B 1 107 ? -13.391 6.945 21.094 1 95.38 107 CYS B N 1
ATOM 5717 C CA . CYS B 1 107 ? -12.484 7.965 21.609 1 95.38 107 CYS B CA 1
ATOM 5718 C C . CYS B 1 107 ? -11.391 7.336 22.453 1 95.38 107 CYS B C 1
ATOM 5720 O O . CYS B 1 107 ? -11.656 6.441 23.266 1 95.38 107 CYS B O 1
ATOM 5722 N N . PRO B 1 108 ? -10.156 7.781 22.172 1 93.19 108 PRO B N 1
ATOM 5723 C CA . PRO B 1 108 ? -9.047 7.129 22.859 1 93.19 108 PRO B CA 1
ATOM 5724 C C . PRO B 1 108 ? -9.078 7.348 24.375 1 93.19 108 PRO B C 1
ATOM 5726 O O . PRO B 1 108 ? -9.391 8.453 24.828 1 93.19 108 PRO B O 1
ATOM 5729 N N . ASN B 1 109 ? -8.844 6.301 25.172 1 91.81 109 ASN B N 1
ATOM 5730 C CA . ASN B 1 109 ? -8.664 6.34 26.625 1 91.81 109 ASN B CA 1
ATOM 5731 C C . ASN B 1 109 ? -9.844 7.008 27.328 1 91.81 109 ASN B C 1
ATOM 5733 O O . ASN B 1 109 ? -9.656 7.742 28.297 1 91.81 109 ASN B O 1
ATOM 5737 N N . ASP B 1 110 ? -11.016 6.875 26.828 1 91.69 110 ASP B N 1
ATOM 5738 C CA . ASP B 1 110 ? -12.211 7.5 27.391 1 91.69 110 ASP B CA 1
ATOM 5739 C C . ASP B 1 110 ? -11.984 8.984 27.656 1 91.69 110 ASP B C 1
ATOM 5741 O O . ASP B 1 110 ? -12.367 9.492 28.719 1 91.69 110 ASP B O 1
ATOM 5745 N N . CYS B 1 111 ? -11.156 9.594 26.766 1 95.75 111 CYS B N 1
ATOM 5746 C CA . CYS B 1 111 ? -10.812 11.008 26.812 1 95.75 111 CYS B CA 1
ATOM 5747 C C . CYS B 1 111 ? -10.18 11.359 28.156 1 95.75 111 CYS B C 1
ATOM 5749 O O . CYS B 1 111 ? -10.523 12.375 28.766 1 95.75 111 CYS B O 1
ATOM 5751 N N . GLY B 1 112 ? -9.328 10.43 28.641 1 92.19 112 GLY B N 1
ATOM 5752 C CA . GLY B 1 112 ? -8.602 10.664 29.875 1 92.19 112 GLY B CA 1
ATOM 5753 C C . GLY B 1 112 ? -9.508 10.938 31.062 1 92.19 112 GLY B C 1
ATOM 5754 O O . GLY B 1 112 ? -9.047 11.398 32.125 1 92.19 112 GLY B O 1
ATOM 5755 N N . LYS B 1 113 ? -10.781 10.805 30.906 1 90.62 113 LYS B N 1
ATOM 5756 C CA . LYS B 1 113 ? -11.82 11.102 31.891 1 90.62 113 LYS B CA 1
ATOM 5757 C C . LYS B 1 113 ? -11.953 12.602 32.125 1 90.62 113 LYS B C 1
ATOM 5759 O O . LYS B 1 113 ? -12.562 13.031 33.094 1 90.62 113 LYS B O 1
ATOM 5764 N N . HIS B 1 114 ? -11.359 13.305 31.344 1 94.62 114 HIS B N 1
ATOM 5765 C CA . HIS B 1 114 ? -11.375 14.766 31.438 1 94.62 114 HIS B CA 1
ATOM 5766 C C . HIS B 1 114 ? -11.836 15.391 30.125 1 94.62 114 HIS B C 1
ATOM 5768 O O . HIS B 1 114 ? -11.32 16.438 29.719 1 94.62 114 HIS B O 1
ATOM 5774 N N . GLY B 1 115 ? -12.633 14.758 29.391 1 95.31 115 GLY B N 1
ATOM 5775 C CA . GLY B 1 115 ? -13.195 15.242 28.141 1 95.31 115 GLY B CA 1
ATOM 5776 C C . GLY B 1 115 ? -14.477 14.539 27.75 1 95.31 115 GLY B C 1
ATOM 5777 O O . GLY B 1 115 ? -14.898 13.586 28.406 1 95.31 115 GLY B O 1
ATOM 5778 N N . GLU B 1 116 ? -15.086 15.086 26.766 1 93.69 116 GLU B N 1
ATOM 5779 C CA . GLU B 1 116 ? -16.312 14.508 26.203 1 93.69 116 GLU B CA 1
ATOM 5780 C C . GLU B 1 116 ? -16.078 13.961 24.797 1 93.69 116 GLU B C 1
ATOM 5782 O O . GLU B 1 116 ? -15.43 14.617 23.969 1 93.69 116 GLU B O 1
ATOM 5787 N N . CYS B 1 117 ? -16.578 12.719 24.594 1 94.31 117 CYS B N 1
ATOM 5788 C CA . CYS B 1 117 ? -16.5 12.133 23.266 1 94.31 117 CYS B CA 1
ATOM 5789 C C . CYS B 1 117 ? -17.672 12.609 22.406 1 94.31 117 CYS B C 1
ATOM 5791 O O . CYS B 1 117 ? -18.828 12.336 22.703 1 94.31 117 CYS B O 1
ATOM 5793 N N . ARG B 1 118 ? -17.312 13.305 21.328 1 95 118 ARG B N 1
ATOM 5794 C CA . ARG B 1 118 ? -18.344 13.883 20.469 1 95 118 ARG B CA 1
ATOM 5795 C C . ARG B 1 118 ? -18.125 13.484 19.016 1 95 118 ARG B C 1
ATOM 5797 O O . ARG B 1 118 ? -17 13.25 18.594 1 95 118 ARG B O 1
ATOM 5804 N N . SER B 1 119 ? -19.266 13.508 18.281 1 95.56 119 SER B N 1
ATOM 5805 C CA . SER B 1 119 ? -19.172 13.352 16.844 1 95.56 119 SER B CA 1
ATOM 5806 C C . SER B 1 119 ? -18.781 14.664 16.156 1 95.56 119 SER B C 1
ATOM 5808 O O . SER B 1 119 ? -18.906 15.734 16.766 1 95.56 119 SER B O 1
ATOM 5810 N N . MET B 1 120 ? -18.359 14.562 14.922 1 96.12 120 MET B N 1
ATOM 5811 C CA . MET B 1 120 ? -18.062 15.758 14.141 1 96.12 120 MET B CA 1
ATOM 5812 C C . MET B 1 120 ? -19.281 16.656 14.047 1 96.12 120 MET B C 1
ATOM 5814 O O . MET B 1 120 ? -19.188 17.875 14.195 1 96.12 120 MET B O 1
ATOM 5818 N N . LYS B 1 121 ? -20.422 16.078 13.828 1 93.44 121 LYS B N 1
ATOM 5819 C CA . LYS B 1 121 ? -21.672 16.797 13.688 1 93.44 121 LYS B CA 1
ATOM 5820 C C . LYS B 1 121 ? -22.031 17.547 14.977 1 93.44 121 LYS B C 1
ATOM 5822 O O . LYS B 1 121 ? -22.328 18.734 14.953 1 93.44 121 LYS B O 1
ATOM 5827 N N . LEU B 1 122 ? -22 16.812 16.078 1 91.81 122 LEU B N 1
ATOM 5828 C CA . LEU B 1 122 ? -22.328 17.422 17.375 1 91.81 122 LEU B CA 1
ATOM 5829 C C . LEU B 1 122 ? -21.312 18.5 17.734 1 91.81 122 LEU B C 1
ATOM 5831 O O . LEU B 1 122 ? -21.688 19.531 18.312 1 91.81 122 LEU B O 1
ATOM 5835 N N . ASN B 1 123 ? -20.062 18.25 17.422 1 92.44 123 ASN B N 1
ATOM 5836 C CA . ASN B 1 123 ? -19.031 19.234 17.703 1 92.44 123 ASN B CA 1
ATOM 5837 C C . ASN B 1 123 ? -19.266 20.531 16.922 1 92.44 123 ASN B C 1
ATOM 5839 O O . ASN B 1 123 ? -19.031 21.625 17.453 1 92.44 123 ASN B O 1
ATOM 5843 N N . ALA B 1 124 ? -19.703 20.438 15.695 1 90.75 124 ALA B N 1
ATOM 5844 C CA . ALA B 1 124 ? -20.047 21.594 14.883 1 90.75 124 ALA B CA 1
ATOM 5845 C C . ALA B 1 124 ? -21.234 22.344 15.469 1 90.75 124 ALA B C 1
ATOM 5847 O O . ALA B 1 124 ? -21.25 23.578 15.516 1 90.75 124 ALA B O 1
ATOM 5848 N N . GLN B 1 125 ? -22.219 21.625 16 1 86.44 125 GLN B N 1
ATOM 5849 C CA . GLN B 1 125 ? -23.438 22.188 16.547 1 86.44 125 GLN B CA 1
ATOM 5850 C C . GLN B 1 125 ? -23.141 22.922 17.859 1 86.44 125 GLN B C 1
ATOM 5852 O O . GLN B 1 125 ? -23.797 23.922 18.172 1 86.44 125 GLN B O 1
ATOM 5857 N N . ARG B 1 126 ? -22.156 22.391 18.578 1 83.94 126 ARG B N 1
ATOM 5858 C CA . ARG B 1 126 ? -21.875 22.953 19.891 1 83.94 126 ARG B CA 1
ATOM 5859 C C . ARG B 1 126 ? -20.719 23.953 19.844 1 83.94 126 ARG B C 1
ATOM 5861 O O . ARG B 1 126 ? -20.234 24.391 20.875 1 83.94 126 ARG B O 1
ATOM 5868 N N . LYS B 1 127 ? -20.297 24.172 18.688 1 78.5 127 LYS B N 1
ATOM 5869 C CA . LYS B 1 127 ? -19.234 25.172 18.516 1 78.5 127 LYS B CA 1
ATOM 5870 C C . LYS B 1 127 ? -19.641 26.5 19.125 1 78.5 127 LYS B C 1
ATOM 5872 O O . LYS B 1 127 ? -20.797 26.922 19.031 1 78.5 127 LYS B O 1
ATOM 5877 N N . ASP B 1 128 ? -18.656 27.125 19.859 1 66.62 128 ASP B N 1
ATOM 5878 C CA . ASP B 1 128 ? -18.859 28.438 20.469 1 66.62 128 ASP B CA 1
ATOM 5879 C C . ASP B 1 128 ? -19.359 29.438 19.438 1 66.62 128 ASP B C 1
ATOM 5881 O O . ASP B 1 128 ? -18.766 29.594 18.375 1 66.62 128 ASP B O 1
ATOM 5885 N N . LYS B 1 129 ? -20.469 30.094 19.797 1 65.88 129 LYS B N 1
ATOM 5886 C CA . LYS B 1 129 ? -21.125 31.047 18.906 1 65.88 129 LYS B CA 1
ATOM 5887 C C . LYS B 1 129 ? -20.219 32.25 18.641 1 65.88 129 LYS B C 1
ATOM 5889 O O . LYS B 1 129 ? -20.391 32.938 17.625 1 65.88 129 LYS B O 1
ATOM 5894 N N . GLY B 1 130 ? -19.25 32.5 19.594 1 62.81 130 GLY B N 1
ATOM 5895 C CA . GLY B 1 130 ? -18.344 33.625 19.391 1 62.81 130 GLY B CA 1
ATOM 5896 C C . GLY B 1 130 ? -17.297 33.344 18.328 1 62.81 130 GLY B C 1
ATOM 5897 O O . GLY B 1 130 ? -16.594 34.25 17.891 1 62.81 130 GLY B O 1
ATOM 5898 N N . LEU B 1 131 ? -17.234 32 18.078 1 64.31 131 LEU B N 1
ATOM 5899 C CA . LEU B 1 131 ? -16.312 31.641 17 1 64.31 131 LEU B CA 1
ATOM 5900 C C . LEU B 1 131 ? -17.031 31.641 15.656 1 64.31 131 LEU B C 1
ATOM 5902 O O . LEU B 1 131 ? -17.922 30.828 15.414 1 64.31 131 LEU B O 1
ATOM 5906 N N . PRO B 1 132 ? -17.062 32.812 14.906 1 61.25 132 PRO B N 1
ATOM 5907 C CA . PRO B 1 132 ? -17.719 32.812 13.594 1 61.25 132 PRO B CA 1
ATOM 5908 C C . PRO B 1 132 ? -17.062 31.859 12.602 1 61.25 132 PRO B C 1
ATOM 5910 O O . PRO B 1 132 ? -15.875 31.562 12.711 1 61.25 132 PRO B O 1
ATOM 5913 N N . PRO B 1 133 ? -17.922 31.5 11.719 1 62.34 133 PRO B N 1
ATOM 5914 C CA . PRO B 1 133 ? -19.375 31.438 11.492 1 62.34 133 PRO B CA 1
ATOM 5915 C C . PRO B 1 133 ? -20 30.156 12.023 1 62.34 133 PRO B C 1
ATOM 5917 O O . PRO B 1 133 ? -19.281 29.188 12.312 1 62.34 133 PRO B O 1
ATOM 5920 N N . SER B 1 134 ? -21.375 30.312 12.344 1 70.62 134 SER B N 1
ATOM 5921 C CA . SER B 1 134 ? -22.125 29.062 12.547 1 70.62 134 SER B CA 1
ATOM 5922 C C . SER B 1 134 ? -21.891 28.094 11.391 1 70.62 134 SER B C 1
ATOM 5924 O O . SER B 1 134 ? -21.938 28.484 10.227 1 70.62 134 SER B O 1
ATOM 5926 N N . VAL B 1 135 ? -21.328 26.969 11.773 1 82.62 135 VAL B N 1
ATOM 5927 C CA . VAL B 1 135 ? -20.969 26.031 10.711 1 82.62 135 VAL B CA 1
ATOM 5928 C C . VAL B 1 135 ? -21.75 24.719 10.883 1 82.62 135 VAL B C 1
ATOM 5930 O O . VAL B 1 135 ? -22.156 24.391 11.992 1 82.62 135 VAL B O 1
ATOM 5933 N N . VAL B 1 136 ? -22.203 24.172 9.82 1 88.12 136 VAL B N 1
ATOM 5934 C CA . VAL B 1 136 ? -22.859 22.875 9.805 1 88.12 136 VAL B CA 1
ATOM 5935 C C . VAL B 1 136 ? -21.891 21.812 9.258 1 88.12 136 VAL B C 1
ATOM 5937 O O . VAL B 1 136 ? -21.047 22.109 8.414 1 88.12 136 VAL B O 1
ATOM 5940 N N . TYR B 1 137 ? -21.938 20.672 9.828 1 93.81 137 TYR B N 1
ATOM 5941 C CA . TYR B 1 137 ? -21.156 19.531 9.367 1 93.81 137 TYR B CA 1
ATOM 5942 C C . TYR B 1 137 ? -22.031 18.281 9.281 1 93.81 137 TYR B C 1
ATOM 5944 O O . TYR B 1 137 ? -22.016 17.438 10.18 1 93.81 137 TYR B O 1
ATOM 5952 N N . ASP B 1 138 ? -22.844 18.188 8.195 1 91.94 138 ASP B N 1
ATOM 5953 C CA . ASP B 1 138 ? -23.859 17.141 8.133 1 91.94 138 ASP B CA 1
ATOM 5954 C C . ASP B 1 138 ? -23.766 16.359 6.82 1 91.94 138 ASP B C 1
ATOM 5956 O O . ASP B 1 138 ? -24.328 15.273 6.699 1 91.94 138 ASP B O 1
ATOM 5960 N N . SER B 1 139 ? -23.031 16.859 5.859 1 91.44 139 SER B N 1
ATOM 5961 C CA . SER B 1 139 ? -23.062 16.25 4.531 1 91.44 139 SER B CA 1
ATOM 5962 C C . SER B 1 139 ? -21.812 15.414 4.273 1 91.44 139 SER B C 1
ATOM 5964 O O . SER B 1 139 ? -21.75 14.68 3.287 1 91.44 139 SER B O 1
ATOM 5966 N N . VAL B 1 140 ? -20.859 15.523 5.023 1 94.5 140 VAL B N 1
ATOM 5967 C CA . VAL B 1 140 ? -19.641 14.727 4.883 1 94.5 140 VAL B CA 1
ATOM 5968 C C . VAL B 1 140 ? -19.859 13.344 5.488 1 94.5 140 VAL B C 1
ATOM 5970 O O . VAL B 1 140 ? -20.547 13.195 6.504 1 94.5 140 VAL B O 1
ATOM 5973 N N . TRP B 1 141 ? -19.281 12.281 4.891 1 94.88 141 TRP B N 1
ATOM 5974 C CA . TRP B 1 141 ? -19.547 10.898 5.25 1 94.88 141 TRP B CA 1
ATOM 5975 C C . TRP B 1 141 ? -19.219 10.641 6.719 1 94.88 141 TRP B C 1
ATOM 5977 O O . TRP B 1 141 ? -19.812 9.758 7.348 1 94.88 141 TRP B O 1
ATOM 5987 N N . ASP B 1 142 ? -18.281 11.383 7.301 1 96.69 142 ASP B N 1
ATOM 5988 C CA . ASP B 1 142 ? -17.781 11.078 8.633 1 96.69 142 ASP B CA 1
ATOM 5989 C C . ASP B 1 142 ? -18.531 11.875 9.703 1 96.69 142 ASP B C 1
ATOM 5991 O O . ASP B 1 142 ? -18.141 11.875 10.867 1 96.69 142 ASP B O 1
ATOM 5995 N N . SER B 1 143 ? -19.578 12.586 9.398 1 96.62 143 SER B N 1
ATOM 5996 C CA . SER B 1 143 ? -20.266 13.5 10.297 1 96.62 143 SER B CA 1
ATOM 5997 C C . SER B 1 143 ? -20.688 12.805 11.586 1 96.62 143 SER B C 1
ATOM 5999 O O . SER B 1 143 ? -20.547 13.359 12.672 1 96.62 143 SER B O 1
ATOM 6001 N N . ASN B 1 144 ? -21.156 11.57 11.453 1 95.69 144 ASN B N 1
ATOM 6002 C CA . ASN B 1 144 ? -21.594 10.82 12.617 1 95.69 144 ASN B CA 1
ATOM 6003 C C . ASN B 1 144 ? -20.688 9.625 12.898 1 95.69 144 ASN B C 1
ATOM 6005 O O . ASN B 1 144 ? -20.984 8.812 13.781 1 95.69 144 ASN B O 1
ATOM 6009 N N . MET B 1 145 ? -19.688 9.477 12.133 1 97.5 145 MET B N 1
ATOM 6010 C CA . MET B 1 145 ? -18.828 8.305 12.25 1 97.5 145 MET B CA 1
ATOM 6011 C C . MET B 1 145 ? -17.562 8.648 13.023 1 97.5 145 MET B C 1
ATOM 6013 O O . MET B 1 145 ? -17.109 7.863 13.859 1 97.5 145 MET B O 1
ATOM 6017 N N . VAL B 1 146 ? -16.969 9.797 12.719 1 97.88 146 VAL B N 1
ATOM 6018 C CA . VAL B 1 146 ? -15.742 10.219 13.398 1 97.88 146 VAL B CA 1
ATOM 6019 C C . VAL B 1 146 ? -16.094 10.914 14.719 1 97.88 146 VAL B C 1
ATOM 6021 O O . VAL B 1 146 ? -16.906 11.844 14.734 1 97.88 146 VAL B O 1
ATOM 6024 N N . HIS B 1 147 ? -15.586 10.375 15.766 1 96.31 147 HIS B N 1
ATOM 6025 C CA . HIS B 1 147 ? -15.703 10.961 17.109 1 96.31 147 HIS B CA 1
ATOM 6026 C C . HIS B 1 147 ? -14.336 11.359 17.641 1 96.31 147 HIS B C 1
ATOM 6028 O O . HIS B 1 147 ? -13.312 10.797 17.234 1 96.31 147 HIS B O 1
ATOM 6034 N N . GLY B 1 148 ? -14.289 12.312 18.422 1 95.88 148 GLY B N 1
ATOM 6035 C CA . GLY B 1 148 ? -13.07 12.766 19.078 1 95.88 148 GLY B CA 1
ATOM 6036 C C . GLY B 1 148 ? -13.328 13.391 20.438 1 95.88 148 GLY B C 1
ATOM 6037 O O . GLY B 1 148 ? -14.477 13.547 20.844 1 95.88 148 GLY B O 1
ATOM 6038 N N . CYS B 1 149 ? -12.273 13.633 21.141 1 96 149 CYS B N 1
ATOM 6039 C CA . CYS B 1 149 ? -12.352 14.125 22.516 1 96 149 CYS B CA 1
ATOM 6040 C C . CYS B 1 149 ? -12.359 15.648 22.547 1 96 149 CYS B C 1
ATOM 6042 O O . CYS B 1 149 ? -11.484 16.281 21.953 1 96 149 CYS B O 1
ATOM 6044 N N . VAL B 1 150 ? -13.32 16.203 23.094 1 94.69 150 VAL B N 1
ATOM 6045 C CA . VAL B 1 150 ? -13.312 17.625 23.484 1 94.69 150 VAL B CA 1
ATOM 6046 C C . VAL B 1 150 ? -12.906 17.75 24.938 1 94.69 150 VAL B C 1
ATOM 6048 O O . VAL B 1 150 ? -13.672 17.391 25.844 1 94.69 150 VAL B O 1
ATOM 6051 N N . CYS B 1 151 ? -11.766 18.281 25.188 1 94.69 151 CYS B N 1
ATOM 6052 C CA . CYS B 1 151 ? -11.156 18.266 26.516 1 94.69 151 CYS B CA 1
ATOM 6053 C C . CYS B 1 151 ? -11.773 19.344 27.391 1 94.69 151 CYS B C 1
ATOM 6055 O O . CYS B 1 151 ? -12.164 20.406 26.906 1 94.69 151 CYS B O 1
ATOM 6057 N N . GLU B 1 152 ? -11.82 19.031 28.641 1 91.44 152 GLU B N 1
ATOM 6058 C CA . GLU B 1 152 ? -12.164 20.047 29.641 1 91.44 152 GLU B CA 1
ATOM 6059 C C . GLU B 1 152 ? -11.078 21.109 29.75 1 91.44 152 GLU B C 1
ATOM 6061 O O . GLU B 1 152 ? -9.945 20.891 29.312 1 91.44 152 GLU B O 1
ATOM 6066 N N . ASP B 1 153 ? -11.469 22.266 30.281 1 88.38 153 ASP B N 1
ATOM 6067 C CA . ASP B 1 153 ? -10.5 23.328 30.469 1 88.38 153 ASP B CA 1
ATOM 6068 C C . ASP B 1 153 ? -9.297 22.859 31.281 1 88.38 153 ASP B C 1
ATOM 6070 O O . ASP B 1 153 ? -9.461 22.172 32.281 1 88.38 153 ASP B O 1
ATOM 6074 N N . GLY B 1 154 ? -8.172 23.172 30.75 1 91.56 154 GLY B N 1
ATOM 6075 C CA . GLY B 1 154 ? -6.957 22.797 31.453 1 91.56 154 GLY B CA 1
ATOM 6076 C C . GLY B 1 154 ? -6.363 21.484 30.969 1 91.56 154 GLY B C 1
ATOM 6077 O O . GLY B 1 154 ? -5.254 21.109 31.359 1 91.56 154 GLY B O 1
ATOM 6078 N N . TYR B 1 155 ? -7.113 20.828 30.203 1 94.31 155 TYR B N 1
ATOM 6079 C CA . TYR B 1 155 ? -6.629 19.562 29.672 1 94.31 155 TYR B CA 1
ATOM 6080 C C . TYR B 1 155 ? -6.465 19.625 28.156 1 94.31 155 TYR B C 1
ATOM 6082 O O . TYR B 1 155 ? -7.09 20.469 27.5 1 94.31 155 TYR B O 1
ATOM 6090 N N . GLY B 1 156 ? -5.512 18.875 27.672 1 94.31 156 GLY B N 1
ATOM 6091 C CA . GLY B 1 156 ? -5.258 18.812 26.234 1 94.31 156 GLY B CA 1
ATOM 6092 C C . GLY B 1 156 ? -4.723 17.469 25.781 1 94.31 156 GLY B C 1
ATOM 6093 O O . GLY B 1 156 ? -4.754 16.5 26.531 1 94.31 156 GLY B O 1
ATOM 6094 N N . GLY B 1 157 ? -4.25 17.469 24.531 1 93.06 157 GLY B N 1
ATOM 6095 C CA . GLY B 1 157 ? -3.865 16.203 23.938 1 93.06 157 GLY B CA 1
ATOM 6096 C C . GLY B 1 157 ? -5.012 15.508 23.219 1 93.06 157 GLY B C 1
ATOM 6097 O O . GLY B 1 157 ? -6.18 15.789 23.5 1 93.06 157 GLY B O 1
ATOM 6098 N N . GLY B 1 158 ? -4.625 14.539 22.422 1 93.5 158 GLY B N 1
ATOM 6099 C CA . GLY B 1 158 ? -5.648 13.852 21.656 1 93.5 158 GLY B CA 1
ATOM 6100 C C . GLY B 1 158 ? -6.633 13.086 22.516 1 93.5 158 GLY B C 1
ATOM 6101 O O . GLY B 1 158 ? -7.77 12.836 22.109 1 93.5 158 GLY B O 1
ATOM 6102 N N . ASP B 1 159 ? -6.219 12.672 23.734 1 95.62 159 ASP B N 1
ATOM 6103 C CA . ASP B 1 159 ? -7.078 11.898 24.625 1 95.62 159 ASP B CA 1
ATOM 6104 C C . ASP B 1 159 ? -7.336 12.648 25.938 1 95.62 159 ASP B C 1
ATOM 6106 O O . ASP B 1 159 ? -7.758 12.047 26.922 1 95.62 159 ASP B O 1
ATOM 6110 N N . CYS B 1 160 ? -6.996 13.914 25.938 1 96.56 160 CYS B N 1
ATOM 6111 C CA . CYS B 1 160 ? -7.227 14.805 27.078 1 96.56 160 CYS B CA 1
ATOM 6112 C C . CYS B 1 160 ? -6.438 14.344 28.297 1 96.56 160 CYS B C 1
ATOM 6114 O O . CYS B 1 160 ? -6.871 14.547 29.438 1 96.56 160 CYS B O 1
ATOM 6116 N N . SER B 1 161 ? -5.305 13.656 28.047 1 94.94 161 SER B N 1
ATOM 6117 C CA . SER B 1 161 ? -4.508 13.133 29.156 1 94.94 161 SER B CA 1
ATOM 6118 C C . SER B 1 161 ? -3.473 14.156 29.625 1 94.94 161 SER B C 1
ATOM 6120 O O . SER B 1 161 ? -2.895 14.016 30.703 1 94.94 161 SER B O 1
ATOM 6122 N N . GLN B 1 162 ? -3.25 15.133 28.828 1 94.81 162 GLN B N 1
ATOM 6123 C CA . GLN B 1 162 ? -2.248 16.141 29.172 1 94.81 162 GLN B CA 1
ATOM 6124 C C . GLN B 1 162 ? -2.867 17.297 29.953 1 94.81 162 GLN B C 1
ATOM 6126 O O . GLN B 1 162 ? -3.992 17.703 29.672 1 94.81 162 GLN B O 1
ATOM 6131 N N . ARG B 1 163 ? -2.166 17.734 30.938 1 95.12 163 ARG B N 1
ATOM 6132 C CA . ARG B 1 163 ? -2.578 18.922 31.672 1 95.12 163 ARG B CA 1
ATOM 6133 C C . ARG B 1 163 ? -1.907 20.172 31.109 1 95.12 163 ARG B C 1
ATOM 6135 O O . ARG B 1 163 ? -0.681 20.234 31 1 95.12 163 ARG B O 1
ATOM 6142 N N . LEU B 1 164 ? -2.701 21.141 30.719 1 95.12 164 LEU B N 1
ATOM 6143 C CA . LEU B 1 164 ? -2.178 22.359 30.125 1 95.12 164 LEU B CA 1
ATOM 6144 C C . LEU B 1 164 ? -1.689 23.328 31.203 1 95.12 164 LEU B C 1
ATOM 6146 O O . LEU B 1 164 ? -2.254 23.359 32.312 1 95.12 164 LEU B O 1
ATOM 6150 N N . CYS B 1 165 ? -0.669 24.031 30.891 1 96.25 165 CYS B N 1
ATOM 6151 C CA . CYS B 1 165 ? -0.088 25 31.812 1 96.25 165 CYS B CA 1
ATOM 6152 C C . CYS B 1 165 ? -0.709 26.375 31.625 1 96.25 165 CYS B C 1
ATOM 6154 O O . CYS B 1 165 ? -1.345 26.641 30.609 1 96.25 165 CYS B O 1
ATOM 6156 N N . ALA B 1 166 ? -0.507 27.141 32.688 1 95.81 166 ALA B N 1
ATOM 6157 C CA . ALA B 1 166 ? -0.993 28.516 32.594 1 95.81 166 ALA B CA 1
ATOM 6158 C C . ALA B 1 166 ? -0.283 29.281 31.5 1 95.81 166 ALA B C 1
ATOM 6160 O O . ALA B 1 166 ? 0.906 29.062 31.25 1 95.81 166 ALA B O 1
ATOM 6161 N N . THR B 1 167 ? -1.056 30.125 30.812 1 95.75 167 THR B N 1
ATOM 6162 C CA . THR B 1 167 ? -0.503 30.969 29.766 1 95.75 167 THR B CA 1
ATOM 6163 C C . THR B 1 167 ? -0.5 32.438 30.188 1 95.75 167 THR B C 1
ATOM 6165 O O . THR B 1 167 ? -1.208 32.812 31.125 1 95.75 167 THR B O 1
ATOM 6168 N N . GLY B 1 168 ? 0.357 33.156 29.578 1 95.44 168 GLY B N 1
ATOM 6169 C CA . GLY B 1 168 ? 0.442 34.594 29.922 1 95.44 168 GLY B CA 1
ATOM 6170 C C . GLY B 1 168 ? 1.297 35.375 28.953 1 95.44 168 GLY B C 1
ATOM 6171 O O . GLY B 1 168 ? 1.645 34.906 27.875 1 95.44 168 GLY B O 1
ATOM 6172 N N . ASP B 1 169 ? 1.439 36.625 29.359 1 96.25 169 ASP B N 1
ATOM 6173 C CA . ASP B 1 169 ? 2.24 37.562 28.594 1 96.25 169 ASP B CA 1
ATOM 6174 C C . ASP B 1 169 ? 3.697 37.562 29.047 1 96.25 169 ASP B C 1
ATOM 6176 O O . ASP B 1 169 ? 3.977 37.438 30.234 1 96.25 169 ASP B O 1
ATOM 6180 N N . ASP B 1 170 ? 4.609 37.562 28.078 1 96.12 170 ASP B N 1
ATOM 6181 C CA . ASP B 1 170 ? 6.027 37.688 28.391 1 96.12 170 ASP B CA 1
ATOM 6182 C C . ASP B 1 170 ? 6.34 39.062 28.984 1 96.12 170 ASP B C 1
ATOM 6184 O O . ASP B 1 170 ? 6.141 40.094 28.344 1 96.12 170 ASP B O 1
ATOM 6188 N N . PRO B 1 171 ? 6.852 39.125 30.203 1 95.06 171 PRO B N 1
ATOM 6189 C CA . PRO B 1 171 ? 7.02 40.406 30.906 1 95.06 171 PRO B CA 1
ATOM 6190 C C . PRO B 1 171 ? 8.133 41.25 30.312 1 95.06 171 PRO B C 1
ATOM 6192 O O . PRO B 1 171 ? 8.25 42.438 30.625 1 95.06 171 PRO B O 1
ATOM 6195 N N . LEU B 1 172 ? 8.945 40.688 29.5 1 95.38 172 LEU B N 1
ATOM 6196 C CA . LEU B 1 172 ? 10.094 41.438 29 1 95.38 172 LEU B CA 1
ATOM 6197 C C . LEU B 1 172 ? 9.875 41.875 27.547 1 95.38 172 LEU B C 1
ATOM 6199 O O . LEU B 1 172 ? 10.789 42.406 26.906 1 95.38 172 LEU B O 1
ATOM 6203 N N . THR B 1 173 ? 8.656 41.656 27.031 1 94.69 173 THR B N 1
ATOM 6204 C CA . THR B 1 173 ? 8.344 42.031 25.656 1 94.69 173 THR B CA 1
ATOM 6205 C C . THR B 1 173 ? 7.191 43.031 25.609 1 94.69 173 THR B C 1
ATOM 6207 O O . THR B 1 173 ? 6.469 43.188 26.594 1 94.69 173 THR B O 1
ATOM 6210 N N . GLY B 1 174 ? 7.121 43.875 24.5 1 93.38 174 GLY B N 1
ATOM 6211 C CA . GLY B 1 174 ? 5.922 44.656 24.203 1 93.38 174 GLY B CA 1
ATOM 6212 C C . GLY B 1 174 ? 5.945 46.031 24.781 1 93.38 174 GLY B C 1
ATOM 6213 O O . GLY B 1 174 ? 4.953 46.781 24.703 1 93.38 174 GLY B O 1
ATOM 6214 N N . ALA B 1 175 ? 7.07 46.375 25.438 1 91.44 175 ALA B N 1
ATOM 6215 C CA . ALA B 1 175 ? 7.18 47.781 25.875 1 91.44 175 ALA B CA 1
ATOM 6216 C C . ALA B 1 175 ? 7.086 48.75 24.703 1 91.44 175 ALA B C 1
ATOM 6218 O O . ALA B 1 175 ? 7.281 48.344 23.547 1 91.44 175 ALA B O 1
ATOM 6219 N N . SER B 1 176 ? 6.734 49.938 24.938 1 91.38 176 SER B N 1
ATOM 6220 C CA . SER B 1 176 ? 6.57 50.938 23.891 1 91.38 176 SER B CA 1
ATOM 6221 C C . SER B 1 176 ? 7.859 51.125 23.094 1 91.38 176 SER B C 1
ATOM 6223 O O . SER B 1 176 ? 7.82 51.469 21.922 1 91.38 176 SER B O 1
ATOM 6225 N N . THR B 1 177 ? 8.992 50.812 23.703 1 91.31 177 THR B N 1
ATOM 6226 C CA . THR B 1 177 ? 10.297 51 23.078 1 91.31 177 THR B CA 1
ATOM 6227 C C . THR B 1 177 ? 10.805 49.719 22.469 1 91.31 177 THR B C 1
ATOM 6229 O O . THR B 1 177 ? 11.914 49.656 21.938 1 91.31 177 THR B O 1
ATOM 6232 N N . ASP B 1 178 ? 10.016 48.719 22.656 1 92.62 178 ASP B N 1
ATOM 6233 C CA . ASP B 1 178 ? 10.438 47.406 22.172 1 92.62 178 ASP B CA 1
ATOM 6234 C C . ASP B 1 178 ? 10.477 47.375 20.641 1 92.62 178 ASP B C 1
ATOM 6236 O O . ASP B 1 178 ? 9.43 47.375 20 1 92.62 178 ASP B O 1
ATOM 6240 N N . SER B 1 179 ? 11.609 47.281 20.016 1 87.94 179 SER B N 1
ATOM 6241 C CA . SER B 1 179 ? 11.766 47.281 18.562 1 87.94 179 SER B CA 1
ATOM 6242 C C . SER B 1 179 ? 11.633 45.906 17.969 1 87.94 179 SER B C 1
ATOM 6244 O O . SER B 1 179 ? 11.383 45.75 16.781 1 87.94 179 SER B O 1
ATOM 6246 N N . LEU B 1 180 ? 11.773 44.938 18.844 1 87.5 180 LEU B N 1
ATOM 6247 C CA . LEU B 1 180 ? 11.766 43.562 18.344 1 87.5 180 LEU B CA 1
ATOM 6248 C C . LEU B 1 180 ? 10.344 43 18.25 1 87.5 180 LEU B C 1
ATOM 6250 O O . LEU B 1 180 ? 9.977 42.375 17.281 1 87.5 180 LEU B O 1
ATOM 6254 N N . PHE B 1 181 ? 9.508 43.25 19.25 1 91.31 181 PHE B N 1
ATOM 6255 C CA . PHE B 1 181 ? 8.164 42.688 19.312 1 91.31 181 PHE B CA 1
ATOM 6256 C C . PHE B 1 181 ? 7.105 43.75 19.125 1 91.31 181 PHE B C 1
ATOM 6258 O O . PHE B 1 181 ? 5.93 43.469 18.906 1 91.31 181 PHE B O 1
ATOM 6265 N N . GLY B 1 182 ? 7.559 45.062 19.141 1 92 182 GLY B N 1
ATOM 6266 C CA . GLY B 1 182 ? 6.625 46.156 19.016 1 92 182 GLY B CA 1
ATOM 6267 C C . GLY B 1 182 ? 5.828 46.406 20.281 1 92 182 GLY B C 1
ATOM 6268 O O . GLY B 1 182 ? 5.848 45.594 21.203 1 92 182 GLY B O 1
ATOM 6269 N N . PHE B 1 183 ? 5.219 47.5 20.328 1 93.88 183 PHE B N 1
ATOM 6270 C CA . PHE B 1 183 ? 4.359 47.844 21.469 1 93.88 183 PHE B CA 1
ATOM 6271 C C . PHE B 1 183 ? 3.139 46.938 21.516 1 93.88 183 PHE B C 1
ATOM 6273 O O . PHE B 1 183 ? 2.381 46.844 20.547 1 93.88 183 PHE B O 1
ATOM 6280 N N . GLN B 1 184 ? 2.945 46.156 22.625 1 95.31 184 GLN B N 1
ATOM 6281 C CA . GLN B 1 184 ? 1.861 45.188 22.75 1 95.31 184 GLN B CA 1
ATOM 6282 C C . GLN B 1 184 ? 0.739 45.719 23.625 1 95.31 184 GLN B C 1
ATOM 6284 O O . GLN B 1 184 ? 0.997 46.406 24.625 1 95.31 184 GLN B O 1
ATOM 6289 N N . LYS B 1 185 ? -0.52 45.406 23.188 1 95.5 185 LYS B N 1
ATOM 6290 C CA . LYS B 1 185 ? -1.695 45.969 23.844 1 95.5 185 LYS B CA 1
ATOM 6291 C C . LYS B 1 185 ? -2.748 44.875 24.109 1 95.5 185 LYS B C 1
ATOM 6293 O O . LYS B 1 185 ? -2.752 43.844 23.453 1 95.5 185 LYS B O 1
ATOM 6298 N N . ASN B 1 186 ? -3.576 45.188 25.156 1 96.12 186 ASN B N 1
ATOM 6299 C CA . ASN B 1 186 ? -4.758 44.344 25.391 1 96.12 186 ASN B CA 1
ATOM 6300 C C . ASN B 1 186 ? -5.773 44.5 24.25 1 96.12 186 ASN B C 1
ATOM 6302 O O . ASN B 1 186 ? -5.82 45.531 23.578 1 96.12 186 ASN B O 1
ATOM 6306 N N . GLU B 1 187 ? -6.516 43.406 24.047 1 96.56 187 GLU B N 1
ATOM 6307 C CA . GLU B 1 187 ? -7.621 43.5 23.109 1 96.56 187 GLU B CA 1
ATOM 6308 C C . GLU B 1 187 ? -8.719 44.438 23.641 1 96.56 187 GLU B C 1
ATOM 6310 O O . GLU B 1 187 ? -9.031 44.406 24.844 1 96.56 187 GLU B O 1
ATOM 6315 N N . LYS B 1 188 ? -9.266 45.312 22.766 1 96.75 188 LYS B N 1
ATOM 6316 C CA . LYS B 1 188 ? -10.438 46.156 23.047 1 96.75 188 LYS B CA 1
ATOM 6317 C C . LYS B 1 188 ? -11.539 45.906 22.016 1 96.75 188 LYS B C 1
ATOM 6319 O O . LYS B 1 188 ? -11.281 45.875 20.812 1 96.75 188 LYS B O 1
ATOM 6324 N N . GLN B 1 189 ? -12.664 45.625 22.578 1 96.38 189 GLN B N 1
ATOM 6325 C CA . GLN B 1 189 ? -13.844 45.5 21.719 1 96.38 189 GLN B CA 1
ATOM 6326 C C . GLN B 1 189 ? -14.852 46.594 22 1 96.38 189 GLN B C 1
ATOM 6328 O O . GLN B 1 189 ? -14.961 47.062 23.141 1 96.38 189 GLN B O 1
ATOM 6333 N N . THR B 1 190 ? -15.516 47.031 20.875 1 97.19 190 THR B N 1
ATOM 6334 C CA . THR B 1 190 ? -16.516 48.094 21 1 97.19 190 THR B CA 1
ATOM 6335 C C . THR B 1 190 ? -17.922 47.562 20.766 1 97.19 190 THR B C 1
ATOM 6337 O O . THR B 1 190 ? -18.172 46.906 19.75 1 97.19 190 THR B O 1
ATOM 6340 N N . VAL B 1 191 ? -18.75 47.781 21.75 1 96.94 191 VAL B N 1
ATOM 6341 C CA . VAL B 1 191 ? -20.172 47.438 21.641 1 96.94 191 VAL B CA 1
ATOM 6342 C C . VAL B 1 191 ? -20.984 48.719 21.375 1 96.94 191 VAL B C 1
ATOM 6344 O O . VAL B 1 191 ? -21.031 49.625 22.203 1 96.94 191 VAL B O 1
ATOM 6347 N N . TYR B 1 192 ? -21.5 48.75 20.188 1 97.06 192 TYR B N 1
ATOM 6348 C CA . TYR B 1 192 ? -22.406 49.844 19.828 1 97.06 192 TYR B CA 1
ATOM 6349 C C . TYR B 1 192 ? -23.844 49.469 20.109 1 97.06 192 TYR B C 1
ATOM 6351 O O . TYR B 1 192 ? -24.328 48.438 19.625 1 97.06 192 TYR B O 1
ATOM 6359 N N . CYS B 1 193 ? -24.531 50.281 20.922 1 97.19 193 CYS B N 1
ATOM 6360 C CA . CYS B 1 193 ? -25.906 49.969 21.266 1 97.19 193 CYS B CA 1
ATOM 6361 C C . CYS B 1 193 ? -26.797 51.219 21.078 1 97.19 193 CYS B C 1
ATOM 6363 O O . CYS B 1 193 ? -26.609 52.219 21.766 1 97.19 193 CYS B O 1
ATOM 6365 N N . ALA B 1 194 ? -27.719 51.062 20.141 1 96.88 194 ALA B N 1
ATOM 6366 C CA . ALA B 1 194 ? -28.734 52.094 19.938 1 96.88 194 ALA B CA 1
ATOM 6367 C C . ALA B 1 194 ? -30.125 51.594 20.297 1 96.88 194 ALA B C 1
ATOM 6369 O O . ALA B 1 194 ? -30.719 50.781 19.562 1 96.88 194 ALA B O 1
ATOM 6370 N N . ALA B 1 195 ? -30.562 52.031 21.406 1 97.38 195 ALA B N 1
ATOM 6371 C CA . ALA B 1 195 ? -31.875 51.656 21.922 1 97.38 195 ALA B CA 1
ATOM 6372 C C . ALA B 1 195 ? -32.344 52.625 23.016 1 97.38 195 ALA B C 1
ATOM 6374 O O . ALA B 1 195 ? -31.516 53.375 23.578 1 97.38 195 ALA B O 1
ATOM 6375 N N . THR B 1 196 ? -33.656 52.688 23.281 1 95.69 196 THR B N 1
ATOM 6376 C CA . THR B 1 196 ? -34.188 53.594 24.281 1 95.69 196 THR B CA 1
ATOM 6377 C C . THR B 1 196 ? -34.625 52.812 25.531 1 95.69 196 THR B C 1
ATOM 6379 O O . THR B 1 196 ? -34.781 53.375 26.609 1 95.69 196 THR B O 1
ATOM 6382 N N . SER B 1 197 ? -34.906 51.594 25.375 1 95.06 197 SER B N 1
ATOM 6383 C CA . SER B 1 197 ? -35.312 50.719 26.469 1 95.06 197 SER B CA 1
ATOM 6384 C C . SER B 1 197 ? -35.125 49.25 26.109 1 95.06 197 SER B C 1
ATOM 6386 O O . SER B 1 197 ? -34.562 48.938 25.047 1 95.06 197 SER B O 1
ATOM 6388 N N . GLY B 1 198 ? -35.312 48.312 27.156 1 96.88 198 GLY B N 1
ATOM 6389 C CA . GLY B 1 198 ? -35.156 46.875 26.938 1 96.88 198 GLY B CA 1
ATOM 6390 C C . GLY B 1 198 ? -33.875 46.344 27.516 1 96.88 198 GLY B C 1
ATOM 6391 O O . GLY B 1 198 ? -33.25 46.969 28.375 1 96.88 198 GLY B O 1
ATOM 6392 N N . THR B 1 199 ? -33.625 45.062 27.031 1 97 199 THR B N 1
ATOM 6393 C CA . THR B 1 199 ? -32.438 44.406 27.562 1 97 199 THR B CA 1
ATOM 6394 C C . THR B 1 199 ? -31.672 43.688 26.438 1 97 199 THR B C 1
ATOM 6396 O O . THR B 1 199 ? -32.219 43.438 25.359 1 97 199 THR B O 1
ATOM 6399 N N . LEU B 1 200 ? -30.406 43.562 26.625 1 96.5 200 LEU B N 1
ATOM 6400 C CA . LEU B 1 200 ? -29.547 42.781 25.75 1 96.5 200 LEU B CA 1
ATOM 6401 C C . LEU B 1 200 ? -28.734 41.781 26.562 1 96.5 200 LEU B C 1
ATOM 6403 O O . LEU B 1 200 ? -28.734 41.812 27.797 1 96.5 200 LEU B O 1
ATOM 6407 N N . THR B 1 201 ? -28.141 40.812 25.875 1 95.12 201 THR B N 1
ATOM 6408 C CA . THR B 1 201 ? -27.156 39.938 26.5 1 95.12 201 THR B CA 1
ATOM 6409 C C . THR B 1 201 ? -25.875 39.906 25.656 1 95.12 201 THR B C 1
ATOM 6411 O O . THR B 1 201 ? -25.891 40.188 24.469 1 95.12 201 THR B O 1
ATOM 6414 N N . LEU B 1 202 ? -24.797 39.688 26.328 1 94 202 LEU B N 1
ATOM 6415 C CA . LEU B 1 202 ? -23.516 39.438 25.688 1 94 202 LEU B CA 1
ATOM 6416 C C . LEU B 1 202 ? -22.969 38.062 26.062 1 94 202 LEU B C 1
ATOM 6418 O O . LEU B 1 202 ? -23.094 37.625 27.203 1 94 202 LEU B O 1
ATOM 6422 N N . SER B 1 203 ? -22.469 37.406 25.047 1 89.69 203 SER B N 1
ATOM 6423 C CA . SER B 1 203 ? -21.906 36.062 25.25 1 89.69 203 SER B CA 1
ATOM 6424 C C . SER B 1 203 ? -20.422 36 24.891 1 89.69 203 SER B C 1
ATOM 6426 O O . SER B 1 203 ? -19.984 36.75 24 1 89.69 203 SER B O 1
ATOM 6428 N N . TYR B 1 204 ? -19.656 35.188 25.719 1 89.31 204 TYR B N 1
ATOM 6429 C CA . TYR B 1 204 ? -18.234 34.969 25.484 1 89.31 204 TYR B CA 1
ATOM 6430 C C . TYR B 1 204 ? -17.844 33.531 25.828 1 89.31 204 TYR B C 1
ATOM 6432 O O . TYR B 1 204 ? -18.062 33.094 26.969 1 89.31 204 TYR B O 1
ATOM 6440 N N . ARG B 1 205 ? -17.203 32.781 24.797 1 83.25 205 ARG B N 1
ATOM 6441 C CA . ARG B 1 205 ? -16.719 31.406 24.938 1 83.25 205 ARG B CA 1
ATOM 6442 C C . ARG B 1 205 ? -17.75 30.531 25.641 1 83.25 205 ARG B C 1
ATOM 6444 O O . ARG B 1 205 ? -17.453 29.859 26.641 1 83.25 205 ARG B O 1
ATOM 6451 N N . GLY B 1 206 ? -19 30.672 25.188 1 77.81 206 GLY B N 1
ATOM 6452 C CA . GLY B 1 206 ? -20.062 29.75 25.594 1 77.81 206 GLY B CA 1
ATOM 6453 C C . GLY B 1 206 ? -20.859 30.234 26.781 1 77.81 206 GLY B C 1
ATOM 6454 O O . GLY B 1 206 ? -21.875 29.641 27.141 1 77.81 206 GLY B O 1
ATOM 6455 N N . GLN B 1 207 ? -20.406 31.359 27.344 1 85 207 GLN B N 1
ATOM 6456 C CA . GLN B 1 207 ? -21.141 31.906 28.469 1 85 207 GLN B CA 1
ATOM 6457 C C . GLN B 1 207 ? -21.875 33.188 28.062 1 85 207 GLN B C 1
ATOM 6459 O O . GLN B 1 207 ? -21.359 33.969 27.266 1 85 207 GLN B O 1
ATOM 6464 N N . THR B 1 208 ? -23.016 33.406 28.734 1 90.31 208 THR B N 1
ATOM 6465 C CA . THR B 1 208 ? -23.844 34.562 28.438 1 90.31 208 THR B CA 1
ATOM 6466 C C . THR B 1 208 ? -24.109 35.375 29.703 1 90.31 208 THR B C 1
ATOM 6468 O O . THR B 1 208 ? -24.344 34.812 30.766 1 90.31 208 THR B O 1
ATOM 6471 N N . THR B 1 209 ? -24.078 36.625 29.578 1 94.44 209 THR B N 1
ATOM 6472 C CA . THR B 1 209 ? -24.344 37.5 30.703 1 94.44 209 THR B CA 1
ATOM 6473 C C . THR B 1 209 ? -25.812 37.406 31.125 1 94.44 209 THR B C 1
ATOM 6475 O O . THR B 1 209 ? -26.656 36.969 30.328 1 94.44 209 THR B O 1
ATOM 6478 N N . VAL B 1 210 ? -25.969 37.781 32.406 1 95.06 210 VAL B N 1
ATOM 6479 C CA . VAL B 1 210 ? -27.344 38.125 32.75 1 95.06 210 VAL B CA 1
ATOM 6480 C C . VAL B 1 210 ? -27.812 39.281 31.875 1 95.06 210 VAL B C 1
ATOM 6482 O O . VAL B 1 210 ? -27.016 39.938 31.203 1 95.06 210 VAL B O 1
ATOM 6485 N N . ARG B 1 211 ? -29.125 39.562 31.938 1 93.94 211 ARG B N 1
ATOM 6486 C CA . ARG B 1 211 ? -29.672 40.625 31.094 1 93.94 211 ARG B CA 1
ATOM 6487 C C . ARG B 1 211 ? -29.062 42 31.453 1 93.94 211 ARG B C 1
ATOM 6489 O O . ARG B 1 211 ? -28.984 42.344 32.625 1 93.94 211 ARG B O 1
ATOM 6496 N N . ILE B 1 212 ? -28.641 42.625 30.484 1 97.56 212 ILE B N 1
ATOM 6497 C CA . ILE B 1 212 ? -28.141 44 30.594 1 97.56 212 ILE B CA 1
ATOM 6498 C C . ILE B 1 212 ? -29.219 45 30.141 1 97.56 212 ILE B C 1
ATOM 6500 O O . ILE B 1 212 ? -29.672 44.938 29 1 97.56 212 ILE B O 1
ATOM 6504 N N . ASP B 1 213 ? -29.516 45.812 31.094 1 97.25 213 ASP B N 1
ATOM 6505 C CA . ASP B 1 213 ? -30.531 46.812 30.781 1 97.25 213 ASP B CA 1
ATOM 6506 C C . ASP B 1 213 ? -29.953 47.906 29.891 1 97.25 213 ASP B C 1
ATOM 6508 O O . ASP B 1 213 ? -28.812 48.344 30.078 1 97.25 213 ASP B O 1
ATOM 6512 N N . ALA B 1 214 ? -30.766 48.406 29 1 97.19 214 ALA B N 1
ATOM 6513 C CA . ALA B 1 214 ? -30.344 49.5 28.141 1 97.19 214 ALA B CA 1
ATOM 6514 C C . ALA B 1 214 ? -29.938 50.719 28.953 1 97.19 214 ALA B C 1
ATOM 6516 O O . ALA B 1 214 ? -29.078 51.5 28.531 1 97.19 214 ALA B O 1
ATOM 6517 N N . LEU B 1 215 ? -30.516 50.875 30.141 1 96.81 215 LEU B N 1
ATOM 6518 C CA . LEU B 1 215 ? -30.281 52.031 30.969 1 96.81 215 LEU B CA 1
ATOM 6519 C C . LEU B 1 215 ? -29.234 51.75 32.062 1 96.81 215 LEU B C 1
ATOM 6521 O O . LEU B 1 215 ? -28.969 52.594 32.906 1 96.81 215 LEU B O 1
ATOM 6525 N N . ASP B 1 216 ? -28.625 50.625 31.953 1 97.38 216 ASP B N 1
ATOM 6526 C CA . ASP B 1 216 ? -27.578 50.312 32.906 1 97.38 216 ASP B CA 1
ATOM 6527 C C . ASP B 1 216 ? -26.391 51.25 32.781 1 97.38 216 ASP B C 1
ATOM 6529 O O . ASP B 1 216 ? -26.047 51.688 31.672 1 97.38 216 ASP B O 1
ATOM 6533 N N . ASN B 1 217 ? -25.797 51.594 33.906 1 96.5 217 ASN B N 1
ATOM 6534 C CA . ASN B 1 217 ? -24.594 52.406 33.844 1 96.5 217 ASN B CA 1
ATOM 6535 C C . ASN B 1 217 ? -23.344 51.531 33.688 1 96.5 217 ASN B C 1
ATOM 6537 O O . ASN B 1 217 ? -23.453 50.281 33.625 1 96.5 217 ASN B O 1
ATOM 6541 N N . ALA B 1 218 ? -22.25 52.156 33.562 1 96.25 218 ALA B N 1
ATOM 6542 C CA . ALA B 1 218 ? -21 51.469 33.25 1 96.25 218 ALA B CA 1
ATOM 6543 C C . ALA B 1 218 ? -20.641 50.469 34.344 1 96.25 218 ALA B C 1
ATOM 6545 O O . ALA B 1 218 ? -20.125 49.375 34.062 1 96.25 218 ALA B O 1
ATOM 6546 N N . ASP B 1 219 ? -20.906 50.812 35.562 1 95.88 219 ASP B N 1
ATOM 6547 C CA . ASP B 1 219 ? -20.578 49.938 36.688 1 95.88 219 ASP B CA 1
ATOM 6548 C C . ASP B 1 219 ? -21.406 48.656 36.625 1 95.88 219 ASP B C 1
ATOM 6550 O O . ASP B 1 219 ? -20.891 47.562 36.844 1 95.88 219 ASP B O 1
ATOM 6554 N N . ALA B 1 220 ? -22.609 48.812 36.312 1 96.62 220 ALA B N 1
ATOM 6555 C CA . ALA B 1 220 ? -23.5 47.656 36.219 1 96.62 220 ALA B CA 1
ATOM 6556 C C . ALA B 1 220 ? -23.094 46.719 35.094 1 96.62 220 ALA B C 1
ATOM 6558 O O . ALA B 1 220 ? -23.047 45.5 35.25 1 96.62 220 ALA B O 1
ATOM 6559 N N . VAL B 1 221 ? -22.828 47.344 34 1 97 221 VAL B N 1
ATOM 6560 C CA . VAL B 1 221 ? -22.406 46.562 32.844 1 97 221 VAL B CA 1
ATOM 6561 C C . VAL B 1 221 ? -21.094 45.844 33.156 1 97 221 VAL B C 1
ATOM 6563 O O . VAL B 1 221 ? -20.922 44.656 32.812 1 97 221 VAL B O 1
ATOM 6566 N N . SER B 1 222 ? -20.156 46.531 33.75 1 96.5 222 SER B N 1
ATOM 6567 C CA . SER B 1 222 ? -18.875 45.938 34.125 1 96.5 222 SER B CA 1
ATOM 6568 C C . SER B 1 222 ? -19.062 44.75 35.062 1 96.5 222 SER B C 1
ATOM 6570 O O . SER B 1 222 ? -18.422 43.719 34.875 1 96.5 222 SER B O 1
ATOM 6572 N N . LYS B 1 223 ? -19.906 44.844 36 1 95.56 223 LYS B N 1
ATOM 6573 C CA . LYS B 1 223 ? -20.156 43.75 36.938 1 95.56 223 LYS B CA 1
ATOM 6574 C C . LYS B 1 223 ? -20.75 42.531 36.25 1 95.56 223 LYS B C 1
ATOM 6576 O O . LYS B 1 223 ? -20.391 41.406 36.531 1 95.56 223 LYS B O 1
ATOM 6581 N N . LYS B 1 224 ? -21.609 42.781 35.344 1 96.38 224 LYS B N 1
ATOM 6582 C CA . LYS B 1 224 ? -22.281 41.688 34.625 1 96.38 224 LYS B CA 1
ATOM 6583 C C . LYS B 1 224 ? -21.312 40.969 33.688 1 96.38 224 LYS B C 1
ATOM 6585 O O . LYS B 1 224 ? -21.375 39.75 33.562 1 96.38 224 LYS B O 1
ATOM 6590 N N . LEU B 1 225 ? -20.469 41.719 33.094 1 96.38 225 LEU B N 1
ATOM 6591 C CA . LEU B 1 225 ? -19.469 41.094 32.219 1 96.38 225 LEU B CA 1
ATOM 6592 C C . LEU B 1 225 ? -18.422 40.344 33.031 1 96.38 225 LEU B C 1
ATOM 6594 O O . LEU B 1 225 ? -18.047 39.219 32.688 1 96.38 225 LEU B O 1
ATOM 6598 N N . ASN B 1 226 ? -17.938 40.906 34.125 1 95.19 226 ASN B N 1
ATOM 6599 C CA . ASN B 1 226 ? -16.906 40.281 34.938 1 95.19 226 ASN B CA 1
ATOM 6600 C C . ASN B 1 226 ? -17.438 39.125 35.75 1 95.19 226 ASN B C 1
ATOM 6602 O O . ASN B 1 226 ? -16.672 38.375 36.375 1 95.19 226 ASN B O 1
ATOM 6606 N N . ALA B 1 227 ? -18.734 38.906 35.688 1 93.56 227 ALA B N 1
ATOM 66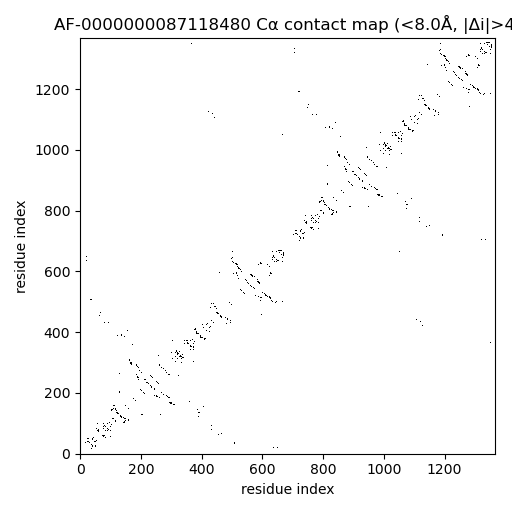07 C CA . ALA B 1 227 ? -19.344 37.75 36.312 1 93.56 227 ALA B CA 1
ATOM 6608 C C . ALA B 1 227 ? -19.141 36.5 35.469 1 93.56 227 ALA B C 1
ATOM 6610 O O . ALA B 1 227 ? -19.281 35.375 35.938 1 93.56 227 ALA B O 1
ATOM 6611 N N . LEU B 1 228 ? -18.828 36.656 34.25 1 91.25 228 LEU B N 1
ATOM 6612 C CA . LEU B 1 228 ? -18.531 35.531 33.375 1 91.25 228 LEU B CA 1
ATOM 6613 C C . LEU B 1 228 ? -17.156 34.938 33.719 1 91.25 228 LEU B C 1
ATOM 6615 O O . LEU B 1 228 ? -16.141 35.656 33.625 1 91.25 228 LEU B O 1
ATOM 6619 N N . TYR B 1 229 ? -17.109 33.719 33.969 1 86.81 229 TYR B N 1
ATOM 6620 C CA . TYR B 1 229 ? -15.844 33.094 34.344 1 86.81 229 TYR B CA 1
ATOM 6621 C C . TYR B 1 229 ? -14.883 33.062 33.156 1 86.81 229 TYR B C 1
ATOM 6623 O O . TYR B 1 229 ? -13.664 33.062 33.344 1 86.81 229 TYR B O 1
ATOM 6631 N N . THR B 1 230 ? -15.406 33.031 31.938 1 88.06 230 THR B N 1
ATOM 6632 C CA . THR B 1 230 ? -14.578 32.938 30.734 1 88.06 230 THR B CA 1
ATOM 6633 C C . THR B 1 230 ? -13.953 34.312 30.422 1 88.06 230 THR B C 1
ATOM 6635 O O . THR B 1 230 ? -13.008 34.375 29.625 1 88.06 230 THR B O 1
ATOM 6638 N N . LEU B 1 231 ? -14.625 35.312 31.016 1 89 231 LEU B N 1
ATOM 6639 C CA . LEU B 1 231 ? -14.055 36.656 30.938 1 89 231 LEU B CA 1
ATOM 6640 C C . LEU B 1 231 ? -13.203 36.969 32.156 1 89 231 LEU B C 1
ATOM 6642 O O . LEU B 1 231 ? -13.734 37.344 33.219 1 89 231 LEU B O 1
ATOM 6646 N N . GLN B 1 232 ? -12.219 36.406 32.406 1 83.5 232 GLN B N 1
ATOM 6647 C CA . GLN B 1 232 ? -11.383 36.594 33.594 1 83.5 232 GLN B CA 1
ATOM 6648 C C . GLN B 1 232 ? -11.539 37.969 34.188 1 83.5 232 GLN B C 1
ATOM 6650 O O . GLN B 1 232 ? -12.07 38.125 35.281 1 83.5 232 GLN B O 1
ATOM 6655 N N . LYS B 1 233 ? -11.203 39.156 33.469 1 92.44 233 LYS B N 1
ATOM 6656 C CA . LYS B 1 233 ? -11.406 40.531 33.875 1 92.44 233 LYS B CA 1
ATOM 6657 C C . LYS B 1 233 ? -11.414 41.469 32.688 1 92.44 233 LYS B C 1
ATOM 6659 O O . LYS B 1 233 ? -10.586 41.344 31.781 1 92.44 233 LYS B O 1
ATOM 6664 N N . VAL B 1 234 ? -12.422 42.375 32.75 1 96.25 234 VAL B N 1
ATOM 6665 C CA . VAL B 1 234 ? -12.492 43.375 31.688 1 96.25 234 VAL B CA 1
ATOM 6666 C C . VAL B 1 234 ? -12.703 44.75 32.281 1 96.25 234 VAL B C 1
ATOM 6668 O O . VAL B 1 234 ? -13.242 44.875 33.406 1 96.25 234 VAL B O 1
ATOM 6671 N N . ASN B 1 235 ? -12.234 45.75 31.625 1 96.19 235 ASN B N 1
ATOM 6672 C CA . ASN B 1 235 ? -12.547 47.156 31.891 1 96.19 235 ASN B CA 1
ATOM 6673 C C . ASN B 1 235 ? -13.586 47.688 30.906 1 96.19 235 ASN B C 1
ATOM 6675 O O . ASN B 1 235 ? -13.469 47.5 29.688 1 96.19 235 ASN B O 1
ATOM 6679 N N . VAL B 1 236 ? -14.617 48.281 31.469 1 97.12 236 VAL B N 1
ATOM 6680 C CA . VAL B 1 236 ? -15.703 48.812 30.656 1 97.12 236 VAL B CA 1
ATOM 6681 C C . VAL B 1 236 ? -15.688 50.312 30.703 1 97.12 236 VAL B C 1
ATOM 6683 O O . VAL B 1 236 ? -15.688 50.906 31.781 1 97.12 236 VAL B O 1
ATOM 6686 N N . LEU B 1 237 ? -15.695 50.938 29.5 1 96.44 237 LEU B N 1
ATOM 6687 C CA . LEU B 1 237 ? -15.688 52.406 29.391 1 96.44 237 LEU B CA 1
ATOM 6688 C C . LEU B 1 237 ? -16.75 52.875 28.422 1 96.44 237 LEU B C 1
ATOM 6690 O O . LEU B 1 237 ? -16.797 52.406 27.266 1 96.44 237 LEU B O 1
ATOM 6694 N N . PHE B 1 238 ? -17.609 53.781 28.891 1 96.19 238 PHE B N 1
ATOM 6695 C CA . PHE B 1 238 ? -18.625 54.375 28.047 1 96.19 238 PHE B CA 1
ATOM 6696 C C . PHE B 1 238 ? -18.047 55.594 27.328 1 96.19 238 PHE B C 1
ATOM 6698 O O . PHE B 1 238 ? -17.188 56.312 27.875 1 96.19 238 PHE B O 1
ATOM 6705 N N . SER B 1 239 ? -18.469 55.75 26.172 1 93.5 239 SER B N 1
ATOM 6706 C CA . SER B 1 239 ? -17.969 56.875 25.406 1 93.5 239 SER B CA 1
ATOM 6707 C C . SER B 1 239 ? -18.656 58.188 25.844 1 93.5 239 SER B C 1
ATOM 6709 O O . SER B 1 239 ? -19.844 58.188 26.141 1 93.5 239 SER B O 1
ATOM 6711 N N . GLY B 1 240 ? -17.844 59.219 25.875 1 89.56 240 GLY B N 1
ATOM 6712 C CA . GLY B 1 240 ? -18.391 60.531 26.109 1 89.56 240 GLY B CA 1
ATOM 6713 C C . GLY B 1 240 ? -19 60.719 27.484 1 89.56 240 GLY B C 1
ATOM 6714 O O . GLY B 1 240 ? -18.359 60.375 28.484 1 89.56 240 GLY B O 1
ATOM 6715 N N . THR B 1 241 ? -20.297 61.281 27.453 1 90.56 241 THR B N 1
ATOM 6716 C CA . THR B 1 241 ? -20.969 61.594 28.703 1 90.56 241 THR B CA 1
ATOM 6717 C C . THR B 1 241 ? -22.156 60.656 28.938 1 90.56 241 THR B C 1
ATOM 6719 O O . THR B 1 241 ? -23 60.906 29.797 1 90.56 241 THR B O 1
ATOM 6722 N N . SER B 1 242 ? -22.062 59.625 28.125 1 91.94 242 SER B N 1
ATOM 6723 C CA . SER B 1 242 ? -23.188 58.719 28.266 1 91.94 242 SER B CA 1
ATOM 6724 C C . SER B 1 242 ? -23.188 58.031 29.625 1 91.94 242 SER B C 1
ATOM 6726 O O . SER B 1 242 ? -22.141 57.656 30.141 1 91.94 242 SER B O 1
ATOM 6728 N N . THR B 1 243 ? -24.375 57.844 30.219 1 94.81 243 THR B N 1
ATOM 6729 C CA . THR B 1 243 ? -24.484 57.25 31.531 1 94.81 243 THR B CA 1
ATOM 6730 C C . THR B 1 243 ? -25.25 55.906 31.438 1 94.81 243 THR B C 1
ATOM 6732 O O . THR B 1 243 ? -25.422 55.219 32.469 1 94.81 243 THR B O 1
ATOM 6735 N N . THR B 1 244 ? -25.656 55.594 30.203 1 96.75 244 THR B N 1
ATOM 6736 C CA . THR B 1 244 ? -26.438 54.375 30.016 1 96.75 244 THR B CA 1
ATOM 6737 C C . THR B 1 244 ? -25.812 53.5 28.938 1 96.75 244 THR B C 1
ATOM 6739 O O . THR B 1 244 ? -25.078 54 28.078 1 96.75 244 THR B O 1
ATOM 6742 N N . MET B 1 245 ? -26.109 52.219 28.953 1 97.75 245 MET B N 1
ATOM 6743 C CA . MET B 1 245 ? -25.578 51.219 28.031 1 97.75 245 MET B CA 1
ATOM 6744 C C . MET B 1 245 ? -25.953 51.562 26.594 1 97.75 245 MET B C 1
ATOM 6746 O O . MET B 1 245 ? -25.156 51.375 25.688 1 97.75 245 MET B O 1
ATOM 6750 N N . CYS B 1 246 ? -27.188 51.906 26.484 1 97.5 246 CYS B N 1
ATOM 6751 C CA . CYS B 1 246 ? -27.688 52.281 25.172 1 97.5 246 CYS B CA 1
ATOM 6752 C C . CYS B 1 246 ? -28.234 53.719 25.203 1 97.5 246 CYS B C 1
ATOM 6754 O O . CYS B 1 246 ? -28.656 54.188 26.266 1 97.5 246 CYS B O 1
ATOM 6756 N N . THR B 1 247 ? -28.156 54.375 24.031 1 96.31 247 THR B N 1
ATOM 6757 C CA . THR B 1 247 ? -28.844 55.656 23.812 1 96.31 247 THR B CA 1
ATOM 6758 C C . THR B 1 247 ? -29.625 55.625 22.5 1 96.31 247 THR B C 1
ATOM 6760 O O . THR B 1 247 ? -29.453 54.719 21.688 1 96.31 247 THR B O 1
ATOM 6763 N N . ALA B 1 248 ? -30.484 56.594 22.375 1 94.38 248 ALA B N 1
ATOM 6764 C CA . ALA B 1 248 ? -31.297 56.656 21.172 1 94.38 248 ALA B CA 1
ATOM 6765 C C . ALA B 1 248 ? -30.438 56.781 19.922 1 94.38 248 ALA B C 1
ATOM 6767 O O . ALA B 1 248 ? -30.734 56.156 18.891 1 94.38 248 ALA B O 1
ATOM 6768 N N . ASP B 1 249 ? -29.328 57.562 20.062 1 93 249 ASP B N 1
ATOM 6769 C CA . ASP B 1 249 ? -28.453 57.812 18.922 1 93 249 ASP B CA 1
ATOM 6770 C C . ASP B 1 249 ? -27.312 56.781 18.891 1 93 249 ASP B C 1
ATOM 6772 O O . ASP B 1 249 ? -26.516 56.781 17.953 1 93 249 ASP B O 1
ATOM 6776 N N . GLY B 1 250 ? -27.25 56 19.875 1 95.56 250 GLY B N 1
ATOM 6777 C CA . GLY B 1 250 ? -26.203 55 19.938 1 95.56 250 GLY B CA 1
ATOM 6778 C C . GLY B 1 250 ? -25.109 55.344 20.922 1 95.56 250 GLY B C 1
ATOM 6779 O O . GLY B 1 250 ? -24.688 56.5 21 1 95.56 250 GLY B O 1
ATOM 6780 N N . ASN B 1 251 ? -24.719 54.438 21.766 1 96.5 251 ASN B N 1
ATOM 6781 C CA . ASN B 1 251 ? -23.594 54.531 22.688 1 96.5 251 ASN B CA 1
ATOM 6782 C C . ASN B 1 251 ? -22.484 53.562 22.312 1 96.5 251 ASN B C 1
ATOM 6784 O O . ASN B 1 251 ? -22.766 52.438 21.922 1 96.5 251 ASN B O 1
ATOM 6788 N N . MET B 1 252 ? -21.266 54.062 22.359 1 96.88 252 MET B N 1
ATOM 6789 C CA . MET B 1 252 ? -20.109 53.188 22.156 1 96.88 252 MET B CA 1
ATOM 6790 C C . MET B 1 252 ? -19.516 52.75 23.5 1 96.88 252 MET B C 1
ATOM 6792 O O . MET B 1 252 ? -19.031 53.594 24.266 1 96.88 252 MET B O 1
ATOM 6796 N N . VAL B 1 253 ? -19.578 51.531 23.766 1 97.06 253 VAL B N 1
ATOM 6797 C CA . VAL B 1 253 ? -19.031 50.938 24.984 1 97.06 253 VAL B CA 1
ATOM 6798 C C . VAL B 1 253 ? -17.75 50.188 24.672 1 97.06 253 VAL B C 1
ATOM 6800 O O . VAL B 1 253 ? -17.766 49.219 23.891 1 97.06 253 VAL B O 1
ATOM 6803 N N . THR B 1 254 ? -16.672 50.594 25.25 1 97.38 254 THR B N 1
ATOM 6804 C CA . THR B 1 254 ? -15.383 49.938 25.062 1 97.38 254 THR B CA 1
ATOM 6805 C C . THR B 1 254 ? -15.156 48.875 26.141 1 97.38 254 THR B C 1
ATOM 6807 O O . THR B 1 254 ? -15.219 49.188 27.344 1 97.38 254 THR B O 1
ATOM 6810 N N . VAL B 1 255 ? -14.969 47.688 25.734 1 97.31 255 VAL B N 1
ATOM 6811 C CA . VAL B 1 255 ? -14.641 46.594 26.641 1 97.31 255 VAL B CA 1
ATOM 6812 C C . VAL B 1 255 ? -13.18 46.188 26.438 1 97.31 255 VAL B C 1
ATOM 6814 O O . VAL B 1 255 ? -12.82 45.625 25.406 1 97.31 255 VAL B O 1
ATOM 6817 N N . GLU B 1 256 ? -12.305 46.469 27.391 1 96.69 256 GLU B N 1
ATOM 6818 C CA . GLU B 1 256 ? -10.898 46.094 27.344 1 96.69 256 GLU B CA 1
ATOM 6819 C C . GLU B 1 256 ? -10.648 44.781 28.109 1 96.69 256 GLU B C 1
ATOM 6821 O O . GLU B 1 256 ? -10.953 44.688 29.297 1 96.69 256 GLU B O 1
ATOM 6826 N N . PHE B 1 257 ? -10.062 43.812 27.469 1 96.88 257 PHE B N 1
ATOM 6827 C CA . PHE B 1 257 ? -9.742 42.562 28.094 1 96.88 257 PHE B CA 1
ATOM 6828 C C . PHE B 1 257 ? -8.391 42.625 28.797 1 96.88 257 PHE B C 1
ATOM 6830 O O . PHE B 1 257 ? -7.34 42.562 28.141 1 96.88 257 PHE B O 1
ATOM 6837 N N . THR B 1 258 ? -8.359 42.594 30.094 1 94.88 258 THR B N 1
ATOM 6838 C CA . THR B 1 258 ? -7.137 42.875 30.828 1 94.88 258 THR B CA 1
ATOM 6839 C C . THR B 1 258 ? -6.473 41.594 31.312 1 94.88 258 THR B C 1
ATOM 6841 O O . THR B 1 258 ? -5.309 41.594 31.719 1 94.88 258 THR B O 1
ATOM 6844 N N . GLN B 1 259 ? -7.219 40.5 31.219 1 93.75 259 GLN B N 1
ATOM 6845 C CA . GLN B 1 259 ? -6.672 39.281 31.75 1 93.75 259 GLN B CA 1
ATOM 6846 C C . GLN B 1 259 ? -6.656 38.188 30.688 1 93.75 259 GLN B C 1
ATOM 6848 O O . GLN B 1 259 ? -5.988 37.156 30.844 1 93.75 259 GLN B O 1
ATOM 6853 N N . ASN B 1 260 ? -7.422 38.344 29.625 1 93.81 260 ASN B N 1
ATOM 6854 C CA . ASN B 1 260 ? -7.336 37.5 28.422 1 93.81 260 ASN B CA 1
ATOM 6855 C C . ASN B 1 260 ? -6.41 38.094 27.375 1 93.81 260 ASN B C 1
ATOM 6857 O O . ASN B 1 260 ? -6.66 39.219 26.891 1 93.81 260 ASN B O 1
ATOM 6861 N N . PHE B 1 261 ? -5.406 37.344 27.062 1 95.12 261 PHE B N 1
ATOM 6862 C CA . PHE B 1 261 ? -4.398 37.938 26.188 1 95.12 261 PHE B CA 1
ATOM 6863 C C . PHE B 1 261 ? -4.5 37.344 24.781 1 95.12 261 PHE B C 1
ATOM 6865 O O . PHE B 1 261 ? -5.18 36.344 24.562 1 95.12 261 PHE B O 1
ATOM 6872 N N . GLY B 1 262 ? -3.848 38.062 23.859 1 93.62 262 GLY B N 1
ATOM 6873 C CA . GLY B 1 262 ? -3.855 37.656 22.469 1 93.62 262 GLY B CA 1
ATOM 6874 C C . GLY B 1 262 ? -5.113 38.062 21.734 1 93.62 262 GLY B C 1
ATOM 6875 O O . GLY B 1 262 ? -5.957 38.781 22.281 1 93.62 262 GLY B O 1
ATOM 6876 N N . PRO B 1 263 ? -5.125 37.688 20.422 1 89.38 263 PRO B N 1
ATOM 6877 C CA . PRO B 1 263 ? -6.379 37.906 19.688 1 89.38 263 PRO B CA 1
ATOM 6878 C C . PRO B 1 263 ? -7.52 37.031 20.219 1 89.38 263 PRO B C 1
ATOM 6880 O O . PRO B 1 263 ? -7.344 35.812 20.422 1 89.38 263 PRO B O 1
ATOM 6883 N N . LEU B 1 264 ? -8.617 37.656 20.5 1 90.56 264 LEU B N 1
ATOM 6884 C CA . LEU B 1 264 ? -9.719 36.969 21.172 1 90.56 264 LEU B CA 1
ATOM 6885 C C . LEU B 1 264 ? -10.953 36.906 20.281 1 90.56 264 LEU B C 1
ATOM 6887 O O . LEU B 1 264 ? -11.094 37.719 19.359 1 90.56 264 LEU B O 1
ATOM 6891 N N . PRO B 1 265 ? -11.828 35.875 20.531 1 87.5 265 PRO B N 1
ATOM 6892 C CA . PRO B 1 265 ? -13.094 35.906 19.812 1 87.5 265 PRO B CA 1
ATOM 6893 C C . PRO B 1 265 ? -13.969 37.094 20.172 1 87.5 265 PRO B C 1
ATOM 6895 O O . PRO B 1 265 ? -13.875 37.625 21.281 1 87.5 265 PRO B O 1
ATOM 6898 N N . LEU B 1 266 ? -14.836 37.406 19.219 1 90.06 266 LEU B N 1
ATOM 6899 C CA . LEU B 1 266 ? -15.734 38.531 19.422 1 90.06 266 LEU B CA 1
ATOM 6900 C C . LEU B 1 266 ? -16.828 38.188 20.422 1 90.06 266 LEU B C 1
ATOM 6902 O O . LEU B 1 266 ? -17.328 37.062 20.438 1 90.06 266 LEU B O 1
ATOM 6906 N N . LEU B 1 267 ? -17.141 39.188 21.266 1 92.62 267 LEU B N 1
ATOM 6907 C CA . LEU B 1 267 ? -18.391 39.094 22.016 1 92.62 267 LEU B CA 1
ATOM 6908 C C . LEU B 1 267 ? -19.578 38.938 21.078 1 92.62 267 LEU B C 1
ATOM 6910 O O . LEU B 1 267 ? -19.578 39.469 19.969 1 92.62 267 LEU B O 1
ATOM 6914 N N . VAL B 1 268 ? -20.531 38.156 21.562 1 90.75 268 VAL B N 1
ATOM 6915 C CA . VAL B 1 268 ? -21.734 37.969 20.781 1 90.75 268 VAL B CA 1
ATOM 6916 C C . VAL B 1 268 ? -22.938 38.562 21.516 1 90.75 268 VAL B C 1
ATOM 6918 O O . VAL B 1 268 ? -23.172 38.25 22.688 1 90.75 268 VAL B O 1
ATOM 6921 N N . GLY B 1 269 ? -23.641 39.438 20.781 1 92.19 269 GLY B N 1
ATOM 6922 C CA . GLY B 1 269 ? -24.766 40.125 21.406 1 92.19 269 GLY B CA 1
ATOM 6923 C C . GLY B 1 269 ? -26.109 39.625 20.906 1 92.19 269 GLY B C 1
ATOM 6924 O O . GLY B 1 269 ? -26.25 39.25 19.734 1 92.19 269 GLY B O 1
ATOM 6925 N N . ASP B 1 270 ? -27.016 39.531 21.875 1 91.44 270 ASP B N 1
ATOM 6926 C CA . ASP B 1 270 ? -28.422 39.312 21.547 1 91.44 270 ASP B CA 1
ATOM 6927 C C . ASP B 1 270 ? -29.266 40.531 21.797 1 91.44 270 ASP B C 1
ATOM 6929 O O . ASP B 1 270 ? -29.422 40.969 22.938 1 91.44 270 ASP B O 1
ATOM 6933 N N . SER B 1 271 ? -29.859 41.125 20.719 1 93.75 271 SER B N 1
ATOM 6934 C CA . SER B 1 271 ? -30.609 42.375 20.812 1 93.75 271 SER B CA 1
ATOM 6935 C C . SER B 1 271 ? -32.094 42.125 20.672 1 93.75 271 SER B C 1
ATOM 6937 O O . SER B 1 271 ? -32.875 43.062 20.422 1 93.75 271 SER B O 1
ATOM 6939 N N . SER B 1 272 ? -32.562 40.938 20.766 1 92.31 272 SER B N 1
ATOM 6940 C CA . SER B 1 272 ? -33.938 40.562 20.453 1 92.31 272 SER B CA 1
ATOM 6941 C C . SER B 1 272 ? -34.938 41.25 21.391 1 92.31 272 SER B C 1
ATOM 6943 O O . SER B 1 272 ? -36.094 41.438 21.047 1 92.31 272 SER B O 1
ATOM 6945 N N . LEU B 1 273 ? -34.469 41.688 22.609 1 95.19 273 LEU B N 1
ATOM 6946 C CA . LEU B 1 273 ? -35.375 42.25 23.594 1 95.19 273 LEU B CA 1
ATOM 6947 C C . LEU B 1 273 ? -35.125 43.75 23.75 1 95.19 273 LEU B C 1
ATOM 6949 O O . LEU B 1 273 ? -35.656 44.406 24.656 1 95.19 273 LEU B O 1
ATOM 6953 N N . LEU B 1 274 ? -34.312 44.344 22.875 1 95.94 274 LEU B N 1
ATOM 6954 C CA . LEU B 1 274 ? -34.125 45.781 22.875 1 95.94 274 LEU B CA 1
ATOM 6955 C C . LEU B 1 274 ? -35.25 46.5 22.141 1 95.94 274 LEU B C 1
ATOM 6957 O O . LEU B 1 274 ? -35.844 45.938 21.219 1 95.94 274 LEU B O 1
ATOM 6961 N N . VAL B 1 275 ? -35.562 47.688 22.625 1 95.44 275 VAL B N 1
ATOM 6962 C CA . VAL B 1 275 ? -36.625 48.5 22.016 1 95.44 275 VAL B CA 1
ATOM 6963 C C . VAL B 1 275 ? -36.094 49.906 21.688 1 95.44 275 VAL B C 1
ATOM 6965 O O . VAL B 1 275 ? -35.344 50.469 22.469 1 95.44 275 VAL B O 1
ATOM 6968 N N . HIS B 1 276 ? -36.438 50.375 20.5 1 95.06 276 HIS B N 1
ATOM 6969 C CA . HIS B 1 276 ? -36.188 51.75 20.125 1 95.06 276 HIS B CA 1
ATOM 6970 C C . HIS B 1 276 ? -37.469 52.5 19.906 1 95.06 276 HIS B C 1
ATOM 6972 O O . HIS B 1 276 ? -38.25 52.188 19 1 95.06 276 HIS B O 1
ATOM 6978 N N . ALA B 1 277 ? -37.719 53.531 20.672 1 90 277 ALA B N 1
ATOM 6979 C CA . ALA B 1 277 ? -39 54.25 20.672 1 90 277 ALA B CA 1
ATOM 6980 C C . ALA B 1 277 ? -39.094 55.219 19.5 1 90 277 ALA B C 1
ATOM 6982 O O . ALA B 1 277 ? -40.188 55.688 19.172 1 90 277 ALA B O 1
ATOM 6983 N N . GLY B 1 278 ? -37.938 55.531 18.797 1 89.12 278 GLY B N 1
ATOM 6984 C CA . GLY B 1 278 ? -38 56.438 17.641 1 89.12 278 GLY B CA 1
ATOM 6985 C C . GLY B 1 278 ? -38.844 55.844 16.516 1 89.12 278 GLY B C 1
ATOM 6986 O O . GLY B 1 278 ? -38.812 54.656 16.25 1 89.12 278 GLY B O 1
ATOM 6987 N N . ILE B 1 279 ? -39.688 56.719 15.938 1 85.44 279 ILE B N 1
ATOM 6988 C CA . ILE B 1 279 ? -40.562 56.312 14.852 1 85.44 279 ILE B CA 1
ATOM 6989 C C . ILE B 1 279 ? -39.719 55.781 13.688 1 85.44 279 ILE B C 1
ATOM 6991 O O . ILE B 1 279 ? -38.875 56.5 13.156 1 85.44 279 ILE B O 1
ATOM 6995 N N . GLY B 1 280 ? -39.875 54.562 13.289 1 87.19 280 GLY B N 1
ATOM 6996 C CA . GLY B 1 280 ? -39.188 53.969 12.148 1 87.19 280 GLY B CA 1
ATOM 6997 C C . GLY B 1 280 ? -37.812 53.469 12.477 1 87.19 280 GLY B C 1
ATOM 6998 O O . GLY B 1 280 ? -37.094 53 11.594 1 87.19 280 GLY B O 1
ATOM 6999 N N . MET B 1 281 ? -37.469 53.625 13.773 1 88.44 281 MET B N 1
ATOM 7000 C CA . MET B 1 281 ? -36.125 53.219 14.148 1 88.44 281 MET B CA 1
ATOM 7001 C C . MET B 1 281 ? -36.125 51.812 14.773 1 88.44 281 MET B C 1
ATOM 7003 O O . MET B 1 281 ? -37.094 51.438 15.453 1 88.44 281 MET B O 1
ATOM 7007 N N . THR B 1 282 ? -35.156 51 14.461 1 93.31 282 THR B N 1
ATOM 7008 C CA . THR B 1 282 ? -34.938 49.688 15.07 1 93.31 282 THR B CA 1
ATOM 7009 C C . THR B 1 282 ? -33.688 49.656 15.914 1 93.31 282 THR B C 1
ATOM 7011 O O . THR B 1 282 ? -32.719 50.375 15.602 1 93.31 282 THR B O 1
ATOM 7014 N N . PRO B 1 283 ? -33.75 48.906 17.062 1 95.69 283 PRO B N 1
ATOM 7015 C CA . PRO B 1 283 ? -32.531 48.812 17.859 1 95.69 283 PRO B CA 1
ATOM 7016 C C . PRO B 1 283 ? -31.344 48.25 17.062 1 95.69 283 PRO B C 1
ATOM 7018 O O . PRO B 1 283 ? -31.531 47.438 16.141 1 95.69 283 PRO B O 1
ATOM 7021 N N . LYS B 1 284 ? -30.203 48.812 17.375 1 96.31 284 LYS B N 1
ATOM 7022 C CA . LYS B 1 284 ? -28.969 48.375 16.719 1 96.31 284 LYS B CA 1
ATOM 7023 C C . LYS B 1 284 ? -27.938 47.938 17.75 1 96.31 284 LYS B C 1
ATOM 7025 O O . LYS B 1 284 ? -27.672 48.656 18.719 1 96.31 284 LYS B O 1
ATOM 7030 N N . LEU B 1 285 ? -27.453 46.781 17.609 1 95.81 285 LEU B N 1
ATOM 7031 C CA . LEU B 1 285 ? -26.359 46.25 18.422 1 95.81 285 LEU B CA 1
ATOM 7032 C C . LEU B 1 285 ? -25.25 45.688 17.547 1 95.81 285 LEU B C 1
ATOM 7034 O O . LEU B 1 285 ? -25.453 44.688 16.828 1 95.81 285 LEU B O 1
ATOM 7038 N N . THR B 1 286 ? -24.125 46.375 17.5 1 95.38 286 THR B N 1
ATOM 7039 C CA . THR B 1 286 ? -22.984 45.938 16.703 1 95.38 286 THR B CA 1
ATOM 7040 C C . THR B 1 286 ? -21.734 45.812 17.562 1 95.38 286 THR B C 1
ATOM 7042 O O . THR B 1 286 ? -21.484 46.656 18.422 1 95.38 286 THR B O 1
ATOM 7045 N N . ILE B 1 287 ? -21.062 44.812 17.406 1 94.31 287 ILE B N 1
ATOM 7046 C CA . ILE B 1 287 ? -19.828 44.562 18.156 1 94.31 287 ILE B CA 1
ATOM 7047 C C . ILE B 1 287 ? -18.656 44.438 17.188 1 94.31 287 ILE B C 1
ATOM 7049 O O . ILE B 1 287 ? -18.75 43.75 16.156 1 94.31 287 ILE B O 1
ATOM 7053 N N . SER B 1 288 ? -17.562 45.094 17.453 1 93.5 288 SER B N 1
ATOM 7054 C CA . SER B 1 288 ? -16.375 45.094 16.609 1 93.5 288 SER B CA 1
ATOM 7055 C C . SER B 1 288 ? -15.102 45.156 17.453 1 93.5 288 SER B C 1
ATOM 7057 O O . SER B 1 288 ? -15.156 45.469 18.641 1 93.5 288 SER B O 1
ATOM 7059 N N . LYS B 1 289 ? -14.016 44.844 16.859 1 92.81 289 LYS B N 1
ATOM 7060 C CA . LYS B 1 289 ? -12.719 44.969 17.516 1 92.81 289 LYS B CA 1
ATOM 7061 C C . LYS B 1 289 ? -12.102 46.344 17.234 1 92.81 289 LYS B C 1
ATOM 7063 O O . LYS B 1 289 ? -11.812 46.688 16.094 1 92.81 289 LYS B O 1
ATOM 7068 N N . SER B 1 290 ? -11.961 47.094 18.203 1 94.06 290 SER B N 1
ATOM 7069 C CA . SER B 1 290 ? -11.305 48.406 18.031 1 94.06 290 SER B CA 1
ATOM 7070 C C . SER B 1 290 ? -9.789 48.25 18.141 1 94.06 290 SER B C 1
ATOM 7072 O O . SER B 1 290 ? -9.055 49.062 17.562 1 94.06 290 SER B O 1
ATOM 7074 N N . GLU B 1 291 ? -9.32 47.312 18.984 1 94.12 291 GLU B N 1
ATOM 7075 C CA . GLU B 1 291 ? -7.91 46.969 19.141 1 94.12 291 GLU B CA 1
ATOM 7076 C C . GLU B 1 291 ? -7.707 45.469 19.266 1 94.12 291 GLU B C 1
ATOM 7078 O O . GLU B 1 291 ? -8.203 44.844 20.203 1 94.12 291 GLU B O 1
ATOM 7083 N N . VAL B 1 292 ? -6.992 44.938 18.328 1 93.75 292 VAL B N 1
ATOM 7084 C CA . VAL B 1 292 ? -6.707 43.5 18.391 1 93.75 292 VAL B CA 1
ATOM 7085 C C . VAL B 1 292 ? -5.613 43.25 19.422 1 93.75 292 VAL B C 1
ATOM 7087 O O . VAL B 1 292 ? -4.594 43.938 19.453 1 93.75 292 VAL B O 1
ATOM 7090 N N . GLY B 1 293 ? -5.918 42.344 20.281 1 94.69 293 GLY B N 1
ATOM 7091 C CA . GLY B 1 293 ? -4.926 42 21.281 1 94.69 293 GLY B CA 1
ATOM 7092 C C . GLY B 1 293 ? -3.607 41.531 20.688 1 94.69 293 GLY B C 1
ATOM 7093 O O . GLY B 1 293 ? -3.588 40.719 19.781 1 94.69 293 GLY B O 1
ATOM 7094 N N . SER B 1 294 ? -2.449 42.094 21.188 1 94.56 294 SER B N 1
ATOM 7095 C CA . SER B 1 294 ? -1.139 41.75 20.641 1 94.56 294 SER B CA 1
ATOM 7096 C C . SER B 1 294 ? -0.224 41.188 21.734 1 94.56 294 SER B C 1
ATOM 7098 O O . SER B 1 294 ? 0.881 40.719 21.453 1 94.56 294 SER B O 1
ATOM 7100 N N . LYS B 1 295 ? -0.715 41.188 22.984 1 95.12 295 LYS B N 1
ATOM 7101 C CA . LYS B 1 295 ? 0.051 40.562 24.047 1 95.12 295 LYS B CA 1
ATOM 7102 C C . LYS B 1 295 ? 0.114 39.062 23.859 1 95.12 295 LYS B C 1
ATOM 7104 O O . LYS B 1 295 ? -0.843 38.438 23.375 1 95.12 295 LYS B O 1
ATOM 7109 N N . GLU B 1 296 ? 1.25 38.531 24.234 1 94.25 296 GLU B N 1
ATOM 7110 C CA . GLU B 1 296 ? 1.396 37.094 24.062 1 94.25 296 GLU B CA 1
ATOM 7111 C C . GLU B 1 296 ? 0.538 36.344 25.062 1 94.25 296 GLU B C 1
ATOM 7113 O O . GLU B 1 296 ? 0.233 36.844 26.141 1 94.25 296 GLU B O 1
ATOM 7118 N N . ASN B 1 297 ? 0.044 35.25 24.656 1 94.88 297 ASN B N 1
ATOM 7119 C CA . ASN B 1 297 ? -0.612 34.281 25.531 1 94.88 297 ASN B CA 1
ATOM 7120 C C . ASN B 1 297 ? 0.043 32.906 25.453 1 94.88 297 ASN B C 1
ATOM 7122 O O . ASN B 1 297 ? -0.616 31.906 25.125 1 94.88 297 ASN B O 1
ATOM 7126 N N . GLU B 1 298 ? 1.304 32.844 25.828 1 95.06 298 GLU B N 1
ATOM 7127 C CA . GLU B 1 298 ? 2.109 31.641 25.656 1 95.06 298 GLU B CA 1
ATOM 7128 C C . GLU B 1 298 ? 2.197 30.828 26.938 1 95.06 298 GLU B C 1
ATOM 7130 O O . GLU B 1 298 ? 2.068 31.391 28.031 1 95.06 298 GLU B O 1
ATOM 7135 N N . ALA B 1 299 ? 2.453 29.578 26.812 1 96 299 ALA B N 1
ATOM 7136 C CA . ALA B 1 299 ? 2.602 28.719 27.984 1 96 299 ALA B CA 1
ATOM 7137 C C . ALA B 1 299 ? 3.727 29.203 28.891 1 96 299 ALA B C 1
ATOM 7139 O O . ALA B 1 299 ? 4.824 29.5 28.422 1 96 299 ALA B O 1
ATOM 7140 N N . CYS B 1 300 ? 3.389 29.328 30.125 1 97.81 300 CYS B N 1
ATOM 7141 C CA . CYS B 1 300 ? 4.316 29.797 31.141 1 97.81 300 CYS B CA 1
ATOM 7142 C C . CYS B 1 300 ? 4.941 31.125 30.734 1 97.81 300 CYS B C 1
ATOM 7144 O O . CYS B 1 300 ? 6.129 31.359 30.969 1 97.81 300 CYS B O 1
ATOM 7146 N N . SER B 1 301 ? 4.211 31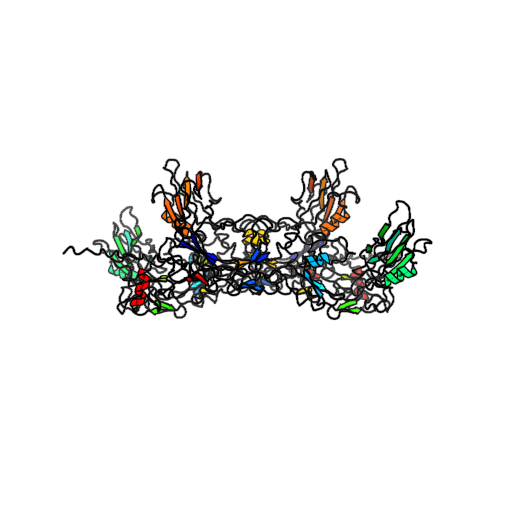.906 29.984 1 97.06 301 SER B N 1
ATOM 7147 C CA . SER B 1 301 ? 4.617 33.219 29.531 1 97.06 301 SER B CA 1
ATOM 7148 C C . SER B 1 301 ? 5.941 33.156 28.766 1 97.06 301 SER B C 1
ATOM 7150 O O . SER B 1 301 ? 6.684 34.156 28.734 1 97.06 301 SER B O 1
ATOM 7152 N N . ASN B 1 302 ? 6.289 31.969 28.344 1 96.56 302 ASN B N 1
ATOM 7153 C CA . ASN B 1 302 ? 7.547 31.688 27.656 1 96.56 302 ASN B CA 1
ATOM 7154 C C . ASN B 1 302 ? 8.742 31.875 28.578 1 96.56 302 ASN B C 1
ATOM 7156 O O . ASN B 1 302 ? 9.867 32.094 28.125 1 96.56 302 ASN B O 1
ATOM 7160 N N . ARG B 1 303 ? 8.508 31.938 29.859 1 97.69 303 ARG B N 1
ATOM 7161 C CA . ARG B 1 303 ? 9.555 32.156 30.844 1 97.69 303 ARG B CA 1
ATOM 7162 C C . ARG B 1 303 ? 9.586 31.031 31.875 1 97.69 303 ARG B C 1
ATOM 7164 O O . ARG B 1 303 ? 10.07 31.234 33 1 97.69 303 ARG B O 1
ATOM 7171 N N . GLY B 1 304 ? 9.109 29.984 31.453 1 97.25 304 GLY B N 1
ATOM 7172 C CA . GLY B 1 304 ? 9.109 28.75 32.219 1 97.25 304 GLY B CA 1
ATOM 7173 C C . GLY B 1 304 ? 8.891 27.516 31.391 1 97.25 304 GLY B C 1
ATOM 7174 O O . GLY B 1 304 ? 8.578 27.609 30.203 1 97.25 304 GLY B O 1
ATOM 7175 N N . ARG B 1 305 ? 9.156 26.344 32.031 1 95.88 305 ARG B N 1
ATOM 7176 C CA . ARG B 1 305 ? 8.906 25.078 31.359 1 95.88 305 ARG B CA 1
ATOM 7177 C C . ARG B 1 305 ? 7.605 24.453 31.844 1 95.88 305 ARG B C 1
ATOM 7179 O O . ARG B 1 305 ? 7.344 24.406 33.062 1 95.88 305 ARG B O 1
ATOM 7186 N N . CYS B 1 306 ? 6.812 24.062 30.875 1 96.25 306 CYS B N 1
ATOM 7187 C CA . CYS B 1 306 ? 5.531 23.438 31.203 1 96.25 306 CYS B CA 1
ATOM 7188 C C . CYS B 1 306 ? 5.688 21.938 31.422 1 96.25 306 CYS B C 1
ATOM 7190 O O . CYS B 1 306 ? 6.234 21.234 30.562 1 96.25 306 CYS B O 1
ATOM 7192 N N . ASP B 1 307 ? 5.262 21.438 32.562 1 94.75 307 ASP B N 1
ATOM 7193 C CA . ASP B 1 307 ? 5.109 20 32.781 1 94.75 307 ASP B CA 1
ATOM 7194 C C . ASP B 1 307 ? 3.693 19.531 32.469 1 94.75 307 ASP B C 1
ATOM 7196 O O . ASP B 1 307 ? 2.77 19.75 33.25 1 94.75 307 ASP B O 1
ATOM 7200 N N . LEU B 1 308 ? 3.561 18.812 31.422 1 93.94 308 LEU B N 1
ATOM 7201 C CA . LEU B 1 308 ? 2.248 18.453 30.906 1 93.94 308 LEU B CA 1
ATOM 7202 C C . LEU B 1 308 ? 1.619 17.344 31.734 1 93.94 308 LEU B C 1
ATOM 7204 O O . LEU B 1 308 ? 0.436 17.031 31.578 1 93.94 308 LEU B O 1
ATOM 7208 N N . THR B 1 309 ? 2.363 16.75 32.625 1 92.38 309 THR B N 1
ATOM 7209 C CA . THR B 1 309 ? 1.822 15.734 33.531 1 92.38 309 THR B CA 1
ATOM 7210 C C . THR B 1 309 ? 1.119 16.391 34.719 1 92.38 309 THR B C 1
ATOM 7212 O O . THR B 1 309 ? 0.007 16 35.094 1 92.38 309 THR B O 1
ATOM 7215 N N . SER B 1 310 ? 1.704 17.484 35.219 1 93.81 310 SER B N 1
ATOM 7216 C CA . SER B 1 310 ? 1.164 18.141 36.406 1 93.81 310 SER B CA 1
ATOM 7217 C C . SER B 1 310 ? 0.413 19.422 36.031 1 93.81 310 SER B C 1
ATOM 7219 O O . SER B 1 310 ? -0.425 19.906 36.812 1 93.81 310 SER B O 1
ATOM 7221 N N . GLY B 1 311 ? 0.701 19.984 34.875 1 95.62 311 GLY B N 1
ATOM 7222 C CA . GLY B 1 311 ? 0.117 21.25 34.469 1 95.62 311 GLY B CA 1
ATOM 7223 C C . GLY B 1 311 ? 0.739 22.438 35.188 1 95.62 311 GLY B C 1
ATOM 7224 O O . GLY B 1 311 ? 0.117 23.5 35.281 1 95.62 311 GLY B O 1
ATOM 7225 N N . VAL B 1 312 ? 1.967 22.188 35.656 1 96.31 312 VAL B N 1
ATOM 7226 C CA . VAL B 1 312 ? 2.625 23.234 36.438 1 96.31 312 VAL B CA 1
ATOM 7227 C C . VAL B 1 312 ? 3.785 23.828 35.656 1 96.31 312 VAL B C 1
ATOM 7229 O O . VAL B 1 312 ? 4.504 23.094 34.969 1 96.31 312 VAL B O 1
ATOM 7232 N N . CYS B 1 313 ? 3.914 25.141 35.781 1 97.5 313 CYS B N 1
ATOM 7233 C CA . CYS B 1 313 ? 5.043 25.844 35.188 1 97.5 313 CYS B CA 1
ATOM 7234 C C . CYS B 1 313 ? 6.238 25.859 36.125 1 97.5 313 CYS B C 1
ATOM 7236 O O . CYS B 1 313 ? 6.105 26.234 37.281 1 97.5 313 CYS B O 1
ATOM 7238 N N . THR B 1 314 ? 7.359 25.375 35.656 1 96.88 314 THR B N 1
ATOM 7239 C CA . THR B 1 314 ? 8.625 25.609 36.344 1 96.88 314 THR B CA 1
ATOM 7240 C C . THR B 1 314 ? 9.328 26.844 35.781 1 96.88 314 THR B C 1
ATOM 7242 O O . THR B 1 314 ? 9.898 26.797 34.719 1 96.88 314 THR B O 1
ATOM 7245 N N . CYS B 1 315 ? 9.305 27.891 36.594 1 97.5 315 CYS B N 1
ATOM 7246 C CA . CYS B 1 315 ? 9.836 29.172 36.156 1 97.5 315 CYS B CA 1
ATOM 7247 C C . CYS B 1 315 ? 11.359 29.125 36.031 1 97.5 315 CYS B C 1
ATOM 7249 O O . CYS B 1 315 ? 12.023 28.5 36.875 1 97.5 315 CYS B O 1
ATOM 7251 N N . TYR B 1 316 ? 11.859 29.703 34.969 1 97.25 316 TYR B N 1
ATOM 7252 C CA . TYR B 1 316 ? 13.305 29.859 34.844 1 97.25 316 TYR B CA 1
ATOM 7253 C C . TYR B 1 316 ? 13.852 30.781 35.938 1 97.25 316 TYR B C 1
ATOM 7255 O O . TYR B 1 316 ? 13.086 31.5 36.594 1 97.25 316 TYR B O 1
ATOM 7263 N N . VAL B 1 317 ? 15.195 30.75 36.125 1 94.81 317 VAL B N 1
ATOM 7264 C CA . VAL B 1 317 ? 15.828 31.594 37.125 1 94.81 317 VAL B CA 1
ATOM 7265 C C . VAL B 1 317 ? 15.5 33.062 36.844 1 94.81 317 VAL B C 1
ATOM 7267 O O . VAL B 1 317 ? 15.602 33.531 35.719 1 94.81 317 VAL B O 1
ATOM 7270 N N . GLY B 1 318 ? 14.953 33.781 37.906 1 96.12 318 GLY B N 1
ATOM 7271 C CA . GLY B 1 318 ? 14.68 35.188 37.781 1 96.12 318 GLY B CA 1
ATOM 7272 C C . GLY B 1 318 ? 13.227 35.5 37.5 1 96.12 318 GLY B C 1
ATOM 7273 O O . GLY B 1 318 ? 12.82 36.656 37.469 1 96.12 318 GLY B O 1
ATOM 7274 N N . TYR B 1 319 ? 12.43 34.469 37.281 1 97.38 319 TYR B N 1
ATOM 7275 C CA . TYR B 1 319 ? 11.023 34.688 36.938 1 97.38 319 TYR B CA 1
ATOM 7276 C C . TYR B 1 319 ? 10.117 34.062 37.969 1 97.38 319 TYR B C 1
ATOM 7278 O O . TYR B 1 319 ? 10.516 33.094 38.656 1 97.38 319 TYR B O 1
ATOM 7286 N N . THR B 1 320 ? 8.875 34.625 38.094 1 96.88 320 THR B N 1
ATOM 7287 C CA . THR B 1 320 ? 7.887 34.125 39.031 1 96.88 320 THR B CA 1
ATOM 7288 C C . THR B 1 320 ? 6.473 34.312 38.5 1 96.88 320 THR B C 1
ATOM 7290 O O . THR B 1 320 ? 6.285 34.875 37.406 1 96.88 320 THR B O 1
ATOM 7293 N N . THR B 1 321 ? 5.531 33.844 39.25 1 96.5 321 THR B N 1
ATOM 7294 C CA . THR B 1 321 ? 4.125 33.938 38.875 1 96.5 321 THR B CA 1
ATOM 7295 C C . THR B 1 321 ? 3.703 35.406 38.781 1 96.5 321 THR B C 1
ATOM 7297 O O . THR B 1 321 ? 4.203 36.25 39.562 1 96.5 321 THR B O 1
ATOM 7300 N N . SER B 1 322 ? 2.732 35.656 37.875 1 96.5 322 SER B N 1
ATOM 7301 C CA . SER B 1 322 ? 2.359 37.062 37.656 1 96.5 322 SER B CA 1
ATOM 7302 C C . SER B 1 322 ? 0.899 37.281 38.031 1 96.5 322 SER B C 1
ATOM 7304 O O . SER B 1 322 ? 0.163 36.344 38.344 1 96.5 322 SER B O 1
ATOM 7306 N N . ASP B 1 323 ? 0.521 38.594 38.094 1 93.88 323 ASP B N 1
ATOM 7307 C CA . ASP B 1 323 ? -0.87 38.969 38.281 1 93.88 323 ASP B CA 1
ATOM 7308 C C . ASP B 1 323 ? -1.527 39.344 36.969 1 93.88 323 ASP B C 1
ATOM 7310 O O . ASP B 1 323 ? -2.65 39.844 36.938 1 93.88 323 ASP B O 1
ATOM 7314 N N . GLY B 1 324 ? -0.833 39.094 35.875 1 91.44 324 GLY B N 1
ATOM 7315 C CA . GLY B 1 324 ? -1.352 39.438 34.531 1 91.44 324 GLY B CA 1
ATOM 7316 C C . GLY B 1 324 ? -1.07 40.844 34.125 1 91.44 324 GLY B C 1
ATOM 7317 O O . GLY B 1 324 ? -1.376 41.25 33 1 91.44 324 GLY B O 1
ATOM 7318 N N . MET B 1 325 ? -0.406 41.625 35.031 1 89 325 MET B N 1
ATOM 7319 C CA . MET B 1 325 ? -0.063 43.031 34.781 1 89 325 MET B CA 1
ATOM 7320 C C . MET B 1 325 ? 1.442 43.25 34.875 1 89 325 MET B C 1
ATOM 7322 O O . MET B 1 325 ? 1.899 44.375 35.031 1 89 325 MET B O 1
ATOM 7326 N N . GLY B 1 326 ? 2.148 42.156 34.812 1 88.81 326 GLY B N 1
ATOM 7327 C CA . GLY B 1 326 ? 3.6 42.25 34.812 1 88.81 326 GLY B CA 1
ATOM 7328 C C . GLY B 1 326 ? 4.18 42.219 36.219 1 88.81 326 GLY B C 1
ATOM 7329 O O . GLY B 1 326 ? 5.402 42.219 36.406 1 88.81 326 GLY B O 1
ATOM 7330 N N . ASN B 1 327 ? 3.318 42.188 37.219 1 93.56 327 ASN B N 1
ATOM 7331 C CA . ASN B 1 327 ? 3.754 42.094 38.625 1 93.56 327 ASN B CA 1
ATOM 7332 C C . ASN B 1 327 ? 3.525 40.719 39.188 1 93.56 327 ASN B C 1
ATOM 7334 O O . ASN B 1 327 ? 2.762 39.906 38.656 1 93.56 327 ASN B O 1
ATOM 7338 N N . PRO B 1 328 ? 4.422 40.406 40.25 1 95.38 328 PRO B N 1
ATOM 7339 C CA . PRO B 1 328 ? 4.176 39.094 40.875 1 95.38 328 PRO B CA 1
ATOM 7340 C C . PRO B 1 328 ? 2.723 38.938 41.344 1 95.38 328 PRO B C 1
ATOM 7342 O O . PRO B 1 328 ? 2.102 39.875 41.812 1 95.38 328 PRO B O 1
ATOM 7345 N N . GLY B 1 329 ? 2.209 37.781 41.094 1 95.62 329 GLY B N 1
ATOM 7346 C CA . GLY B 1 329 ? 0.831 37.469 41.406 1 95.62 329 GLY B CA 1
ATOM 7347 C C . GLY B 1 329 ? 0.556 35.969 41.406 1 95.62 329 GLY B C 1
ATOM 7348 O O . GLY B 1 329 ? 1.442 35.188 41.719 1 95.62 329 GLY B O 1
ATOM 7349 N N . ASP B 1 330 ? -0.694 35.562 41.188 1 93.38 330 ASP B N 1
ATOM 7350 C CA . ASP B 1 330 ? -1.07 34.156 41.406 1 93.38 330 ASP B CA 1
ATOM 7351 C C . ASP B 1 330 ? -1.555 33.5 40.125 1 93.38 330 ASP B C 1
ATOM 7353 O O . ASP B 1 330 ? -2.328 32.531 40.188 1 93.38 330 ASP B O 1
ATOM 7357 N N . ARG B 1 331 ? -1.133 33.812 39 1 93.75 331 ARG B N 1
ATOM 7358 C CA . ARG B 1 331 ? -1.575 33.25 37.75 1 93.75 331 ARG B CA 1
ATOM 7359 C C . ARG B 1 331 ? -0.834 31.953 37.438 1 93.75 331 ARG B C 1
ATOM 7361 O O . ARG B 1 331 ? -1.241 31.188 36.562 1 93.75 331 ARG B O 1
ATOM 7368 N N . CYS B 1 332 ? 0.276 31.766 38.25 1 95.38 332 CYS B N 1
ATOM 7369 C CA . CYS B 1 332 ? 1.091 30.562 38.094 1 95.38 332 CYS B CA 1
ATOM 7370 C C . CYS B 1 332 ? 1.672 30.469 36.688 1 95.38 332 CYS B C 1
ATOM 7372 O O . CYS B 1 332 ? 1.801 29.375 36.125 1 95.38 332 CYS B O 1
ATOM 7374 N N . ASP B 1 333 ? 2.035 31.672 35.938 1 97.19 333 ASP B N 1
ATOM 7375 C CA . ASP B 1 333 ? 2.363 31.703 34.531 1 97.19 333 ASP B CA 1
ATOM 7376 C C . ASP B 1 333 ? 3.809 32.125 34.312 1 97.19 333 ASP B C 1
ATOM 7378 O O . ASP B 1 333 ? 4.258 32.25 33.156 1 97.19 333 ASP B O 1
ATOM 7382 N N . CYS B 1 334 ? 4.566 32.438 35.312 1 97.81 334 CYS B N 1
ATOM 7383 C CA . CYS B 1 334 ? 5.949 32.906 35.219 1 97.81 334 CYS B CA 1
ATOM 7384 C C . CYS B 1 334 ? 6.027 34.219 34.469 1 97.81 334 CYS B C 1
ATOM 7386 O O . CYS B 1 334 ? 7.031 34.531 33.844 1 97.81 334 CYS B O 1
ATOM 7388 N N . GLY B 1 335 ? 4.973 35.062 34.531 1 97.25 335 GLY B N 1
ATOM 7389 C CA . GLY B 1 335 ? 4.879 36.25 33.719 1 97.25 335 GLY B CA 1
ATOM 7390 C C . GLY B 1 335 ? 5.379 37.5 34.469 1 97.25 335 GLY B C 1
ATOM 7391 O O . GLY B 1 335 ? 4.988 38.625 34.125 1 97.25 335 GLY B O 1
ATOM 7392 N N . ALA B 1 336 ? 6.176 37.281 35.562 1 97.31 336 ALA B N 1
ATOM 7393 C CA . ALA B 1 336 ? 6.777 38.375 36.312 1 97.31 336 ALA B CA 1
ATOM 7394 C C . ALA B 1 336 ? 8.234 38.094 36.625 1 97.31 336 ALA B C 1
ATOM 7396 O O . ALA B 1 336 ? 8.648 36.938 36.688 1 97.31 336 ALA B O 1
ATOM 7397 N N . THR B 1 337 ? 9.023 39.188 36.719 1 96.44 337 THR B N 1
ATOM 7398 C CA . THR B 1 337 ? 10.414 39.031 37.125 1 96.44 337 THR B CA 1
ATOM 7399 C C . THR B 1 337 ? 10.578 39.219 38.625 1 96.44 337 THR B C 1
ATOM 7401 O O . THR B 1 337 ? 9.859 40 39.25 1 96.44 337 THR B O 1
ATOM 7404 N N . ASP B 1 338 ? 11.445 38.469 39.219 1 93.44 338 ASP B N 1
ATOM 7405 C CA . ASP B 1 338 ? 11.727 38.625 40.625 1 93.44 338 ASP B CA 1
ATOM 7406 C C . ASP B 1 338 ? 13.172 39.062 40.844 1 93.44 338 ASP B C 1
ATOM 7408 O O . ASP B 1 338 ? 13.617 39.219 42 1 93.44 338 ASP B O 1
ATOM 7412 N N . SER B 1 339 ? 13.953 39.156 39.844 1 93.62 339 SER B N 1
ATOM 7413 C CA . SER B 1 339 ? 15.32 39.688 39.844 1 93.62 339 SER B CA 1
ATOM 7414 C C . SER B 1 339 ? 15.68 40.344 38.531 1 93.62 339 SER B C 1
ATOM 7416 O O . SER B 1 339 ? 14.867 40.375 37.594 1 93.62 339 SER B O 1
ATOM 7418 N N . THR B 1 340 ? 16.844 40.969 38.531 1 93.88 340 THR B N 1
ATOM 7419 C CA . THR B 1 340 ? 17.344 41.562 37.281 1 93.88 340 THR B CA 1
ATOM 7420 C C . THR B 1 340 ? 17.766 40.469 36.312 1 93.88 340 THR B C 1
ATOM 7422 O O . THR B 1 340 ? 18.547 39.594 36.656 1 93.88 340 THR B O 1
ATOM 7425 N N . ILE B 1 341 ? 17.203 40.5 35.156 1 95.19 341 ILE B N 1
ATOM 7426 C CA . ILE B 1 341 ? 17.5 39.5 34.156 1 95.19 341 ILE B CA 1
ATOM 7427 C C . ILE B 1 341 ? 18.688 39.969 33.281 1 95.19 341 ILE B C 1
ATOM 7429 O O . ILE B 1 341 ? 18.672 41.062 32.75 1 95.19 341 ILE B O 1
ATOM 7433 N N . ILE B 1 342 ? 19.641 39.062 33.125 1 93.25 342 ILE B N 1
ATOM 7434 C CA . ILE B 1 342 ? 20.875 39.469 32.469 1 93.25 342 ILE B CA 1
ATOM 7435 C C . ILE B 1 342 ? 21.219 38.5 31.344 1 93.25 342 ILE B C 1
ATOM 7437 O O . ILE B 1 342 ? 22.203 38.688 30.641 1 93.25 342 ILE B O 1
ATOM 7441 N N . ALA B 1 343 ? 20.422 37.5 31.25 1 94.38 343 ALA B N 1
ATOM 7442 C CA . ALA B 1 343 ? 20.75 36.5 30.234 1 94.38 343 ALA B CA 1
ATOM 7443 C C . ALA B 1 343 ? 19.5 35.719 29.797 1 94.38 343 ALA B C 1
ATOM 7445 O O . ALA B 1 343 ? 18.469 35.75 30.484 1 94.38 343 ALA B O 1
ATOM 7446 N N . CYS B 1 344 ? 19.594 35.125 28.641 1 95.88 344 CYS B N 1
ATOM 7447 C CA . CYS B 1 344 ? 18.547 34.219 28.188 1 95.88 344 CYS B CA 1
ATOM 7448 C C . CYS B 1 344 ? 18.547 32.938 29 1 95.88 344 CYS B C 1
ATOM 7450 O O . CYS B 1 344 ? 19.547 32.562 29.609 1 95.88 344 CYS B O 1
ATOM 7452 N N . PRO B 1 345 ? 17.422 32.312 29.094 1 95.12 345 PRO B N 1
ATOM 7453 C CA . PRO B 1 345 ? 17.312 31.094 29.922 1 95.12 345 PRO B CA 1
ATOM 7454 C C . PRO B 1 345 ? 18.094 29.922 29.359 1 95.12 345 PRO B C 1
ATOM 7456 O O . PRO B 1 345 ? 18.375 29.875 28.172 1 95.12 345 PRO B O 1
ATOM 7459 N N . GLY B 1 346 ? 18.453 28.875 30.328 1 92.25 346 GLY B N 1
ATOM 7460 C CA . GLY B 1 346 ? 19.203 27.672 29.984 1 92.25 346 GLY B CA 1
ATOM 7461 C C . GLY B 1 346 ? 20.625 27.688 30.516 1 92.25 346 GLY B C 1
ATOM 7462 O O . GLY B 1 346 ? 21.234 28.75 30.641 1 92.25 346 GLY B O 1
ATOM 7463 N N . ASP B 1 347 ? 21.156 26.484 30.828 1 89 347 ASP B N 1
ATOM 7464 C CA . ASP B 1 347 ? 22.562 26.438 31.188 1 89 347 ASP B CA 1
ATOM 7465 C C . ASP B 1 347 ? 23.438 26.984 30.078 1 89 347 ASP B C 1
ATOM 7467 O O . ASP B 1 347 ? 24.406 27.703 30.328 1 89 347 ASP B O 1
ATOM 7471 N N . THR B 1 348 ? 23.141 26.5 28.938 1 89.5 348 THR B N 1
ATOM 7472 C CA . THR B 1 348 ? 23.547 27.156 27.703 1 89.5 348 THR B CA 1
ATOM 7473 C C . THR B 1 348 ? 22.406 27.969 27.109 1 89.5 348 THR B C 1
ATOM 7475 O O . THR B 1 348 ? 21.266 27.5 27.062 1 89.5 348 THR B O 1
ATOM 7478 N N . ALA B 1 349 ? 22.75 29.25 26.766 1 91 349 ALA B N 1
ATOM 7479 C CA . ALA B 1 349 ? 21.688 30.125 26.281 1 91 349 ALA B CA 1
ATOM 7480 C C . ALA B 1 349 ? 20.766 29.375 25.312 1 91 349 ALA B C 1
ATOM 7482 O O . ALA B 1 349 ? 21.234 28.734 24.359 1 91 349 ALA B O 1
ATOM 7483 N N . CYS B 1 350 ? 19.453 29.422 25.656 1 94.44 350 CYS B N 1
ATOM 7484 C CA . CYS B 1 350 ? 18.422 28.797 24.859 1 94.44 350 CYS B CA 1
ATOM 7485 C C . CYS B 1 350 ? 18.688 27.297 24.688 1 94.44 350 CYS B C 1
ATOM 7487 O O . CYS B 1 350 ? 18.422 26.734 23.625 1 94.44 350 CYS B O 1
ATOM 7489 N N . SER B 1 351 ? 19.391 26.719 25.672 1 91.88 351 SER B N 1
ATOM 7490 C CA . SER B 1 351 ? 19.688 25.297 25.797 1 91.88 351 SER B CA 1
ATOM 7491 C C . SER B 1 351 ? 20.469 24.797 24.578 1 91.88 351 SER B C 1
ATOM 7493 O O . SER B 1 351 ? 20.391 23.609 24.234 1 91.88 351 SER B O 1
ATOM 7495 N N . GLY B 1 352 ? 20.969 25.688 23.859 1 83.56 352 GLY B N 1
ATOM 7496 C CA . GLY B 1 352 ? 21.797 25.344 22.719 1 83.56 352 GLY B CA 1
ATOM 7497 C C . GLY B 1 352 ? 20.969 25.094 21.453 1 83.56 352 GLY B C 1
ATOM 7498 O O . GLY B 1 352 ? 21.516 24.719 20.422 1 83.56 352 GLY B O 1
ATOM 7499 N N . HIS B 1 353 ? 19.672 25.281 21.562 1 86.69 353 HIS B N 1
ATOM 7500 C CA . HIS B 1 353 ? 18.781 24.984 20.438 1 86.69 353 HIS B CA 1
ATOM 7501 C C . HIS B 1 353 ? 18.047 26.234 19.969 1 86.69 353 HIS B C 1
ATOM 7503 O O . HIS B 1 353 ? 16.875 26.172 19.594 1 86.69 353 HIS B O 1
ATOM 7509 N N . GLY B 1 354 ? 18.656 27.375 20.094 1 86.31 354 GLY B N 1
ATOM 7510 C CA . GLY B 1 354 ? 18.047 28.641 19.688 1 86.31 354 GLY B CA 1
ATOM 7511 C C . GLY B 1 354 ? 19 29.812 19.781 1 86.31 354 GLY B C 1
ATOM 7512 O O . GLY B 1 354 ? 20.172 29.656 20.156 1 86.31 354 GLY B O 1
ATOM 7513 N N . PHE B 1 355 ? 18.438 30.984 19.359 1 85 355 PHE B N 1
ATOM 7514 C CA . PHE B 1 355 ? 19.219 32.219 19.453 1 85 355 PHE B CA 1
ATOM 7515 C C . PHE B 1 355 ? 18.625 33.156 20.469 1 85 355 PHE B C 1
ATOM 7517 O O . PHE B 1 355 ? 17.391 33.281 20.578 1 85 355 PHE B O 1
ATOM 7524 N N . CYS B 1 356 ? 19.562 33.781 21.188 1 89 356 CYS B N 1
ATOM 7525 C CA . CYS B 1 356 ? 19.156 34.75 22.188 1 89 356 CYS B CA 1
ATOM 7526 C C . CYS B 1 356 ? 19.047 36.156 21.594 1 89 356 CYS B C 1
ATOM 7528 O O . CYS B 1 356 ? 19.969 36.625 20.938 1 89 356 CYS B O 1
ATOM 7530 N N . SER B 1 357 ? 17.922 36.812 21.75 1 88.56 357 SER B N 1
ATOM 7531 C CA . SER B 1 357 ? 17.719 38.156 21.234 1 88.56 357 SER B CA 1
ATOM 7532 C C . SER B 1 357 ? 18.625 39.156 21.938 1 88.56 357 SER B C 1
ATOM 7534 O O . SER B 1 357 ? 18.906 40.25 21.406 1 88.56 357 SER B O 1
ATOM 7536 N N . GLY B 1 358 ? 19.094 38.781 23.188 1 89.31 358 GLY B N 1
ATOM 7537 C CA . GLY B 1 358 ? 19.859 39.719 24 1 89.31 358 GLY B CA 1
ATOM 7538 C C . GLY B 1 358 ? 18.969 40.719 24.719 1 89.31 358 GLY B C 1
ATOM 7539 O O . GLY B 1 358 ? 17.766 40.531 24.812 1 89.31 358 GLY B O 1
ATOM 7540 N N . ALA B 1 359 ? 19.594 41.75 25.312 1 90.38 359 ALA B N 1
ATOM 7541 C CA . ALA B 1 359 ? 18.875 42.781 26.062 1 90.38 359 ALA B CA 1
ATOM 7542 C C . ALA B 1 359 ? 18.047 43.656 25.109 1 90.38 359 ALA B C 1
ATOM 7544 O O . ALA B 1 359 ? 18.484 43.938 24 1 90.38 359 ALA B O 1
ATOM 7545 N N . PRO B 1 360 ? 16.922 44.094 25.531 1 92.38 360 PRO B N 1
ATOM 7546 C CA . PRO B 1 360 ? 16.375 43.906 26.875 1 92.38 360 PRO B CA 1
ATOM 7547 C C . PRO B 1 360 ? 15.43 42.719 26.969 1 92.38 360 PRO B C 1
ATOM 7549 O O . PRO B 1 360 ? 14.938 42.406 28.062 1 92.38 360 PRO B O 1
ATOM 7552 N N . GLN B 1 361 ? 15.141 42 25.953 1 94.62 361 GLN B N 1
ATOM 7553 C CA . GLN B 1 361 ? 14.078 41 25.969 1 94.62 361 GLN B CA 1
ATOM 7554 C C . GLN B 1 361 ? 14.602 39.656 26.469 1 94.62 361 GLN B C 1
ATOM 7556 O O . GLN B 1 361 ? 13.875 38.906 27.141 1 94.62 361 GLN B O 1
ATOM 7561 N N . PHE B 1 362 ? 15.875 39.344 26.109 1 95.5 362 PHE B N 1
ATOM 7562 C CA . PHE B 1 362 ? 16.453 38.062 26.453 1 95.5 362 PHE B CA 1
ATOM 7563 C C . PHE B 1 362 ? 15.508 36.906 26.078 1 95.5 362 PHE B C 1
ATOM 7565 O O . PHE B 1 362 ? 15.25 36.031 26.875 1 95.5 362 PHE B O 1
ATOM 7572 N N . ARG B 1 363 ? 14.953 36.969 24.875 1 94.88 363 ARG B N 1
ATOM 7573 C CA . ARG B 1 363 ? 14.039 35.969 24.328 1 94.88 363 ARG B CA 1
ATOM 7574 C C . ARG B 1 363 ? 14.789 34.938 23.5 1 94.88 363 ARG B C 1
ATOM 7576 O O . ARG B 1 363 ? 15.703 35.281 22.75 1 94.88 363 ARG B O 1
ATOM 7583 N N . CYS B 1 364 ? 14.422 33.688 23.719 1 93.81 364 CYS B N 1
ATOM 7584 C CA . CYS B 1 364 ? 14.984 32.625 22.891 1 93.81 364 CYS B CA 1
ATOM 7585 C C . CYS B 1 364 ? 14.148 32.375 21.641 1 93.81 364 CYS B C 1
ATOM 7587 O O . CYS B 1 364 ? 12.922 32.281 21.719 1 93.81 364 CYS B O 1
ATOM 7589 N N . PHE B 1 365 ? 14.719 32.375 20.547 1 89.44 365 PHE B N 1
ATOM 7590 C CA . PHE B 1 365 ? 14.133 31.938 19.281 1 89.44 365 PHE B CA 1
ATOM 7591 C C . PHE B 1 365 ? 14.617 30.531 18.922 1 89.44 365 PHE B C 1
ATOM 7593 O O . PHE B 1 365 ? 15.789 30.344 18.594 1 89.44 365 PHE B O 1
ATOM 7600 N N . CYS B 1 366 ? 13.711 29.641 19 1 89.81 366 CYS B N 1
ATOM 7601 C CA . CYS B 1 366 ? 14.078 28.234 18.906 1 89.81 366 CYS B CA 1
ATOM 7602 C C . CYS B 1 366 ? 14.242 27.797 17.469 1 89.81 366 CYS B C 1
ATOM 7604 O O . CYS B 1 366 ? 13.508 28.266 16.578 1 89.81 366 CYS B O 1
ATOM 7606 N N . VAL B 1 367 ? 15.148 26.891 17.297 1 81.5 367 VAL B N 1
ATOM 7607 C CA . VAL B 1 367 ? 15.312 26.297 15.969 1 81.5 367 VAL B CA 1
ATOM 7608 C C . VAL B 1 367 ? 14.18 25.312 15.703 1 81.5 367 VAL B C 1
ATOM 7610 O O . VAL B 1 367 ? 13.461 24.922 16.625 1 81.5 367 VAL B O 1
ATOM 7613 N N . ALA B 1 368 ? 14.055 24.969 14.398 1 75.81 368 ALA B N 1
ATOM 7614 C CA . ALA B 1 368 ? 12.992 24.031 14.039 1 75.81 368 ALA B CA 1
ATOM 7615 C C . ALA B 1 368 ? 13.109 22.719 14.82 1 75.81 368 ALA B C 1
ATOM 7617 O O . ALA B 1 368 ? 14.211 22.188 14.984 1 75.81 368 ALA B O 1
ATOM 7618 N N . GLY B 1 369 ? 12.047 22.281 15.297 1 84.31 369 GLY B N 1
ATOM 7619 C CA . GLY B 1 369 ? 12.023 21.031 16.031 1 84.31 369 GLY B CA 1
ATOM 7620 C C . GLY B 1 369 ? 12.062 21.219 17.531 1 84.31 369 GLY B C 1
ATOM 7621 O O . GLY B 1 369 ? 11.859 20.266 18.297 1 84.31 369 GLY B O 1
ATOM 7622 N N . TRP B 1 370 ? 12.352 22.438 17.922 1 89.88 370 TRP B N 1
ATOM 7623 C CA . TRP B 1 370 ? 12.43 22.734 19.344 1 89.88 370 TRP B CA 1
ATOM 7624 C C . TRP B 1 370 ? 11.484 23.875 19.719 1 89.88 370 TRP B C 1
ATOM 7626 O O . TRP B 1 370 ? 11.109 24.688 18.859 1 89.88 370 TRP B O 1
ATOM 7636 N N . THR B 1 371 ? 11.086 23.766 20.953 1 92.62 371 THR B N 1
ATOM 7637 C CA . THR B 1 371 ? 10.18 24.797 21.438 1 92.62 371 THR B CA 1
ATOM 7638 C C . THR B 1 371 ? 10.383 25.016 22.938 1 92.62 371 THR B C 1
ATOM 7640 O O . THR B 1 371 ? 11.398 24.609 23.5 1 92.62 371 THR B O 1
ATOM 7643 N N . SER B 1 372 ? 9.539 25.797 23.547 1 94 372 SER B N 1
ATOM 7644 C CA . SER B 1 372 ? 9.594 26.25 24.938 1 94 372 SER B CA 1
ATOM 7645 C C . SER B 1 372 ? 10.422 27.531 25.062 1 94 372 SER B C 1
ATOM 7647 O O . SER B 1 372 ? 11.094 27.938 24.125 1 94 372 SER B O 1
ATOM 7649 N N . GLY B 1 373 ? 10.359 28.125 26.25 1 95.06 373 GLY B N 1
ATOM 7650 C CA . GLY B 1 373 ? 11.047 29.391 26.453 1 95.06 373 GLY B CA 1
ATOM 7651 C C . GLY B 1 373 ? 12.562 29.25 26.391 1 95.06 373 GLY B C 1
ATOM 7652 O O . GLY B 1 373 ? 13.258 30.234 26.125 1 95.06 373 GLY B O 1
ATOM 7653 N N . ASP B 1 374 ? 13.078 28.062 26.703 1 95.38 374 ASP B N 1
ATOM 7654 C CA . ASP B 1 374 ? 14.516 27.828 26.688 1 95.38 374 ASP B CA 1
ATOM 7655 C C . ASP B 1 374 ? 14.914 26.891 25.562 1 95.38 374 ASP B C 1
ATOM 7657 O O . ASP B 1 374 ? 16.047 26.391 25.531 1 95.38 374 ASP B O 1
ATOM 7661 N N . CYS B 1 375 ? 13.969 26.578 24.672 1 94.25 375 CYS B N 1
ATOM 7662 C CA . CYS B 1 375 ? 14.203 25.719 23.516 1 94.25 375 CYS B CA 1
ATOM 7663 C C . CYS B 1 375 ? 14.688 24.344 23.969 1 94.25 375 CYS B C 1
ATOM 7665 O O . CYS B 1 375 ? 15.531 23.734 23.312 1 94.25 375 CYS B O 1
ATOM 7667 N N . SER B 1 376 ? 14.203 23.844 25.094 1 93.81 376 SER B N 1
ATOM 7668 C CA . SER B 1 376 ? 14.656 22.578 25.641 1 93.81 376 SER B CA 1
ATOM 7669 C C . SER B 1 376 ? 13.664 21.453 25.344 1 93.81 376 SER B C 1
ATOM 7671 O O . SER B 1 376 ? 13.922 20.281 25.656 1 93.81 376 SER B O 1
ATOM 7673 N N . VAL B 1 377 ? 12.523 21.812 24.766 1 93.75 377 VAL B N 1
ATOM 7674 C CA . VAL B 1 377 ? 11.445 20.859 24.5 1 93.75 377 VAL B CA 1
ATOM 7675 C C . VAL B 1 377 ? 11.32 20.609 23 1 93.75 377 VAL B C 1
ATOM 7677 O O . VAL B 1 377 ? 11.383 21.547 22.203 1 93.75 377 VAL B O 1
ATOM 7680 N N . ARG B 1 378 ? 11.141 19.297 22.641 1 92.12 378 ARG B N 1
ATOM 7681 C CA . ARG B 1 378 ? 11.016 18.969 21.219 1 92.12 378 ARG B CA 1
ATOM 7682 C C . ARG B 1 378 ? 9.578 19.125 20.75 1 92.12 378 ARG B C 1
ATOM 7684 O O . ARG B 1 378 ? 8.633 18.891 21.516 1 92.12 378 ARG B O 1
ATOM 7691 N N . THR B 1 379 ? 9.422 19.516 19.438 1 92.56 379 THR B N 1
ATOM 7692 C CA . THR B 1 379 ? 8.102 19.547 18.828 1 92.56 379 THR B CA 1
ATOM 7693 C C . THR B 1 379 ? 7.73 18.188 18.25 1 92.56 379 THR B C 1
ATOM 7695 O O . THR B 1 379 ? 8.602 17.344 18.031 1 92.56 379 THR B O 1
ATOM 7698 N N . CYS B 1 380 ? 6.469 17.938 18.125 1 94.25 380 CYS B N 1
ATOM 7699 C CA . CYS B 1 380 ? 5.961 16.703 17.547 1 94.25 380 CYS B CA 1
ATOM 7700 C C . CYS B 1 380 ? 5.387 16.938 16.156 1 94.25 380 CYS B C 1
ATOM 7702 O O . CYS B 1 380 ? 5.004 18.062 15.828 1 94.25 380 CYS B O 1
ATOM 7704 N N . PRO B 1 381 ? 5.418 15.789 15.312 1 93.44 381 PRO B N 1
ATOM 7705 C CA . PRO B 1 381 ? 4.875 15.922 13.961 1 93.44 381 PRO B CA 1
ATOM 7706 C C . PRO B 1 381 ? 3.396 16.297 13.953 1 93.44 381 PRO B C 1
ATOM 7708 O O . PRO B 1 381 ? 2.672 15.984 14.898 1 93.44 381 PRO B O 1
ATOM 7711 N N . GLU B 1 382 ? 3.055 16.969 12.875 1 93.81 382 GLU B N 1
ATOM 7712 C CA . GLU B 1 382 ? 1.661 17.344 12.672 1 93.81 382 GLU B CA 1
ATOM 7713 C C . GLU B 1 382 ? 1.077 16.672 11.438 1 93.81 382 GLU B C 1
ATOM 7715 O O . GLU B 1 382 ? 1.814 16.297 10.523 1 93.81 382 GLU B O 1
ATOM 7720 N N . GLY B 1 383 ? -0.204 16.422 11.477 1 93 383 GLY B N 1
ATOM 7721 C CA . GLY B 1 383 ? -0.958 15.906 10.352 1 93 383 GLY B CA 1
ATOM 7722 C C . GLY B 1 383 ? -2.4 16.375 10.328 1 93 383 GLY B C 1
ATOM 7723 O O . GLY B 1 383 ? -2.838 17.094 11.227 1 93 383 GLY B O 1
ATOM 7724 N N . ILE B 1 384 ? -3.053 16.047 9.227 1 94.19 384 ILE B N 1
ATOM 7725 C CA . ILE B 1 384 ? -4.469 16.375 9.125 1 94.19 384 ILE B CA 1
ATOM 7726 C C . ILE B 1 384 ? -5.238 15.734 10.281 1 94.19 384 ILE B C 1
ATOM 7728 O O . ILE B 1 384 ? -5.125 14.531 10.523 1 94.19 384 ILE B O 1
ATOM 7732 N N . ALA B 1 385 ? -6 16.484 10.969 1 97.19 385 ALA B N 1
ATOM 7733 C CA . ALA B 1 385 ? -6.672 16.047 12.188 1 97.19 385 ALA B CA 1
ATOM 7734 C C . ALA B 1 385 ? -7.793 15.055 11.867 1 97.19 385 ALA B C 1
ATOM 7736 O O . ALA B 1 385 ? -8.523 15.234 10.891 1 97.19 385 ALA B O 1
ATOM 7737 N N . TRP B 1 386 ? -7.918 14.039 12.672 1 97.81 386 TRP B N 1
ATOM 7738 C CA . TRP B 1 386 ? -9.023 13.094 12.562 1 97.81 386 TRP B CA 1
ATOM 7739 C C . TRP B 1 386 ? -10.328 13.727 13.016 1 97.81 386 TRP B C 1
ATOM 7741 O O . TRP B 1 386 ? -11.375 13.516 12.391 1 97.81 386 TRP B O 1
ATOM 7751 N N . PHE B 1 387 ? -10.297 14.406 14.18 1 96.81 387 PHE B N 1
ATOM 7752 C CA . PHE B 1 387 ? -11.406 15.141 14.773 1 96.81 387 PHE B CA 1
ATOM 7753 C C . PHE B 1 387 ? -11.039 16.609 14.961 1 96.81 387 PHE B C 1
ATOM 7755 O O . PHE B 1 387 ? -9.945 16.922 15.445 1 96.81 387 PHE B O 1
ATOM 7762 N N . ASP B 1 388 ? -11.914 17.469 14.406 1 92.94 388 ASP B N 1
ATOM 7763 C CA . ASP B 1 388 ? -11.609 18.891 14.453 1 92.94 388 ASP B CA 1
ATOM 7764 C C . ASP B 1 388 ? -12.891 19.719 14.461 1 92.94 388 ASP B C 1
ATOM 7766 O O . ASP B 1 388 ? -13.961 19.219 14.133 1 92.94 388 ASP B O 1
ATOM 7770 N N . THR B 1 389 ? -12.727 20.906 14.977 1 89.69 389 THR B N 1
ATOM 7771 C CA . THR B 1 389 ? -13.82 21.875 14.82 1 89.69 389 THR B CA 1
ATOM 7772 C C . THR B 1 389 ? -13.867 22.406 13.391 1 89.69 389 THR B C 1
ATOM 7774 O O . THR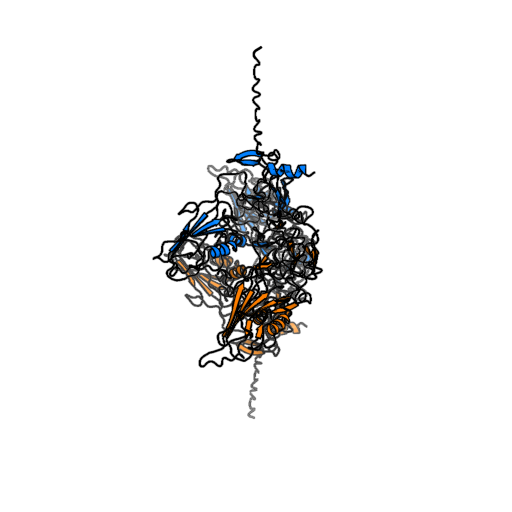 B 1 389 ? -12.875 22.922 12.883 1 89.69 389 THR B O 1
ATOM 7777 N N . PRO B 1 390 ? -15.031 22.297 12.719 1 89.12 390 PRO B N 1
ATOM 7778 C CA . PRO B 1 390 ? -15.117 22.75 11.328 1 89.12 390 PRO B CA 1
ATOM 7779 C C . PRO B 1 390 ? -14.852 24.25 11.18 1 89.12 390 PRO B C 1
ATOM 7781 O O . PRO B 1 390 ? -15.289 25.047 12.016 1 89.12 390 PRO B O 1
ATOM 7784 N N . ILE B 1 391 ? -14.148 24.656 10.18 1 83.38 391 ILE B N 1
ATOM 7785 C CA 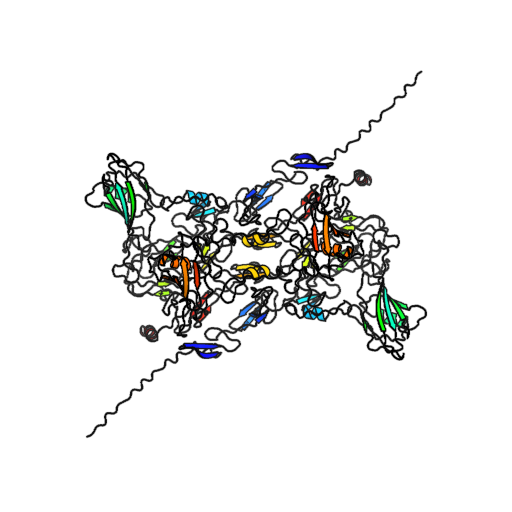. ILE B 1 391 ? -13.781 26.047 9.93 1 83.38 391 ILE B CA 1
ATOM 7786 C C . ILE B 1 391 ? -14.773 26.672 8.945 1 83.38 391 ILE B C 1
ATOM 7788 O O . ILE B 1 391 ? -14.828 27.891 8.805 1 83.38 391 ILE B O 1
ATOM 7792 N N . ALA B 1 392 ? -15.484 25.875 8.234 1 84.44 392 ALA B N 1
ATOM 7793 C CA . ALA B 1 392 ? -16.562 26.25 7.324 1 84.44 392 ALA B CA 1
ATOM 7794 C C . ALA B 1 392 ? -17.562 25.109 7.168 1 84.44 392 ALA B C 1
ATOM 7796 O O . ALA B 1 392 ? -17.375 24.016 7.703 1 84.44 392 ALA B O 1
ATOM 7797 N N . ASP B 1 393 ? -18.656 25.422 6.539 1 88 393 ASP B N 1
ATOM 7798 C CA . ASP B 1 393 ? -19.656 24.375 6.332 1 88 393 ASP B CA 1
ATOM 7799 C C . ASP B 1 393 ? -19.047 23.156 5.645 1 88 393 ASP B C 1
ATOM 7801 O O . ASP B 1 393 ? -18.547 23.266 4.527 1 88 393 ASP B O 1
ATOM 7805 N N . ASN B 1 394 ? -19.094 22.109 6.375 1 91.69 394 ASN B N 1
ATOM 7806 C CA . ASN B 1 394 ? -18.656 20.812 5.867 1 91.69 394 ASN B CA 1
ATOM 7807 C C . ASN B 1 394 ? -17.172 20.828 5.508 1 91.69 394 ASN B C 1
ATOM 7809 O O . ASN B 1 394 ? -16.75 20.172 4.543 1 91.69 394 ASN B O 1
ATOM 7813 N N . ARG B 1 395 ? -16.406 21.688 6.133 1 88.88 395 ARG B N 1
ATOM 7814 C CA . ARG B 1 395 ? -14.961 21.75 6 1 88.88 395 ARG B CA 1
ATOM 7815 C C . ARG B 1 395 ? -14.289 21.703 7.367 1 88.88 395 ARG B C 1
ATOM 7817 O O . ARG B 1 395 ? -14.453 22.609 8.18 1 88.88 395 ARG B O 1
ATOM 7824 N N . ALA B 1 396 ? -13.664 20.609 7.535 1 92.19 396 ALA B N 1
ATOM 7825 C CA . ALA B 1 396 ? -12.945 20.375 8.789 1 92.19 396 ALA B CA 1
ATOM 7826 C C . ALA B 1 396 ? -11.578 19.766 8.523 1 92.19 396 ALA B C 1
ATOM 7828 O O . ALA B 1 396 ? -11.031 19.875 7.43 1 92.19 396 ALA B O 1
ATOM 7829 N N . HIS B 1 397 ? -10.953 19.266 9.523 1 92.88 397 HIS B N 1
ATOM 7830 C CA . HIS B 1 397 ? -9.719 18.484 9.461 1 92.88 397 HIS B CA 1
ATOM 7831 C C . HIS B 1 397 ? -8.531 19.359 9.102 1 92.88 397 HIS B C 1
ATOM 7833 O O . HIS B 1 397 ? -7.816 19.078 8.133 1 92.88 397 HIS B O 1
ATOM 7839 N N . SER B 1 398 ? -8.305 20.266 9.828 1 90.12 398 SER B N 1
ATOM 7840 C CA . SER B 1 398 ? -7.098 21.078 9.695 1 90.12 398 SER B CA 1
ATOM 7841 C C . SER B 1 398 ? -5.887 20.375 10.281 1 90.12 398 SER B C 1
ATOM 7843 O O . SER B 1 398 ? -6.02 19.312 10.891 1 90.12 398 SER B O 1
ATOM 7845 N N . THR B 1 399 ? -4.738 20.922 10.055 1 90.88 399 THR B N 1
ATOM 7846 C CA . THR B 1 399 ? -3.508 20.328 10.57 1 90.88 399 THR B CA 1
ATOM 7847 C C . THR B 1 399 ? -3.447 20.453 12.094 1 90.88 399 THR B C 1
ATOM 7849 O O . THR B 1 399 ? -3.826 21.469 12.656 1 90.88 399 THR B O 1
ATOM 7852 N N . ALA B 1 400 ? -3.041 19.422 12.758 1 94.44 400 ALA B N 1
ATOM 7853 C CA . ALA B 1 400 ? -2.908 19.391 14.211 1 94.44 400 ALA B CA 1
ATOM 7854 C C . ALA B 1 400 ? -1.72 18.531 14.641 1 94.44 400 ALA B C 1
ATOM 7856 O O . ALA B 1 400 ? -1.286 17.641 13.898 1 94.44 400 ALA B O 1
ATOM 7857 N N . VAL B 1 401 ? -1.237 18.812 15.836 1 95.25 401 VAL B N 1
ATOM 7858 C CA . VAL B 1 401 ? -0.161 18.016 16.406 1 95.25 401 VAL B CA 1
ATOM 7859 C C . VAL B 1 401 ? -0.639 16.578 16.625 1 95.25 401 VAL B C 1
ATOM 7861 O O . VAL B 1 401 ? -1.729 16.359 17.156 1 95.25 401 VAL B O 1
ATOM 7864 N N . CYS B 1 402 ? 0.133 15.602 16.156 1 97.31 402 CYS B N 1
ATOM 7865 C CA . CYS B 1 402 ? -0.18 14.18 16.25 1 97.31 402 CYS B CA 1
ATOM 7866 C C . CYS B 1 402 ? -1.573 13.898 15.703 1 97.31 402 CYS B C 1
ATOM 7868 O O . CYS B 1 402 ? -2.309 13.078 16.266 1 97.31 402 CYS B O 1
ATOM 7870 N N . SER B 1 403 ? -1.957 14.711 14.711 1 97.19 403 SER B N 1
ATOM 7871 C CA . SER B 1 403 ? -3.219 14.602 13.992 1 97.19 403 SER B CA 1
ATOM 7872 C C . SER B 1 403 ? -4.41 14.695 14.938 1 97.19 403 SER B C 1
ATOM 7874 O O . SER B 1 403 ? -5.461 14.102 14.688 1 97.19 403 SER B O 1
ATOM 7876 N N . GLY B 1 404 ? -4.223 15.297 16.062 1 96.25 404 GLY B N 1
ATOM 7877 C CA . GLY B 1 404 ? -5.293 15.555 17.016 1 96.25 404 GLY B CA 1
ATOM 7878 C C . GLY B 1 404 ? -5.758 14.312 17.75 1 96.25 404 GLY B C 1
ATOM 7879 O O . GLY B 1 404 ? -6.75 14.352 18.484 1 96.25 404 GLY B O 1
ATOM 7880 N N . ILE B 1 405 ? -5.094 13.211 17.5 1 97.12 405 ILE B N 1
ATOM 7881 C CA . ILE B 1 405 ? -5.559 11.961 18.078 1 97.12 405 ILE B CA 1
ATOM 7882 C C . ILE B 1 405 ? -4.469 11.375 18.984 1 97.12 405 ILE B C 1
ATOM 7884 O O . ILE B 1 405 ? -4.766 10.664 19.938 1 97.12 405 ILE B O 1
ATOM 7888 N N . GLY B 1 406 ? -3.219 11.602 18.672 1 96.69 406 GLY B N 1
ATOM 7889 C CA . GLY B 1 406 ? -2.096 11.086 19.438 1 96.69 406 GLY B CA 1
ATOM 7890 C C . GLY B 1 406 ? -1.656 12.023 20.547 1 96.69 406 GLY B C 1
ATOM 7891 O O . GLY B 1 406 ? -2.213 13.109 20.703 1 96.69 406 GLY B O 1
ATOM 7892 N N . VAL B 1 407 ? -0.729 11.5 21.328 1 96.19 407 VAL B N 1
ATOM 7893 C CA . VAL B 1 407 ? -0.158 12.297 22.406 1 96.19 407 VAL B CA 1
ATOM 7894 C C . VAL B 1 407 ? 1.316 12.57 22.125 1 96.19 407 VAL B C 1
ATOM 7896 O O . VAL B 1 407 ? 2.076 11.656 21.797 1 96.19 407 VAL B O 1
ATOM 7899 N N . CYS B 1 408 ? 1.709 13.844 22.234 1 95.19 408 CYS B N 1
ATOM 7900 C CA . CYS B 1 408 ? 3.078 14.258 21.953 1 95.19 408 CYS B CA 1
ATOM 7901 C C . CYS B 1 408 ? 4.004 13.914 23.109 1 95.19 408 CYS B C 1
ATOM 7903 O O . CYS B 1 408 ? 3.781 14.352 24.234 1 95.19 408 CYS B O 1
ATOM 7905 N N . ASP B 1 409 ? 5.035 13.094 22.844 1 94.06 409 ASP B N 1
ATOM 7906 C CA . ASP B 1 409 ? 6.172 12.938 23.75 1 94.06 409 ASP B CA 1
ATOM 7907 C C . ASP B 1 409 ? 7.227 14.016 23.5 1 94.06 409 ASP B C 1
ATOM 7909 O O . ASP B 1 409 ? 8.055 13.883 22.609 1 94.06 409 ASP B O 1
ATOM 7913 N N . VAL B 1 410 ? 7.285 14.898 24.344 1 92.5 410 VAL B N 1
ATOM 7914 C CA . VAL B 1 410 ? 8.055 16.109 24.109 1 92.5 410 VAL B CA 1
ATOM 7915 C C . VAL B 1 410 ? 9.539 15.836 24.359 1 92.5 410 VAL B C 1
ATOM 7917 O O . VAL B 1 410 ? 10.398 16.641 23.969 1 92.5 410 VAL B O 1
ATOM 7920 N N . VAL B 1 411 ? 9.891 14.727 25.047 1 90.44 411 VAL B N 1
ATOM 7921 C CA . VAL B 1 411 ? 11.281 14.367 25.266 1 90.44 411 VAL B CA 1
ATOM 7922 C C . VAL B 1 411 ? 11.883 13.789 23.984 1 90.44 411 VAL B C 1
ATOM 7924 O O . VAL B 1 411 ? 12.961 14.195 23.562 1 90.44 411 VAL B O 1
ATOM 7927 N N . LEU B 1 412 ? 11.055 13.023 23.328 1 89.88 412 LEU B N 1
ATOM 7928 C CA . LEU B 1 412 ? 11.539 12.328 22.141 1 89.88 412 LEU B CA 1
ATOM 7929 C C . LEU B 1 412 ? 11.141 13.078 20.875 1 89.88 412 LEU B C 1
ATOM 7931 O O . LEU B 1 412 ? 11.719 12.859 19.812 1 89.88 412 LEU B O 1
ATOM 7935 N N . GLY B 1 413 ? 10.156 13.961 20.969 1 92.69 413 GLY B N 1
ATOM 7936 C CA . GLY B 1 413 ? 9.609 14.602 19.781 1 92.69 413 GLY B CA 1
ATOM 7937 C C . GLY B 1 413 ? 8.82 13.656 18.891 1 92.69 413 GLY B C 1
ATOM 7938 O O . GLY B 1 413 ? 8.867 13.766 17.672 1 92.69 413 GLY B O 1
ATOM 7939 N N . GLU B 1 414 ? 8.242 12.625 19.469 1 93.94 414 GLU B N 1
ATOM 7940 C CA . GLU B 1 414 ? 7.484 11.609 18.75 1 93.94 414 GLU B CA 1
ATOM 7941 C C . GLU B 1 414 ? 6.043 11.539 19.25 1 93.94 414 GLU B C 1
ATOM 7943 O O . GLU B 1 414 ? 5.758 11.922 20.391 1 93.94 414 GLU B O 1
ATOM 7948 N N . CYS B 1 415 ? 5.18 11.102 18.375 1 96.19 415 CYS B N 1
ATOM 7949 C CA . CYS B 1 415 ? 3.775 10.953 18.75 1 96.19 415 CYS B CA 1
ATOM 7950 C C . CYS B 1 415 ? 3.486 9.531 19.219 1 96.19 415 CYS B C 1
ATOM 7952 O O . CYS B 1 415 ? 3.865 8.562 18.562 1 96.19 415 CYS B O 1
ATOM 7954 N N . ALA B 1 416 ? 2.885 9.438 20.375 1 96.25 416 ALA B N 1
ATOM 7955 C CA . ALA B 1 416 ? 2.309 8.156 20.781 1 96.25 416 ALA B CA 1
ATOM 7956 C C . ALA B 1 416 ? 0.92 7.965 20.172 1 96.25 416 ALA B C 1
ATOM 7958 O O . ALA B 1 416 ? -0.021 8.68 20.531 1 96.25 416 ALA B O 1
ATOM 7959 N N . CYS B 1 417 ? 0.822 7.035 19.281 1 95.88 417 CYS B N 1
ATOM 7960 C CA . CYS B 1 417 ? -0.424 6.82 18.562 1 95.88 417 CYS B CA 1
ATOM 7961 C C . CYS B 1 417 ? -1.284 5.77 19.25 1 95.88 417 CYS B C 1
ATOM 7963 O O . CYS B 1 417 ? -0.832 4.652 19.484 1 95.88 417 CYS B O 1
ATOM 7965 N N . PRO B 1 418 ? -2.5 6.125 19.625 1 95.69 418 PRO B N 1
ATOM 7966 C CA . PRO B 1 418 ? -3.414 5.082 20.109 1 95.69 418 PRO B CA 1
ATOM 7967 C C . PRO B 1 418 ? -3.867 4.141 19 1 95.69 418 PRO B C 1
ATOM 7969 O O . PRO B 1 418 ? -4 4.559 17.844 1 95.69 418 PRO B O 1
ATOM 7972 N N . LEU B 1 419 ? -4.102 2.824 19.297 1 93.44 419 LEU B N 1
ATOM 7973 C CA . LEU B 1 419 ? -4.68 1.926 18.312 1 93.44 419 LEU B CA 1
ATOM 7974 C C . LEU B 1 419 ? -6.059 2.41 17.875 1 93.44 419 LEU B C 1
ATOM 7976 O O . LEU B 1 419 ? -6.828 2.916 18.688 1 93.44 419 LEU B O 1
ATOM 7980 N N . PRO B 1 420 ? -6.426 2.336 16.641 1 96.12 420 PRO B N 1
ATOM 7981 C CA . PRO B 1 420 ? -5.691 1.741 15.523 1 96.12 420 PRO B CA 1
ATOM 7982 C C . PRO B 1 420 ? -5.031 2.789 14.625 1 96.12 420 PRO B C 1
ATOM 7984 O O . PRO B 1 420 ? -5.094 2.684 13.398 1 96.12 420 PRO B O 1
ATOM 7987 N N . PHE B 1 421 ? -4.441 3.842 15.172 1 96.5 421 PHE B N 1
ATOM 7988 C CA . PHE B 1 421 ? -3.779 4.875 14.383 1 96.5 421 PHE B CA 1
ATOM 7989 C C . PHE B 1 421 ? -2.279 4.617 14.305 1 96.5 421 PHE B C 1
ATOM 7991 O O . PHE B 1 421 ? -1.702 3.992 15.195 1 96.5 421 PHE B O 1
ATOM 7998 N N . GLU B 1 422 ? -1.72 5.012 13.195 1 95.62 422 GLU B N 1
ATOM 7999 C CA . GLU B 1 422 ? -0.287 4.816 12.992 1 95.62 422 GLU B CA 1
ATOM 8000 C C . GLU B 1 422 ? 0.315 5.957 12.18 1 95.62 422 GLU B C 1
ATOM 8002 O O . GLU B 1 422 ? -0.393 6.891 11.789 1 95.62 422 GLU B O 1
ATOM 8007 N N . GLY B 1 423 ? 1.705 5.898 11.898 1 95.19 423 GLY B N 1
ATOM 8008 C CA . GLY B 1 423 ? 2.434 6.973 11.242 1 95.19 423 GLY B CA 1
ATOM 8009 C C . GLY B 1 423 ? 3.162 7.883 12.211 1 95.19 423 GLY B C 1
ATOM 8010 O O . GLY B 1 423 ? 2.902 7.852 13.414 1 95.19 423 GLY B O 1
ATOM 8011 N N . ALA B 1 424 ? 4.027 8.703 11.656 1 95.38 424 ALA B N 1
ATOM 8012 C CA . ALA B 1 424 ? 4.82 9.586 12.5 1 95.38 424 ALA B CA 1
ATOM 8013 C C . ALA B 1 424 ? 3.932 10.578 13.242 1 95.38 424 ALA B C 1
ATOM 8015 O O . ALA B 1 424 ? 4.211 10.938 14.391 1 95.38 424 ALA B O 1
ATOM 8016 N N . ALA B 1 425 ? 2.848 11 12.633 1 97.06 425 ALA B N 1
ATOM 8017 C CA . ALA B 1 425 ? 1.944 11.984 13.219 1 97.06 425 ALA B CA 1
ATOM 8018 C C . ALA B 1 425 ? 0.604 11.359 13.578 1 97.06 425 ALA B C 1
ATOM 8020 O O . ALA B 1 425 ? -0.388 12.062 13.781 1 97.06 425 ALA B O 1
ATOM 8021 N N . CYS B 1 426 ? 0.547 9.992 13.586 1 97.38 426 CYS B N 1
ATOM 8022 C CA . CYS B 1 426 ? -0.713 9.289 13.789 1 97.38 426 CYS B CA 1
ATOM 8023 C C . CYS B 1 426 ? -1.721 9.641 12.703 1 97.38 426 CYS B C 1
ATOM 8025 O O . CYS B 1 426 ? -2.912 9.797 12.984 1 97.38 426 CYS B O 1
ATOM 8027 N N . GLU B 1 427 ? -1.185 9.82 11.523 1 97 427 GLU B N 1
ATOM 8028 C CA . GLU B 1 427 ? -2.02 10.391 10.469 1 97 427 GLU B CA 1
ATOM 8029 C C . GLU B 1 427 ? -2.711 9.289 9.664 1 97 427 GLU B C 1
ATOM 8031 O O . GLU B 1 427 ? -3.594 9.57 8.852 1 97 427 GLU B O 1
ATOM 8036 N N . ARG B 1 428 ? -2.414 8.039 9.961 1 96.81 428 ARG B N 1
ATOM 8037 C CA . ARG B 1 428 ? -3.008 6.949 9.188 1 96.81 428 ARG B CA 1
ATOM 8038 C C . ARG B 1 428 ? -3.801 6.008 10.086 1 96.81 428 ARG B C 1
ATOM 8040 O O . ARG B 1 428 ? -3.43 5.781 11.242 1 96.81 428 ARG B O 1
ATOM 8047 N N . LEU B 1 429 ? -4.867 5.5 9.531 1 97.31 429 LEU B N 1
ATOM 8048 C CA . LEU B 1 429 ? -5.637 4.426 10.148 1 97.31 429 LEU B CA 1
ATOM 8049 C C . LEU B 1 429 ? -5.109 3.061 9.727 1 97.31 429 LEU B C 1
ATOM 8051 O O . LEU B 1 429 ? -5.004 2.777 8.531 1 97.31 429 LEU B O 1
ATOM 8055 N N . MET B 1 430 ? -4.758 2.197 10.656 1 95.88 430 MET B N 1
ATOM 8056 C CA . MET B 1 430 ? -4.199 0.882 10.359 1 95.88 430 MET B CA 1
ATOM 8057 C C . MET B 1 430 ? -5.191 0.034 9.57 1 95.88 430 MET B C 1
ATOM 8059 O O . MET B 1 430 ? -6.406 0.206 9.703 1 95.88 430 MET B O 1
ATOM 8063 N N . CYS B 1 431 ? -4.648 -0.849 8.75 1 96.56 431 CYS B N 1
ATOM 8064 C CA . CYS B 1 431 ? -5.508 -1.826 8.094 1 96.56 431 CYS B CA 1
ATOM 8065 C C . CYS B 1 431 ? -6.086 -2.814 9.094 1 96.56 431 CYS B C 1
ATOM 8067 O O . CYS B 1 431 ? -5.492 -3.053 10.148 1 96.56 431 CYS B O 1
ATOM 8069 N N . PRO B 1 432 ? -7.352 -3.275 8.742 1 96.25 432 PRO B N 1
ATOM 8070 C CA . PRO B 1 432 ? -7.93 -4.301 9.617 1 96.25 432 PRO B CA 1
ATOM 8071 C C . PRO B 1 432 ? -7.012 -5.508 9.797 1 96.25 432 PRO B C 1
ATOM 8073 O O . PRO B 1 432 ? -6.234 -5.84 8.898 1 96.25 432 PRO B O 1
ATOM 8076 N N . PRO B 1 433 ? -7.062 -6.141 11.086 1 92.75 433 PRO B N 1
ATOM 8077 C CA . PRO B 1 433 ? -8 -5.816 12.164 1 92.75 433 PRO B CA 1
ATOM 8078 C C . PRO B 1 433 ? -7.457 -4.762 13.117 1 92.75 433 PRO B C 1
ATOM 8080 O O . PRO B 1 433 ? -8.055 -4.504 14.164 1 92.75 433 PRO B O 1
ATOM 8083 N N . GLY B 1 434 ? -6.379 -4.094 12.812 1 87.69 434 GLY B N 1
ATOM 8084 C CA . GLY B 1 434 ? -5.816 -3.041 13.641 1 87.69 434 GLY B CA 1
ATOM 8085 C C . GLY B 1 434 ? -4.707 -3.527 14.555 1 87.69 434 GLY B C 1
ATOM 8086 O O . GLY B 1 434 ? -4.52 -2.998 15.648 1 87.69 434 GLY B O 1
ATOM 8087 N N . GLY B 1 435 ? -3.912 -4.453 14.164 1 81.75 435 GLY B N 1
ATOM 8088 C CA . GLY B 1 435 ? -2.803 -5.016 14.922 1 81.75 435 GLY B CA 1
ATOM 8089 C C . GLY B 1 435 ? -1.533 -5.152 14.102 1 81.75 435 GLY B C 1
ATOM 8090 O O . GLY B 1 435 ? -1.319 -4.402 13.148 1 81.75 435 GLY B O 1
ATOM 8091 N N . ASP B 1 436 ? -0.705 -5.984 14.609 1 80.44 436 ASP B N 1
ATOM 8092 C CA . ASP B 1 436 ? 0.666 -6.07 14.109 1 80.44 436 ASP B CA 1
ATOM 8093 C C . ASP B 1 436 ? 0.707 -6.688 12.719 1 80.44 436 ASP B C 1
ATOM 8095 O O . ASP B 1 436 ? 1.633 -6.43 11.945 1 80.44 436 ASP B O 1
ATOM 8099 N N . THR B 1 437 ? -0.329 -7.504 12.414 1 87.88 437 THR B N 1
ATOM 8100 C CA . THR B 1 437 ? -0.32 -8.156 11.102 1 87.88 437 THR B CA 1
ATOM 8101 C C . THR B 1 437 ? -1.475 -7.652 10.242 1 87.88 437 THR B C 1
ATOM 8103 O O . THR B 1 437 ? -2.574 -8.211 10.281 1 87.88 437 THR B O 1
ATOM 8106 N N . PRO B 1 438 ? -1.166 -6.672 9.406 1 92.88 438 PRO B N 1
ATOM 8107 C CA . PRO B 1 438 ? -2.238 -6.133 8.57 1 92.88 438 PRO B CA 1
ATOM 8108 C C . PRO B 1 438 ? -2.896 -7.195 7.695 1 92.88 438 PRO B C 1
ATOM 8110 O O . PRO B 1 438 ? -2.215 -8.086 7.18 1 92.88 438 PRO B O 1
ATOM 8113 N N . CYS B 1 439 ? -4.277 -7.207 7.617 1 96.38 439 CYS B N 1
ATOM 8114 C CA . CYS B 1 439 ? -5.066 -8.086 6.762 1 96.38 439 CYS B CA 1
ATOM 8115 C C . CYS B 1 439 ? -4.812 -9.547 7.105 1 96.38 439 CYS B C 1
ATOM 8117 O O . CYS B 1 439 ? -4.859 -10.414 6.23 1 96.38 439 CYS B O 1
ATOM 8119 N N . ASN B 1 440 ? -4.379 -9.852 8.367 1 94.06 440 ASN B N 1
ATOM 8120 C CA . ASN B 1 440 ? -4.109 -11.172 8.93 1 94.06 440 ASN B CA 1
ATOM 8121 C C . ASN B 1 440 ? -3.064 -11.922 8.109 1 94.06 440 ASN B C 1
ATOM 8123 O O . ASN B 1 440 ? -3.09 -13.156 8.047 1 94.06 440 ASN B O 1
ATOM 8127 N N . GLY B 1 441 ? -2.307 -11.195 7.344 1 89.81 441 GLY B N 1
ATOM 8128 C CA . GLY B 1 441 ? -1.236 -11.789 6.555 1 89.81 441 GLY B CA 1
ATOM 8129 C C . GLY B 1 441 ? -1.716 -12.367 5.238 1 89.81 441 GLY B C 1
ATOM 8130 O O . GLY B 1 441 ? -0.922 -12.922 4.473 1 89.81 441 GLY B O 1
ATOM 8131 N N . ASN B 1 442 ? -2.986 -12.211 4.914 1 94.69 442 ASN B N 1
ATOM 8132 C CA . ASN B 1 442 ? -3.58 -12.789 3.715 1 94.69 442 ASN B CA 1
ATOM 8133 C C . ASN B 1 442 ? -4.09 -11.711 2.766 1 94.69 442 ASN B C 1
ATOM 8135 O O . ASN B 1 442 ? -5.129 -11.883 2.121 1 94.69 442 ASN B O 1
ATOM 8139 N N . GLY B 1 443 ? -3.408 -10.562 2.754 1 95.31 443 GLY B N 1
ATOM 8140 C CA . GLY B 1 443 ? -3.799 -9.453 1.895 1 95.31 443 GLY B CA 1
ATOM 8141 C C . GLY B 1 443 ? -2.807 -8.305 1.912 1 95.31 443 GLY B C 1
ATOM 8142 O O . GLY B 1 443 ? -1.719 -8.43 2.479 1 95.31 443 GLY B O 1
ATOM 8143 N N . ARG B 1 444 ? -3.111 -7.238 1.268 1 94.81 444 ARG B N 1
ATOM 8144 C CA . ARG B 1 444 ? -2.295 -6.031 1.211 1 94.81 444 ARG B CA 1
ATOM 8145 C C . ARG B 1 444 ? -3.021 -4.848 1.84 1 94.81 444 ARG B C 1
ATOM 8147 O O . ARG B 1 444 ? -4.242 -4.73 1.727 1 94.81 444 ARG B O 1
ATOM 8154 N N . CYS B 1 445 ? -2.236 -4.016 2.516 1 95.12 445 CYS B N 1
ATOM 8155 C CA . CYS B 1 445 ? -2.742 -2.807 3.15 1 95.12 445 CYS B CA 1
ATOM 8156 C C . CYS B 1 445 ? -2.607 -1.605 2.223 1 95.12 445 CYS B C 1
ATOM 8158 O O . CYS B 1 445 ? -1.495 -1.203 1.879 1 95.12 445 CYS B O 1
ATOM 8160 N N . LEU B 1 446 ? -3.768 -1.037 1.87 1 96.31 446 LEU B N 1
ATOM 8161 C CA . LEU B 1 446 ? -3.771 0.037 0.883 1 96.31 446 LEU B CA 1
ATOM 8162 C C . LEU B 1 446 ? -4.559 1.239 1.392 1 96.31 446 LEU B C 1
ATOM 8164 O O . LEU B 1 446 ? -5.527 1.082 2.139 1 96.31 446 LEU B O 1
ATOM 8168 N N . THR B 1 447 ? -4.133 2.439 0.976 1 96.75 447 THR B N 1
ATOM 8169 C CA . THR B 1 447 ? -4.91 3.637 1.274 1 96.75 447 THR B CA 1
ATOM 8170 C C . THR B 1 447 ? -6.18 3.68 0.434 1 96.75 447 THR B C 1
ATOM 8172 O O . THR B 1 447 ? -6.332 2.906 -0.515 1 96.75 447 THR B O 1
ATOM 8175 N N . MET B 1 448 ? -7.098 4.621 0.784 1 97.75 448 MET B N 1
ATOM 8176 C CA . MET B 1 448 ? -8.336 4.773 0.023 1 97.75 448 MET B CA 1
ATOM 8177 C C . MET B 1 448 ? -8.039 5.109 -1.436 1 97.75 448 MET B C 1
ATOM 8179 O O . MET B 1 448 ? -8.727 4.629 -2.338 1 97.75 448 MET B O 1
ATOM 8183 N N . ALA B 1 449 ? -7.027 5.945 -1.637 1 95.81 449 ALA B N 1
ATOM 8184 C CA . ALA B 1 449 ? -6.629 6.293 -2.998 1 95.81 449 ALA B CA 1
ATOM 8185 C C . ALA B 1 449 ? -6.141 5.062 -3.76 1 95.81 449 ALA B C 1
ATOM 8187 O O . ALA B 1 449 ? -6.48 4.875 -4.93 1 95.81 449 ALA B O 1
ATOM 8188 N N . GLU B 1 450 ? -5.395 4.207 -3.096 1 94.5 450 GLU B N 1
ATOM 8189 C CA . GLU B 1 450 ? -4.871 2.992 -3.715 1 94.5 450 GLU B CA 1
ATOM 8190 C C . GLU B 1 450 ? -5.973 1.957 -3.922 1 94.5 450 GLU B C 1
ATOM 8192 O O . GLU B 1 450 ? -5.969 1.229 -4.914 1 94.5 450 GLU B O 1
ATOM 8197 N N . LEU B 1 451 ? -6.828 1.851 -2.959 1 96.75 451 LEU B N 1
ATOM 8198 C CA . LEU B 1 451 ? -7.965 0.947 -3.098 1 96.75 451 LEU B CA 1
ATOM 8199 C C . LEU B 1 451 ? -8.789 1.297 -4.332 1 96.75 451 LEU B C 1
ATOM 8201 O O . LEU B 1 451 ? -9.328 0.408 -4.996 1 96.75 451 LEU B O 1
ATOM 8205 N N . ALA B 1 452 ? -8.891 2.586 -4.598 1 96.75 452 ALA B N 1
ATOM 8206 C CA . ALA B 1 452 ? -9.664 3.018 -5.762 1 96.75 452 ALA B CA 1
ATOM 8207 C C . ALA B 1 452 ? -9.039 2.5 -7.055 1 96.75 452 ALA B C 1
ATOM 8209 O O . ALA B 1 452 ? -9.75 2.205 -8.016 1 96.75 452 ALA B O 1
ATOM 8210 N N . LEU B 1 453 ? -7.699 2.326 -7.074 1 92.62 453 LEU B N 1
ATOM 8211 C CA . LEU B 1 453 ? -7.016 1.806 -8.25 1 92.62 453 LEU B CA 1
ATOM 8212 C C . LEU B 1 453 ? -7.336 0.329 -8.453 1 92.62 453 LEU B C 1
ATOM 8214 O O . LEU B 1 453 ? -7.137 -0.206 -9.547 1 92.62 453 LEU B O 1
ATOM 8218 N N . GLU B 1 454 ? -7.82 -0.306 -7.398 1 94.19 454 GLU B N 1
ATOM 8219 C CA . GLU B 1 454 ? -8.18 -1.72 -7.457 1 94.19 454 GLU B CA 1
ATOM 8220 C C . GLU B 1 454 ? -9.688 -1.896 -7.656 1 94.19 454 GLU B C 1
ATOM 8222 O O . GLU B 1 454 ? -10.195 -3.016 -7.59 1 94.19 454 GLU B O 1
ATOM 8227 N N . ALA B 1 455 ? -10.398 -0.787 -7.938 1 95.81 455 ALA B N 1
ATOM 8228 C CA . ALA B 1 455 ? -11.852 -0.823 -8.062 1 95.81 455 ALA B CA 1
ATOM 8229 C C . ALA B 1 455 ? -12.281 -1.704 -9.234 1 95.81 455 ALA B C 1
ATOM 8231 O O . ALA B 1 455 ? -11.594 -1.757 -10.258 1 95.81 455 ALA B O 1
ATOM 8232 N N . ARG B 1 456 ? -13.414 -2.453 -9.039 1 95 456 ARG B N 1
ATOM 8233 C CA . ARG B 1 456 ? -14.008 -3.318 -10.047 1 95 456 ARG B CA 1
ATOM 8234 C C . ARG B 1 456 ? -15.484 -2.994 -10.25 1 95 456 ARG B C 1
ATOM 8236 O O . ARG B 1 456 ? -16.156 -2.523 -9.328 1 95 456 ARG B O 1
ATOM 8243 N N . ASN B 1 457 ? -15.93 -3.203 -11.438 1 93 457 ASN B N 1
ATOM 8244 C CA . ASN B 1 457 ? -17.359 -3.072 -11.664 1 93 457 ASN B CA 1
ATOM 8245 C C . ASN B 1 457 ? -18.125 -4.324 -11.219 1 93 457 ASN B C 1
ATOM 8247 O O . ASN B 1 457 ? -17.531 -5.242 -10.648 1 93 457 ASN B O 1
ATOM 8251 N N . TYR B 1 458 ? -19.422 -4.391 -11.422 1 89.69 458 TYR B N 1
ATOM 8252 C CA . TYR B 1 458 ? -20.266 -5.461 -10.906 1 89.69 458 TYR B CA 1
ATOM 8253 C C . TYR B 1 458 ? -19.953 -6.781 -11.594 1 89.69 458 TYR B C 1
ATOM 8255 O O . TYR B 1 458 ? -20.297 -7.852 -11.086 1 89.69 458 TYR B O 1
ATOM 8263 N N . LEU B 1 459 ? -19.188 -6.727 -12.711 1 92.38 459 LEU B N 1
ATOM 8264 C CA . LEU B 1 459 ? -18.812 -7.945 -13.422 1 92.38 459 LEU B CA 1
ATOM 8265 C C . LEU B 1 459 ? -17.391 -8.367 -13.086 1 92.38 459 LEU B C 1
ATOM 8267 O O . LEU B 1 459 ? -16.906 -9.375 -13.602 1 92.38 459 LEU B O 1
ATOM 8271 N N . GLY B 1 460 ? -16.703 -7.629 -12.289 1 91.69 460 GLY B N 1
ATOM 8272 C CA . GLY B 1 460 ? -15.367 -7.984 -11.859 1 91.69 460 GLY B CA 1
ATOM 8273 C C . GLY B 1 460 ? -14.281 -7.34 -12.703 1 91.69 460 GLY B C 1
ATOM 8274 O O . GLY B 1 460 ? -13.086 -7.539 -12.445 1 91.69 460 GLY B O 1
ATOM 8275 N N . ASP B 1 461 ? -14.711 -6.547 -13.617 1 92.94 461 ASP B N 1
ATOM 8276 C CA . ASP B 1 461 ? -13.734 -5.852 -14.453 1 92.94 461 ASP B CA 1
ATOM 8277 C C . ASP B 1 461 ? -13.18 -4.625 -13.742 1 92.94 461 ASP B C 1
ATOM 8279 O O . ASP B 1 461 ? -13.906 -3.926 -13.031 1 92.94 461 ASP B O 1
ATOM 8283 N N . PRO B 1 462 ? -11.859 -4.379 -14.062 1 91.69 462 PRO B N 1
ATOM 8284 C CA . PRO B 1 462 ? -11.273 -3.186 -13.445 1 91.69 462 PRO B CA 1
ATOM 8285 C C . PRO B 1 462 ? -11.992 -1.901 -13.852 1 91.69 462 PRO B C 1
ATOM 8287 O O . PRO B 1 462 ? -12.391 -1.749 -15.008 1 91.69 462 PRO B O 1
ATOM 8290 N N . LEU B 1 463 ? -12.266 -1.047 -12.883 1 92.5 463 LEU B N 1
ATOM 8291 C CA . LEU B 1 463 ? -12.836 0.279 -13.078 1 92.5 463 LEU B CA 1
ATOM 8292 C C . LEU B 1 463 ? -11.758 1.354 -13.016 1 92.5 463 LEU B C 1
ATOM 8294 O O . LEU B 1 463 ? -10.891 1.317 -12.141 1 92.5 463 LEU B O 1
ATOM 8298 N N . SER B 1 464 ? -11.727 2.166 -14 1 91.62 464 SER B N 1
ATOM 8299 C CA . SER B 1 464 ? -10.773 3.27 -13.984 1 91.62 464 SER B CA 1
ATOM 8300 C C . SER B 1 464 ? -11.328 4.469 -13.219 1 91.62 464 SER B C 1
ATOM 8302 O O . SER B 1 464 ? -11.773 5.445 -13.828 1 91.62 464 SER B O 1
ATOM 8304 N N . VAL B 1 465 ? -11.281 4.441 -11.852 1 95.19 465 VAL B N 1
ATOM 8305 C CA . VAL B 1 465 ? -11.781 5.527 -11.008 1 95.19 465 VAL B CA 1
ATOM 8306 C C . VAL B 1 465 ? -10.711 5.945 -10.016 1 95.19 465 VAL B C 1
ATOM 8308 O O . VAL B 1 465 ? -9.75 5.207 -9.773 1 95.19 465 VAL B O 1
ATOM 8311 N N . THR B 1 466 ? -10.844 7.121 -9.523 1 94.56 466 THR B N 1
ATOM 8312 C CA . THR B 1 466 ? -9.891 7.652 -8.555 1 94.56 466 THR B CA 1
ATOM 8313 C C . THR B 1 466 ? -10.609 8.102 -7.281 1 94.56 466 THR B C 1
ATOM 8315 O O . THR B 1 466 ? -11.836 8.203 -7.262 1 94.56 466 THR B O 1
ATOM 8318 N N . TYR B 1 467 ? -9.883 8.25 -6.215 1 96.19 467 TYR B N 1
ATOM 8319 C CA . TYR B 1 467 ? -10.336 8.781 -4.938 1 96.19 467 TYR B CA 1
ATOM 8320 C C . TYR B 1 467 ? -9.32 9.766 -4.363 1 96.19 467 TYR B C 1
ATOM 8322 O O . TYR B 1 467 ? -8.195 9.375 -4.027 1 96.19 467 TYR B O 1
ATOM 8330 N N . GLY B 1 468 ? -9.695 11.031 -4.262 1 92.94 468 GLY B N 1
ATOM 8331 C CA . GLY B 1 468 ? -8.82 12.031 -3.662 1 92.94 468 GLY B CA 1
ATOM 8332 C C . GLY B 1 468 ? -7.977 12.766 -4.68 1 92.94 468 GLY B C 1
ATOM 8333 O O . GLY B 1 468 ? -7.027 13.469 -4.316 1 92.94 468 GLY B O 1
ATOM 8334 N N . SER B 1 469 ? -8.305 12.648 -5.957 1 87.25 469 SER B N 1
ATOM 8335 C CA . SER B 1 469 ? -7.5 13.281 -6.996 1 87.25 469 SER B CA 1
ATOM 8336 C C . SER B 1 469 ? -7.809 14.773 -7.105 1 87.25 469 SER B C 1
ATOM 8338 O O . SER B 1 469 ? -6.98 15.547 -7.586 1 87.25 469 SER B O 1
ATOM 8340 N N . THR B 1 470 ? -8.992 15.188 -6.66 1 86.06 470 THR B N 1
ATOM 8341 C CA . THR B 1 470 ? -9.336 16.609 -6.625 1 86.06 470 THR B CA 1
ATOM 8342 C C . THR B 1 470 ? -8.727 17.281 -5.398 1 86.06 470 THR B C 1
ATOM 8344 O O . THR B 1 470 ? -9.047 16.906 -4.262 1 86.06 470 THR B O 1
ATOM 8347 N N . PRO B 1 471 ? -7.934 18.297 -5.672 1 81.94 471 PRO B N 1
ATOM 8348 C CA . PRO B 1 471 ? -7.254 18.938 -4.543 1 81.94 471 PRO B CA 1
ATOM 8349 C C . PRO B 1 471 ? -8.227 19.609 -3.572 1 81.94 471 PRO B C 1
ATOM 8351 O O . PRO B 1 471 ? -9.211 20.203 -4 1 81.94 471 PRO B O 1
ATOM 8354 N N . ASN B 1 472 ? -7.984 19.484 -2.311 1 83.75 472 ASN B N 1
ATOM 8355 C CA . ASN B 1 472 ? -8.688 20.172 -1.229 1 83.75 472 ASN B CA 1
ATOM 8356 C C . ASN B 1 472 ? -10.172 19.781 -1.199 1 83.75 472 ASN B C 1
ATOM 8358 O O . ASN B 1 472 ? -11.008 20.578 -0.773 1 83.75 472 ASN B O 1
ATOM 8362 N N . ASN B 1 473 ? -10.469 18.609 -1.766 1 88.62 473 ASN B N 1
ATOM 8363 C CA . ASN B 1 473 ? -11.844 18.125 -1.675 1 88.62 473 ASN B CA 1
ATOM 8364 C C . ASN B 1 473 ? -12.18 17.656 -0.26 1 88.62 473 ASN B C 1
ATOM 8366 O O . ASN B 1 473 ? -11.625 16.672 0.225 1 88.62 473 ASN B O 1
ATOM 8370 N N . PRO B 1 474 ? -13.109 18.391 0.406 1 89.38 474 PRO B N 1
ATOM 8371 C CA . PRO B 1 474 ? -13.414 18.016 1.791 1 89.38 474 PRO B CA 1
ATOM 8372 C C . PRO B 1 474 ? -14.055 16.641 1.911 1 89.38 474 PRO B C 1
ATOM 8374 O O . PRO B 1 474 ? -14.023 16.031 2.986 1 89.38 474 PRO B O 1
ATOM 8377 N N . LEU B 1 475 ? -14.586 16.094 0.833 1 92.88 475 LEU B N 1
ATOM 8378 C CA . LEU B 1 475 ? -15.281 14.812 0.87 1 92.88 475 LEU B CA 1
ATOM 8379 C C . LEU B 1 475 ? -14.289 13.656 0.83 1 92.88 475 LEU B C 1
ATOM 8381 O O . LEU B 1 475 ? -14.641 12.516 1.141 1 92.88 475 LEU B O 1
ATOM 8385 N N . THR B 1 476 ? -13.039 13.93 0.409 1 95.81 476 THR B N 1
ATOM 8386 C CA . THR B 1 476 ? -12.047 12.875 0.273 1 95.81 476 THR B CA 1
ATOM 8387 C C . THR B 1 476 ? -10.781 13.219 1.051 1 95.81 476 THR B C 1
ATOM 8389 O O . THR B 1 476 ? -9.664 12.977 0.579 1 95.81 476 THR B O 1
ATOM 8392 N N . TRP B 1 477 ? -10.977 13.859 2.271 1 94.31 477 TRP B N 1
ATOM 8393 C CA . TRP B 1 477 ? -9.852 14.25 3.107 1 94.31 477 TRP B CA 1
ATOM 8394 C C . TRP B 1 477 ? -9.07 13.023 3.568 1 94.31 477 TRP B C 1
ATOM 8396 O O . TRP B 1 477 ? -7.902 13.125 3.951 1 94.31 477 TRP B O 1
ATOM 8406 N N . ASP B 1 478 ? -9.703 11.852 3.459 1 96.69 478 ASP B N 1
ATOM 8407 C CA . ASP B 1 478 ? -9.172 10.609 4.02 1 96.69 478 ASP B CA 1
ATOM 8408 C C . ASP B 1 478 ? -8.422 9.805 2.957 1 96.69 478 ASP B C 1
ATOM 8410 O O . ASP B 1 478 ? -7.984 8.688 3.215 1 96.69 478 ASP B O 1
ATOM 8414 N N . PHE B 1 479 ? -8.164 10.25 1.765 1 96.5 479 PHE B N 1
ATOM 8415 C CA . PHE B 1 479 ? -7.719 9.469 0.615 1 96.5 479 PHE B CA 1
ATOM 8416 C C . PHE B 1 479 ? -6.371 8.812 0.894 1 96.5 479 PHE B C 1
ATOM 8418 O O . PHE B 1 479 ? -6.086 7.73 0.384 1 96.5 479 PHE B O 1
ATOM 8425 N N . ASN B 1 480 ? -5.516 9.383 1.647 1 94.19 480 ASN B N 1
ATOM 8426 C CA . ASN B 1 480 ? -4.215 8.82 1.979 1 94.19 480 ASN B CA 1
ATOM 8427 C C . ASN B 1 480 ? -4.074 8.578 3.48 1 94.19 480 ASN B C 1
ATOM 8429 O O . ASN B 1 480 ? -2.959 8.469 3.994 1 94.19 480 ASN B O 1
ATOM 8433 N N . LYS B 1 481 ? -5.16 8.508 4.223 1 96.88 481 LYS B N 1
ATOM 8434 C CA . LYS B 1 481 ? -5.156 8.344 5.672 1 96.88 481 LYS B CA 1
ATOM 8435 C C . LYS B 1 481 ? -5.793 7.02 6.078 1 96.88 481 LYS B C 1
ATOM 8437 O O . LYS B 1 481 ? -5.188 6.234 6.812 1 96.88 481 LYS B O 1
ATOM 8442 N N . ILE B 1 482 ? -6.992 6.863 5.578 1 98.12 482 ILE B N 1
ATOM 8443 C CA . ILE B 1 482 ? -7.688 5.617 5.887 1 98.12 482 ILE B CA 1
ATOM 8444 C C . ILE B 1 482 ? -7.145 4.496 5.004 1 98.12 482 ILE B C 1
ATOM 8446 O O . ILE B 1 482 ? -6.945 4.684 3.801 1 98.12 482 ILE B O 1
ATOM 8450 N N . GLN B 1 483 ? -6.84 3.377 5.656 1 97.12 483 GLN B N 1
ATOM 8451 C CA . GLN B 1 483 ? -6.316 2.225 4.93 1 97.12 483 GLN B CA 1
ATOM 8452 C C . GLN B 1 483 ? -7.23 1.012 5.09 1 97.12 483 GLN B C 1
ATOM 8454 O O . GLN B 1 483 ? -7.949 0.898 6.086 1 97.12 483 GLN B O 1
ATOM 8459 N N . GLY B 1 484 ? -7.25 0.192 4.109 1 97.56 484 GLY B N 1
ATOM 8460 C CA . GLY B 1 484 ? -8.016 -1.047 4.105 1 97.56 484 GLY B CA 1
ATOM 8461 C C . GLY B 1 484 ? -7.305 -2.18 3.383 1 97.56 484 GLY B C 1
ATOM 8462 O O . GLY B 1 484 ? -6.199 -2 2.871 1 97.56 484 GLY B O 1
ATOM 8463 N N . CYS B 1 485 ? -7.957 -3.363 3.348 1 97.12 485 CYS B N 1
ATOM 8464 C CA . CYS B 1 485 ? -7.297 -4.566 2.857 1 97.12 485 CYS B CA 1
ATOM 8465 C C . CYS B 1 485 ? -7.836 -4.965 1.489 1 97.12 485 CYS B C 1
ATOM 8467 O O . CYS B 1 485 ? -9.031 -4.844 1.229 1 97.12 485 CYS B O 1
ATOM 8469 N N . ILE B 1 486 ? -6.941 -5.371 0.626 1 96.25 486 ILE B N 1
ATOM 8470 C CA . ILE B 1 486 ? -7.285 -6.219 -0.51 1 96.25 486 ILE B CA 1
ATOM 8471 C C . ILE B 1 486 ? -6.773 -7.637 -0.264 1 96.25 486 ILE B C 1
ATOM 8473 O O . ILE B 1 486 ? -5.586 -7.84 -0.008 1 96.25 486 ILE B O 1
ATOM 8477 N N . CYS B 1 487 ? -7.629 -8.602 -0.299 1 96.56 487 CYS B N 1
ATOM 8478 C CA . CYS B 1 487 ? -7.309 -9.945 0.154 1 96.56 487 CYS B CA 1
ATOM 8479 C C . CYS B 1 487 ? -6.633 -10.75 -0.953 1 96.56 487 CYS B C 1
ATOM 8481 O O . CYS B 1 487 ? -6.898 -10.531 -2.135 1 96.56 487 CYS B O 1
ATOM 8483 N N . ASP B 1 488 ? -5.781 -11.641 -0.546 1 95 488 ASP B N 1
ATOM 8484 C CA . ASP B 1 488 ? -5.191 -12.609 -1.465 1 95 488 ASP B CA 1
ATOM 8485 C C . ASP B 1 48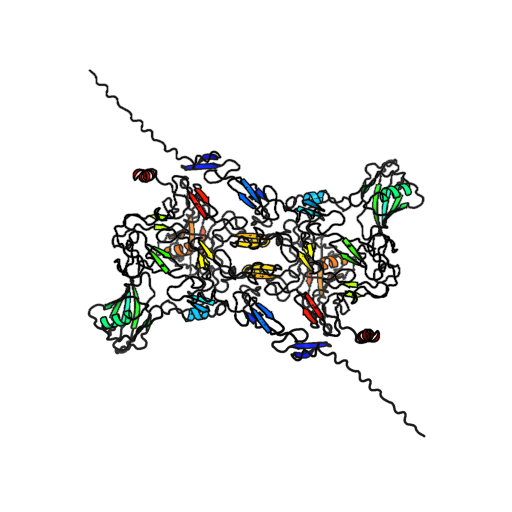8 ? -6.234 -13.617 -1.948 1 95 488 ASP B C 1
ATOM 8487 O O . ASP B 1 488 ? -7.285 -13.781 -1.321 1 95 488 ASP B O 1
ATOM 8491 N N . ALA B 1 489 ? -5.941 -14.242 -3.137 1 90.69 489 ALA B N 1
ATOM 8492 C CA . ALA B 1 489 ? -6.855 -15.25 -3.67 1 90.69 489 ALA B CA 1
ATOM 8493 C C . ALA B 1 489 ? -7.141 -16.328 -2.637 1 90.69 489 ALA B C 1
ATOM 8495 O O . ALA B 1 489 ? -6.223 -16.812 -1.969 1 90.69 489 ALA B O 1
ATOM 8496 N N . GLY B 1 490 ? -8.414 -16.641 -2.457 1 91.31 490 GLY B N 1
ATOM 8497 C CA . GLY B 1 490 ? -8.828 -17.672 -1.526 1 91.31 490 GLY B CA 1
ATOM 8498 C C . GLY B 1 490 ? -9.266 -17.141 -0.178 1 91.31 490 GLY B C 1
ATOM 8499 O O . GLY B 1 490 ? -9.789 -17.875 0.655 1 91.31 490 GLY B O 1
ATOM 8500 N N . PHE B 1 491 ? -8.992 -15.82 0.038 1 95.19 491 PHE B N 1
ATOM 8501 C CA . PHE B 1 491 ? -9.367 -15.188 1.296 1 95.19 491 PHE B CA 1
ATOM 8502 C C . PHE B 1 491 ? -10.328 -14.031 1.053 1 95.19 491 PHE B C 1
ATOM 8504 O O . PHE B 1 491 ? -10.344 -13.445 -0.033 1 95.19 491 PHE B O 1
ATOM 8511 N N . GLU B 1 492 ? -11.148 -13.844 2.018 1 96.19 492 GLU B N 1
ATOM 8512 C CA . GLU B 1 492 ? -12.094 -12.742 1.932 1 96.19 492 GLU B CA 1
ATOM 8513 C C . GLU B 1 492 ? -12.406 -12.172 3.312 1 96.19 492 GLU B C 1
ATOM 8515 O O . GLU B 1 492 ? -11.797 -12.57 4.305 1 96.19 492 GLU B O 1
ATOM 8520 N N . GLY B 1 493 ? -13.328 -11.125 3.348 1 96.31 493 GLY B N 1
ATOM 8521 C CA . GLY B 1 493 ? -13.625 -10.391 4.57 1 96.31 493 GLY B CA 1
ATOM 8522 C C . GLY B 1 493 ? -12.898 -9.07 4.664 1 96.31 493 GLY B C 1
ATOM 8523 O O . GLY B 1 493 ? -11.93 -8.828 3.938 1 96.31 493 GLY B O 1
ATOM 8524 N N . HIS B 1 494 ? -13.352 -8.281 5.688 1 97.06 494 HIS B N 1
ATOM 8525 C CA . HIS B 1 494 ? -12.773 -6.945 5.805 1 97.06 494 HIS B CA 1
ATOM 8526 C C . HIS B 1 494 ? -11.312 -7.008 6.23 1 97.06 494 HIS B C 1
ATOM 8528 O O . HIS B 1 494 ? -10.539 -6.086 5.961 1 97.06 494 HIS B O 1
ATOM 8534 N N . ASP B 1 495 ? -10.875 -8.133 6.965 1 97.25 495 ASP B N 1
ATOM 8535 C CA . ASP B 1 495 ? -9.516 -8.289 7.473 1 97.25 495 ASP B CA 1
ATOM 8536 C C . ASP B 1 495 ? -8.828 -9.492 6.84 1 97.25 495 ASP B C 1
ATOM 8538 O O . ASP B 1 495 ? -7.785 -9.938 7.324 1 97.25 495 ASP B O 1
ATOM 8542 N N . CYS B 1 496 ? -9.406 -10.133 5.809 1 97.38 496 CYS B N 1
ATOM 8543 C CA . CYS B 1 496 ? -8.867 -11.234 5.023 1 97.38 496 CYS B CA 1
ATOM 8544 C C . CYS B 1 496 ? -8.633 -12.461 5.895 1 97.38 496 CYS B C 1
ATOM 8546 O O . CYS B 1 496 ? -7.688 -13.219 5.668 1 97.38 496 CYS B O 1
ATOM 8548 N N . ALA B 1 497 ? -9.461 -12.625 6.938 1 96.25 497 ALA B N 1
ATOM 8549 C CA . ALA B 1 497 ? -9.336 -13.773 7.832 1 96.25 497 ALA B CA 1
ATOM 8550 C C . ALA B 1 497 ? -10.188 -14.938 7.355 1 96.25 497 ALA B C 1
ATOM 8552 O O . ALA B 1 497 ? -9.945 -16.094 7.73 1 96.25 497 ALA B O 1
ATOM 8553 N N . ARG B 1 498 ? -11.203 -14.68 6.504 1 95.5 498 ARG B N 1
ATOM 8554 C CA . ARG B 1 498 ? -12.125 -15.711 6.035 1 95.5 498 ARG B CA 1
ATOM 8555 C C . ARG B 1 498 ? -11.594 -16.391 4.777 1 95.5 498 ARG B C 1
ATOM 8557 O O . ARG B 1 498 ? -11.078 -15.719 3.877 1 95.5 498 ARG B O 1
ATOM 8564 N N . ARG B 1 499 ? -11.711 -17.688 4.746 1 93.94 499 ARG B N 1
ATOM 8565 C CA . ARG B 1 499 ? -11.43 -18.422 3.518 1 93.94 499 ARG B CA 1
ATOM 8566 C C . ARG B 1 499 ? -12.641 -18.438 2.59 1 93.94 499 ARG B C 1
ATOM 8568 O O . ARG B 1 499 ? -13.773 -18.578 3.047 1 93.94 499 ARG B O 1
ATOM 8575 N N . SER B 1 500 ? -12.391 -18.281 1.306 1 94.38 500 SER B N 1
ATOM 8576 C CA . SER B 1 500 ? -13.461 -18.281 0.318 1 94.38 500 SER B CA 1
ATOM 8577 C C . SER B 1 500 ? -13.977 -19.703 0.074 1 94.38 500 SER B C 1
ATOM 8579 O O . SER B 1 500 ? -13.203 -20.656 0.093 1 94.38 500 SER B O 1
ATOM 8581 N N . CYS B 1 501 ? -15.258 -19.781 -0.121 1 94.62 501 CYS B N 1
ATOM 8582 C CA . CYS B 1 501 ? -15.883 -21.062 -0.458 1 94.62 501 CYS B CA 1
ATOM 8583 C C . CYS B 1 501 ? -16.203 -21.141 -1.946 1 94.62 501 CYS B C 1
ATOM 8585 O O . CYS B 1 501 ? -16.375 -20.109 -2.6 1 94.62 501 CYS B O 1
ATOM 8587 N N . PRO B 1 502 ? -16.266 -22.328 -2.453 1 93.5 502 PRO B N 1
ATOM 8588 C CA . PRO B 1 502 ? -16.625 -22.5 -3.867 1 93.5 502 PRO B CA 1
ATOM 8589 C C . PRO B 1 502 ? -18 -21.953 -4.199 1 93.5 502 PRO B C 1
ATOM 8591 O O . PRO B 1 502 ? -18.906 -22.016 -3.361 1 93.5 502 PRO B O 1
ATOM 8594 N N . ARG B 1 503 ? -18.094 -21.406 -5.336 1 93.5 503 ARG B N 1
ATOM 8595 C CA . ARG B 1 503 ? -19.344 -20.922 -5.895 1 93.5 503 ARG B CA 1
ATOM 8596 C C . ARG B 1 503 ? -19.766 -21.75 -7.102 1 93.5 503 ARG B C 1
ATOM 8598 O O . ARG B 1 503 ? -18.953 -22.438 -7.703 1 93.5 503 ARG B O 1
ATOM 8605 N N . GLY B 1 504 ? -21.078 -21.734 -7.391 1 93 504 GLY B N 1
ATOM 8606 C CA . GLY B 1 504 ? -21.547 -22.516 -8.516 1 93 504 GLY B CA 1
ATOM 8607 C C . GLY B 1 504 ? -22.984 -22.219 -8.891 1 93 504 GLY B C 1
ATOM 8608 O O . GLY B 1 504 ? -23.578 -21.25 -8.406 1 93 504 GLY B O 1
ATOM 8609 N N . ASP B 1 505 ? -23.469 -22.984 -9.859 1 91.94 505 ASP B N 1
ATOM 8610 C CA . ASP B 1 505 ? -24.828 -22.891 -10.352 1 91.94 505 ASP B CA 1
ATOM 8611 C C . ASP B 1 505 ? -25.781 -23.719 -9.492 1 91.94 505 ASP B C 1
ATOM 8613 O O . ASP B 1 505 ? -25.438 -24.828 -9.062 1 91.94 505 ASP B O 1
ATOM 8617 N N . ASP B 1 506 ? -26.906 -23.141 -9.18 1 89.56 506 ASP B N 1
ATOM 8618 C CA . ASP B 1 506 ? -27.953 -23.906 -8.516 1 89.56 506 ASP B CA 1
ATOM 8619 C C . ASP B 1 506 ? -28.562 -24.938 -9.469 1 89.56 506 ASP B C 1
ATOM 8621 O O . ASP B 1 506 ? -29.219 -24.562 -10.445 1 89.56 506 ASP B O 1
ATOM 8625 N N . PRO B 1 507 ? -28.375 -26.203 -9.172 1 87.12 507 PRO B N 1
ATOM 8626 C CA . PRO B 1 507 ? -28.875 -27.219 -10.102 1 87.12 507 PRO B CA 1
ATOM 8627 C C . PRO B 1 507 ? -30.406 -27.297 -10.148 1 87.12 507 PRO B C 1
ATOM 8629 O O . PRO B 1 507 ? -30.969 -27.922 -11.039 1 87.12 507 PRO B O 1
ATOM 8632 N N . ARG B 1 508 ? -31.078 -26.688 -9.219 1 83.06 508 ARG B N 1
ATOM 8633 C CA . ARG B 1 508 ? -32.531 -26.719 -9.156 1 83.06 508 ARG B CA 1
ATOM 8634 C C . ARG B 1 508 ? -33.156 -25.734 -10.141 1 83.06 508 ARG B C 1
ATOM 8636 O O . ARG B 1 508 ? -34.344 -25.828 -10.477 1 83.06 508 ARG B O 1
ATOM 8643 N N . THR B 1 509 ? -32.281 -24.75 -10.461 1 82.12 509 THR B N 1
ATOM 8644 C CA . THR B 1 509 ? -32.719 -23.797 -11.453 1 82.12 509 THR B CA 1
ATOM 8645 C C . THR B 1 509 ? -32.406 -24.266 -12.867 1 82.12 509 THR B C 1
ATOM 8647 O O . THR B 1 509 ? -31.312 -24.766 -13.125 1 82.12 509 THR B O 1
ATOM 8650 N N . THR B 1 510 ? -33.469 -24.375 -13.758 1 77.88 510 THR B N 1
ATOM 8651 C CA . THR B 1 510 ? -33.25 -24.953 -15.07 1 77.88 510 THR B CA 1
ATOM 8652 C C . THR B 1 510 ? -33.375 -23.906 -16.172 1 77.88 510 THR B C 1
ATOM 8654 O O . THR B 1 510 ? -33.719 -22.75 -15.883 1 77.88 510 THR B O 1
ATOM 8657 N N . VAL B 1 511 ? -33.062 -24.141 -17.375 1 80.25 511 VAL B N 1
ATOM 8658 C CA . VAL B 1 511 ? -33.188 -23.344 -18.594 1 80.25 511 VAL B CA 1
ATOM 8659 C C . VAL B 1 511 ? -32.188 -22.172 -18.547 1 80.25 511 VAL B C 1
ATOM 8661 O O . VAL B 1 511 ? -32.531 -21.062 -18.938 1 80.25 511 VAL B O 1
ATOM 8664 N N . GLN B 1 512 ? -31.078 -22.406 -17.922 1 87.44 512 GLN B N 1
ATOM 8665 C CA . GLN B 1 512 ? -30.047 -21.391 -17.875 1 87.44 512 GLN B CA 1
ATOM 8666 C C . GLN B 1 512 ? -28.938 -21.688 -18.891 1 87.44 512 GLN B C 1
ATOM 8668 O O . GLN B 1 512 ? -28.828 -22.812 -19.375 1 87.44 512 GLN B O 1
ATOM 8673 N N . ALA B 1 513 ? -28.297 -20.625 -19.25 1 91.38 513 ALA B N 1
ATOM 8674 C CA . ALA B 1 513 ? -27.266 -20.766 -20.281 1 91.38 513 AL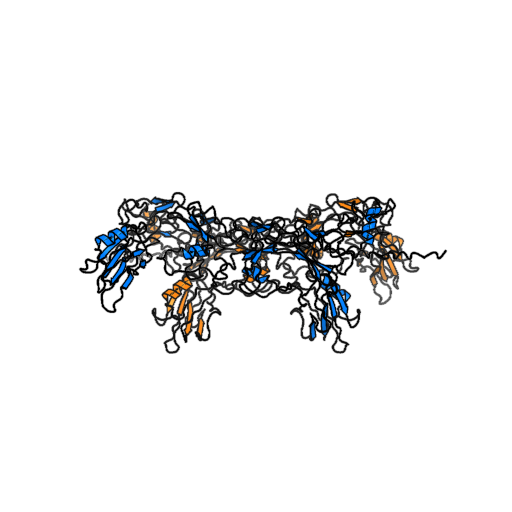A B CA 1
ATOM 8675 C C . ALA B 1 513 ? -25.906 -20.312 -19.75 1 91.38 513 ALA B C 1
ATOM 8677 O O . ALA B 1 513 ? -25.828 -19.406 -18.922 1 91.38 513 ALA B O 1
ATOM 8678 N N . ARG B 1 514 ? -24.859 -21 -20.281 1 94.25 514 ARG B N 1
ATOM 8679 C CA . ARG B 1 514 ? -23.484 -20.562 -20.016 1 94.25 514 ARG B CA 1
ATOM 8680 C C . ARG B 1 514 ? -23.109 -19.391 -20.906 1 94.25 514 ARG B C 1
ATOM 8682 O O . ARG B 1 514 ? -23.625 -19.25 -22.016 1 94.25 514 ARG B O 1
ATOM 8689 N N . GLU B 1 515 ? -22.188 -18.547 -20.359 1 96.62 515 GLU B N 1
ATOM 8690 C CA . GLU B 1 515 ? -21.656 -17.469 -21.172 1 96.62 515 GLU B CA 1
ATOM 8691 C C . GLU B 1 515 ? -20.828 -18.016 -22.344 1 96.62 515 GLU B C 1
ATOM 8693 O O . GLU B 1 515 ? -20.016 -18.922 -22.156 1 96.62 515 GLU B O 1
ATOM 8698 N N . VAL B 1 516 ? -21.141 -17.625 -23.5 1 98 516 VAL B N 1
ATOM 8699 C CA . VAL B 1 516 ? -20.359 -17.906 -24.688 1 98 516 VAL B CA 1
ATOM 8700 C C . VAL B 1 516 ? -19.906 -16.594 -25.344 1 98 516 VAL B C 1
ATOM 8702 O O . VAL B 1 516 ? -20.734 -15.727 -25.625 1 98 516 VAL B O 1
ATOM 8705 N N . GLN B 1 517 ? -18.625 -16.469 -25.516 1 98 517 GLN B N 1
ATOM 8706 C CA . GLN B 1 517 ? -18.094 -15.32 -26.25 1 98 517 GLN B CA 1
ATOM 8707 C C . GLN B 1 517 ? -17.422 -15.766 -27.547 1 98 517 GLN B C 1
ATOM 8709 O O . GLN B 1 517 ? -16.922 -16.891 -27.641 1 98 517 GLN B O 1
ATOM 8714 N N . THR B 1 518 ? -17.5 -14.891 -28.547 1 97.94 518 THR B N 1
ATOM 8715 C CA . THR B 1 518 ? -16.938 -15.266 -29.828 1 97.94 518 THR B CA 1
ATOM 8716 C C . THR B 1 518 ? -15.891 -14.25 -30.281 1 97.94 518 THR B C 1
ATOM 8718 O O . THR B 1 518 ? -15.953 -13.078 -29.906 1 97.94 518 THR B O 1
ATOM 8721 N N . ILE B 1 519 ? -14.867 -14.695 -30.953 1 97.62 519 ILE B N 1
ATOM 8722 C CA . ILE B 1 519 ? -13.812 -13.852 -31.5 1 97.62 519 ILE B CA 1
ATOM 8723 C C . ILE B 1 519 ? -13.656 -14.141 -33 1 97.62 519 ILE B C 1
ATOM 8725 O O . ILE B 1 519 ? -13.656 -15.297 -33.406 1 97.62 519 ILE B O 1
ATOM 8729 N N . THR B 1 520 ? -13.633 -13.133 -33.75 1 96 520 THR B N 1
ATOM 8730 C CA . THR B 1 520 ? -13.258 -13.219 -35.156 1 96 520 THR B CA 1
ATOM 8731 C C . THR B 1 520 ? -12.047 -12.336 -35.469 1 96 520 THR B C 1
ATOM 8733 O O . THR B 1 520 ? -12.023 -11.156 -35.094 1 96 520 THR B O 1
ATOM 8736 N N . CYS B 1 521 ? -11.031 -12.984 -36.094 1 95.06 521 CYS B N 1
ATOM 8737 C CA . CYS B 1 521 ? -9.828 -12.219 -36.406 1 95.06 521 CYS B CA 1
ATOM 8738 C C . CYS B 1 521 ? -9.219 -12.664 -37.719 1 95.06 521 CYS B C 1
ATOM 8740 O O . CYS B 1 521 ? -9.406 -13.805 -38.156 1 95.06 521 CYS B O 1
ATOM 8742 N N . VAL B 1 522 ? -8.617 -11.727 -38.406 1 94.25 522 VAL B N 1
ATOM 8743 C CA . VAL B 1 522 ? -7.934 -11.922 -39.656 1 94.25 522 VAL B CA 1
ATOM 8744 C C . VAL B 1 522 ? -6.492 -11.438 -39.562 1 94.25 522 VAL B C 1
ATOM 8746 O O . VAL B 1 522 ? -6.23 -10.367 -39 1 94.25 522 VAL B O 1
ATOM 8749 N N . TYR B 1 523 ? -5.508 -12.297 -40.031 1 93.31 523 TYR B N 1
ATOM 8750 C CA . TYR B 1 523 ? -4.117 -11.859 -40 1 93.31 523 TYR B CA 1
ATOM 8751 C C . TYR B 1 523 ? -3.553 -11.742 -41.406 1 93.31 523 TYR B C 1
ATOM 8753 O O . TYR B 1 523 ? -4.023 -12.422 -42.312 1 93.31 523 TYR B O 1
ATOM 8761 N N . THR B 1 524 ? -2.635 -10.812 -41.656 1 93 524 THR B N 1
ATOM 8762 C CA . THR B 1 524 ? -1.9 -10.695 -42.906 1 93 524 THR B CA 1
ATOM 8763 C C . THR B 1 524 ? -0.592 -11.477 -42.844 1 93 524 THR B C 1
ATOM 8765 O O . THR B 1 524 ? -0.091 -11.938 -43.875 1 93 524 THR B O 1
ATOM 8768 N N . ALA B 1 525 ? -0.04 -11.516 -41.625 1 92.88 525 ALA B N 1
ATOM 8769 C CA . ALA B 1 525 ? 1.104 -12.352 -41.281 1 92.88 525 ALA B CA 1
ATOM 8770 C C . ALA B 1 525 ? 0.984 -12.875 -39.875 1 92.88 525 ALA B C 1
ATOM 8772 O O . ALA B 1 525 ? 0.224 -12.336 -39.062 1 92.88 525 ALA B O 1
ATOM 8773 N N . LEU B 1 526 ? 1.681 -13.953 -39.688 1 92.81 526 LEU B N 1
ATOM 8774 C CA . LEU B 1 526 ? 1.629 -14.523 -38.344 1 92.81 526 LEU B CA 1
ATOM 8775 C C . LEU B 1 526 ? 1.968 -13.477 -37.281 1 92.81 526 LEU B C 1
ATOM 8777 O O . LEU B 1 526 ? 2.926 -12.719 -37.438 1 92.81 526 LEU B O 1
ATOM 8781 N N . ALA B 1 527 ? 1.044 -13.352 -36.344 1 93.75 527 ALA B N 1
ATOM 8782 C CA . ALA B 1 527 ? 1.191 -12.344 -35.281 1 93.75 527 ALA B CA 1
ATOM 8783 C C . ALA B 1 527 ? 0.809 -12.898 -33.906 1 93.75 527 ALA B C 1
ATOM 8785 O O . ALA B 1 527 ? 0.186 -13.961 -33.812 1 93.75 527 ALA B O 1
ATOM 8786 N N . THR B 1 528 ? 1.303 -12.258 -32.906 1 92.75 528 THR B N 1
ATOM 8787 C CA . THR B 1 528 ? 0.978 -12.633 -31.531 1 92.75 528 THR B CA 1
ATOM 8788 C C . THR B 1 528 ? 0.081 -11.578 -30.875 1 92.75 528 THR B C 1
ATOM 8790 O O . THR B 1 528 ? 0.013 -10.438 -31.344 1 92.75 528 THR B O 1
ATOM 8793 N N . PHE B 1 529 ? -0.718 -11.961 -29.906 1 93.75 529 PHE B N 1
ATOM 8794 C CA . PHE B 1 529 ? -1.581 -11.07 -29.141 1 93.75 529 PHE B CA 1
ATOM 8795 C C . PHE B 1 529 ? -1.827 -11.633 -27.734 1 93.75 529 PHE B C 1
ATOM 8797 O O . PHE B 1 529 ? -1.418 -12.758 -27.438 1 93.75 529 PHE B O 1
ATOM 8804 N N . THR B 1 530 ? -2.379 -10.844 -26.875 1 94.5 530 THR B N 1
ATOM 8805 C CA . THR B 1 530 ? -2.822 -11.289 -25.547 1 94.5 530 THR B CA 1
ATOM 8806 C C . THR B 1 530 ? -4.262 -10.859 -25.281 1 94.5 530 THR B C 1
ATOM 8808 O O . THR B 1 530 ? -4.746 -9.898 -25.906 1 94.5 530 THR B O 1
ATOM 8811 N N . LEU B 1 531 ? -4.926 -11.609 -24.453 1 95.56 531 LEU B N 1
ATOM 8812 C CA . LEU B 1 531 ? -6.289 -11.312 -24.016 1 95.56 531 LEU B CA 1
ATOM 8813 C C . LEU B 1 531 ? -6.34 -11.062 -22.516 1 95.56 531 LEU B C 1
ATOM 8815 O O . LEU B 1 531 ? -5.566 -11.648 -21.766 1 95.56 531 LEU B O 1
ATOM 8819 N N . SER B 1 532 ? -7.16 -10.164 -22.172 1 94.62 532 SER B N 1
ATOM 8820 C CA . SER B 1 532 ? -7.371 -9.898 -20.75 1 94.62 532 SER B CA 1
ATOM 8821 C C . SER B 1 532 ? -8.797 -10.227 -20.328 1 94.62 532 SER B C 1
ATOM 8823 O O . SER B 1 532 ? -9.727 -10.094 -21.125 1 94.62 532 SER B O 1
ATOM 8825 N N . PHE B 1 533 ? -8.922 -10.711 -19.109 1 95.31 533 PHE B N 1
ATOM 8826 C CA . PHE B 1 533 ? -10.203 -11.008 -18.469 1 95.31 533 PHE B CA 1
ATOM 8827 C C . PHE B 1 533 ? -10.141 -10.719 -16.984 1 95.31 533 PHE B C 1
ATOM 8829 O O . PHE B 1 533 ? -9.305 -11.273 -16.266 1 95.31 533 PHE B O 1
ATOM 8836 N N . ARG B 1 534 ? -10.969 -9.805 -16.516 1 93.88 534 ARG B N 1
ATOM 8837 C CA . ARG B 1 534 ? -11.047 -9.383 -15.125 1 93.88 534 ARG B CA 1
ATOM 8838 C C . ARG B 1 534 ? -9.672 -9 -14.586 1 93.88 534 ARG B C 1
ATOM 8840 O O . ARG B 1 534 ? -9.289 -9.398 -13.484 1 93.88 534 ARG B O 1
ATOM 8847 N N . GLY B 1 535 ? -8.953 -8.344 -15.453 1 88.75 535 GLY B N 1
ATOM 8848 C CA . GLY B 1 535 ? -7.707 -7.727 -15.031 1 88.75 535 GLY B CA 1
ATOM 8849 C C . GLY B 1 535 ? -6.5 -8.633 -15.203 1 88.75 535 GLY B C 1
ATOM 8850 O O . GLY B 1 535 ? -5.359 -8.195 -15.047 1 88.75 535 GLY B O 1
ATOM 8851 N N . GLN B 1 536 ? -6.688 -9.891 -15.531 1 90.38 536 GLN B N 1
ATOM 8852 C CA . GLN B 1 536 ? -5.566 -10.797 -15.75 1 90.38 536 GLN B CA 1
ATOM 8853 C C . GLN B 1 536 ? -5.32 -11.031 -17.234 1 90.38 536 GLN B C 1
ATOM 8855 O O . GLN B 1 536 ? -6.266 -11.055 -18.031 1 90.38 536 GLN B O 1
ATOM 8860 N N . VAL B 1 537 ? -4.027 -11.18 -17.578 1 91.31 537 VAL B N 1
ATOM 8861 C CA . VAL B 1 537 ? -3.637 -11.266 -18.984 1 91.31 537 VAL B CA 1
ATOM 8862 C C . VAL B 1 537 ? -3.232 -12.703 -19.328 1 91.31 537 VAL B C 1
ATOM 8864 O O . VAL B 1 537 ? -2.59 -13.375 -18.516 1 91.31 537 VAL B O 1
ATOM 8867 N N . SER B 1 538 ? -3.613 -13.133 -20.453 1 94.31 538 SER B N 1
ATOM 8868 C CA . SER B 1 538 ? -3.264 -14.461 -20.938 1 94.31 538 SER B CA 1
ATOM 8869 C C . SER B 1 538 ? -1.782 -14.547 -21.297 1 94.31 538 SER B C 1
ATOM 8871 O O . SER B 1 538 ? -1.106 -13.523 -21.422 1 94.31 538 SER B O 1
ATOM 8873 N N . PRO B 1 539 ? -1.288 -15.758 -21.359 1 89.69 539 PRO B N 1
ATOM 8874 C CA . PRO B 1 539 ? 0.008 -15.906 -22.031 1 89.69 539 PRO B CA 1
ATOM 8875 C C . PRO B 1 539 ? -0.012 -15.398 -23.469 1 89.69 539 PRO B C 1
ATOM 8877 O O . PRO B 1 539 ? -1.073 -15.039 -23.984 1 89.69 539 PRO B O 1
ATOM 8880 N N . LEU B 1 540 ? 1.206 -15.344 -24.031 1 89.75 540 LEU B N 1
ATOM 8881 C CA . LEU B 1 540 ? 1.304 -14.922 -25.422 1 89.75 540 LEU B CA 1
ATOM 8882 C C . LEU B 1 540 ? 0.601 -15.922 -26.344 1 89.75 540 LEU B C 1
ATOM 8884 O O . LEU B 1 540 ? 0.853 -17.125 -26.266 1 89.75 540 LEU B O 1
ATOM 8888 N N . LEU B 1 541 ? -0.336 -15.391 -27.094 1 94.88 541 LEU B N 1
ATOM 8889 C CA . LEU B 1 541 ? -1.101 -16.203 -28.031 1 94.88 541 LEU B CA 1
ATOM 8890 C C . LEU B 1 541 ? -0.651 -15.945 -29.469 1 94.88 541 LEU B C 1
ATOM 8892 O O . LEU B 1 541 ? -0.059 -14.898 -29.75 1 94.88 541 LEU B O 1
ATOM 8896 N N . SER B 1 542 ? -0.927 -16.938 -30.312 1 95.06 542 SER B N 1
ATOM 8897 C CA . SER B 1 542 ? -0.54 -16.797 -31.703 1 95.06 542 SER B CA 1
ATOM 8898 C C . SER B 1 542 ? -1.756 -16.844 -32.625 1 95.06 542 SER B C 1
ATOM 8900 O O . SER B 1 542 ? -2.73 -17.547 -32.344 1 95.06 542 SER B O 1
ATOM 8902 N N . SER B 1 543 ? -1.638 -16.172 -33.781 1 94.94 543 SER B N 1
ATOM 8903 C CA . SER B 1 543 ? -2.73 -16.109 -34.75 1 94.94 543 SER B CA 1
ATOM 8904 C C . SER B 1 543 ? -3.002 -17.484 -35.375 1 94.94 543 SER B C 1
ATOM 8906 O O . SER B 1 543 ? -4.109 -17.75 -35.844 1 94.94 543 SER B O 1
ATOM 8908 N N . ASN B 1 544 ? -2.043 -18.359 -35.375 1 93.62 544 ASN B N 1
ATOM 8909 C CA . ASN B 1 544 ? -2.207 -19.672 -36 1 93.62 544 ASN B CA 1
ATOM 8910 C C . ASN B 1 544 ? -2.307 -20.781 -34.969 1 93.62 544 ASN B C 1
ATOM 8912 O O . ASN B 1 544 ? -2.113 -21.953 -35.281 1 93.62 544 ASN B O 1
ATOM 8916 N N . MET B 1 545 ? -2.598 -20.438 -33.75 1 94.62 545 MET B N 1
ATOM 8917 C CA . MET B 1 545 ? -2.623 -21.453 -32.719 1 94.62 545 MET B CA 1
ATOM 8918 C C . MET B 1 545 ? -3.852 -22.359 -32.844 1 94.62 545 MET B C 1
ATOM 8920 O O . MET B 1 545 ? -4.906 -21.906 -33.281 1 94.62 545 MET B O 1
ATOM 8924 N N . LEU B 1 546 ? -3.748 -23.594 -32.406 1 94.62 546 LEU B N 1
ATOM 8925 C CA . LEU B 1 546 ? -4.84 -24.547 -32.469 1 94.62 546 LEU B CA 1
ATOM 8926 C C . LEU B 1 546 ? -5.832 -24.328 -31.328 1 94.62 546 LEU B C 1
ATOM 8928 O O . LEU B 1 546 ? -5.496 -23.703 -30.312 1 94.62 546 LEU B O 1
ATOM 8932 N N . ALA B 1 547 ? -7.016 -24.828 -31.547 1 95.31 547 ALA B N 1
ATOM 8933 C CA . ALA B 1 547 ? -8.094 -24.641 -30.578 1 95.31 547 ALA B CA 1
ATOM 8934 C C . ALA B 1 547 ? -7.715 -25.234 -29.219 1 95.31 547 ALA B C 1
ATOM 8936 O O . ALA B 1 547 ? -8.008 -24.641 -28.188 1 95.31 547 ALA B O 1
ATOM 8937 N N . SER B 1 548 ? -7.086 -26.344 -29.234 1 93.06 548 SER B N 1
ATOM 8938 C CA . SER B 1 548 ? -6.711 -27 -27.984 1 93.06 548 SER B CA 1
ATOM 8939 C C . SER B 1 548 ? -5.688 -26.172 -27.203 1 93.06 548 SER B C 1
ATOM 8941 O O . SER B 1 548 ? -5.738 -26.094 -25.984 1 93.06 548 SER B O 1
ATOM 8943 N N . ASP B 1 549 ? -4.828 -25.516 -27.969 1 93.94 549 ASP B N 1
ATOM 8944 C CA . ASP B 1 549 ? -3.801 -24.703 -27.328 1 93.94 549 ASP B CA 1
ATOM 8945 C C . ASP B 1 549 ? -4.398 -23.406 -26.766 1 93.94 549 ASP B C 1
ATOM 8947 O O . ASP B 1 549 ? -3.986 -22.953 -25.703 1 93.94 549 ASP B O 1
ATOM 8951 N N . LEU B 1 550 ? -5.293 -22.891 -27.531 1 96.06 550 LEU B N 1
ATOM 8952 C CA . LEU B 1 550 ? -5.961 -21.688 -27.047 1 96.06 550 LEU B CA 1
ATOM 8953 C C . LEU B 1 550 ? -6.758 -21.969 -25.781 1 96.06 550 LEU B C 1
ATOM 8955 O O . LEU B 1 550 ? -6.758 -21.172 -24.844 1 96.06 550 LEU B O 1
ATOM 8959 N N . GLN B 1 551 ? -7.414 -23.078 -25.766 1 95.75 551 GLN B N 1
ATOM 8960 C CA . GLN B 1 551 ? -8.172 -23.484 -24.594 1 95.75 551 GLN B CA 1
ATOM 8961 C C . GLN B 1 551 ? -7.258 -23.609 -23.375 1 95.75 551 GLN B C 1
ATOM 8963 O O . GLN B 1 551 ? -7.59 -23.109 -22.297 1 95.75 551 GLN B O 1
ATOM 8968 N N . ALA B 1 552 ? -6.18 -24.234 -23.547 1 92.94 552 ALA B N 1
ATOM 8969 C CA . ALA B 1 552 ? -5.23 -24.422 -22.453 1 92.94 552 ALA B CA 1
ATOM 8970 C C . ALA B 1 552 ? -4.699 -23.078 -21.969 1 92.94 552 ALA B C 1
ATOM 8972 O O . ALA B 1 552 ? -4.543 -22.875 -20.766 1 92.94 552 ALA B O 1
ATOM 8973 N N . ALA B 1 553 ? -4.395 -22.219 -22.859 1 94.19 553 ALA B N 1
ATOM 8974 C CA . ALA B 1 553 ? -3.869 -20.891 -22.516 1 94.19 553 ALA B CA 1
ATOM 8975 C C . ALA B 1 553 ? -4.891 -20.094 -21.719 1 94.19 553 ALA B C 1
ATOM 8977 O O . ALA B 1 553 ? -4.551 -19.469 -20.703 1 94.19 553 ALA B O 1
ATOM 8978 N N . LEU B 1 554 ? -6.086 -20.109 -22.141 1 96.06 554 LEU B N 1
ATOM 8979 C CA . LEU B 1 554 ? -7.133 -19.359 -21.453 1 96.06 554 LEU B CA 1
ATOM 8980 C C . LEU B 1 554 ? -7.43 -19.969 -20.094 1 96.06 554 LEU B C 1
ATOM 8982 O O . LEU B 1 554 ? -7.676 -19.25 -19.125 1 96.06 554 LEU B O 1
ATOM 8986 N N . THR B 1 555 ? -7.395 -21.281 -20.031 1 93.31 555 THR B N 1
ATOM 8987 C CA . THR B 1 555 ? -7.645 -21.984 -18.781 1 93.31 555 THR B CA 1
ATOM 8988 C C . THR B 1 555 ? -6.582 -21.625 -17.75 1 93.31 555 THR B C 1
ATOM 8990 O O . THR B 1 555 ? -6.859 -21.625 -16.547 1 93.31 555 THR B O 1
ATOM 8993 N N . SER B 1 556 ? -5.449 -21.266 -18.25 1 88.06 556 SER B N 1
ATOM 8994 C CA . SER B 1 556 ? -4.348 -20.953 -17.344 1 88.06 556 SER B CA 1
ATOM 8995 C C . SER B 1 556 ? -4.559 -19.594 -16.656 1 88.06 556 SER B C 1
ATOM 8997 O O . SER B 1 556 ? -3.881 -19.281 -15.688 1 88.06 556 SER B O 1
ATOM 8999 N N . VAL B 1 557 ? -5.465 -18.828 -17.156 1 90.06 557 VAL B N 1
ATOM 9000 C CA . VAL B 1 557 ? -5.805 -17.547 -16.547 1 90.06 557 VAL B CA 1
ATOM 9001 C C . VAL B 1 557 ? -6.777 -17.781 -15.383 1 90.06 557 VAL B C 1
ATOM 9003 O O . VAL B 1 557 ? -7.91 -18.203 -15.594 1 90.06 557 VAL B O 1
ATOM 9006 N N . SER B 1 558 ? -6.367 -17.391 -14.242 1 86.31 558 SER B N 1
ATOM 9007 C CA . SER B 1 558 ? -7.09 -17.766 -13.031 1 86.31 558 SER B CA 1
ATOM 9008 C C . SER B 1 558 ? -8.492 -17.172 -13.023 1 86.31 558 SER B C 1
ATOM 9010 O O . SER B 1 558 ? -9.43 -17.781 -12.508 1 86.31 558 SER B O 1
ATOM 9012 N N . THR B 1 559 ? -8.633 -16 -13.57 1 91.88 559 THR B N 1
ATOM 9013 C CA . THR B 1 559 ? -9.93 -15.336 -13.539 1 91.88 559 THR B CA 1
ATOM 9014 C C . THR B 1 559 ? -10.867 -15.938 -14.578 1 91.88 559 THR B C 1
ATOM 9016 O O . THR B 1 559 ? -12.078 -15.711 -14.531 1 91.88 559 THR B O 1
ATOM 9019 N N . ILE B 1 560 ? -10.305 -16.672 -15.531 1 93.56 560 ILE B N 1
ATOM 9020 C CA . ILE B 1 560 ? -11.117 -17.328 -16.547 1 93.56 560 ILE B CA 1
ATOM 9021 C C . ILE B 1 560 ? -11.484 -18.734 -16.094 1 93.56 560 ILE B C 1
ATOM 9023 O O . ILE B 1 560 ? -12.656 -19.125 -16.125 1 93.56 560 ILE B O 1
ATOM 9027 N N . GLY B 1 561 ? -10.547 -19.469 -15.672 1 90 561 GLY B N 1
ATOM 9028 C CA . GLY B 1 561 ? -10.766 -20.859 -15.336 1 90 561 GLY B CA 1
ATOM 9029 C C . GLY B 1 561 ? -10.977 -21.734 -16.562 1 90 561 GLY B C 1
ATOM 9030 O O . GLY B 1 561 ? -10.523 -21.406 -17.656 1 90 561 GLY B O 1
ATOM 9031 N N . ASN B 1 562 ? -11.664 -22.812 -16.375 1 90.12 562 ASN B N 1
ATOM 9032 C CA . ASN B 1 562 ? -11.883 -23.766 -17.453 1 90.12 562 ASN B CA 1
ATOM 9033 C C . ASN B 1 562 ? -12.812 -23.203 -18.531 1 90.12 562 ASN B C 1
ATOM 9035 O O . ASN B 1 562 ? -13.805 -22.562 -18.203 1 90.12 562 ASN B O 1
ATOM 9039 N N . VAL B 1 563 ? -12.406 -23.422 -19.75 1 95.62 563 VAL B N 1
ATOM 9040 C CA . VAL B 1 563 ? -13.219 -23.031 -20.891 1 95.62 563 VAL B CA 1
ATOM 9041 C C . VAL B 1 563 ? -13.242 -24.156 -21.938 1 95.62 563 VAL B C 1
ATOM 9043 O O . VAL B 1 563 ? -12.422 -25.078 -21.875 1 95.62 563 VAL B O 1
ATOM 9046 N N . GLN B 1 564 ? -14.227 -24.172 -22.766 1 94.69 564 GLN B N 1
ATOM 9047 C CA . GLN B 1 564 ? -14.273 -24.953 -23.984 1 94.69 564 GLN B CA 1
ATOM 9048 C C . GLN B 1 564 ? -14.156 -24.078 -25.219 1 94.69 564 GLN B C 1
ATOM 9050 O O . GLN B 1 564 ? -14.922 -23.109 -25.375 1 94.69 564 GLN B O 1
ATOM 9055 N N . VAL B 1 565 ? -13.164 -24.344 -26.031 1 96.81 565 VAL B N 1
ATOM 9056 C CA . VAL B 1 565 ? -12.922 -23.531 -27.203 1 96.81 565 VAL B CA 1
ATOM 9057 C C . VAL B 1 565 ? -13.172 -24.359 -28.469 1 96.81 565 VAL B C 1
ATOM 9059 O O . VAL B 1 565 ? -12.766 -25.516 -28.547 1 96.81 565 VAL B O 1
ATOM 9062 N N . SER B 1 566 ? -13.914 -23.812 -29.406 1 96.25 566 SER B N 1
ATOM 9063 C CA . SER B 1 566 ? -14.148 -24.438 -30.703 1 96.25 566 SER B CA 1
ATOM 9064 C C . SER B 1 566 ? -13.961 -23.453 -31.844 1 96.25 566 SER B C 1
ATOM 9066 O O . SER B 1 566 ? -14.148 -22.25 -31.656 1 96.25 566 SER B O 1
ATOM 9068 N N . TYR B 1 567 ? -13.555 -24 -32.969 1 96.12 567 TYR B N 1
ATOM 9069 C CA . TYR B 1 567 ? -13.375 -23.234 -34.188 1 96.12 567 TYR B CA 1
ATOM 9070 C C . TYR B 1 567 ? -14.422 -23.609 -35.219 1 96.12 567 TYR B C 1
ATOM 9072 O O . TYR B 1 567 ? -14.672 -24.781 -35.469 1 96.12 567 TYR B O 1
ATOM 9080 N N . SER B 1 568 ? -14.984 -22.625 -35.844 1 95.06 568 SER B N 1
ATOM 9081 C CA . SER B 1 568 ? -15.977 -22.875 -36.875 1 95.06 568 SER B CA 1
ATOM 9082 C C . SER B 1 568 ? -15.336 -23.484 -38.125 1 95.06 568 SER B C 1
ATOM 9084 O O . SER B 1 568 ? -15.984 -24.234 -38.875 1 95.06 568 SER B O 1
ATOM 9086 N N . ALA B 1 569 ? -14.055 -23.203 -38.375 1 91.44 569 ALA B N 1
ATOM 9087 C CA . ALA B 1 569 ? -13.344 -23.703 -39.562 1 91.44 569 ALA B CA 1
ATOM 9088 C C . ALA B 1 569 ? -12.703 -25.062 -39.281 1 91.44 569 ALA B C 1
ATOM 9090 O O . ALA B 1 569 ? -12.023 -25.609 -40.156 1 91.44 569 ALA B O 1
ATOM 9091 N N . GLY B 1 570 ? -12.891 -25.578 -38.094 1 89.12 570 GLY B N 1
ATOM 9092 C CA . GLY B 1 570 ? -12.375 -26.891 -37.75 1 89.12 570 GLY B CA 1
ATOM 9093 C C . GLY B 1 570 ? -11.203 -26.844 -36.781 1 89.12 570 GLY B C 1
ATOM 9094 O O . GLY B 1 570 ? -10.547 -25.797 -36.656 1 89.12 570 GLY B O 1
ATOM 9095 N N . PRO B 1 571 ? -10.891 -27.953 -36.156 1 85 571 PRO B N 1
ATOM 9096 C CA . PRO B 1 571 ? -9.906 -27.969 -35.094 1 85 571 PRO B CA 1
ATOM 9097 C C . PRO B 1 571 ? -8.477 -27.812 -35.594 1 85 571 PRO B C 1
ATOM 9099 O O . PRO B 1 571 ? -7.574 -27.484 -34.812 1 85 571 PRO B O 1
ATOM 9102 N N . THR B 1 572 ? -8.258 -28.031 -36.844 1 84.88 572 THR B N 1
ATOM 9103 C CA . THR B 1 572 ? -6.902 -27.938 -37.375 1 84.88 572 THR B CA 1
ATOM 9104 C C . THR B 1 572 ? -6.633 -26.562 -37.969 1 84.88 572 THR B C 1
ATOM 9106 O O . THR B 1 572 ? -5.535 -26.297 -38.469 1 84.88 572 THR B O 1
ATOM 9109 N N . SER B 1 573 ? -7.684 -25.75 -37.812 1 88.94 573 SER B N 1
ATOM 9110 C CA . SER B 1 573 ? -7.504 -24.391 -38.312 1 88.94 573 SER B CA 1
ATOM 9111 C C . SER B 1 573 ? -6.707 -23.547 -37.312 1 88.94 573 SER B C 1
ATOM 9113 O O . SER B 1 573 ? -6.48 -23.969 -36.188 1 88.94 573 SER B O 1
ATOM 9115 N N . GLY B 1 574 ? -6.195 -22.438 -37.875 1 92.19 574 GLY B N 1
ATOM 9116 C CA . GLY B 1 574 ? -5.637 -21.438 -36.969 1 92.19 574 GLY B CA 1
ATOM 9117 C C . GLY B 1 574 ? -6.691 -20.547 -36.344 1 92.19 574 GLY B C 1
ATOM 9118 O O . GLY B 1 574 ? -7.84 -20.531 -36.781 1 92.19 574 GLY B O 1
ATOM 9119 N N . ALA B 1 575 ? -6.34 -19.938 -35.219 1 95.94 575 ALA B N 1
ATOM 9120 C CA . ALA B 1 575 ? -7.258 -19.047 -34.5 1 95.94 575 ALA B CA 1
ATOM 9121 C C . ALA B 1 575 ? -7.781 -17.953 -35.438 1 95.94 575 ALA B C 1
ATOM 9123 O O . ALA B 1 575 ? -8.992 -17.75 -35.531 1 95.94 575 ALA B O 1
ATOM 9124 N N . CYS B 1 576 ? -6.828 -17.281 -36.062 1 95.75 576 CYS B N 1
ATOM 9125 C CA . CYS B 1 576 ? -7.176 -16.266 -37.031 1 95.75 576 CYS B CA 1
ATOM 9126 C C . CYS B 1 576 ? -6.922 -16.766 -38.469 1 95.75 576 CYS B C 1
ATOM 9128 O O . CYS B 1 576 ? -6.086 -17.656 -38.656 1 95.75 576 CYS B O 1
ATOM 9130 N N . THR B 1 577 ? -7.652 -16.188 -39.438 1 93.69 577 THR B N 1
ATOM 9131 C CA . THR B 1 577 ? -7.527 -16.672 -40.781 1 93.69 577 THR B CA 1
ATOM 9132 C C . THR B 1 577 ? -7.098 -15.531 -41.719 1 93.69 577 THR B C 1
ATOM 9134 O O . THR B 1 577 ? -7.188 -14.359 -41.344 1 93.69 577 THR B O 1
ATOM 9137 N N . LEU B 1 578 ? -6.574 -16.016 -42.875 1 90.75 578 LEU B N 1
ATOM 9138 C CA . LEU B 1 578 ? -6.258 -15.039 -43.906 1 90.75 578 LEU B CA 1
ATOM 9139 C C . LEU B 1 578 ? -7.527 -14.516 -44.562 1 90.75 578 LEU B C 1
ATOM 9141 O O . LEU B 1 578 ? -8.57 -15.172 -44.531 1 90.75 578 LEU B O 1
ATOM 9145 N N . SER B 1 579 ? -7.395 -13.273 -45.156 1 85 579 SER B N 1
ATOM 9146 C CA . SER B 1 579 ? -8.555 -12.672 -45.812 1 85 579 SER B CA 1
ATOM 9147 C C . SER B 1 579 ? -9.07 -13.555 -46.938 1 85 579 SER B C 1
ATOM 9149 O O . SER B 1 579 ? -10.25 -13.5 -47.281 1 85 579 SER B O 1
ATOM 9151 N N . THR B 1 580 ? -8.203 -14.43 -47.469 1 85.75 580 THR B N 1
ATOM 9152 C CA . THR B 1 580 ? -8.562 -15.273 -48.594 1 85.75 580 THR B CA 1
ATOM 9153 C C . THR B 1 580 ? -9.195 -16.578 -48.125 1 85.75 580 THR B C 1
ATOM 9155 O O . THR B 1 580 ? -9.688 -17.375 -48.938 1 85.75 580 THR B O 1
ATOM 9158 N N . GLN B 1 581 ? -9.164 -16.781 -46.844 1 85.19 581 GLN B N 1
ATOM 9159 C CA . GLN B 1 581 ? -9.695 -18.016 -46.281 1 85.19 581 GLN B CA 1
ATOM 9160 C C . GLN B 1 581 ? -11.062 -17.781 -45.656 1 85.19 581 GLN B C 1
ATOM 9162 O O . GLN B 1 581 ? -11.414 -16.641 -45.312 1 85.19 581 GLN B O 1
ATOM 9167 N N . PRO B 1 582 ? -11.852 -18.859 -45.594 1 83 582 PRO B N 1
ATOM 9168 C CA . PRO B 1 582 ? -13.086 -18.719 -44.844 1 83 582 PRO B CA 1
ATOM 9169 C C . PRO B 1 582 ? -12.844 -18.25 -43.406 1 83 582 PRO B C 1
ATOM 9171 O O . PRO B 1 582 ? -11.906 -18.719 -42.75 1 83 582 PRO B O 1
ATOM 9174 N N . ALA B 1 583 ? -13.711 -17.328 -43.031 1 87.12 583 ALA B N 1
ATOM 9175 C CA . ALA B 1 583 ? -13.547 -16.75 -41.688 1 87.12 583 ALA B CA 1
ATOM 9176 C C . ALA B 1 583 ? -13.734 -17.812 -40.625 1 87.12 583 ALA B C 1
ATOM 9178 O O . ALA B 1 583 ? -14.602 -18.672 -40.719 1 87.12 583 ALA B O 1
ATOM 9179 N N . ASN B 1 584 ? -12.82 -17.844 -39.625 1 94.06 584 ASN B N 1
ATOM 9180 C CA . ASN B 1 584 ? -12.961 -18.688 -38.438 1 94.06 584 ASN B CA 1
ATOM 9181 C C . ASN B 1 584 ? -13.555 -17.922 -37.25 1 94.06 584 ASN B C 1
ATOM 9183 O O . ASN B 1 584 ? -13.07 -16.844 -36.906 1 94.06 584 ASN B O 1
ATOM 9187 N N . THR B 1 585 ? -14.656 -18.453 -36.781 1 96.12 585 THR B N 1
ATOM 9188 C CA . THR B 1 585 ? -15.211 -17.906 -35.531 1 96.12 585 THR B CA 1
ATOM 9189 C C . THR B 1 585 ? -14.797 -18.766 -34.344 1 96.12 585 THR B C 1
ATOM 9191 O O . THR B 1 585 ? -15.141 -19.953 -34.25 1 96.12 585 THR B O 1
ATOM 9194 N N . ILE B 1 586 ? -14.023 -18.141 -33.469 1 97.38 586 ILE B N 1
ATOM 9195 C CA . ILE B 1 586 ? -13.648 -18.797 -32.219 1 97.38 586 ILE B CA 1
ATOM 9196 C C . ILE B 1 586 ? -14.812 -18.703 -31.234 1 97.38 586 ILE B C 1
ATOM 9198 O O . ILE B 1 586 ? -15.297 -17.609 -30.938 1 97.38 586 ILE B O 1
ATOM 9202 N N . SER B 1 587 ? -15.273 -19.812 -30.75 1 97.62 587 SER B N 1
ATOM 9203 C CA . SER B 1 587 ? -16.297 -19.844 -29.719 1 97.62 587 SER B CA 1
ATOM 9204 C C . SER B 1 587 ? -15.711 -20.281 -28.375 1 97.62 587 SER B C 1
ATOM 9206 O O . SER B 1 587 ? -15.148 -21.375 -28.266 1 97.62 587 SER B O 1
ATOM 9208 N N . ILE B 1 588 ? -15.805 -19.438 -27.422 1 98.06 588 ILE B N 1
ATOM 9209 C CA . ILE B 1 588 ? -15.281 -19.719 -26.078 1 98.06 588 ILE B CA 1
ATOM 9210 C C . ILE B 1 588 ? -16.438 -19.859 -25.094 1 98.06 588 ILE B C 1
ATOM 9212 O O . ILE B 1 588 ? -17.109 -18.875 -24.781 1 98.06 588 ILE B O 1
ATOM 9216 N N . THR B 1 589 ? -16.703 -21.016 -24.641 1 96.62 589 THR B N 1
ATOM 9217 C CA . THR B 1 589 ? -17.703 -21.281 -23.625 1 96.62 589 THR B CA 1
ATOM 9218 C C . THR B 1 589 ? -17.078 -21.312 -22.234 1 96.62 589 THR B C 1
ATOM 9220 O O . THR B 1 589 ? -16.219 -22.156 -21.953 1 96.62 589 THR B O 1
ATOM 9223 N N . PHE B 1 590 ? -17.516 -20.469 -21.359 1 96.19 590 PHE B N 1
ATOM 9224 C CA . PHE B 1 590 ? -16.984 -20.422 -20.016 1 96.19 590 PHE B CA 1
ATOM 9225 C C . PHE B 1 590 ? -17.594 -21.516 -19.141 1 96.19 590 PHE B C 1
ATOM 9227 O O . PHE B 1 590 ? -18.812 -21.625 -19.047 1 96.19 590 PHE B O 1
ATOM 9234 N N . ILE B 1 591 ? -16.719 -22.25 -18.531 1 91.56 591 ILE B N 1
ATOM 9235 C CA . ILE B 1 591 ? -17.188 -23.391 -17.734 1 91.56 591 ILE B CA 1
ATOM 9236 C C . ILE B 1 591 ? -17.062 -23.047 -16.25 1 91.56 591 ILE B C 1
ATOM 9238 O O . ILE B 1 591 ? -17.984 -23.297 -15.469 1 91.56 591 ILE B O 1
ATOM 9242 N N . SER B 1 592 ? -15.938 -22.531 -15.867 1 89.62 592 SER B N 1
ATOM 9243 C CA . SER B 1 592 ? -15.68 -22.219 -14.469 1 89.62 592 SER B CA 1
ATOM 9244 C C . SER B 1 592 ? -16.328 -20.906 -14.062 1 89.62 592 SER B C 1
ATOM 9246 O O . SER B 1 592 ? -16.938 -20.797 -12.992 1 89.62 592 SER B O 1
ATOM 9248 N N . ALA B 1 593 ? -16.125 -19.891 -14.867 1 93.12 593 ALA B N 1
ATOM 9249 C CA . ALA B 1 593 ? -16.75 -18.609 -14.594 1 93.12 593 ALA B CA 1
ATOM 9250 C C . ALA B 1 593 ? -18.234 -18.625 -14.969 1 93.12 593 ALA B C 1
ATOM 9252 O O . ALA B 1 593 ? -18.594 -19.031 -16.078 1 93.12 593 ALA B O 1
ATOM 9253 N N . LEU B 1 594 ? -19.062 -18.203 -14.047 1 93.62 594 LEU B N 1
ATOM 9254 C CA . LEU B 1 594 ? -20.5 -18.328 -14.242 1 93.62 594 LEU B CA 1
ATOM 9255 C C . LEU B 1 594 ? -21.172 -16.969 -14.234 1 93.62 594 LEU B C 1
ATOM 9257 O O . LEU B 1 594 ? -20.594 -15.984 -13.75 1 93.62 594 LEU B O 1
ATOM 9261 N N . GLY B 1 595 ? -22.359 -16.938 -14.812 1 93.81 595 GLY B N 1
ATOM 9262 C CA . GLY B 1 595 ? -23.172 -15.727 -14.852 1 93.81 595 GLY B CA 1
ATOM 9263 C C . GLY B 1 595 ? -22.859 -14.844 -16.047 1 93.81 595 GLY B C 1
ATOM 9264 O O . GLY B 1 595 ? -22.281 -15.305 -17.031 1 93.81 595 GLY B O 1
ATOM 9265 N N . ASP B 1 596 ? -23.391 -13.633 -15.961 1 95.12 596 ASP B N 1
ATOM 9266 C CA . ASP B 1 596 ? -23.031 -12.625 -16.953 1 95.12 596 ASP B CA 1
ATOM 9267 C C . ASP B 1 596 ? -21.594 -12.172 -16.766 1 95.12 596 ASP B C 1
ATOM 9269 O O . ASP B 1 596 ? -21.234 -11.633 -15.719 1 95.12 596 ASP B O 1
ATOM 9273 N N . LEU B 1 597 ? -20.797 -12.438 -17.766 1 96.81 597 LEU B N 1
ATOM 9274 C CA . LEU B 1 597 ? -19.375 -12.18 -17.641 1 96.81 597 LEU B CA 1
ATOM 9275 C C . LEU B 1 597 ? -18.969 -10.977 -18.484 1 96.81 597 LEU B C 1
ATOM 9277 O O . LEU B 1 597 ? -19.578 -10.695 -19.5 1 96.81 597 LEU B O 1
ATOM 9281 N N . PRO B 1 598 ? -17.938 -10.203 -18.016 1 96.31 598 PRO B N 1
ATOM 9282 C CA . PRO B 1 598 ? -17.391 -9.156 -18.875 1 96.31 598 PRO B CA 1
ATOM 9283 C C . PRO B 1 598 ? -16.719 -9.719 -20.141 1 96.31 598 PRO B C 1
ATOM 9285 O O . PRO B 1 598 ? -16.219 -10.844 -20.109 1 96.31 598 PRO B O 1
ATOM 9288 N N . PRO B 1 599 ? -16.781 -8.93 -21.156 1 96.19 599 PRO B N 1
ATOM 9289 C CA . PRO B 1 599 ? -16.141 -9.414 -22.391 1 96.19 599 PRO B CA 1
ATOM 9290 C C . PRO B 1 599 ? -14.625 -9.531 -22.234 1 96.19 599 PRO B C 1
ATOM 9292 O O . PRO B 1 599 ? -14 -8.742 -21.531 1 96.19 599 PRO B O 1
ATOM 9295 N N . LEU B 1 600 ? -14.078 -10.562 -22.891 1 97.31 600 LEU B N 1
ATOM 9296 C CA . LEU B 1 600 ? -12.633 -10.586 -23.109 1 97.31 600 LEU B CA 1
ATOM 9297 C C . LEU B 1 600 ? -12.172 -9.312 -23.812 1 97.31 600 LEU B C 1
ATOM 9299 O O . LEU B 1 600 ? -12.945 -8.688 -24.547 1 97.31 600 LEU B O 1
ATOM 9303 N N . LYS B 1 601 ? -10.93 -8.891 -23.547 1 94.31 601 LYS B N 1
ATOM 9304 C CA . LYS B 1 601 ? -10.359 -7.707 -24.188 1 94.31 601 LYS B CA 1
ATOM 9305 C C . LYS B 1 601 ? -9.016 -8.023 -24.828 1 94.31 601 LYS B C 1
ATOM 9307 O O . LYS B 1 601 ? -8.195 -8.742 -24.25 1 94.31 601 LYS B O 1
ATOM 9312 N N . VAL B 1 602 ? -8.898 -7.539 -26 1 95.25 602 VAL B N 1
ATOM 9313 C CA . VAL B 1 602 ? -7.598 -7.66 -26.641 1 95.25 602 VAL B CA 1
ATOM 9314 C C . VAL B 1 602 ? -6.688 -6.52 -26.188 1 95.25 602 VAL B C 1
ATOM 9316 O O . VAL B 1 602 ? -7.129 -5.371 -26.078 1 95.25 602 VAL B O 1
ATOM 9319 N N . ASN B 1 603 ? -5.43 -6.852 -25.891 1 92 603 ASN B N 1
ATOM 9320 C CA . ASN B 1 603 ? -4.523 -5.859 -25.328 1 92 603 ASN B CA 1
ATOM 9321 C C . ASN B 1 603 ? -3.801 -5.074 -26.422 1 92 603 ASN B C 1
ATOM 9323 O O . ASN B 1 603 ? -3.797 -5.48 -27.578 1 92 603 ASN B O 1
ATOM 9327 N N . PRO B 1 604 ? -3.154 -3.936 -26.016 1 86.75 604 PRO B N 1
ATOM 9328 C CA . PRO B 1 604 ? -2.504 -3.057 -26.984 1 86.75 604 PRO B CA 1
ATOM 9329 C C . PRO B 1 604 ? -1.262 -3.686 -27.609 1 86.75 604 PRO B C 1
ATOM 9331 O O . PRO B 1 604 ? -0.718 -3.152 -28.578 1 86.75 604 PRO B O 1
ATOM 9334 N N . ASP B 1 605 ? -0.873 -4.738 -27.109 1 84.06 605 ASP B N 1
ATOM 9335 C CA . ASP B 1 605 ? 0.264 -5.422 -27.719 1 84.06 605 ASP B CA 1
ATOM 9336 C C . ASP B 1 605 ? -0.11 -6.016 -29.062 1 84.06 605 ASP B C 1
ATOM 9338 O O . ASP B 1 605 ? 0.764 -6.422 -29.844 1 84.06 605 ASP B O 1
ATOM 9342 N N . ARG B 1 606 ? -1.346 -5.965 -29.391 1 87.56 606 ARG B N 1
ATOM 9343 C CA . ARG B 1 606 ? -1.8 -6.395 -30.703 1 87.56 606 ARG B CA 1
ATOM 9344 C C . ARG B 1 606 ? -1.263 -5.477 -31.797 1 87.56 606 ARG B C 1
ATOM 9346 O O . ARG B 1 606 ? -1.476 -4.262 -31.766 1 87.56 606 ARG B O 1
ATOM 9353 N N . ASN B 1 607 ? -0.561 -6.117 -32.75 1 90.81 607 ASN B N 1
ATOM 9354 C CA . ASN B 1 607 ? -0.168 -5.359 -33.938 1 90.81 607 ASN B CA 1
ATOM 9355 C C . ASN B 1 607 ? -1.339 -5.172 -34.906 1 90.81 607 ASN B C 1
ATOM 9357 O O . ASN B 1 607 ? -1.714 -6.102 -35.625 1 90.81 607 ASN B O 1
ATOM 9361 N N . THR B 1 608 ? -1.812 -4.004 -35.031 1 92.19 608 THR B N 1
ATOM 9362 C CA . THR B 1 608 ? -3.025 -3.736 -35.781 1 92.19 608 THR B CA 1
ATOM 9363 C C . THR B 1 608 ? -2.758 -3.852 -37.281 1 92.19 608 THR B C 1
ATOM 9365 O O . THR B 1 608 ? -3.693 -3.969 -38.062 1 92.19 608 THR B O 1
ATOM 9368 N N . VAL B 1 609 ? -1.497 -3.809 -37.688 1 92.94 609 VAL B N 1
ATOM 9369 C CA . VAL B 1 609 ? -1.14 -3.979 -39.094 1 92.94 609 VAL B CA 1
ATOM 9370 C C . VAL B 1 609 ? -1.173 -5.461 -39.438 1 92.94 609 VAL B C 1
ATOM 9372 O O . VAL B 1 609 ? -1.702 -5.836 -40.5 1 92.94 609 VAL B O 1
ATOM 9375 N N . LEU B 1 610 ? -0.73 -6.293 -38.594 1 93.88 610 LEU B N 1
ATOM 9376 C CA . LEU B 1 610 ? -0.646 -7.723 -38.844 1 93.88 610 LEU B CA 1
ATOM 9377 C C . LEU B 1 610 ? -1.968 -8.414 -38.531 1 93.88 610 LEU B C 1
ATOM 9379 O O . LEU B 1 610 ? -2.264 -9.477 -39.094 1 93.88 610 LEU B O 1
ATOM 9383 N N . LEU B 1 611 ? -2.68 -7.836 -37.625 1 93.94 611 LEU B N 1
ATOM 9384 C CA . LEU B 1 611 ? -4.008 -8.305 -37.25 1 93.94 611 LEU B CA 1
ATOM 9385 C C . LEU B 1 611 ? -5.047 -7.207 -37.406 1 93.94 611 LEU B C 1
ATOM 9387 O O . LEU B 1 611 ? -5.625 -6.727 -36.438 1 93.94 611 LEU B O 1
ATOM 9391 N N . PRO B 1 612 ? -5.379 -6.949 -38.562 1 92.94 612 PRO B N 1
ATOM 9392 C CA . PRO B 1 612 ? -6.203 -5.77 -38.844 1 92.94 612 PRO B CA 1
ATOM 9393 C C . PRO B 1 612 ? -7.641 -5.93 -38.344 1 92.94 612 PRO B C 1
ATOM 9395 O O . PRO B 1 612 ? -8.312 -4.934 -38.062 1 92.94 612 PRO B O 1
ATOM 9398 N N . VAL B 1 613 ? -8.125 -7.145 -38.438 1 93.5 613 VAL B N 1
ATOM 9399 C CA . VAL B 1 613 ? -9.484 -7.379 -37.969 1 93.5 613 VAL B CA 1
ATOM 9400 C C . VAL B 1 613 ? -9.453 -8.227 -36.688 1 93.5 613 VAL B C 1
ATOM 9402 O O . VAL B 1 613 ? -8.852 -9.305 -36.656 1 93.5 613 VAL B O 1
ATOM 9405 N N . PHE B 1 614 ? -10.039 -7.75 -35.656 1 95.19 614 PHE B N 1
ATOM 9406 C CA . PHE B 1 614 ? -10.164 -8.445 -34.375 1 95.19 614 PHE B CA 1
ATOM 9407 C C . PHE B 1 614 ? -11.422 -8.008 -33.625 1 95.19 614 PHE B C 1
ATOM 9409 O O . PHE B 1 614 ? -11.469 -6.898 -33.094 1 95.19 614 PHE B O 1
ATOM 9416 N N . THR B 1 615 ? -12.406 -8.836 -33.656 1 95.62 615 THR B N 1
ATOM 9417 C CA . THR B 1 615 ? -13.688 -8.492 -33.031 1 95.62 615 THR B CA 1
ATOM 9418 C C . THR B 1 615 ? -14.055 -9.508 -31.953 1 95.62 615 THR B C 1
ATOM 9420 O O . THR B 1 615 ? -14.023 -10.719 -32.219 1 95.62 615 THR B O 1
ATOM 9423 N N . ILE B 1 616 ? -14.367 -9.055 -30.828 1 97.25 616 ILE B N 1
ATOM 9424 C CA . ILE B 1 616 ? -14.852 -9.883 -29.734 1 97.25 616 ILE B CA 1
ATOM 9425 C C . ILE B 1 616 ? -16.328 -9.57 -29.453 1 97.25 616 ILE B C 1
ATOM 9427 O O . ILE B 1 616 ? -16.703 -8.406 -29.297 1 97.25 616 ILE B O 1
ATOM 9431 N N . ASN B 1 617 ? -17.156 -10.562 -29.469 1 96.94 617 ASN B N 1
ATOM 9432 C CA . ASN B 1 617 ? -18.578 -10.398 -29.234 1 96.94 617 ASN B CA 1
ATOM 9433 C C . ASN B 1 617 ? -19.031 -11.094 -27.969 1 96.94 617 ASN B C 1
ATOM 9435 O O . ASN B 1 617 ? -18.531 -12.172 -27.625 1 96.94 617 ASN B O 1
ATOM 9439 N N . SER B 1 618 ? -19.938 -10.5 -27.234 1 95.94 618 SER B N 1
ATOM 9440 C CA . SER B 1 618 ? -20.531 -11.047 -26.031 1 95.94 618 SER B CA 1
ATOM 9441 C C . SER B 1 618 ? -22.031 -10.734 -25.969 1 95.94 618 SER B C 1
ATOM 9443 O O . SER B 1 618 ? -22.531 -9.938 -26.766 1 95.94 618 SER B O 1
ATOM 9445 N N . ASP B 1 619 ? -22.828 -11.461 -25.25 1 94.31 619 ASP B N 1
ATOM 9446 C CA . ASP B 1 619 ? -24.188 -11.18 -24.812 1 94.31 619 ASP B CA 1
ATOM 9447 C C . ASP B 1 619 ? -25.156 -11.195 -25.984 1 94.31 619 ASP B C 1
ATOM 9449 O O . ASP B 1 619 ? -26 -10.297 -26.109 1 94.31 619 ASP B O 1
ATOM 9453 N N . GLY B 1 620 ? -24.984 -12.023 -26.891 1 93 620 GLY B N 1
ATOM 9454 C CA . GLY B 1 620 ? -26.016 -12.289 -27.891 1 93 620 GLY B CA 1
ATOM 9455 C C . GLY B 1 620 ? -25.625 -11.82 -29.281 1 93 620 GLY B C 1
ATOM 9456 O O . GLY B 1 620 ? -26.359 -12.062 -30.25 1 93 620 GLY B O 1
ATOM 9457 N N . ILE B 1 621 ? -24.5 -11.289 -29.375 1 93.38 621 ILE B N 1
ATOM 9458 C CA . ILE B 1 621 ? -24.062 -10.781 -30.672 1 93.38 621 ILE B CA 1
ATOM 9459 C C . ILE B 1 621 ? -23.219 -11.836 -31.375 1 93.38 621 ILE B C 1
ATOM 9461 O O . ILE B 1 621 ? -22.312 -12.422 -30.781 1 93.38 621 ILE B O 1
ATOM 9465 N N . SER B 1 622 ? -23.562 -12.133 -32.625 1 93.75 622 SER B N 1
ATOM 9466 C CA . SER B 1 622 ? -22.766 -12.953 -33.531 1 93.75 622 SER B CA 1
ATOM 9467 C C . SER B 1 622 ? -22.469 -14.328 -32.938 1 93.75 622 SER B C 1
ATOM 9469 O O . SER B 1 622 ? -21.312 -14.75 -32.875 1 93.75 622 SER B O 1
ATOM 9471 N N . GLY B 1 623 ? -23.531 -14.977 -32.406 1 93.81 623 GLY B N 1
ATOM 9472 C CA . GLY B 1 623 ? -23.406 -16.344 -31.906 1 93.81 623 GLY B CA 1
ATOM 9473 C C . GLY B 1 623 ? -23.016 -16.406 -30.453 1 93.81 623 GLY B C 1
ATOM 9474 O O . GLY B 1 623 ? -23.016 -17.5 -29.859 1 93.81 623 GLY B O 1
ATOM 9475 N N . SER B 1 624 ? -22.656 -15.258 -29.891 1 97.06 624 SER B N 1
ATOM 9476 C CA . SER B 1 624 ? -22.375 -15.227 -28.453 1 97.06 624 SER B CA 1
ATOM 9477 C C . SER B 1 624 ? -23.656 -15.375 -27.641 1 97.06 624 SER B C 1
ATOM 9479 O O . SER B 1 624 ? -24.766 -15.234 -28.172 1 97.06 624 SER B O 1
ATOM 9481 N N . ILE B 1 625 ? -23.5 -15.805 -26.391 1 97.38 625 ILE B N 1
ATOM 9482 C CA . ILE B 1 625 ? -24.625 -16.031 -25.484 1 97.38 625 ILE B CA 1
ATOM 9483 C C . ILE B 1 625 ? -24.344 -15.375 -24.141 1 97.38 625 ILE B C 1
ATOM 9485 O O . ILE B 1 625 ? -23.25 -15.523 -23.578 1 97.38 625 ILE B O 1
ATOM 9489 N N . ARG B 1 626 ? -25.297 -14.656 -23.656 1 96.56 626 ARG B N 1
ATOM 9490 C CA . ARG B 1 626 ? -25.188 -14.094 -22.312 1 96.56 626 ARG B CA 1
ATOM 9491 C C . ARG B 1 626 ? -25.391 -15.172 -21.25 1 96.56 626 ARG B C 1
ATOM 9493 O O . ARG B 1 626 ? -26.375 -15.922 -21.312 1 96.56 626 ARG B O 1
ATOM 9500 N N . GLY B 1 627 ? -24.422 -15.234 -20.359 1 96.25 627 GLY B N 1
ATOM 9501 C CA . GLY B 1 627 ? -24.578 -16.203 -19.281 1 96.25 627 GLY B CA 1
ATOM 9502 C C . GLY B 1 627 ? -25.703 -15.859 -18.328 1 96.25 627 GLY B C 1
ATOM 9503 O O . GLY B 1 627 ? -25.938 -14.688 -18.031 1 96.25 627 GLY B O 1
ATOM 9504 N N . THR B 1 628 ? -26.438 -16.906 -17.812 1 92.94 628 THR B N 1
ATOM 9505 C CA . THR B 1 628 ? -27.562 -16.672 -16.922 1 92.94 628 THR B CA 1
ATOM 9506 C C . THR B 1 628 ? -27.484 -17.578 -15.695 1 92.94 628 THR B C 1
ATOM 9508 O O . THR B 1 628 ? -28.312 -17.516 -14.797 1 92.94 628 THR B O 1
ATOM 9511 N N . ASN B 1 629 ? -26.453 -18.438 -15.688 1 91.94 629 ASN B N 1
ATOM 9512 C CA . ASN B 1 629 ? -26.281 -19.297 -14.523 1 91.94 629 ASN B CA 1
ATOM 9513 C C . ASN B 1 629 ? -25.953 -18.484 -13.273 1 91.94 629 ASN B C 1
ATOM 9515 O O . ASN B 1 629 ? -25.422 -17.391 -13.367 1 91.94 629 ASN B O 1
ATOM 9519 N N . GLU B 1 630 ? -26.312 -19.094 -12.133 1 90.19 630 GLU B N 1
ATOM 9520 C CA . GLU B 1 630 ? -25.922 -18.453 -10.875 1 90.19 630 GLU B CA 1
ATOM 9521 C C . GLU B 1 630 ? -24.453 -18.672 -10.562 1 90.19 630 GLU B C 1
ATOM 9523 O O . GLU B 1 630 ? -23.859 -19.656 -11.016 1 90.19 630 GLU B O 1
ATOM 9528 N N . ASN B 1 631 ? -23.859 -17.781 -10 1 93.25 631 ASN B N 1
ATOM 9529 C CA . ASN B 1 631 ? -22.562 -17.922 -9.344 1 93.25 631 ASN B CA 1
ATOM 9530 C C . ASN B 1 631 ? -22.672 -17.734 -7.836 1 93.25 631 ASN B C 1
ATOM 9532 O O . ASN B 1 631 ? -22.078 -16.812 -7.273 1 93.25 631 ASN B O 1
ATOM 9536 N N . ALA B 1 632 ? -23.375 -18.703 -7.238 1 93.38 632 ALA B N 1
ATOM 9537 C CA . ALA B 1 632 ? -23.766 -18.547 -5.84 1 93.38 632 ALA B CA 1
ATOM 9538 C C . ALA B 1 632 ? -22.828 -19.328 -4.922 1 93.38 632 ALA B C 1
ATOM 9540 O O . ALA B 1 632 ? -22.375 -20.422 -5.27 1 93.38 632 ALA B O 1
ATOM 9541 N N . GLU B 1 633 ? -22.609 -18.781 -3.791 1 94.88 633 GLU B N 1
ATOM 9542 C CA . GLU B 1 633 ? -21.828 -19.484 -2.785 1 94.88 633 GLU B CA 1
ATOM 9543 C C . GLU B 1 633 ? -22.453 -20.828 -2.436 1 94.88 633 GLU B C 1
ATOM 9545 O O . GLU B 1 633 ? -23.641 -20.906 -2.119 1 94.88 633 GLU B O 1
ATOM 9550 N N . CYS B 1 634 ? -21.688 -21.859 -2.549 1 95.75 634 CYS B N 1
ATOM 9551 C CA . CYS B 1 634 ? -22.141 -23.234 -2.322 1 95.75 634 CYS B CA 1
ATOM 9552 C C . CYS B 1 634 ? -23.391 -23.547 -3.143 1 95.75 634 CYS B C 1
ATOM 9554 O O . CYS B 1 634 ? -24.281 -24.234 -2.67 1 95.75 634 CYS B O 1
ATOM 9556 N N . SER B 1 635 ? -23.547 -22.875 -4.27 1 93.62 635 SER B N 1
ATOM 9557 C CA . SER B 1 635 ? -24.609 -23.078 -5.242 1 93.62 635 SER B CA 1
ATOM 9558 C C . SER B 1 635 ? -25.984 -22.906 -4.605 1 93.62 635 SER B C 1
ATOM 9560 O O . SER B 1 635 ? -26.953 -23.562 -5.02 1 93.62 635 SER B O 1
ATOM 9562 N N . ASN B 1 636 ? -26.078 -22.25 -3.488 1 92.06 636 ASN B N 1
ATOM 9563 C CA . ASN B 1 636 ? -27.281 -22.031 -2.699 1 92.06 636 ASN B CA 1
ATOM 9564 C C . ASN B 1 636 ? -27.766 -23.312 -2.037 1 92.06 636 ASN B C 1
ATOM 9566 O O . ASN B 1 636 ? -28.891 -23.391 -1.557 1 92.06 636 ASN B O 1
ATOM 9570 N N . ASN B 1 637 ? -26.969 -24.328 -2.072 1 93.19 637 ASN B N 1
ATOM 9571 C CA . ASN B 1 637 ? -27.375 -25.641 -1.578 1 93.19 637 ASN B CA 1
ATOM 9572 C C . ASN B 1 637 ? -26.422 -26.156 -0.499 1 93.19 637 ASN B C 1
ATOM 9574 O O . ASN B 1 637 ? -26.297 -27.359 -0.31 1 93.19 637 ASN B O 1
ATOM 9578 N N . GLY B 1 638 ? -25.828 -25.297 0.104 1 94.62 638 GLY B N 1
ATOM 9579 C CA . GLY B 1 638 ? -24.938 -25.531 1.228 1 94.62 638 GLY B CA 1
ATOM 9580 C C . GLY B 1 638 ? -24.609 -24.281 2.008 1 94.62 638 GLY B C 1
ATOM 9581 O O . GLY B 1 638 ? -25.062 -23.188 1.665 1 94.62 638 GLY B O 1
ATOM 9582 N N . LEU B 1 639 ? -23.938 -24.516 3.129 1 94.88 639 LEU B N 1
ATOM 9583 C CA . LEU B 1 639 ? -23.453 -23.391 3.928 1 94.88 639 LEU B CA 1
ATOM 9584 C C . LEU B 1 639 ? -21.938 -23.344 3.936 1 94.88 639 LEU B C 1
ATOM 9586 O O . LEU B 1 639 ? -21.281 -24.391 4.066 1 94.88 639 LEU B O 1
ATOM 9590 N N . CYS B 1 640 ? -21.375 -22.141 3.727 1 95.12 640 CYS B N 1
ATOM 9591 C CA . CYS B 1 640 ? -19.922 -21.969 3.719 1 95.12 640 CYS B CA 1
ATOM 9592 C C . CYS B 1 640 ? -19.359 -22 5.137 1 95.12 640 CYS B C 1
ATOM 9594 O O . CYS B 1 640 ? -19.875 -21.312 6.023 1 95.12 640 CYS B O 1
ATOM 9596 N N . ASP B 1 641 ? -18.406 -22.828 5.398 1 93.62 641 ASP B N 1
ATOM 9597 C CA . ASP B 1 641 ? -17.531 -22.719 6.562 1 93.62 641 ASP B CA 1
ATOM 9598 C C . ASP B 1 641 ? -16.312 -21.859 6.258 1 93.62 641 ASP B C 1
ATOM 9600 O O . ASP B 1 641 ? -15.328 -22.344 5.699 1 93.62 641 ASP B O 1
ATOM 9604 N N . TYR B 1 642 ? -16.328 -20.656 6.734 1 93.81 642 TYR B N 1
ATOM 9605 C CA . TYR B 1 642 ? -15.328 -19.656 6.363 1 93.81 642 TYR B CA 1
ATOM 9606 C C . TYR B 1 642 ? -13.992 -19.953 7.035 1 93.81 642 TYR B C 1
ATOM 9608 O O . TYR B 1 642 ? -12.961 -19.375 6.668 1 93.81 642 TYR B O 1
ATOM 9616 N N . SER B 1 643 ? -13.938 -20.797 8.031 1 90.94 643 SER B N 1
ATOM 9617 C CA . SER B 1 643 ? -12.68 -21.156 8.68 1 90.94 643 SER B CA 1
ATOM 9618 C C . SER B 1 643 ? -11.883 -22.141 7.832 1 90.94 643 SER B C 1
ATOM 9620 O O . SER B 1 643 ? -10.648 -22.094 7.812 1 90.94 643 SER B O 1
ATOM 9622 N N . THR B 1 644 ? -12.648 -22.938 7.051 1 87.25 644 THR B N 1
ATOM 9623 C CA . THR B 1 644 ? -11.969 -23.969 6.273 1 87.25 644 THR B CA 1
ATOM 9624 C C . THR B 1 644 ? -12.086 -23.672 4.777 1 87.25 644 THR B C 1
ATOM 9626 O O . THR B 1 644 ? -11.344 -24.234 3.971 1 87.25 644 THR B O 1
ATOM 9629 N N . GLY B 1 645 ? -13.047 -22.859 4.41 1 90.5 645 GLY B N 1
ATOM 9630 C CA . GLY B 1 645 ? -13.281 -22.578 3.004 1 90.5 645 GLY B CA 1
ATOM 9631 C C . GLY B 1 645 ? -14.008 -23.703 2.287 1 90.5 645 GLY B C 1
ATOM 9632 O O . GLY B 1 645 ? -13.852 -23.875 1.078 1 90.5 645 GLY B O 1
ATOM 9633 N N . THR B 1 646 ? -14.789 -24.469 3.074 1 89.81 646 THR B N 1
ATOM 9634 C CA . THR B 1 646 ? -15.508 -25.609 2.506 1 89.81 646 THR B CA 1
ATOM 9635 C C . THR B 1 646 ? -17.016 -25.422 2.658 1 89.81 646 THR B C 1
ATOM 9637 O O . THR B 1 646 ? -17.469 -24.781 3.602 1 89.81 646 THR B O 1
ATOM 9640 N N . CYS B 1 647 ? -17.75 -26.016 1.675 1 93.69 647 CYS B N 1
ATOM 9641 C CA . CYS B 1 647 ? -19.203 -25.969 1.715 1 93.69 647 CYS B CA 1
ATOM 9642 C C . CYS B 1 647 ? -19.766 -27.188 2.441 1 93.69 647 CYS B C 1
ATOM 9644 O O . CYS B 1 647 ? -19.359 -28.328 2.168 1 93.69 647 CYS B O 1
ATOM 9646 N N . GLN B 1 648 ? -20.578 -26.922 3.381 1 92.56 648 GLN B N 1
ATOM 9647 C CA . GLN B 1 648 ? -21.391 -27.969 3.965 1 92.56 648 GLN B CA 1
ATOM 9648 C C . GLN B 1 648 ? -22.703 -28.141 3.205 1 92.56 648 GLN B C 1
ATOM 9650 O O . GLN B 1 648 ? -23.641 -27.359 3.396 1 92.56 648 GLN B O 1
ATOM 9655 N N . CYS B 1 649 ? -22.766 -29.203 2.396 1 92.12 649 CYS B N 1
ATOM 9656 C CA . CYS B 1 649 ? -23.891 -29.391 1.504 1 92.12 649 CYS B CA 1
ATOM 9657 C C . CYS B 1 649 ? -25.125 -29.828 2.281 1 92.12 649 CYS B C 1
ATOM 9659 O O . CYS B 1 649 ? -25.031 -30.594 3.248 1 92.12 649 CYS B O 1
ATOM 9661 N N . PHE B 1 650 ? -26.281 -29.312 1.874 1 91.62 650 PHE B N 1
ATOM 9662 C CA . PHE B 1 650 ? -27.547 -29.781 2.434 1 91.62 650 PHE B CA 1
ATOM 9663 C C . PHE B 1 650 ? -27.828 -31.219 1.997 1 91.62 650 PHE B C 1
ATOM 9665 O O . PHE B 1 650 ? -27.172 -31.734 1.088 1 91.62 650 PHE B O 1
ATOM 9672 N N . ASP B 1 651 ? -28.797 -31.844 2.654 1 86.75 651 ASP B N 1
ATOM 9673 C CA . ASP B 1 651 ? -29.156 -33.219 2.338 1 86.75 651 ASP B CA 1
ATOM 9674 C C . ASP B 1 651 ? -29.547 -33.375 0.868 1 86.75 651 ASP B C 1
ATOM 9676 O O . ASP B 1 651 ? -30.328 -32.562 0.345 1 86.75 651 ASP B O 1
ATOM 9680 N N . GLY B 1 652 ? -28.938 -34.375 0.203 1 85.31 652 GLY B N 1
ATOM 9681 C CA . GLY B 1 652 ? -29.266 -34.656 -1.184 1 85.31 652 GLY B CA 1
ATOM 9682 C C . GLY B 1 652 ? -28.406 -33.906 -2.174 1 85.31 652 GLY B C 1
ATOM 9683 O O . GLY B 1 652 ? -28.547 -34.062 -3.387 1 85.31 652 GLY B O 1
ATOM 9684 N N . MET B 1 653 ? -27.531 -33.062 -1.683 1 88.94 653 MET B N 1
ATOM 9685 C CA . MET B 1 653 ? -26.672 -32.281 -2.566 1 88.94 653 MET B CA 1
ATOM 9686 C C . MET B 1 653 ? -25.219 -32.75 -2.484 1 88.94 653 MET B C 1
ATOM 9688 O O . MET B 1 653 ? -24.75 -33.156 -1.416 1 88.94 653 MET B O 1
ATOM 9692 N N . ALA B 1 654 ? -24.578 -32.719 -3.672 1 88 654 ALA B N 1
ATOM 9693 C CA . ALA B 1 654 ? -23.156 -33.094 -3.752 1 88 654 ALA B CA 1
ATOM 9694 C C . ALA B 1 654 ? -22.391 -32.156 -4.668 1 88 654 ALA B C 1
ATOM 9696 O O . ALA B 1 654 ? -22.969 -31.203 -5.227 1 88 654 ALA B O 1
ATOM 9697 N N . SER B 1 655 ? -21.141 -32.375 -4.762 1 88.5 655 SER B N 1
ATOM 9698 C CA . SER B 1 655 ? -20.266 -31.531 -5.574 1 88.5 655 SER B CA 1
ATOM 9699 C C . SER B 1 655 ? -20.562 -31.703 -7.062 1 88.5 655 SER B C 1
ATOM 9701 O O . SER B 1 655 ? -20.812 -32.812 -7.516 1 88.5 655 SER B O 1
ATOM 9703 N N . SER B 1 656 ? -20.5 -30.562 -7.719 1 87.62 656 SER B N 1
ATOM 9704 C CA . SER B 1 656 ? -20.797 -30.625 -9.148 1 87.62 656 SER B CA 1
ATOM 9705 C C . SER B 1 656 ? -19.516 -30.547 -9.977 1 87.62 656 SER B C 1
ATOM 9707 O O . SER B 1 656 ? -18.453 -30.25 -9.453 1 87.62 656 SER B O 1
ATOM 9709 N N . ASN B 1 657 ? -19.641 -30.953 -11.266 1 81.88 657 ASN B N 1
ATOM 9710 C CA . ASN B 1 657 ? -18.562 -30.734 -12.234 1 81.88 657 ASN B CA 1
ATOM 9711 C C . ASN B 1 657 ? -18.766 -29.438 -13.008 1 81.88 657 ASN B C 1
ATOM 9713 O O . ASN B 1 657 ? -17.984 -29.125 -13.914 1 81.88 657 ASN B O 1
ATOM 9717 N N . GLY B 1 658 ? -19.781 -28.688 -12.68 1 81.12 658 GLY B N 1
ATOM 9718 C CA . GLY B 1 658 ? -20.094 -27.438 -13.352 1 81.12 658 GLY B CA 1
ATOM 9719 C C . GLY B 1 658 ? -20.891 -27.625 -14.633 1 81.12 658 GLY B C 1
ATOM 9720 O O . GLY B 1 658 ? -21.297 -26.641 -15.258 1 81.12 658 GLY B O 1
ATOM 9721 N N . LEU B 1 659 ? -21.078 -28.875 -15.039 1 80.88 659 LEU B N 1
ATOM 9722 C CA . LEU B 1 659 ? -21.797 -29.188 -16.266 1 80.88 659 LEU B CA 1
ATOM 9723 C C . LEU B 1 659 ? -23.016 -30.078 -15.984 1 80.88 659 LEU B C 1
ATOM 9725 O O . LEU B 1 659 ? -23.328 -30.969 -16.766 1 80.88 659 LEU B O 1
ATOM 9729 N N . GLY B 1 660 ? -23.562 -29.891 -14.742 1 78.44 660 GLY B N 1
ATOM 9730 C CA . GLY B 1 660 ? -24.781 -30.609 -14.391 1 78.44 660 GLY B CA 1
ATOM 9731 C C . GLY B 1 660 ? -24.531 -32 -13.898 1 78.44 660 GLY B C 1
ATOM 9732 O O . GLY B 1 660 ? -25.469 -32.781 -13.664 1 78.44 660 GLY B O 1
ATOM 9733 N N . GLY B 1 661 ? -23.312 -32.312 -13.812 1 82.62 661 GLY B N 1
ATOM 9734 C CA . GLY B 1 661 ? -22.953 -33.625 -13.328 1 82.62 661 GLY B CA 1
ATOM 9735 C C . GLY B 1 661 ? -22.172 -33.594 -12.031 1 82.62 661 GLY B C 1
ATOM 9736 O O . GLY B 1 661 ? -21.875 -32.531 -11.5 1 82.62 661 GLY B O 1
ATOM 9737 N N . LEU B 1 662 ? -22.109 -34.875 -11.508 1 83.25 662 LEU B N 1
ATOM 9738 C CA . LEU B 1 662 ? -21.266 -35.031 -10.328 1 83.25 662 LEU B CA 1
ATOM 9739 C C . LEU B 1 662 ? -19.812 -34.688 -10.648 1 83.25 662 LEU B C 1
ATOM 9741 O O . LEU B 1 662 ? -19.312 -35.031 -11.719 1 83.25 662 LEU B O 1
ATOM 9745 N N . GLY B 1 663 ? -19.219 -33.906 -9.773 1 82.75 663 GLY B N 1
ATOM 9746 C CA . GLY B 1 663 ? -17.844 -33.469 -10.062 1 82.75 663 GLY B CA 1
ATOM 9747 C C . GLY B 1 663 ? -17.094 -33 -8.836 1 82.75 663 GLY B C 1
ATOM 9748 O O . GLY B 1 663 ? -17.406 -33.406 -7.711 1 82.75 663 GLY B O 1
ATOM 9749 N N . LEU B 1 664 ? -16.016 -32.25 -9.102 1 80.56 664 LEU B N 1
ATOM 9750 C CA . LEU B 1 664 ? -15.039 -31.969 -8.055 1 80.56 664 LEU B CA 1
ATOM 9751 C C . LEU B 1 664 ? -15 -30.484 -7.711 1 80.56 664 LEU B C 1
ATOM 9753 O O . LEU B 1 664 ? -14 -29.984 -7.191 1 80.56 664 LEU B O 1
ATOM 9757 N N . ARG B 1 665 ? -15.977 -29.75 -7.848 1 85.62 665 ARG B N 1
ATOM 9758 C CA . ARG B 1 665 ? -15.984 -28.312 -7.598 1 85.62 665 ARG B CA 1
ATOM 9759 C C . ARG B 1 665 ? -16.297 -28 -6.137 1 85.62 665 ARG B C 1
ATOM 9761 O O . ARG B 1 665 ? -16.109 -26.875 -5.68 1 85.62 665 ARG B O 1
ATOM 9768 N N . ALA B 1 666 ? -16.766 -29 -5.402 1 88.31 666 ALA B N 1
ATOM 9769 C CA . ALA B 1 666 ? -17.078 -28.891 -3.98 1 88.31 666 ALA B CA 1
ATOM 9770 C C . ALA B 1 666 ? -18.078 -27.766 -3.727 1 88.31 666 ALA B C 1
ATOM 9772 O O . ALA B 1 666 ? -17.984 -27.062 -2.715 1 88.31 666 ALA B O 1
ATOM 9773 N N . ASP B 1 667 ? -19.031 -27.547 -4.684 1 92.81 667 ASP B N 1
ATOM 9774 C CA . ASP B 1 667 ? -19.891 -26.359 -4.664 1 92.81 667 ASP B CA 1
ATOM 9775 C C . ASP B 1 667 ? -21.328 -26.719 -4.301 1 92.81 667 ASP B C 1
ATOM 9777 O O . ASP B 1 667 ? -22.203 -25.859 -4.316 1 92.81 667 ASP B O 1
ATOM 9781 N N . CYS B 1 668 ? -21.594 -27.984 -4.012 1 92.06 668 CYS B N 1
ATOM 9782 C CA . CYS B 1 668 ? -22.953 -28.453 -3.713 1 92.06 668 CYS B CA 1
ATOM 9783 C C . CYS B 1 668 ? -23.875 -28.234 -4.895 1 92.06 668 CYS B C 1
ATOM 9785 O O . CYS B 1 668 ? -25.062 -27.969 -4.707 1 92.06 668 CYS B O 1
ATOM 9787 N N . GLY B 1 669 ? -23.344 -28.219 -6.07 1 91.06 669 GLY B N 1
ATOM 9788 C CA . GLY B 1 669 ? -24.125 -27.859 -7.246 1 91.06 669 GLY B CA 1
ATOM 9789 C C . GLY B 1 669 ? -24.672 -29.062 -7.988 1 91.06 669 GLY B C 1
ATOM 9790 O O . GLY B 1 669 ? -25.016 -28.969 -9.172 1 91.06 669 GLY B O 1
ATOM 9791 N N . PHE B 1 670 ? -24.719 -30.266 -7.316 1 90.62 670 PHE B N 1
ATOM 9792 C CA . PHE B 1 670 ? -25.234 -31.484 -7.945 1 90.62 670 PHE B CA 1
ATOM 9793 C C . PHE B 1 670 ? -26.328 -32.094 -7.086 1 90.62 670 PHE B C 1
ATOM 9795 O O . PHE B 1 670 ? -26.125 -32.344 -5.898 1 90.62 670 PHE B O 1
ATOM 9802 N N . LEU B 1 671 ? -27.453 -32.312 -7.73 1 86.69 671 LEU B N 1
ATOM 9803 C CA . LEU B 1 671 ? -28.562 -33 -7.082 1 86.69 671 LEU B CA 1
ATOM 9804 C C . LEU B 1 671 ? -28.391 -34.531 -7.168 1 86.69 671 LEU B C 1
ATOM 9806 O O . LEU B 1 671 ? -28.422 -35.094 -8.258 1 86.69 671 LEU B O 1
ATOM 9810 N N . VAL B 1 672 ? -28.156 -35.188 -6.027 1 83.94 672 VAL B N 1
ATOM 9811 C CA . VAL B 1 672 ? -27.984 -36.656 -6.004 1 83.94 672 VAL B CA 1
ATOM 9812 C C . VAL B 1 672 ? -29.312 -37.344 -6.285 1 83.94 672 VAL B C 1
ATOM 9814 O O . VAL B 1 672 ? -30.328 -37.062 -5.633 1 83.94 672 VAL B O 1
ATOM 9817 N N . PRO B 1 673 ? -29.484 -38.188 -7.363 1 77 673 PRO B N 1
ATOM 9818 C CA . PRO B 1 673 ? -30.734 -38.875 -7.672 1 77 673 PRO B CA 1
ATOM 9819 C C . PRO B 1 673 ? -31.219 -39.781 -6.531 1 77 673 PRO B C 1
ATOM 9821 O O . PRO B 1 673 ? -30.391 -40.312 -5.773 1 77 673 PRO B O 1
ATOM 9824 N N . GLU B 1 674 ? -32.594 -39.844 -6.164 1 61.62 674 GLU B N 1
ATOM 9825 C CA . GLU B 1 674 ? -33.219 -40.625 -5.105 1 61.62 674 GLU B CA 1
ATOM 9826 C C . GLU B 1 674 ? -32.781 -42.094 -5.16 1 61.62 674 GLU B C 1
ATOM 9828 O O . GLU B 1 674 ? -32.656 -42.75 -4.125 1 61.62 674 GLU B O 1
ATOM 9833 N N . VAL B 1 675 ? -32.75 -42.719 -6.262 1 50.19 675 VAL B N 1
ATOM 9834 C CA . VAL B 1 675 ? -32.469 -44.156 -6.289 1 50.19 675 VAL B CA 1
ATOM 9835 C C . VAL B 1 675 ? -31.109 -44.406 -5.629 1 50.19 675 VAL B C 1
ATOM 9837 O O . VAL B 1 675 ? -30.938 -45.438 -4.938 1 50.19 675 VAL B O 1
ATOM 9840 N N . ASP B 1 676 ? -30.172 -43.75 -5.742 1 41.59 676 ASP B N 1
ATOM 9841 C CA . ASP B 1 676 ? -28.844 -43.969 -5.203 1 41.59 676 ASP B CA 1
ATOM 9842 C C . ASP B 1 676 ? -28.766 -43.531 -3.742 1 41.59 676 ASP B C 1
ATOM 9844 O O . ASP B 1 676 ? -27.703 -43.625 -3.115 1 41.59 676 ASP B O 1
ATOM 9848 N N . ARG B 1 677 ? -29.766 -42.812 -3.262 1 48.34 677 ARG B N 1
ATOM 9849 C CA . ARG B 1 677 ? -29.812 -42.562 -1.827 1 48.34 677 ARG B CA 1
ATOM 9850 C C . ARG B 1 677 ? -30.125 -43.844 -1.047 1 48.34 677 ARG B C 1
ATOM 9852 O O . ARG B 1 677 ? -30.031 -43.844 0.182 1 48.34 677 ARG B O 1
ATOM 9859 N N . LEU B 1 678 ? -30.953 -44.75 -1.559 1 34.5 678 LEU B N 1
ATOM 9860 C CA . LEU B 1 678 ? -31.422 -46 -0.914 1 34.5 678 LEU B CA 1
ATOM 9861 C C . LEU B 1 678 ? -30.312 -47.031 -0.897 1 34.5 678 LEU B C 1
ATOM 9863 O O . LEU B 1 678 ? -30.406 -48.031 -0.169 1 34.5 678 LEU B O 1
ATOM 9867 N N . ALA B 1 679 ? -29.406 -46.969 -1.785 1 40.34 679 ALA B N 1
ATOM 9868 C CA . ALA B 1 679 ? -28.438 -48.062 -1.74 1 40.34 679 ALA B CA 1
ATOM 9869 C C . ALA B 1 679 ? -27.531 -47.938 -0.517 1 40.34 679 ALA B C 1
ATOM 9871 O O . ALA B 1 679 ? -27.031 -48.969 -0.007 1 40.34 679 ALA B O 1
ATOM 9872 N N . ASP B 1 680 ? -27.312 -46.844 -0.088 1 37.47 680 ASP B N 1
ATOM 9873 C CA . ASP B 1 680 ? -26.359 -46.812 1.017 1 37.47 680 ASP B CA 1
ATOM 9874 C C . ASP B 1 680 ? -27.031 -47.25 2.326 1 37.47 680 ASP B C 1
ATOM 9876 O O . ASP B 1 680 ? -26.359 -47.438 3.34 1 37.47 680 ASP B O 1
ATOM 9880 N N . VAL B 1 681 ? -28.359 -47.156 2.471 1 36.25 681 VAL B N 1
ATOM 9881 C CA . VAL B 1 681 ? -28.922 -47.656 3.727 1 36.25 681 VAL B CA 1
ATOM 9882 C C . VAL B 1 681 ? -28.984 -49.188 3.719 1 36.25 681 VAL B C 1
ATOM 9884 O O . VAL B 1 681 ? -29.062 -49.812 4.777 1 36.25 681 VAL B O 1
ATOM 9887 N N . THR B 1 682 ? -29.188 -49.781 2.6 1 29.86 682 THR B N 1
ATOM 9888 C CA . THR B 1 682 ? -29.469 -51.219 2.779 1 29.86 682 THR B CA 1
ATOM 9889 C C . THR B 1 682 ? -28.188 -51.969 3.072 1 29.86 682 THR B C 1
ATOM 9891 O O . THR B 1 682 ? -28.234 -53.156 3.369 1 29.86 682 THR B O 1
ATOM 9894 N N . GLU B 1 683 ? -27.047 -51.469 2.506 1 28.19 683 GLU B N 1
ATOM 9895 C CA . GLU B 1 683 ? -25.953 -52.375 2.875 1 28.19 683 GLU B CA 1
ATOM 9896 C C . GLU B 1 683 ? -25.547 -52.188 4.332 1 28.19 683 GLU B C 1
ATOM 9898 O O . GLU B 1 683 ? -24.5 -52.688 4.762 1 28.19 683 GLU B O 1
ATOM 9903 N N . ILE B 1 684 ? -26.547 -51.438 5.125 1 25.83 684 ILE B N 1
ATOM 9904 C CA . ILE B 1 684 ? -26.375 -51.906 6.492 1 25.83 684 ILE B CA 1
ATOM 9905 C C . ILE B 1 684 ? -27.266 -53.125 6.723 1 25.83 684 ILE B C 1
ATOM 9907 O O . ILE B 1 684 ? -28.453 -53.094 6.414 1 25.83 684 ILE B O 1
#